Protein AF-0000000084939508 (afdb_homodimer)

Foldseek 3Di:
DVVVLVVQQVVLVCVQVVVLVVVVVVVVVVQCVVPVDCVSVVVVVVVLLVVLQVVLVVLCPPPLDDNLLSNLLSVQCNVVVSVSVSCCQFAVDQPPPPDDDPLQLPLPPQLVFDVPVPVQVVLLVLCCVVAVLQSVLSVVCCNQRVFGKADFKDKDKFFALQSVLVVVLVLLLVFDAEKEWEAEEAFDDDLLVSVLVSVLVVVVVVYAYEYEYECSRHPPGCDPSVVVCVVSPHHYFYQPDDDPSRRGNLVLFIALWGWMDGLLFKIKFFAAGRDVVRSQPDPVFRGAGAIIMMMGAQQSLVSLSVVQSRQVSRDDPVDDRPCVVGVCRNDHPDDDDDDQKMKTKHKAAQSYPDLSVVVSLLSLLQSFDAEKEWEAAAAAADVSNLVSLLVSVLVPHQAEYEYEQDHPDDCRSLLNLVNCQSVVVSHYKYKYAHSHRHHWTWMDGDQFWIKGGRAGRAQSRRYRYIIIIMIMGGNVVSVVVVVSVVVRRVRIDIDPDRRCPPPDPVSVVVSVVVSSVRNSD/DVPVLVVQQVVLVCVQVVVLVVVVVVVVVVQCVVPVDCVSVVVVVVVLLVVLQVVLVVLCPPPLDDNLLSNLLSVQCNVVVSVSVSCCQFAVDADDPPVVQPLFLDLPPQLPFPVPVVVQVVLLVLCCVVAVLQSVLSVVCCNQRVFGKDDFKDKDKFFALQSVLVVVLVLLLVFDAEKEWEAEEAADDDLLVSVLVSVLVVVVVVYAYEYEYECSRHPPGCDPSVVVCVVSPHHYFYAPDDDPSRRGNLVLFIALWGWMDGLLFKIKFFAAGRDVVRSQNDPPFRGAGAIIMMMGAQQSLVSLSNVQSRCSRRDDPVDDRPCVVGVCRNVHPDDDDPDQKMKTKDKAAQSYPDLSVVVSLLSLLQSFDAEKEWEAAQAAADVSNLVSLLVSVLVPHQYEYEYEQDHPDDCRSVLNLVNCQSVVVSHYKYKYAHSHGHHWTWMDGDQFWIKGGRAGRAQSRRYRYIIIIMIMGGNVVSVVVVVSVVVRRVRIDIDPDRRCPPPDPVSVVVSVVVSSVRNSD

InterPro domains:
  IPR001736 Phospholipase D/Transphosphatidylase [PS50035] (251-278)
  IPR001736 Phospholipase D/Transphosphatidylase [PS50035] (434-461)
  IPR001736 Phospholipase D/Transphosphatidylase [SM00155] (251-278)
  IPR001736 Phospholipase D/Transphosphatidylase [SM00155] (434-461)
  IPR022924 Cardiolipin synthase [TIGR04265] (45-521)
  IPR025202 Cardiolipin synthase-like, phospholipase D-like domain [PF13091] (168-311)
  IPR025202 Cardiolipin synthase-like, phospholipase D-like domain [PF13091] (361-488)
  IPR027379 Cardiolipin synthase N-terminal [PF13396] (53-93)

Solvent-accessible surface area (backbone atoms only — not comparable to full-atom values): 52834 Å² total; per-residue (Å²): 120,84,63,51,60,62,45,50,52,50,49,18,50,48,50,52,50,49,53,49,48,52,49,52,51,51,52,50,50,54,43,37,72,74,34,84,48,71,61,45,56,54,47,49,55,49,48,45,46,52,51,18,50,53,47,23,50,52,44,59,64,42,79,91,48,56,67,70,52,24,51,46,50,23,50,42,12,56,76,36,28,72,63,26,48,53,45,36,71,40,56,60,51,74,83,67,82,64,63,82,87,73,59,44,71,42,75,78,54,57,48,84,67,58,91,52,59,64,56,32,51,52,49,46,50,51,38,34,70,77,40,52,39,52,33,56,53,61,39,32,49,31,57,54,61,50,37,61,54,31,42,42,44,48,78,41,81,28,78,29,30,56,53,42,50,54,52,50,54,54,53,58,72,67,49,72,51,32,39,38,39,35,31,17,33,42,28,71,46,66,53,36,50,55,48,48,53,50,51,52,54,39,35,75,74,62,28,44,44,40,37,41,36,15,33,74,63,18,56,86,33,51,52,69,65,47,54,50,39,47,73,72,65,38,46,74,47,56,43,67,71,77,62,82,58,58,73,49,42,61,72,67,43,44,49,47,28,30,39,36,36,40,58,60,35,37,24,37,38,11,48,58,50,43,32,34,46,34,55,44,64,27,88,84,61,36,58,36,44,26,30,35,38,40,36,42,28,54,54,24,44,52,56,48,51,53,47,44,47,55,49,52,59,59,47,51,93,89,48,75,47,55,66,78,74,37,77,73,61,76,68,73,79,83,60,93,48,96,60,83,38,37,40,28,60,42,76,31,27,62,58,39,98,54,50,47,62,53,54,41,49,49,34,47,58,59,35,40,79,51,27,38,40,40,32,27,49,46,42,50,60,56,67,70,55,51,53,51,52,26,50,41,18,46,41,66,29,53,32,38,38,42,34,32,45,39,62,97,47,90,60,47,55,57,37,24,38,55,62,40,36,68,29,45,76,34,60,32,44,46,31,29,23,61,78,26,34,36,55,27,25,42,34,38,35,54,67,31,33,30,43,34,15,30,49,44,41,21,35,30,41,47,55,31,18,28,27,40,33,38,43,32,38,24,52,64,62,29,47,55,52,46,53,49,50,51,54,47,50,72,52,25,50,66,62,87,62,70,56,74,71,83,53,54,67,69,60,50,51,51,36,51,53,49,58,65,43,37,70,79,65,120,85,63,49,60,63,45,50,52,49,49,17,50,49,51,51,49,49,52,48,48,51,50,53,49,51,52,51,51,55,43,38,74,74,34,84,48,70,59,47,56,54,46,48,55,50,46,43,46,51,49,17,49,54,48,22,49,53,43,57,64,42,78,91,48,56,65,72,53,23,48,45,51,22,49,43,12,58,76,36,27,72,63,27,50,54,46,36,69,40,56,60,52,77,84,70,74,60,76,86,52,78,50,48,68,44,75,79,52,60,44,88,71,56,90,48,59,64,55,32,51,52,49,46,50,52,38,34,71,76,40,51,38,52,33,57,55,61,39,32,49,30,56,54,58,48,38,62,52,30,42,39,44,50,77,42,82,28,78,27,30,54,54,42,50,55,53,48,54,54,53,57,72,65,49,72,49,32,40,39,38,34,30,18,36,40,28,72,45,66,53,35,48,54,50,50,54,50,50,51,55,39,36,74,72,62,28,44,44,39,37,41,35,14,33,75,62,18,55,86,32,52,53,70,65,48,53,50,41,46,73,71,63,38,45,75,47,57,42,68,72,78,62,83,57,58,72,48,42,63,70,66,43,44,48,47,27,30,39,34,36,38,59,58,36,37,23,37,39,12,46,59,50,45,30,34,46,35,55,44,65,26,90,85,61,37,58,38,43,28,30,36,37,41,34,42,28,52,55,26,47,49,57,48,52,51,48,45,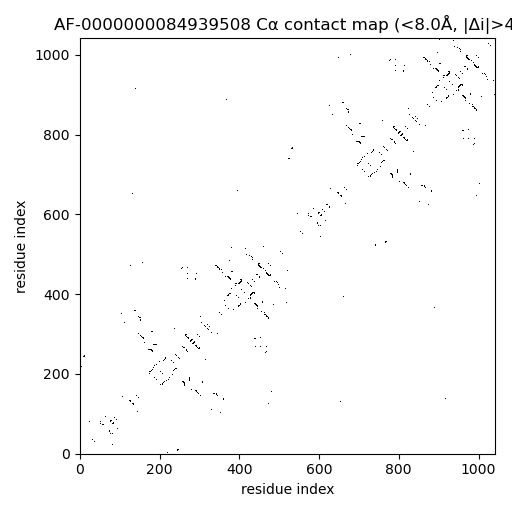45,56,49,52,57,58,47,50,93,90,47,75,46,56,67,78,75,36,77,71,61,82,67,73,77,84,60,95,48,97,60,84,36,38,40,27,60,41,76,34,28,62,54,40,97,53,50,47,63,53,53,41,48,50,36,48,59,58,34,40,78,50,25,38,42,39,32,26,50,47,44,49,59,56,67,70,55,50,52,50,52,27,50,40,19,48,41,67,29,53,30,37,38,42,36,32,44,41,62,96,48,91,57,48,54,59,38,25,38,54,63,39,37,69,31,47,77,33,60,33,45,43,31,30,22,61,80,25,34,35,55,26,24,43,33,37,35,52,68,30,34,31,44,36,15,30,50,44,42,22,34,28,42,48,54,32,18,30,27,40,34,38,44,31,40,22,52,65,62,30,46,56,52,46,54,49,49,52,54,47,51,71,49,27,50,68,60,86,59,72,57,73,72,83,54,53,67,69,60,48,51,50,36,52,54,49,56,65,44,36,70,78,65

Radius of gyration: 31.69 Å; Cα contacts (8 Å, |Δi|>4): 2026; chains: 2; bounding box: 86×97×69 Å

Organism: Mesoplasma florum (strain ATCC 33453 / NBRC 100688 / NCTC 11704 / L1) (NCBI:txid265311)

pLDDT: mean 85.8, std 13.74, range [30.08, 98.81]

Nearest PDB structures (foldseek):
  3hsi-assembly1_C-2  TM=7.560E-01  e=3.071E-18  Haemophilus influenzae
  8yr5-assembly1_J  TM=7.449E-01  e=7.490E-19  Escherichia coli str. K-12 substr. MG1655
  8yr6-assembly1_A  TM=7.240E-01  e=5.920E-19  Escherichia coli str. K-12 substr. MG1655
  3hsi-assembly1_A  TM=7.600E-01  e=1.187E-17  Haemophilus influenzae
  3hsi-assembly2_B-2  TM=7.547E-01  e=8.344E-18  Haemophilus influenzae

Secondary structure (DSSP, 8-state):
-TTHHHHHHHHHHHHHHHHHHHHHHHHHHHHHHH--SHHHHHHHHHHHHHHHHHHHHHHHT-TTS-HHHHHHHHHHHHHSHHHHHHHIIIIIS-----S-TTSS--TTS--TT---HHHHHHHHHHHHHH-GGGHHHHHHHHHHH-PPPBSSEEEEEE-SHHHHHHHHHHHHHT--SEEEEEES-B-SSHHHHHHHHHHHHHHHTT-EEEEEEETTTTTTTSSHHHHHHHHTT-EEEEES---TT---GGGG--B--EEEEETTTEEEEES--BSGGGGT-BTTTBSEE--EEEEEETTHHHHHHHHHHHHHHH--TTS--HHHH-TTTT---------S-EEEEEEESTTSSS-HHHHHHHHHHHH-SSEEEEE-SSB---HHHHHHHHHHHHTT-EEEEEE-SS-SSTTHHHHHHHHTHHHHHTT-EEEEETT-EE---EEEETTTEEEEES--BSHIIIIISBEEEEEEE-HHHHHHHHHHHHHHHHTEEEP-S-TTTT--HHHHHHHHHHHHTGGG-/-TTHHHHHHHHHHHHHHHHHHHHHHHHHHHHHHH--SHHHHHHHHHHHHHHHHHHHHHHHH-TTS-HHHHHHHHHHHHHSHHHHHHHIIIIIS-----TTSTTS--TT---TT-STHHHHHHHHHHHHHH-GGGHHHHHHHHHHH-PPPBSSEEEEEE-SHHHHHHHHHHHHHT--SEEEEEES-B-TTHHHHHHHHHHHHHHHTT-EEEEEEETTTTTTTSSHHHHHHHHTT-EEEEES---TT---GGGG--B--EEEEETTTEEEEES--BSGGGGT-BTTTBSEE--EEEEEETTHHHHHHHHHHHHHHH--TTS--HHHH-TTTT---------S-EEEEEEESTTSSS-HHHHHHHHHHHH-SSEEEEE-SSB---HHHHHHHHHHHHTT-EEEEEE-SS-SSTTHHHHHHHHTHHHHHTT-EEEEETT-EE---EEEETTTEEEEES--BSHIIIIISBEEEEEEE-HHHHHHHHHHHHHHHHTEEEP-S-TTTT--HHHHHHHHHHHHTGGG-

Structure (mmCIF, N/CA/C/O backbone):
data_AF-0000000084939508-model_v1
#
loop_
_entity.id
_entity.type
_entity.pdbx_description
1 polymer 'Cardiolipin synthase'
#
loop_
_atom_site.group_PDB
_atom_site.id
_atom_site.type_symbol
_atom_site.label_atom_id
_atom_site.label_alt_id
_atom_site.label_comp_id
_atom_site.label_asym_id
_atom_site.label_entity_id
_atom_site.label_seq_id
_atom_site.pdbx_PDB_ins_code
_atom_site.Cartn_x
_atom_site.Cartn_y
_atom_site.Cartn_z
_atom_site.occupancy
_atom_site.B_iso_or_equiv
_atom_site.auth_seq_id
_atom_site.auth_comp_id
_atom_site.auth_asym_id
_atom_site.auth_atom_id
_atom_site.pdbx_PDB_model_num
ATOM 1 N N . MET A 1 1 ? -15.82 -31.172 -25.281 1 30.08 1 MET A N 1
ATOM 2 C CA . MET A 1 1 ? -15.5 -31.688 -23.953 1 30.08 1 MET A CA 1
ATOM 3 C C . MET A 1 1 ? -15.102 -30.562 -23.016 1 30.08 1 MET A C 1
ATOM 5 O O . MET A 1 1 ? -14.641 -30.797 -21.891 1 30.08 1 MET A O 1
ATOM 9 N N . ILE A 1 2 ? -14.922 -29.375 -23.594 1 40.25 2 ILE A N 1
ATOM 10 C CA . ILE A 1 2 ? -14.508 -28.109 -23.016 1 40.25 2 ILE A CA 1
ATOM 11 C C . ILE A 1 2 ? -15.555 -27.625 -22.031 1 40.25 2 ILE A C 1
ATOM 13 O O . ILE A 1 2 ? -15.273 -26.781 -21.172 1 40.25 2 ILE A O 1
ATOM 17 N N . MET A 1 3 ? -16.812 -28.297 -22.156 1 43.53 3 MET A N 1
ATOM 18 C CA . MET A 1 3 ? -18.047 -27.781 -21.594 1 43.53 3 MET A CA 1
ATOM 19 C C . MET A 1 3 ? -18.266 -28.312 -20.172 1 43.53 3 MET A C 1
ATOM 21 O O . MET A 1 3 ? -19.234 -27.953 -19.516 1 43.53 3 MET A O 1
ATOM 25 N N . LYS A 1 4 ? -17.312 -29.219 -19.703 1 60.16 4 LYS A N 1
ATOM 26 C CA . LYS A 1 4 ? -17.703 -29.984 -18.516 1 60.16 4 LYS A CA 1
ATOM 27 C C . LYS A 1 4 ? -17.469 -29.172 -17.234 1 60.16 4 LYS A C 1
ATOM 29 O O . LYS A 1 4 ? -18.297 -29.203 -16.328 1 60.16 4 LYS A O 1
ATOM 34 N N . LYS A 1 5 ? -16.391 -28.328 -17.281 1 65.69 5 LYS A N 1
ATOM 35 C CA . LYS A 1 5 ? -16.062 -27.656 -16.031 1 65.69 5 LYS A CA 1
ATOM 36 C C . LYS A 1 5 ? -17.125 -26.609 -15.672 1 65.69 5 LYS A C 1
ATOM 38 O O . LYS A 1 5 ? -17.688 -26.625 -14.578 1 65.69 5 LYS A O 1
ATOM 43 N N . PRO A 1 6 ? -17.391 -25.859 -16.656 1 61.03 6 PRO A N 1
ATOM 44 C CA . PRO A 1 6 ? -18.391 -24.844 -16.312 1 61.03 6 PRO A CA 1
ATOM 45 C C . PRO A 1 6 ? -19.75 -25.453 -15.953 1 61.03 6 PRO A C 1
ATOM 47 O O . PRO A 1 6 ? -20.438 -24.953 -15.07 1 61.03 6 PRO A O 1
ATOM 50 N N . PHE A 1 7 ? -19.984 -26.562 -16.625 1 60 7 PHE A N 1
ATOM 51 C CA . PHE A 1 7 ? -21.266 -27.203 -16.359 1 60 7 PHE A CA 1
ATOM 52 C C . PHE A 1 7 ? -21.312 -27.781 -14.945 1 60 7 PHE A C 1
ATOM 54 O O . PHE A 1 7 ? -22.266 -27.562 -14.203 1 60 7 PHE A O 1
ATOM 61 N N . VAL A 1 8 ? -20.25 -28.453 -14.633 1 67.06 8 VAL A N 1
ATOM 62 C CA . VAL A 1 8 ? -20.219 -29.109 -13.336 1 67.06 8 VAL A CA 1
ATOM 63 C C . VAL A 1 8 ? -20.203 -28.062 -12.227 1 67.06 8 VAL A C 1
ATOM 65 O O . VAL A 1 8 ? -20.875 -28.219 -11.203 1 67.06 8 VAL A O 1
ATOM 68 N N . ALA A 1 9 ? -19.453 -27.062 -12.445 1 69.12 9 ALA A N 1
ATOM 69 C CA . ALA A 1 9 ? -19.406 -25.984 -11.453 1 69.12 9 ALA A CA 1
ATOM 70 C C . ALA A 1 9 ? -20.766 -25.312 -11.305 1 69.12 9 ALA A C 1
ATOM 72 O O . ALA A 1 9 ? -21.25 -25.094 -10.18 1 69.12 9 ALA A O 1
ATOM 73 N N . THR A 1 10 ? -21.359 -25 -12.398 1 68.88 10 THR A N 1
ATOM 74 C CA . THR A 1 10 ? -22.656 -24.359 -12.383 1 68.88 10 THR A CA 1
ATOM 75 C C . THR A 1 10 ? -23.703 -25.281 -11.75 1 68.88 10 THR A C 1
ATOM 77 O O . THR A 1 10 ? -24.516 -24.828 -10.938 1 68.88 10 THR A O 1
ATOM 80 N N . ALA A 1 11 ? -23.594 -26.484 -12.188 1 68.69 11 ALA A N 1
ATOM 81 C CA . ALA A 1 11 ? -24.516 -27.469 -11.633 1 68.69 11 ALA A CA 1
ATOM 82 C C . ALA A 1 11 ? -24.344 -27.594 -10.125 1 68.69 11 ALA A C 1
ATOM 84 O O . ALA A 1 11 ? -25.328 -27.75 -9.391 1 68.69 11 ALA A O 1
ATOM 85 N N . SER A 1 12 ? -23.141 -27.547 -9.742 1 70.06 12 SER A N 1
ATOM 86 C CA . SER A 1 12 ? -22.859 -27.641 -8.32 1 70.06 12 SER A CA 1
ATOM 87 C C . SER A 1 12 ? -23.422 -26.438 -7.566 1 70.06 12 SER A C 1
ATOM 89 O O . SER A 1 12 ? -24 -26.594 -6.484 1 70.06 12 SER A O 1
ATOM 91 N N . LEU A 1 13 ? -23.312 -25.281 -8.109 1 69.94 13 LEU A N 1
ATOM 92 C CA . LEU A 1 13 ? -23.844 -24.078 -7.48 1 69.94 13 LEU A CA 1
ATOM 93 C C . LEU A 1 13 ? -25.375 -24.125 -7.418 1 69.94 13 LEU A C 1
ATOM 95 O O . LEU A 1 13 ? -25.969 -23.766 -6.402 1 69.94 13 LEU A O 1
ATOM 99 N N . ILE A 1 14 ? -25.938 -24.578 -8.469 1 66.88 14 ILE A N 1
ATOM 100 C CA . ILE A 1 14 ? -27.391 -24.719 -8.516 1 66.88 14 ILE A CA 1
ATOM 101 C C . ILE A 1 14 ? -27.844 -25.688 -7.438 1 66.88 14 ILE A C 1
ATOM 103 O O . ILE A 1 14 ? -28.812 -25.422 -6.719 1 66.88 14 ILE A O 1
ATOM 107 N N . ALA A 1 15 ? -27.141 -26.719 -7.445 1 69.88 15 ALA A N 1
ATOM 108 C CA . ALA A 1 15 ? -27.469 -27.719 -6.438 1 69.88 15 ALA A CA 1
ATOM 109 C C . ALA A 1 15 ? -27.359 -27.141 -5.027 1 69.88 15 ALA A C 1
ATOM 111 O O . ALA A 1 15 ? -28.266 -27.328 -4.207 1 69.88 15 ALA A O 1
ATOM 112 N N . MET A 1 16 ? -26.375 -26.453 -4.812 1 72.06 16 MET A N 1
ATOM 113 C CA . MET A 1 16 ? -26.141 -25.906 -3.48 1 72.06 16 MET A CA 1
ATOM 114 C C . MET A 1 16 ? -27.172 -24.844 -3.143 1 72.06 16 MET A C 1
ATOM 116 O O . MET A 1 16 ? -27.75 -24.844 -2.049 1 72.06 16 MET A O 1
ATOM 120 N N . PHE A 1 17 ? -27.453 -24 -4.027 1 71.19 17 PHE A N 1
ATOM 121 C CA . PHE A 1 17 ? -28.391 -22.922 -3.764 1 71.19 17 PHE A CA 1
ATOM 122 C C . PHE A 1 17 ? -29.812 -23.453 -3.719 1 71.19 17 PHE A C 1
ATOM 124 O O . PHE A 1 17 ? -30.656 -22.922 -2.996 1 71.19 17 PHE A O 1
ATOM 131 N N . SER A 1 18 ? -30.062 -24.453 -4.492 1 68.25 18 SER A N 1
ATOM 132 C CA . SER A 1 18 ? -31.359 -25.094 -4.406 1 68.25 18 SER A CA 1
ATOM 133 C C . SER A 1 18 ? -31.594 -25.703 -3.029 1 68.25 18 SER A C 1
ATOM 135 O O . SER A 1 18 ? -32.688 -25.625 -2.48 1 68.25 18 SER A O 1
ATOM 137 N N . ILE A 1 19 ? -30.594 -26.281 -2.572 1 71.12 19 ILE A N 1
ATOM 138 C CA . ILE A 1 19 ? -30.672 -26.828 -1.222 1 71.12 19 ILE A CA 1
ATOM 139 C C . ILE A 1 19 ? -30.906 -25.703 -0.219 1 71.12 19 ILE A C 1
ATOM 141 O O . ILE A 1 19 ? -31.719 -25.844 0.693 1 71.12 19 ILE A O 1
ATOM 145 N N . GLY A 1 20 ? -30.234 -24.578 -0.418 1 69.62 20 GLY A N 1
ATOM 146 C CA . GLY A 1 20 ? -30.453 -23.422 0.418 1 69.62 20 GLY A CA 1
ATOM 147 C C . GLY A 1 20 ? -31.875 -22.875 0.318 1 69.62 20 GLY A C 1
ATOM 148 O O . GLY A 1 20 ? -32.469 -22.5 1.329 1 69.62 20 GLY A O 1
ATOM 149 N N . GLY A 1 21 ? -32.281 -22.797 -0.835 1 68.19 21 GLY A N 1
ATOM 150 C CA . GLY A 1 21 ? -33.656 -22.359 -1.049 1 68.19 21 GLY A CA 1
ATOM 151 C C . GLY A 1 21 ? -34.688 -23.266 -0.402 1 68.19 21 GLY A C 1
ATOM 152 O O . GLY A 1 21 ? -35.656 -22.781 0.211 1 68.19 21 GLY A O 1
ATOM 153 N N . ALA A 1 22 ? -34.469 -24.5 -0.608 1 68.81 22 ALA A N 1
ATOM 154 C CA . ALA A 1 22 ? -35.344 -25.469 0.021 1 68.81 22 ALA A CA 1
ATOM 155 C C . ALA A 1 22 ? -35.375 -25.297 1.537 1 68.81 22 ALA A C 1
ATOM 157 O O . ALA A 1 22 ? -36.406 -25.391 2.17 1 68.81 22 ALA A O 1
ATOM 158 N N . LEU A 1 23 ? -34.25 -25.047 2.006 1 69.69 23 LEU A N 1
ATOM 159 C CA . LEU A 1 23 ? -34.156 -24.812 3.443 1 69.69 23 LEU A CA 1
ATOM 160 C C . LEU A 1 23 ? -34.906 -23.547 3.85 1 69.69 23 LEU A C 1
ATOM 162 O O . LEU A 1 23 ? -35.562 -23.531 4.883 1 69.69 23 LEU A O 1
ATOM 166 N N . TYR A 1 24 ? -34.781 -22.516 3.121 1 71.06 24 TYR A N 1
ATOM 167 C CA . TYR A 1 24 ? -35.469 -21.266 3.375 1 71.06 24 TYR A CA 1
ATOM 168 C C . TYR A 1 24 ? -36.969 -21.469 3.395 1 71.06 24 TYR A C 1
ATOM 170 O O . TYR A 1 24 ? -37.656 -20.984 4.297 1 71.06 24 TYR A O 1
ATOM 178 N N . VAL A 1 25 ? -37.438 -22.141 2.439 1 66.44 25 VAL A N 1
ATOM 179 C CA . VAL A 1 25 ? -38.875 -22.406 2.326 1 66.44 25 VAL A CA 1
ATOM 180 C C . VAL A 1 25 ? -39.312 -23.281 3.488 1 66.44 25 VAL A C 1
ATOM 182 O O . VAL A 1 25 ? -40.375 -23.031 4.086 1 66.44 25 VAL A O 1
ATOM 185 N N . ALA A 1 26 ? -38.562 -24.281 3.736 1 67.94 26 ALA A N 1
ATOM 186 C CA . ALA A 1 26 ? -38.906 -25.188 4.828 1 67.94 26 ALA A CA 1
ATOM 187 C C . ALA A 1 26 ? -39 -24.438 6.152 1 67.94 26 ALA A C 1
ATOM 189 O O . ALA A 1 26 ? -39.906 -24.672 6.938 1 67.94 26 ALA A O 1
ATOM 190 N N . ILE A 1 27 ? -38.125 -23.578 6.355 1 68.94 27 ILE A N 1
ATOM 191 C CA . ILE A 1 27 ? -38.125 -22.781 7.586 1 68.94 27 ILE A CA 1
ATOM 192 C C . ILE A 1 27 ? -39.375 -21.922 7.641 1 68.94 27 ILE A C 1
ATOM 194 O O . ILE A 1 27 ? -40.031 -21.828 8.68 1 68.94 27 ILE A O 1
ATOM 198 N N . ASN A 1 28 ? -39.719 -21.266 6.57 1 66.06 28 ASN A N 1
ATOM 199 C CA . ASN A 1 28 ? -40.906 -20.422 6.512 1 66.06 28 ASN A CA 1
ATOM 200 C C . ASN A 1 28 ? -42.188 -21.219 6.719 1 66.06 28 ASN A C 1
ATOM 202 O O . ASN A 1 28 ? -43.125 -20.766 7.402 1 66.06 28 ASN A O 1
ATOM 206 N N . LEU A 1 29 ? -42.219 -22.344 6.074 1 65.12 29 LEU A N 1
ATOM 207 C CA . LEU A 1 29 ? -43.375 -23.203 6.215 1 65.12 29 LEU A CA 1
ATOM 208 C C . LEU A 1 29 ? -43.531 -23.672 7.656 1 65.12 29 LEU A C 1
ATOM 210 O O . LEU A 1 29 ? -44.656 -23.703 8.18 1 65.12 29 LEU A O 1
ATOM 214 N N . CYS A 1 30 ? -42.5 -24.031 8.188 1 68.06 30 CYS A N 1
ATOM 215 C CA . CYS A 1 30 ? -42.5 -24.469 9.578 1 68.06 30 CYS A CA 1
ATOM 216 C C . CYS A 1 30 ? -42.969 -23.344 10.492 1 68.06 30 CYS A C 1
ATOM 218 O O . CYS A 1 30 ? -43.75 -23.578 11.414 1 68.06 30 CYS A O 1
ATOM 220 N N . LEU A 1 31 ? -42.531 -22.172 10.219 1 67 31 LEU A N 1
ATOM 221 C CA . LEU A 1 31 ? -42.938 -21.031 11.023 1 67 31 LEU A CA 1
ATOM 222 C C . LEU A 1 31 ? -44.406 -20.719 10.852 1 67 31 LEU A C 1
ATOM 224 O O . LEU A 1 31 ? -45.094 -20.375 11.82 1 67 31 LEU A O 1
ATOM 228 N N . ASN A 1 32 ? -44.906 -20.797 9.656 1 64.81 32 ASN A N 1
ATOM 229 C CA . ASN A 1 32 ? -46.312 -20.547 9.359 1 64.81 32 ASN A CA 1
ATOM 230 C C . ASN A 1 32 ? -47.219 -21.609 9.992 1 64.81 32 ASN A C 1
ATOM 232 O O . ASN A 1 32 ? -48.375 -21.328 10.312 1 64.81 32 ASN A O 1
ATOM 236 N N . PHE A 1 33 ? -46.781 -22.797 9.945 1 65.62 33 PHE A N 1
ATOM 237 C CA . PHE A 1 33 ? -47.562 -23.859 10.562 1 65.62 33 PHE A CA 1
ATOM 238 C C . PHE A 1 33 ? -47.75 -23.594 12.047 1 65.62 33 PHE A C 1
ATOM 240 O O . PHE A 1 33 ? -48.844 -23.828 12.578 1 65.62 33 PHE A O 1
ATOM 247 N N . PHE A 1 34 ? -46.781 -22.953 12.602 1 63.34 34 PHE A N 1
ATOM 248 C CA . PHE A 1 34 ? -46.875 -22.703 14.031 1 63.34 34 PHE A CA 1
ATOM 249 C C . PHE A 1 34 ? -47.562 -21.375 14.312 1 63.34 34 PHE A C 1
ATOM 251 O O . PHE A 1 34 ? -48.219 -21.219 15.352 1 63.34 34 PHE A O 1
ATOM 258 N N . ILE A 1 35 ? -47.312 -20.375 13.484 1 60.12 35 ILE A N 1
ATOM 259 C CA . ILE A 1 35 ? -48 -19.094 13.672 1 60.12 35 ILE A CA 1
ATOM 260 C C . ILE A 1 35 ? -48.656 -18.672 12.367 1 60.12 35 ILE A C 1
ATOM 262 O O . ILE A 1 35 ? -48 -18.141 11.469 1 60.12 35 ILE A O 1
ATOM 266 N N . PRO A 1 36 ? -49.969 -18.953 12.242 1 60.84 36 PRO A N 1
ATOM 267 C CA . PRO A 1 36 ? -50.719 -18.781 10.992 1 60.84 36 PRO A CA 1
ATOM 268 C C . PRO A 1 36 ? -50.969 -17.312 10.648 1 60.84 36 PRO A C 1
ATOM 270 O O . PRO A 1 36 ? -52.062 -16.953 10.258 1 60.84 36 PRO A O 1
ATOM 273 N N . THR A 1 37 ? -50.312 -16.359 11.312 1 60.72 37 THR A N 1
ATOM 274 C CA . THR A 1 37 ? -50.406 -14.953 10.938 1 60.72 37 THR A CA 1
ATOM 275 C C . THR A 1 37 ? -49.156 -14.516 10.164 1 60.72 37 THR A C 1
ATOM 277 O O . THR A 1 37 ? -48.125 -15.18 10.211 1 60.72 37 THR A O 1
ATOM 280 N N . PRO A 1 38 ? -49.406 -13.5 9.219 1 62.16 38 PRO A N 1
ATOM 281 C CA . PRO A 1 38 ? -48.25 -13.008 8.453 1 62.16 38 PRO A CA 1
ATOM 282 C C . PRO A 1 38 ? -47.094 -12.555 9.352 1 62.16 38 PRO A C 1
ATOM 284 O O . PRO A 1 38 ? -46 -12.328 8.867 1 62.16 38 PRO A O 1
ATOM 287 N N . LEU A 1 39 ? -47.469 -12.375 10.547 1 61.66 39 LEU A N 1
ATOM 288 C CA . LEU A 1 39 ? -46.531 -11.852 11.547 1 61.66 39 LEU A CA 1
ATOM 289 C C . LEU A 1 39 ? -45.281 -12.719 11.617 1 61.66 39 LEU A C 1
ATOM 291 O O . LEU A 1 39 ? -44.156 -12.188 11.664 1 61.66 39 LEU A O 1
ATOM 295 N N . PRO A 1 40 ? -45.531 -13.969 11.445 1 57.78 40 PRO A N 1
ATOM 296 C CA . PRO A 1 40 ? -44.344 -14.789 11.523 1 57.78 40 PRO A CA 1
ATOM 297 C C . PRO A 1 40 ? -43.406 -14.586 10.328 1 57.78 40 PRO A C 1
ATOM 299 O O . PRO A 1 40 ? -42.188 -14.586 10.492 1 57.78 40 PRO A O 1
ATOM 302 N N . PHE A 1 41 ? -44 -14.359 9.172 1 63.34 41 PHE A N 1
ATOM 303 C CA . PHE A 1 41 ? -43.188 -14.125 7.977 1 63.34 41 PHE A CA 1
ATOM 304 C C . PHE A 1 41 ? -42.406 -12.82 8.094 1 63.34 41 PHE A C 1
ATOM 306 O O . PHE A 1 41 ? -41.219 -12.773 7.781 1 63.34 41 PHE A O 1
ATOM 313 N N . ILE A 1 42 ? -43.125 -11.828 8.523 1 63.81 42 ILE A N 1
ATOM 314 C CA . ILE A 1 42 ? -42.469 -10.531 8.711 1 63.81 42 ILE A CA 1
ATOM 315 C C . ILE A 1 42 ? -41.375 -10.641 9.758 1 63.81 42 ILE A C 1
ATOM 317 O O . ILE A 1 42 ? -40.281 -10.078 9.586 1 63.81 42 ILE A O 1
ATOM 321 N N . PHE A 1 43 ? -41.656 -11.375 10.703 1 65.25 43 PHE A N 1
ATOM 322 C CA . PHE A 1 43 ? -40.688 -11.578 11.758 1 65.25 43 PHE A CA 1
ATOM 323 C C . PHE A 1 43 ? -39.469 -12.32 11.227 1 65.25 43 PHE A C 1
ATOM 325 O O . PHE A 1 43 ? -38.312 -11.977 11.547 1 65.25 43 PHE A O 1
ATOM 332 N N . PHE A 1 44 ? -39.719 -13.289 10.422 1 67.56 44 PHE A N 1
ATOM 333 C CA . PHE A 1 44 ? -38.625 -14.078 9.883 1 67.56 44 PHE A CA 1
ATOM 334 C C . PHE A 1 44 ? -37.75 -13.227 8.984 1 67.56 44 PHE A C 1
ATOM 336 O O . PHE A 1 44 ? -36.5 -13.281 9.086 1 67.56 44 PHE A O 1
ATOM 343 N N . ILE A 1 45 ? -38.312 -12.5 8.125 1 66.75 45 ILE A N 1
ATOM 344 C CA . ILE A 1 45 ? -37.562 -11.641 7.219 1 66.75 45 ILE A CA 1
ATOM 345 C C . ILE A 1 45 ? -36.781 -10.609 8.023 1 66.75 45 ILE A C 1
ATOM 347 O O . ILE A 1 45 ? -35.594 -10.359 7.734 1 66.75 45 ILE A O 1
ATOM 351 N N . SER A 1 46 ? -37.5 -10.109 9.023 1 69.12 46 SER A N 1
ATOM 352 C CA . SER A 1 46 ? -36.844 -9.109 9.852 1 69.12 46 SER A CA 1
ATOM 353 C C . SER A 1 46 ? -35.656 -9.719 10.633 1 69.12 46 SER A C 1
ATOM 355 O O . SER A 1 46 ? -34.594 -9.117 10.734 1 69.12 46 SER A O 1
ATOM 357 N N . ALA A 1 47 ? -35.938 -10.82 11.094 1 73.75 47 ALA A N 1
ATOM 358 C CA . ALA A 1 47 ? -34.906 -11.508 11.859 1 73.75 47 ALA A CA 1
ATOM 359 C C . ALA A 1 47 ? -33.719 -11.867 10.961 1 73.75 47 ALA A C 1
ATOM 361 O O . ALA A 1 47 ? -32.562 -11.719 11.367 1 73.75 47 ALA A O 1
ATOM 362 N N . THR A 1 48 ? -34 -12.391 9.805 1 73.69 48 THR A N 1
ATOM 363 C CA . THR A 1 48 ? -32.938 -12.75 8.859 1 73.69 48 THR A CA 1
ATOM 364 C C . THR A 1 48 ? -32.125 -11.516 8.477 1 73.69 48 THR A C 1
ATOM 366 O O . THR A 1 48 ? -30.906 -11.609 8.32 1 73.69 48 THR A O 1
ATOM 369 N N . HIS A 1 49 ? -32.812 -10.5 8.367 1 72.75 49 HIS A N 1
ATOM 370 C CA . HIS A 1 49 ? -32.125 -9.258 8.031 1 72.75 49 HIS A CA 1
ATOM 371 C C . HIS A 1 49 ? -31.219 -8.812 9.172 1 72.75 49 HIS A C 1
ATOM 373 O O . HIS A 1 49 ? -30.094 -8.375 8.938 1 72.75 49 HIS A O 1
ATOM 379 N N . ILE A 1 50 ? -31.688 -8.922 10.297 1 74.94 50 ILE A N 1
ATOM 380 C CA . ILE A 1 50 ? -30.891 -8.539 11.453 1 74.94 50 ILE A CA 1
ATOM 381 C C . ILE A 1 50 ? -29.672 -9.461 11.562 1 74.94 50 ILE A C 1
ATOM 383 O O . ILE A 1 50 ? -28.547 -8.992 11.805 1 74.94 50 ILE A O 1
ATOM 387 N N . VAL A 1 51 ? -29.938 -10.664 11.383 1 81.62 51 VAL A N 1
ATOM 388 C CA . VAL A 1 51 ? -28.844 -11.625 11.438 1 81.62 51 VAL A CA 1
ATOM 389 C C . VAL A 1 51 ? -27.828 -11.312 10.344 1 81.62 51 VAL A C 1
ATOM 391 O O . VAL A 1 51 ? -26.625 -11.406 10.578 1 81.62 51 VAL A O 1
ATOM 394 N N . SER A 1 52 ? -28.328 -10.992 9.211 1 79.38 52 SER A N 1
ATOM 395 C CA . SER A 1 52 ? -27.438 -10.664 8.102 1 79.38 52 SER A CA 1
ATOM 396 C C . SER A 1 52 ? -26.594 -9.438 8.414 1 79.38 52 SER A C 1
ATOM 398 O O . SER A 1 52 ? -25.406 -9.375 8.055 1 79.38 52 SER A O 1
ATOM 400 N N . MET A 1 53 ? -27.125 -8.516 9.062 1 73.81 53 MET A N 1
ATOM 401 C CA . MET A 1 53 ? -26.391 -7.316 9.445 1 73.81 53 MET A CA 1
ATOM 402 C C . MET A 1 53 ? -25.297 -7.645 10.461 1 73.81 53 MET A C 1
ATOM 404 O O . MET A 1 53 ? -24.156 -7.18 10.336 1 73.81 53 MET A O 1
ATOM 408 N N . VAL A 1 54 ? -25.656 -8.398 11.359 1 80.25 54 VAL A N 1
ATOM 409 C CA . VAL A 1 54 ? -24.688 -8.797 12.383 1 80.25 54 VAL A CA 1
ATOM 410 C C . VAL A 1 54 ? -23.547 -9.594 11.75 1 80.25 54 VAL A C 1
ATOM 412 O O . VAL A 1 54 ? -22.375 -9.367 12.055 1 80.25 54 VAL A O 1
ATOM 415 N N . TRP A 1 55 ? -24 -10.445 10.891 1 83.62 55 TRP A N 1
ATOM 416 C CA . TRP A 1 55 ? -23 -11.273 10.227 1 83.62 55 TRP A CA 1
ATOM 417 C C . TRP A 1 55 ? -22.078 -10.422 9.352 1 83.62 55 TRP A C 1
ATOM 419 O O . TRP A 1 55 ? -20.891 -10.688 9.25 1 83.62 55 TRP A O 1
ATOM 429 N N . ALA A 1 56 ? -22.656 -9.516 8.719 1 80.38 56 ALA A N 1
ATOM 430 C CA . ALA A 1 56 ? -21.875 -8.609 7.891 1 80.38 56 ALA A CA 1
ATOM 431 C C . ALA A 1 56 ? -20.828 -7.875 8.727 1 80.38 56 ALA A C 1
ATOM 433 O O . ALA A 1 56 ? -19.688 -7.684 8.281 1 80.38 56 ALA A O 1
ATOM 434 N N . ILE A 1 57 ? -21.172 -7.598 9.867 1 76.31 57 ILE A N 1
ATOM 435 C CA . ILE A 1 57 ? -20.25 -6.926 10.766 1 76.31 57 ILE A CA 1
ATOM 436 C C . ILE A 1 57 ? -19.125 -7.883 11.164 1 76.31 57 ILE A C 1
ATOM 438 O O . ILE A 1 57 ? -17.953 -7.5 11.203 1 76.31 57 ILE A O 1
ATOM 442 N N . VAL A 1 58 ? -19.516 -9.031 11.375 1 81.81 58 VAL A N 1
ATOM 443 C CA . VAL A 1 58 ? -18.531 -10.039 11.734 1 81.81 58 VAL A CA 1
ATOM 444 C C . VAL A 1 58 ? -17.531 -10.227 10.586 1 81.81 58 VAL A C 1
ATOM 446 O O . VAL A 1 58 ? -16.328 -10.312 10.812 1 81.81 58 VAL A O 1
ATOM 449 N N . VAL A 1 59 ? -18.047 -10.266 9.422 1 82.5 59 VAL A N 1
ATOM 450 C CA . VAL A 1 59 ? -17.219 -10.445 8.234 1 82.5 59 VAL A CA 1
ATOM 451 C C . VAL A 1 59 ? -16.297 -9.234 8.062 1 82.5 59 VAL A C 1
ATOM 453 O O . VAL A 1 59 ? -15.117 -9.391 7.75 1 82.5 59 VAL A O 1
ATOM 456 N N . LEU A 1 60 ? -16.766 -8.125 8.359 1 77.44 60 LEU A N 1
ATOM 457 C CA . LEU A 1 60 ? -15.992 -6.891 8.188 1 77.44 60 LEU A CA 1
ATOM 458 C C . LEU A 1 60 ? -14.875 -6.805 9.219 1 77.44 60 LEU A C 1
ATOM 460 O O . LEU A 1 60 ? -13.82 -6.223 8.945 1 77.44 60 LEU A O 1
ATOM 464 N N . CYS A 1 61 ? -15.055 -7.449 10.289 1 76.44 61 CYS A N 1
ATOM 465 C CA . CYS A 1 61 ? -14.094 -7.34 11.383 1 76.44 61 CYS A CA 1
ATOM 466 C C . CYS A 1 61 ? -13.031 -8.43 11.281 1 76.44 61 CYS A C 1
ATOM 468 O O . CYS A 1 61 ? -12.078 -8.438 12.062 1 76.44 61 CYS A O 1
ATOM 470 N N . ASN A 1 62 ? -13.219 -9.312 10.32 1 77.69 62 ASN A N 1
ATOM 471 C CA . ASN A 1 62 ? -12.227 -10.375 10.172 1 77.69 62 ASN A CA 1
ATOM 472 C C . ASN A 1 62 ? -10.93 -9.852 9.578 1 77.69 62 ASN A C 1
ATOM 474 O O . ASN A 1 62 ? -10.812 -9.695 8.359 1 77.69 62 ASN A O 1
ATOM 478 N N . ARG A 1 63 ? -9.883 -9.766 10.328 1 72.12 63 ARG A N 1
ATOM 479 C CA . ARG A 1 63 ? -8.625 -9.141 9.93 1 72.12 63 ARG A CA 1
ATOM 480 C C . ARG A 1 63 ? -7.785 -10.102 9.094 1 72.12 63 ARG A C 1
ATOM 482 O O . ARG A 1 63 ? -6.77 -9.703 8.516 1 72.12 63 ARG A O 1
ATOM 489 N N . LYS A 1 64 ? -8.164 -11.297 9.039 1 72.94 64 LYS A N 1
ATOM 490 C CA . LYS A 1 64 ? -7.375 -12.281 8.305 1 72.94 64 LYS A CA 1
ATOM 491 C C . LYS A 1 64 ? -7.648 -12.195 6.805 1 72.94 64 LYS A C 1
ATOM 493 O O . LYS A 1 64 ? -6.938 -12.805 6.004 1 72.94 64 LYS A O 1
ATOM 498 N N . ARG A 1 65 ? -8.695 -11.406 6.508 1 79.06 65 ARG A N 1
ATOM 499 C CA . ARG A 1 65 ? -9.031 -11.234 5.098 1 79.06 65 ARG A CA 1
ATOM 500 C C . ARG A 1 65 ? -8.758 -9.812 4.637 1 79.06 65 ARG A C 1
ATOM 502 O O . ARG A 1 65 ? -8.797 -8.875 5.438 1 79.06 65 ARG A O 1
ATOM 509 N N . ARG A 1 66 ? -8.531 -9.742 3.404 1 80.19 66 ARG A N 1
ATOM 510 C CA . ARG A 1 66 ? -8.336 -8.414 2.82 1 80.19 66 ARG A CA 1
ATOM 511 C C . ARG A 1 66 ? -9.617 -7.582 2.916 1 80.19 66 ARG A C 1
ATOM 513 O O . ARG A 1 66 ? -10.719 -8.117 2.805 1 80.19 66 ARG A O 1
ATOM 520 N N . ILE A 1 67 ? -9.422 -6.332 3.045 1 79.06 67 ILE A N 1
ATOM 521 C CA . ILE A 1 67 ? -10.539 -5.43 3.27 1 79.06 67 ILE A CA 1
ATOM 522 C C . ILE A 1 67 ? -11.469 -5.449 2.057 1 79.06 67 ILE A C 1
ATOM 524 O O . ILE A 1 67 ? -12.695 -5.363 2.201 1 79.06 67 ILE A O 1
ATOM 528 N N . GLU A 1 68 ? -10.891 -5.574 0.838 1 77.5 68 GLU A N 1
ATOM 529 C CA . GLU A 1 68 ? -11.719 -5.59 -0.366 1 77.5 68 GLU A CA 1
ATOM 530 C C . GLU A 1 68 ? -12.656 -6.789 -0.376 1 77.5 68 GLU A C 1
ATOM 532 O O . GLU A 1 68 ? -13.812 -6.672 -0.791 1 77.5 68 GLU A O 1
ATOM 537 N N . THR A 1 69 ? -12.117 -7.875 0.097 1 79.94 69 THR A N 1
ATOM 538 C CA . THR A 1 69 ? -12.914 -9.094 0.159 1 79.94 69 THR A CA 1
ATOM 539 C C . THR A 1 69 ? -13.969 -8.992 1.258 1 79.94 69 THR A C 1
ATOM 541 O O . THR A 1 69 ? -15.117 -9.398 1.062 1 79.94 69 THR A O 1
ATOM 544 N N . ARG A 1 70 ? -13.625 -8.422 2.365 1 81.38 70 ARG A N 1
ATOM 545 C CA . ARG A 1 70 ? -14.555 -8.266 3.482 1 81.38 70 ARG A CA 1
ATOM 546 C C . ARG A 1 70 ? -15.742 -7.398 3.094 1 81.38 70 ARG A C 1
ATOM 548 O O . ARG A 1 70 ? -16.891 -7.738 3.395 1 81.38 70 ARG A O 1
ATOM 555 N N . ILE A 1 71 ? -15.414 -6.391 2.408 1 78.06 71 ILE A N 1
ATOM 556 C CA . ILE A 1 71 ? -16.453 -5.438 2.039 1 78.06 71 ILE A CA 1
ATOM 557 C C . ILE A 1 71 ? -17.422 -6.082 1.042 1 78.06 71 ILE A C 1
ATOM 559 O O . ILE A 1 71 ? -18.641 -5.957 1.176 1 78.06 71 ILE A O 1
ATOM 563 N N . ARG A 1 72 ? -16.891 -6.73 0.135 1 77.56 72 ARG A N 1
ATOM 564 C CA . ARG A 1 72 ? -17.734 -7.34 -0.896 1 77.56 72 ARG A CA 1
ATOM 565 C C . ARG A 1 72 ? -18.625 -8.43 -0.307 1 77.56 72 ARG A C 1
ATOM 567 O O . ARG A 1 72 ? -19.797 -8.531 -0.659 1 77.56 72 ARG A O 1
ATOM 574 N N . TRP A 1 73 ? -18.109 -9.203 0.58 1 81.19 73 TRP A N 1
ATOM 575 C CA . TRP A 1 73 ? -18.922 -10.219 1.249 1 81.19 73 TRP A CA 1
ATOM 576 C C . TRP A 1 73 ? -19.969 -9.57 2.145 1 81.19 73 TRP A C 1
ATOM 578 O O . TRP A 1 73 ? -21.125 -10.023 2.195 1 81.19 73 TRP A O 1
ATOM 588 N N . ALA A 1 74 ? -19.531 -8.523 2.832 1 79.25 74 ALA A N 1
ATOM 589 C CA . ALA A 1 74 ? -20.484 -7.832 3.703 1 79.25 74 ALA A CA 1
ATOM 590 C C . ALA A 1 74 ? -21.656 -7.27 2.902 1 79.25 74 ALA A C 1
ATOM 592 O O . ALA A 1 74 ? -22.812 -7.406 3.305 1 79.25 74 ALA A O 1
ATOM 593 N N . ILE A 1 75 ? -21.344 -6.711 1.795 1 74.25 75 ILE A N 1
ATOM 594 C CA . ILE A 1 75 ? -22.375 -6.152 0.936 1 74.25 75 ILE A CA 1
ATOM 595 C C . ILE A 1 75 ? -23.281 -7.273 0.414 1 74.25 75 ILE A C 1
ATOM 597 O O . ILE A 1 75 ? -24.5 -7.148 0.423 1 74.25 75 ILE A O 1
ATOM 601 N N . PHE A 1 76 ? -22.688 -8.352 -0.017 1 76.19 76 PHE A N 1
ATOM 602 C CA . PHE A 1 76 ? -23.438 -9.484 -0.545 1 76.19 76 PHE A CA 1
ATOM 603 C C . PHE A 1 76 ? -24.375 -10.047 0.512 1 76.19 76 PHE A C 1
ATOM 605 O O . PHE A 1 76 ? -25.547 -10.336 0.226 1 76.19 76 PHE A O 1
ATOM 612 N N . ILE A 1 77 ? -24 -10.117 1.683 1 80.12 77 ILE A N 1
ATOM 613 C CA . ILE A 1 77 ? -24.766 -10.68 2.789 1 80.12 77 ILE A CA 1
ATOM 614 C C . ILE A 1 77 ? -25.922 -9.75 3.141 1 80.12 77 ILE A C 1
ATOM 616 O O . ILE A 1 77 ? -27.016 -10.211 3.457 1 80.12 77 ILE A O 1
ATOM 620 N N . ILE A 1 78 ? -25.656 -8.469 3.021 1 72.31 78 ILE A N 1
ATOM 621 C CA . ILE A 1 78 ? -26.688 -7.5 3.377 1 72.31 78 ILE A CA 1
ATOM 622 C C . ILE A 1 78 ? -27.734 -7.438 2.275 1 72.31 78 ILE A C 1
ATOM 624 O O . ILE A 1 78 ? -28.938 -7.332 2.557 1 72.31 78 ILE A O 1
ATOM 628 N N . VAL A 1 79 ? -27.297 -7.551 1.039 1 70.19 79 VAL A N 1
ATOM 629 C CA . VAL A 1 79 ? -28.203 -7.402 -0.1 1 70.19 79 VAL A CA 1
ATOM 630 C C . VAL A 1 79 ? -29.016 -8.672 -0.278 1 70.19 79 VAL A C 1
ATOM 632 O O . VAL A 1 79 ? -30.203 -8.609 -0.621 1 70.19 79 VAL A O 1
ATOM 635 N N . ILE A 1 80 ? -28.328 -9.805 -0.044 1 75.31 80 ILE A N 1
ATOM 636 C CA . ILE A 1 80 ? -29.016 -11.086 -0.174 1 75.31 80 ILE A CA 1
ATOM 637 C C . ILE A 1 80 ? -28.859 -11.891 1.112 1 75.31 80 ILE A C 1
ATOM 639 O O . ILE A 1 80 ? -28.141 -12.898 1.136 1 75.31 80 ILE A O 1
ATOM 643 N N . PRO A 1 81 ? -29.594 -11.508 2.104 1 76.56 81 PRO A N 1
ATOM 644 C CA . PRO A 1 81 ? -29.312 -11.938 3.477 1 76.56 81 PRO A CA 1
ATOM 645 C C . PRO A 1 81 ? -29.203 -13.453 3.607 1 76.56 81 PRO A C 1
ATOM 647 O O . PRO A 1 81 ? -28.156 -13.969 4.027 1 76.56 81 PRO A O 1
ATOM 650 N N . PHE A 1 82 ? -30.25 -14.219 3.252 1 74.81 82 PHE A N 1
ATOM 651 C CA . PHE A 1 82 ? -30.219 -15.656 3.479 1 74.81 82 PHE A CA 1
ATOM 652 C C . PHE A 1 82 ? -29.188 -16.328 2.58 1 74.81 82 PHE A C 1
ATOM 654 O O . PHE A 1 82 ? -28.312 -17.047 3.062 1 74.81 82 PHE A O 1
ATOM 661 N N . PHE A 1 83 ? -29.203 -16 1.364 1 76.75 83 PHE A N 1
ATOM 662 C CA . PHE A 1 83 ? -28.312 -16.641 0.408 1 76.75 83 PHE A CA 1
ATOM 663 C C . PHE A 1 83 ? -26.891 -16.094 0.562 1 76.75 83 PHE A C 1
ATOM 665 O O . PHE A 1 83 ? -25.922 -16.812 0.302 1 76.75 83 PHE A O 1
ATOM 672 N N . GLY A 1 84 ? -26.781 -14.891 0.944 1 78.94 84 GLY A N 1
ATOM 673 C CA . GLY A 1 84 ? -25.469 -14.328 1.2 1 78.94 84 GLY A CA 1
ATOM 674 C C . GLY A 1 84 ? -24.75 -15.008 2.348 1 78.94 84 GLY A C 1
ATOM 675 O O . GLY A 1 84 ? -23.562 -15.312 2.246 1 78.94 84 GLY A O 1
ATOM 676 N N . ILE A 1 85 ? -25.5 -15.297 3.33 1 78.62 85 ILE A N 1
ATOM 677 C CA . ILE A 1 85 ? -24.922 -15.969 4.492 1 78.62 85 ILE A CA 1
ATOM 678 C C . ILE A 1 85 ? -24.5 -17.391 4.121 1 78.62 85 ILE A C 1
ATOM 680 O O . ILE A 1 85 ? -23.391 -17.828 4.457 1 78.62 85 ILE A O 1
ATOM 684 N N . MET A 1 86 ? -25.328 -18.016 3.457 1 75.38 86 MET A N 1
ATOM 685 C CA . MET A 1 86 ? -25.031 -19.391 3.041 1 75.38 86 MET A CA 1
ATOM 686 C C . MET A 1 86 ? -23.812 -19.438 2.117 1 75.38 86 MET A C 1
ATOM 688 O O . MET A 1 86 ? -22.938 -20.297 2.27 1 75.38 86 MET A O 1
ATOM 692 N N . SER A 1 87 ? -23.812 -18.516 1.256 1 79.06 87 SER A N 1
ATOM 693 C CA . SER A 1 87 ? -22.688 -18.438 0.32 1 79.06 87 SER A CA 1
ATOM 694 C C . SER A 1 87 ? -21.375 -18.188 1.05 1 79.06 87 SER A C 1
ATOM 696 O O . SER A 1 87 ? -20.344 -18.766 0.694 1 79.06 87 SER A O 1
ATOM 698 N N . TYR A 1 88 ? -21.406 -17.344 1.959 1 79.94 88 TYR A N 1
ATOM 699 C CA . TYR A 1 88 ? -20.188 -17.031 2.711 1 79.94 88 TYR A CA 1
ATOM 700 C C . TYR A 1 88 ? -19.688 -18.25 3.469 1 79.94 88 TYR A C 1
ATOM 702 O O . TYR A 1 88 ? -18.484 -18.5 3.545 1 79.94 88 TYR A O 1
ATOM 710 N N . ILE A 1 89 ? -20.531 -18.984 4.008 1 76.19 89 ILE A N 1
ATOM 711 C CA . ILE A 1 89 ? -20.156 -20.156 4.793 1 76.19 89 ILE A CA 1
ATOM 712 C C . ILE A 1 89 ? -19.5 -21.203 3.891 1 76.19 89 ILE A C 1
ATOM 714 O O . ILE A 1 89 ? -18.531 -21.844 4.285 1 76.19 89 ILE A O 1
ATOM 718 N N . PHE A 1 90 ? -19.922 -21.281 2.701 1 73.5 90 PHE A N 1
ATOM 719 C CA . PHE A 1 90 ? -19.422 -22.328 1.812 1 73.5 90 PHE A CA 1
ATOM 720 C C . PHE A 1 90 ? -18.219 -21.828 1.021 1 73.5 90 PHE A C 1
ATOM 722 O O . PHE A 1 90 ? -17.281 -22.594 0.756 1 73.5 90 PHE A O 1
ATOM 729 N N . LEU A 1 91 ? -18.219 -20.5 0.739 1 74.06 91 LEU A N 1
ATOM 730 C CA . LEU A 1 91 ? -17.234 -20.031 -0.229 1 74.06 91 LEU A CA 1
ATOM 731 C C . LEU A 1 91 ? -16.328 -18.969 0.382 1 74.06 91 LEU A C 1
ATOM 733 O O . LEU A 1 91 ? -15.25 -18.688 -0.147 1 74.06 91 LEU A O 1
ATOM 737 N N . GLY A 1 92 ? -16.797 -18.344 1.423 1 70.19 92 GLY A N 1
ATOM 738 C CA . GLY A 1 92 ? -16.125 -17.125 1.861 1 70.19 92 GLY A CA 1
ATOM 739 C C . GLY A 1 92 ? -15.164 -17.359 3.008 1 70.19 92 GLY A C 1
ATOM 740 O O . GLY A 1 92 ? -14.414 -16.453 3.385 1 70.19 92 GLY A O 1
ATOM 741 N N . ARG A 1 93 ? -15.031 -18.594 3.447 1 71.94 93 ARG A N 1
ATOM 742 C CA . ARG A 1 93 ? -14.172 -18.844 4.602 1 71.94 93 ARG A CA 1
ATOM 743 C C . ARG A 1 93 ? -12.703 -18.891 4.195 1 71.94 93 ARG A C 1
ATOM 745 O O . ARG A 1 93 ? -12.383 -19.188 3.043 1 71.94 93 ARG A O 1
ATOM 752 N N . VAL A 1 94 ? -11.906 -18.344 5.133 1 66.62 94 VAL A N 1
ATOM 753 C CA . VAL A 1 94 ? -10.469 -18.328 4.906 1 66.62 94 VAL A CA 1
ATOM 754 C C . VAL A 1 94 ? -9.93 -19.766 4.883 1 66.62 94 VAL A C 1
ATOM 756 O O . VAL A 1 94 ? -10.391 -20.609 5.641 1 66.62 94 VAL A O 1
ATOM 759 N N . TYR A 1 95 ? -9.18 -19.984 3.85 1 59.47 95 TYR A N 1
ATOM 760 C CA . TYR A 1 95 ? -8.555 -21.312 3.752 1 59.47 95 TYR A CA 1
ATOM 761 C C . TYR A 1 95 ? -7.73 -21.609 5 1 59.47 95 TYR A C 1
ATOM 763 O O . TYR A 1 95 ? -6.875 -20.812 5.398 1 59.47 95 TYR A O 1
ATOM 771 N N . LYS A 1 96 ? -8.336 -22.406 5.898 1 58.03 96 LYS A N 1
ATOM 772 C CA . LYS A 1 96 ? -7.523 -22.891 7.012 1 58.03 96 LYS A CA 1
ATOM 773 C C . LYS A 1 96 ? -6.715 -24.125 6.602 1 58.03 96 LYS A C 1
ATOM 775 O O . LYS A 1 96 ? -7.285 -25.156 6.238 1 58.03 96 LYS A O 1
ATOM 780 N N . TYR A 1 97 ? -5.68 -23.812 6.012 1 52.53 97 TYR A N 1
ATOM 781 C CA . TYR A 1 97 ? -4.863 -24.984 5.734 1 52.53 97 TYR A CA 1
ATOM 782 C C . TYR A 1 97 ? -4.625 -25.797 7.004 1 52.53 97 TYR A C 1
ATOM 784 O O . TYR A 1 97 ? -4.02 -25.312 7.961 1 52.53 97 TYR A O 1
ATOM 792 N N . ASN A 1 98 ? -5.902 -26.156 7.816 1 48.44 98 ASN A N 1
ATOM 793 C CA . ASN A 1 98 ? -5.715 -26.984 9.008 1 48.44 98 ASN A CA 1
ATOM 794 C C . ASN A 1 98 ? -4.621 -28.016 8.812 1 48.44 98 ASN A C 1
ATOM 796 O O . ASN A 1 98 ? -4.441 -28.906 9.648 1 48.44 98 ASN A O 1
ATOM 800 N N . LYS A 1 99 ? -4.82 -28.578 7.75 1 43.19 99 LYS A N 1
ATOM 801 C CA . LYS A 1 99 ? -4.316 -29.938 7.863 1 43.19 99 LYS A CA 1
ATOM 802 C C . LYS A 1 99 ? -3.029 -29.984 8.68 1 43.19 99 LYS A C 1
ATOM 804 O O . LYS A 1 99 ? -2.357 -28.953 8.844 1 43.19 99 LYS A O 1
ATOM 809 N N . ASN A 1 100 ? -2.371 -31.266 8.617 1 38.97 100 ASN A N 1
ATOM 810 C CA . ASN A 1 100 ? -1.154 -31.625 9.328 1 38.97 100 ASN A CA 1
ATOM 811 C C . ASN A 1 100 ? -0.127 -30.5 9.305 1 38.97 100 ASN A C 1
ATOM 813 O O . ASN A 1 100 ? -0.14 -29.656 8.406 1 38.97 100 ASN A O 1
ATOM 817 N N . LYS A 1 101 ? 1.209 -30.594 9.969 1 43.09 101 LYS A N 1
ATOM 818 C CA . LYS A 1 101 ? 2.439 -29.906 10.336 1 43.09 101 LYS A CA 1
ATOM 819 C C . LYS A 1 101 ? 2.961 -29.062 9.18 1 43.09 101 LYS A C 1
ATOM 821 O O . LYS A 1 101 ? 3.543 -28 9.398 1 43.09 101 LYS A O 1
ATOM 826 N N . ASN A 1 102 ? 3.396 -29.609 8.078 1 47.25 102 ASN A N 1
ATOM 827 C CA . ASN A 1 102 ? 4.605 -29.406 7.285 1 47.25 102 ASN A CA 1
ATOM 828 C C . ASN A 1 102 ? 4.332 -28.562 6.047 1 47.25 102 ASN A C 1
ATOM 830 O O . ASN A 1 102 ? 5.203 -28.391 5.191 1 47.25 102 ASN A O 1
ATOM 834 N N . TYR A 1 103 ? 2.867 -28.297 5.625 1 54.41 103 TYR A N 1
ATOM 835 C CA . TYR A 1 103 ? 2.893 -27.547 4.375 1 54.41 103 TYR A CA 1
ATOM 836 C C . TYR A 1 103 ? 3.312 -26.094 4.613 1 54.41 103 TYR A C 1
ATOM 838 O O . TYR A 1 103 ? 3.693 -25.391 3.676 1 54.41 103 TYR A O 1
ATOM 846 N N . LEU A 1 104 ? 2.986 -25.641 5.824 1 53.78 104 LEU A N 1
ATOM 847 C CA . LEU A 1 104 ? 3.342 -24.25 6.109 1 53.78 104 LEU A CA 1
ATOM 848 C C . LEU A 1 104 ? 4.84 -24.031 5.922 1 53.78 104 LEU A C 1
ATOM 850 O O . LEU A 1 104 ? 5.652 -24.828 6.391 1 53.78 104 LEU A O 1
ATOM 854 N N . TYR A 1 105 ? 5.094 -23.422 4.953 1 50.81 105 TYR A N 1
ATOM 855 C CA . TYR A 1 105 ? 6.473 -22.953 4.855 1 50.81 105 TYR A CA 1
ATOM 856 C C . TYR A 1 105 ? 6.938 -22.344 6.18 1 50.81 105 TYR A C 1
ATOM 858 O O . TYR A 1 105 ? 6.422 -21.312 6.613 1 50.81 105 TYR A O 1
ATOM 866 N N . ASN A 1 106 ? 7.004 -23.203 7.164 1 49.97 106 ASN A N 1
ATOM 867 C CA . ASN A 1 106 ? 7.48 -22.703 8.445 1 49.97 106 ASN A CA 1
ATOM 868 C C . ASN A 1 106 ? 8.875 -22.094 8.32 1 49.97 106 ASN A C 1
ATOM 870 O O . ASN A 1 106 ? 9.75 -22.656 7.66 1 49.97 106 ASN A O 1
ATOM 874 N N . LYS A 1 107 ? 9 -20.906 8.805 1 51.59 107 LYS A N 1
ATOM 875 C CA . LYS A 1 107 ? 10.273 -20.203 8.914 1 51.59 107 LYS A CA 1
ATOM 876 C C . LYS A 1 107 ? 11.406 -21.156 9.266 1 51.59 107 LYS A C 1
ATOM 878 O O . LYS A 1 107 ? 12.555 -20.922 8.875 1 51.59 107 LYS A O 1
ATOM 883 N N . ASN A 1 108 ? 10.977 -22.125 10.07 1 44.59 108 ASN A N 1
ATOM 884 C CA . ASN A 1 108 ? 12.055 -22.953 10.602 1 44.59 108 ASN A CA 1
ATOM 885 C C . ASN A 1 108 ? 12.398 -24.109 9.656 1 44.59 108 ASN A C 1
ATOM 887 O O . ASN A 1 108 ? 13.211 -24.969 9.992 1 44.59 108 ASN A O 1
ATOM 891 N N . SER A 1 109 ? 11.562 -24.266 8.734 1 44.34 109 SER A N 1
ATOM 892 C CA . SER A 1 109 ? 11.984 -25.359 7.879 1 44.34 109 SER A CA 1
ATOM 893 C C . SER A 1 109 ? 13.117 -24.938 6.945 1 44.34 109 SER A C 1
ATOM 895 O O . SER A 1 109 ? 12.938 -24.047 6.105 1 44.34 109 SER A O 1
ATOM 897 N N . VAL A 1 110 ? 14.234 -25 7.438 1 41.12 110 VAL A N 1
ATOM 898 C CA . VAL A 1 110 ? 15.469 -24.828 6.695 1 41.12 110 VAL A CA 1
ATOM 899 C C . VAL A 1 110 ? 15.352 -25.5 5.324 1 41.12 110 VAL A C 1
ATOM 901 O O . VAL A 1 110 ? 14.945 -26.656 5.227 1 41.12 110 VAL A O 1
ATOM 904 N N . SER A 1 111 ? 15.109 -24.656 4.371 1 46.72 111 SER A N 1
ATOM 905 C CA . SER A 1 111 ? 15.352 -25.391 3.133 1 46.72 111 SER A CA 1
ATOM 906 C C . SER A 1 111 ? 16.359 -26.516 3.348 1 46.72 111 SER A C 1
ATOM 908 O O . SER A 1 111 ? 17.375 -26.344 4.023 1 46.72 111 SER A O 1
ATOM 910 N N . VAL A 1 112 ? 15.875 -27.719 3.557 1 44.81 112 VAL A N 1
ATOM 911 C CA . VAL A 1 112 ? 16.734 -28.891 3.629 1 44.81 112 VAL A CA 1
ATOM 912 C C . VAL A 1 112 ? 18.047 -28.625 2.891 1 44.81 112 VAL A C 1
ATOM 914 O O . VAL A 1 112 ? 19.047 -29.312 3.105 1 44.81 112 VAL A O 1
ATOM 917 N N . LEU A 1 113 ? 17.875 -27.844 1.965 1 44.25 113 LEU A N 1
ATOM 918 C CA . LEU A 1 113 ? 19.094 -27.812 1.161 1 44.25 113 LEU A CA 1
ATOM 919 C C . LEU A 1 113 ? 20.203 -27.078 1.893 1 44.25 113 LEU A C 1
ATOM 921 O O . LEU A 1 113 ? 21.391 -27.375 1.708 1 44.25 113 LEU A O 1
ATOM 925 N N . GLN A 1 114 ? 20.297 -25.672 2.238 1 46.28 114 GLN A N 1
ATOM 926 C CA . GLN A 1 114 ? 21.594 -25.016 2.361 1 46.28 114 GLN A CA 1
ATOM 927 C C . GLN A 1 114 ? 21.859 -24.609 3.807 1 46.28 114 GLN A C 1
ATOM 929 O O . GLN A 1 114 ? 21.094 -23.844 4.398 1 46.28 114 GLN A O 1
ATOM 934 N N . PRO A 1 115 ? 22.375 -25.422 4.57 1 47.38 115 PRO A N 1
ATOM 935 C CA . PRO A 1 115 ? 23.312 -24.734 5.473 1 47.38 115 PRO A CA 1
ATOM 936 C C . PRO A 1 115 ? 23.812 -23.422 4.895 1 47.38 115 PRO A C 1
ATOM 938 O O . PRO A 1 115 ? 24.766 -22.828 5.43 1 47.38 115 PRO A O 1
ATOM 941 N N . LYS A 1 116 ? 23.656 -23.078 3.551 1 52.03 116 LYS A N 1
ATOM 942 C CA . LYS A 1 116 ? 24.484 -22.312 2.613 1 52.03 116 LYS A CA 1
ATOM 943 C C . LYS A 1 116 ? 24.219 -20.812 2.76 1 52.03 116 LYS A C 1
ATOM 945 O O . LYS A 1 116 ? 24.031 -20.109 1.766 1 52.03 116 LYS A O 1
ATOM 950 N N . VAL A 1 117 ? 24.344 -20.391 4.031 1 64.56 117 VAL A N 1
ATOM 951 C CA . VAL A 1 117 ? 24.141 -19.016 4.48 1 64.56 117 VAL A CA 1
ATOM 952 C C . VAL A 1 117 ? 25.297 -18.141 3.99 1 64.56 117 VAL A C 1
ATOM 954 O O . VAL A 1 117 ? 25.078 -17.016 3.543 1 64.56 117 VAL A O 1
ATOM 957 N N . GLN A 1 118 ? 26.453 -18.844 3.738 1 69.94 118 GLN A N 1
ATOM 958 C CA . GLN A 1 118 ? 27.578 -17.984 3.42 1 69.94 118 GLN A CA 1
ATOM 959 C C . GLN A 1 118 ? 27.531 -17.516 1.971 1 69.94 118 GLN A C 1
ATOM 961 O O . GLN A 1 118 ? 27.75 -16.328 1.688 1 69.94 118 GLN A O 1
ATOM 966 N N . TYR A 1 119 ? 27.109 -18.422 1.082 1 75.06 119 TYR A N 1
ATOM 967 C CA . TYR A 1 119 ? 27.078 -18.047 -0.329 1 75.06 119 TYR A CA 1
ATOM 968 C C . TYR A 1 119 ? 25.953 -17.047 -0.603 1 75.06 119 TYR A C 1
ATOM 970 O O . TYR A 1 119 ? 26.109 -16.125 -1.408 1 75.06 119 TYR A O 1
ATOM 978 N N . ASP A 1 120 ? 24.938 -17.234 0.077 1 82.06 120 ASP A N 1
ATOM 979 C CA . ASP A 1 120 ? 23.812 -16.312 -0.096 1 82.06 120 ASP A CA 1
ATOM 980 C C . ASP A 1 120 ? 24.188 -14.898 0.366 1 82.06 120 ASP A C 1
ATOM 982 O O . ASP A 1 120 ? 23.844 -13.914 -0.294 1 82.06 120 ASP A O 1
ATOM 986 N N . ILE A 1 121 ? 24.984 -14.875 1.394 1 83.38 121 ILE A N 1
ATOM 987 C CA . ILE A 1 121 ? 25.406 -13.594 1.936 1 83.38 121 ILE A CA 1
ATOM 988 C C . ILE A 1 121 ? 26.375 -12.922 0.964 1 83.38 121 ILE A C 1
ATOM 990 O O . ILE A 1 121 ? 26.312 -11.711 0.741 1 83.38 121 ILE A O 1
ATOM 994 N N . GLU A 1 122 ? 27.188 -13.719 0.37 1 87.06 122 GLU A N 1
ATOM 995 C CA . GLU A 1 122 ? 28.141 -13.195 -0.599 1 87.06 122 GLU A CA 1
ATOM 996 C C . GLU A 1 122 ? 27.438 -12.695 -1.856 1 87.06 122 GLU A C 1
ATOM 998 O O . GLU A 1 122 ? 27.797 -11.648 -2.396 1 87.06 122 GLU A O 1
ATOM 1003 N N . ASN A 1 123 ? 26.531 -13.492 -2.291 1 89.44 123 ASN A N 1
ATOM 1004 C CA . ASN A 1 123 ? 25.766 -13.078 -3.467 1 89.44 123 ASN A CA 1
ATOM 1005 C C . ASN A 1 123 ? 24.969 -11.812 -3.199 1 89.44 123 ASN A C 1
ATOM 1007 O O . ASN A 1 123 ? 24.844 -10.945 -4.07 1 89.44 123 ASN A O 1
ATOM 1011 N N . LEU A 1 124 ? 24.469 -11.703 -2.004 1 91.06 124 LEU A N 1
ATOM 1012 C CA . LEU A 1 124 ? 23.719 -10.516 -1.617 1 91.06 124 LEU A CA 1
ATOM 1013 C C . LEU A 1 124 ? 24.625 -9.289 -1.592 1 91.06 124 LEU A C 1
ATOM 1015 O O . LEU A 1 124 ? 24.203 -8.195 -1.985 1 91.06 124 LEU A O 1
ATOM 1019 N N . LYS A 1 125 ? 25.797 -9.445 -1.152 1 91.69 125 LYS A N 1
ATOM 1020 C CA . LYS A 1 125 ? 26.766 -8.344 -1.135 1 91.69 125 LYS A CA 1
ATOM 1021 C C . LYS A 1 125 ? 27.094 -7.887 -2.551 1 91.69 125 LYS A C 1
ATOM 1023 O O . LYS A 1 125 ? 27.281 -6.695 -2.795 1 91.69 125 LYS A O 1
ATOM 1028 N N . GLU A 1 126 ? 27.203 -8.875 -3.4 1 93.06 126 GLU A N 1
ATOM 1029 C CA . GLU A 1 126 ? 27.484 -8.531 -4.793 1 93.06 126 GLU A CA 1
ATOM 1030 C C . GLU A 1 126 ? 26.312 -7.785 -5.418 1 93.06 126 GLU A C 1
ATOM 1032 O O . GLU A 1 126 ? 26.516 -6.836 -6.184 1 93.06 126 GLU A O 1
ATOM 1037 N N . ILE A 1 127 ? 25.156 -8.203 -5.074 1 93.88 127 ILE A N 1
ATOM 1038 C CA . ILE A 1 127 ? 23.969 -7.504 -5.562 1 93.88 127 ILE A CA 1
ATOM 1039 C C . ILE A 1 127 ? 23.938 -6.082 -5.008 1 93.88 127 ILE A C 1
ATOM 1041 O O . ILE A 1 127 ? 23.594 -5.137 -5.723 1 93.88 127 ILE A O 1
ATOM 1045 N N . GLU A 1 128 ? 24.297 -5.938 -3.76 1 92.69 128 GLU A N 1
ATOM 1046 C CA . GLU A 1 128 ? 24.375 -4.625 -3.131 1 92.69 128 GLU A CA 1
ATOM 1047 C C . GLU A 1 128 ? 25.344 -3.711 -3.873 1 92.69 128 GLU A C 1
ATOM 1049 O O . GLU A 1 128 ? 25.078 -2.518 -4.039 1 92.69 128 GLU A O 1
ATOM 1054 N N . ARG A 1 129 ? 26.375 -4.285 -4.273 1 93.69 129 ARG A N 1
ATOM 1055 C CA . ARG A 1 129 ? 27.375 -3.521 -5.004 1 93.69 129 ARG A CA 1
ATOM 1056 C C . ARG A 1 129 ? 26.859 -3.107 -6.379 1 93.69 129 ARG A C 1
ATOM 1058 O O . ARG A 1 129 ? 27.062 -1.97 -6.805 1 93.69 129 ARG A O 1
ATOM 1065 N N . LEU A 1 130 ? 26.141 -4.008 -7.062 1 94.12 130 LEU A N 1
ATOM 1066 C CA . LEU A 1 130 ? 25.719 -3.785 -8.445 1 94.12 130 LEU A CA 1
ATOM 1067 C C . LEU A 1 130 ? 24.453 -2.943 -8.5 1 94.12 130 LEU A C 1
ATOM 1069 O O . LEU A 1 130 ? 24.328 -2.039 -9.328 1 94.12 130 LEU A O 1
ATOM 1073 N N . ASN A 1 131 ? 23.531 -3.273 -7.664 1 95.44 131 ASN A N 1
ATOM 1074 C CA . ASN A 1 131 ? 22.219 -2.617 -7.609 1 95.44 131 ASN A CA 1
ATOM 1075 C C . ASN A 1 131 ? 21.734 -2.465 -6.172 1 95.44 131 ASN A C 1
ATOM 1077 O O . ASN A 1 131 ? 20.75 -3.102 -5.777 1 95.44 131 ASN A O 1
ATOM 1081 N N . PRO A 1 132 ? 22.344 -1.512 -5.457 1 93.94 132 PRO A N 1
ATOM 1082 C CA . PRO A 1 132 ? 22 -1.377 -4.039 1 93.94 132 PRO A CA 1
ATOM 1083 C C . PRO A 1 132 ? 20.516 -1.116 -3.807 1 93.94 132 PRO A C 1
ATOM 1085 O O . PRO A 1 132 ? 19.969 -1.531 -2.783 1 93.94 132 PRO A O 1
ATOM 1088 N N . GLU A 1 133 ? 19.828 -0.521 -4.773 1 93.81 133 GLU A N 1
ATOM 1089 C CA . GLU A 1 133 ? 18.422 -0.172 -4.613 1 93.81 133 GLU A CA 1
ATOM 1090 C C . GLU A 1 133 ? 17.547 -1.419 -4.594 1 93.81 133 GLU A C 1
ATOM 1092 O O . GLU A 1 133 ? 16.422 -1.387 -4.078 1 93.81 133 GLU A O 1
ATOM 1097 N N . PHE A 1 134 ? 18.094 -2.559 -5.07 1 96.19 134 PHE A N 1
ATOM 1098 C CA . PHE A 1 134 ? 17.25 -3.748 -5.191 1 96.19 134 PHE A CA 1
ATOM 1099 C C . PHE A 1 134 ? 17.703 -4.828 -4.215 1 96.19 134 PHE A C 1
ATOM 1101 O O . PHE A 1 134 ? 17.172 -5.938 -4.215 1 96.19 134 PHE A O 1
ATOM 1108 N N . LYS A 1 135 ? 18.688 -4.566 -3.365 1 94.38 135 LYS A N 1
ATOM 1109 C CA . LYS A 1 135 ? 19.234 -5.555 -2.432 1 94.38 135 LYS A CA 1
ATOM 1110 C C . LYS A 1 135 ? 18.125 -6.133 -1.55 1 94.38 135 LYS A C 1
ATOM 1112 O O . LYS A 1 135 ? 18.047 -7.348 -1.357 1 94.38 135 LYS A O 1
ATOM 1117 N N . ARG A 1 136 ? 17.297 -5.277 -1.071 1 93.06 136 ARG A N 1
ATOM 1118 C CA . ARG A 1 136 ? 16.266 -5.688 -0.12 1 93.06 136 ARG A CA 1
ATOM 1119 C C . ARG A 1 136 ? 15.281 -6.656 -0.764 1 93.06 136 ARG A C 1
ATOM 1121 O O . ARG A 1 136 ? 14.75 -7.551 -0.098 1 93.06 136 ARG A O 1
ATOM 1128 N N . SER A 1 137 ? 14.984 -6.488 -2.045 1 95.25 137 SER A N 1
ATOM 1129 C CA . SER A 1 137 ? 14.078 -7.398 -2.74 1 95.25 137 SER A CA 1
ATOM 1130 C C . SER A 1 137 ? 14.57 -8.836 -2.666 1 95.25 137 SER A C 1
ATOM 1132 O O . SER A 1 137 ? 13.781 -9.758 -2.461 1 95.25 137 SER A O 1
ATOM 1134 N N . PHE A 1 138 ? 15.883 -9.039 -2.789 1 94.88 138 PHE A N 1
ATOM 1135 C CA . PHE A 1 138 ? 16.469 -10.375 -2.717 1 94.88 138 PHE A CA 1
ATOM 1136 C C . PHE A 1 138 ? 16.547 -10.859 -1.272 1 94.88 138 PHE A C 1
ATOM 1138 O O . PHE A 1 138 ? 16.391 -12.047 -0.999 1 94.88 138 PHE A O 1
ATOM 1145 N N . MET A 1 139 ? 16.719 -9.898 -0.414 1 91.81 139 MET A N 1
ATOM 1146 C CA . MET A 1 139 ? 16.812 -10.219 1.008 1 91.81 139 MET A CA 1
ATOM 1147 C C . MET A 1 139 ? 15.469 -10.68 1.56 1 91.81 139 MET A C 1
ATOM 1149 O O . MET A 1 139 ? 15.414 -11.516 2.463 1 91.81 139 MET A O 1
ATOM 1153 N N . MET A 1 140 ? 14.453 -10.195 1.025 1 90.94 140 MET A N 1
ATOM 1154 C CA . MET A 1 140 ? 13.102 -10.445 1.536 1 90.94 140 MET A CA 1
ATOM 1155 C C . MET A 1 140 ? 12.781 -11.93 1.517 1 90.94 140 MET A C 1
ATOM 1157 O O . MET A 1 140 ? 12.445 -12.516 2.551 1 90.94 140 MET A O 1
ATOM 1161 N N . THR A 1 141 ? 12.883 -12.555 0.343 1 86.81 141 THR A N 1
ATOM 1162 C CA . THR A 1 141 ? 12.5 -13.961 0.236 1 86.81 141 THR A CA 1
ATOM 1163 C C . THR A 1 141 ? 13.516 -14.852 0.941 1 86.81 141 THR A C 1
ATOM 1165 O O . THR A 1 141 ? 13.164 -15.922 1.451 1 86.81 141 THR A O 1
ATOM 1168 N N . PHE A 1 142 ? 14.734 -14.383 0.964 1 86.56 142 PHE A N 1
ATOM 1169 C CA . PHE A 1 142 ? 15.773 -15.117 1.678 1 86.56 142 PHE A CA 1
ATOM 1170 C C . PHE A 1 142 ? 15.461 -15.195 3.166 1 86.56 142 PHE A C 1
ATOM 1172 O O . PHE A 1 142 ? 15.57 -16.25 3.777 1 86.56 142 PHE A O 1
ATOM 1179 N N . GLU A 1 143 ? 15 -14.125 3.723 1 84.25 143 GLU A N 1
ATOM 1180 C CA . GLU A 1 143 ? 14.742 -14.055 5.156 1 84.25 143 GLU A CA 1
ATOM 1181 C C . GLU A 1 143 ? 13.391 -14.672 5.504 1 84.25 143 GLU A C 1
ATOM 1183 O O . GLU A 1 143 ? 13.25 -15.32 6.539 1 84.25 143 GLU A O 1
ATOM 1188 N N . GLN A 1 144 ? 12.461 -14.523 4.648 1 82.69 144 GLN A N 1
ATOM 1189 C CA . GLN A 1 144 ? 11.102 -14.93 4.977 1 82.69 144 GLN A CA 1
ATOM 1190 C C . GLN A 1 144 ? 10.891 -16.406 4.699 1 82.69 144 GLN A C 1
ATOM 1192 O O . GLN A 1 144 ? 10.125 -17.078 5.402 1 82.69 144 GLN A O 1
ATOM 1197 N N . GLN A 1 145 ? 11.578 -16.922 3.646 1 82.94 145 GLN A N 1
ATOM 1198 C CA . GLN A 1 145 ? 11.281 -18.281 3.199 1 82.94 145 GLN A CA 1
ATOM 1199 C C . GLN A 1 145 ? 12.562 -19.109 3.072 1 82.94 145 GLN A C 1
ATOM 1201 O O . GLN A 1 145 ? 12.508 -20.297 2.732 1 82.94 145 GLN A O 1
ATOM 1206 N N . ARG A 1 146 ? 13.719 -18.438 3.275 1 82.12 146 ARG A N 1
ATOM 1207 C CA . ARG A 1 146 ? 15.023 -19.094 3.166 1 82.12 146 ARG A CA 1
ATOM 1208 C C . ARG A 1 146 ? 15.273 -19.578 1.741 1 82.12 146 ARG A C 1
ATOM 1210 O O . ARG A 1 146 ? 15.828 -20.656 1.537 1 82.12 146 ARG A O 1
ATOM 1217 N N . GLU A 1 147 ? 14.75 -18.938 0.826 1 86.81 147 GLU A N 1
ATOM 1218 C CA . GLU A 1 147 ? 15.031 -19.219 -0.578 1 86.81 147 GLU A CA 1
ATOM 1219 C C . GLU A 1 147 ? 16.391 -18.672 -0.992 1 86.81 147 GLU A C 1
ATOM 1221 O O . GLU A 1 147 ? 16.656 -17.469 -0.86 1 86.81 147 GLU A O 1
ATOM 1226 N N . GLY A 1 148 ? 17.203 -19.469 -1.515 1 87.88 148 GLY A N 1
ATOM 1227 C CA . GLY A 1 148 ? 18.594 -19.109 -1.797 1 87.88 148 GLY A CA 1
ATOM 1228 C C . GLY A 1 148 ? 18.75 -18.219 -3.012 1 87.88 148 GLY A C 1
ATOM 1229 O O . GLY A 1 148 ? 17.859 -18.156 -3.859 1 87.88 148 GLY A O 1
ATOM 1230 N N . ILE A 1 149 ? 19.828 -17.484 -3.016 1 91.56 149 ILE A N 1
ATOM 1231 C CA . ILE A 1 149 ? 20.266 -16.688 -4.148 1 91.56 149 ILE A CA 1
ATOM 1232 C C . ILE A 1 149 ? 21.422 -17.391 -4.875 1 91.56 149 ILE A C 1
ATOM 1234 O O . ILE A 1 149 ? 22.484 -17.594 -4.297 1 91.56 149 ILE A O 1
ATOM 1238 N N . TYR A 1 150 ? 21.25 -17.672 -6.141 1 90.06 150 TYR A N 1
ATOM 1239 C CA . TYR A 1 150 ? 22.203 -18.516 -6.848 1 90.06 150 TYR A CA 1
ATOM 1240 C C . TYR A 1 150 ? 22.938 -17.719 -7.922 1 90.06 150 TYR A C 1
ATOM 1242 O O . TYR A 1 150 ? 22.312 -16.953 -8.664 1 90.06 150 TYR A O 1
ATOM 1250 N N . ALA A 1 151 ? 24.219 -17.938 -7.961 1 89.25 151 ALA A N 1
ATOM 1251 C CA . ALA A 1 151 ? 25.062 -17.312 -8.984 1 89.25 151 ALA A CA 1
ATOM 1252 C C . ALA A 1 151 ? 25.484 -18.328 -10.039 1 89.25 151 ALA A C 1
ATOM 1254 O O . ALA A 1 151 ? 25.859 -17.969 -11.156 1 89.25 151 ALA A O 1
ATOM 1255 N N . ASN A 1 152 ? 25.438 -19.594 -9.773 1 83.88 152 ASN A N 1
ATOM 1256 C CA . ASN A 1 152 ? 25.906 -20.656 -10.648 1 83.88 152 ASN A CA 1
ATOM 1257 C C . ASN A 1 152 ? 24.766 -21.297 -11.422 1 83.88 152 ASN A C 1
ATOM 1259 O O . ASN A 1 152 ? 24.578 -22.516 -11.391 1 83.88 152 ASN A O 1
ATOM 1263 N N . THR A 1 153 ? 23.953 -20.406 -11.984 1 87.88 153 THR A N 1
ATOM 1264 C CA . THR A 1 153 ? 22.797 -20.875 -12.742 1 87.88 153 THR A CA 1
ATOM 1265 C C . THR A 1 153 ? 22.688 -20.141 -14.078 1 87.88 153 THR A C 1
ATOM 1267 O O . THR A 1 153 ? 22.594 -18.906 -14.102 1 87.88 153 THR A O 1
ATOM 1270 N N . GLU A 1 154 ? 22.844 -20.906 -15.102 1 91.69 154 GLU A N 1
ATOM 1271 C CA . GLU A 1 154 ? 22.609 -20.344 -16.422 1 91.69 154 GLU A CA 1
ATOM 1272 C C . GLU A 1 154 ? 21.109 -20.141 -16.688 1 91.69 154 GLU A C 1
ATOM 1274 O O . GLU A 1 154 ? 20.312 -21.016 -16.406 1 91.69 154 GLU A O 1
ATOM 1279 N N . ILE A 1 155 ? 20.812 -18.969 -17.188 1 95.44 155 ILE A N 1
ATOM 1280 C CA . ILE A 1 155 ? 19.406 -18.625 -17.422 1 95.44 155 ILE A CA 1
ATOM 1281 C C . ILE A 1 155 ? 19.188 -18.359 -18.906 1 95.44 155 ILE A C 1
ATOM 1283 O O . ILE A 1 155 ? 19.891 -17.547 -19.516 1 95.44 155 ILE A O 1
ATOM 1287 N N . GLU A 1 156 ? 18.25 -19.047 -19.438 1 96.38 156 GLU A N 1
ATOM 1288 C CA . GLU A 1 156 ? 17.875 -18.844 -20.828 1 96.38 156 GLU A CA 1
ATOM 1289 C C . GLU A 1 156 ? 16.406 -18.406 -20.953 1 96.38 156 GLU A C 1
ATOM 1291 O O . GLU A 1 156 ? 15.523 -19.016 -20.359 1 96.38 156 GLU A O 1
ATOM 1296 N N . TYR A 1 157 ? 16.266 -17.312 -21.688 1 97.25 157 TYR A N 1
ATOM 1297 C CA . TYR A 1 157 ? 14.914 -16.812 -21.969 1 97.25 157 TYR A CA 1
ATOM 1298 C C . TYR A 1 157 ? 14.32 -17.484 -23.203 1 97.25 157 TYR A C 1
ATOM 1300 O O . TYR A 1 157 ? 14.898 -17.422 -24.281 1 97.25 157 TYR A O 1
ATOM 1308 N N . LEU A 1 158 ? 13.234 -18.234 -22.984 1 98 158 LEU A N 1
ATOM 1309 C CA . LEU A 1 158 ? 12.5 -18.844 -24.094 1 98 158 LEU A CA 1
ATOM 1310 C C . LEU A 1 158 ? 11.344 -17.938 -24.531 1 98 158 LEU A C 1
ATOM 1312 O O . LEU A 1 158 ? 10.328 -17.859 -23.844 1 98 158 LEU A O 1
ATOM 1316 N N . LYS A 1 159 ? 11.367 -17.469 -25.719 1 95.88 159 LYS A N 1
ATOM 1317 C CA . LYS A 1 159 ? 10.547 -16.328 -26.141 1 95.88 159 LYS A CA 1
ATOM 1318 C C . LYS A 1 159 ? 9.156 -16.797 -26.547 1 95.88 159 LYS A C 1
ATOM 1320 O O . LYS A 1 159 ? 8.242 -15.969 -26.688 1 95.88 159 LYS A O 1
ATOM 1325 N N . SER A 1 160 ? 9.008 -18.109 -26.766 1 95 160 SER A N 1
ATOM 1326 C CA . SER A 1 160 ? 7.711 -18.609 -27.219 1 95 160 SER A CA 1
ATOM 1327 C C . SER A 1 160 ? 7.449 -20.016 -26.719 1 95 160 SER A C 1
ATOM 1329 O O . SER A 1 160 ? 8.375 -20.719 -26.297 1 95 160 SER A O 1
ATOM 1331 N N . GLY A 1 161 ? 6.184 -20.359 -26.812 1 95.06 161 GLY A N 1
ATOM 1332 C CA . GLY A 1 161 ? 5.816 -21.734 -26.469 1 95.06 161 GLY A CA 1
ATOM 1333 C C . GLY A 1 161 ? 6.488 -22.766 -27.359 1 95.06 161 GLY A C 1
ATOM 1334 O O . GLY A 1 161 ? 6.797 -23.875 -26.922 1 95.06 161 GLY A O 1
ATOM 1335 N N . ASN A 1 162 ? 6.754 -22.375 -28.609 1 95.38 162 ASN A N 1
ATOM 1336 C CA . ASN A 1 162 ? 7.438 -23.281 -29.516 1 95.38 162 ASN A CA 1
ATOM 1337 C C . ASN A 1 162 ? 8.883 -23.531 -29.094 1 95.38 162 ASN A C 1
ATOM 1339 O O . ASN A 1 162 ? 9.359 -24.656 -29.156 1 95.38 162 ASN A O 1
ATOM 1343 N N . GLU A 1 163 ? 9.539 -22.422 -28.734 1 96.69 163 GLU A N 1
ATOM 1344 C CA . GLU A 1 163 ? 10.891 -22.578 -28.219 1 96.69 163 GLU A CA 1
ATOM 1345 C C . GLU A 1 163 ? 10.906 -23.422 -26.953 1 96.69 163 GLU A C 1
ATOM 1347 O O . GLU A 1 163 ? 11.781 -24.266 -26.781 1 96.69 163 GLU A O 1
ATOM 1352 N N . TYR A 1 164 ? 9.945 -23.188 -26.188 1 97.81 164 TYR A N 1
ATOM 1353 C CA . TYR A 1 164 ? 9.797 -23.969 -24.953 1 97.81 164 TYR A CA 1
ATOM 1354 C C . TYR A 1 164 ? 9.617 -25.453 -25.266 1 97.81 164 TYR A C 1
ATOM 1356 O O . TYR A 1 164 ? 10.305 -26.297 -24.688 1 97.81 164 TYR A O 1
ATOM 1364 N N . PHE A 1 165 ? 8.758 -25.797 -26.188 1 97.44 165 PHE A N 1
ATOM 1365 C CA . PHE A 1 165 ? 8.391 -27.156 -26.578 1 97.44 165 PHE A CA 1
ATOM 1366 C C . PHE A 1 165 ? 9.602 -27.922 -27.078 1 97.44 165 PHE A C 1
ATOM 1368 O O . PHE A 1 165 ? 9.891 -29.031 -26.609 1 97.44 165 PHE A O 1
ATOM 1375 N N . SER A 1 166 ? 10.266 -27.312 -27.938 1 97.75 166 SER A N 1
ATOM 1376 C CA . SER A 1 166 ? 11.43 -27.953 -28.547 1 97.75 166 SER A CA 1
ATOM 1377 C C . SER A 1 166 ? 12.523 -28.203 -27.516 1 97.75 166 SER A C 1
ATOM 1379 O O . SER A 1 166 ? 13.109 -29.281 -27.484 1 97.75 166 SER A O 1
ATOM 1381 N N . ASN A 1 167 ? 12.805 -27.156 -26.703 1 98.12 167 ASN A N 1
ATOM 1382 C CA . ASN A 1 167 ? 13.852 -27.281 -25.688 1 98.12 167 ASN A CA 1
ATOM 1383 C C . ASN A 1 167 ? 13.484 -28.328 -24.641 1 98.12 167 ASN A C 1
ATOM 1385 O O . ASN A 1 167 ? 14.336 -29.109 -24.219 1 98.12 167 ASN A O 1
ATOM 1389 N N . LEU A 1 168 ? 12.234 -28.359 -24.25 1 98.56 168 LEU A N 1
ATOM 1390 C CA . LEU A 1 168 ? 11.781 -29.297 -23.234 1 98.56 168 LEU A CA 1
ATOM 1391 C C . LEU A 1 168 ? 11.93 -30.734 -23.719 1 98.56 168 LEU A C 1
ATOM 1393 O O . LEU A 1 168 ? 12.461 -31.578 -23 1 98.56 168 LEU A O 1
ATOM 1397 N N . LEU A 1 169 ? 11.414 -31.031 -24.938 1 98.44 169 LEU A N 1
ATOM 1398 C CA . LEU A 1 169 ? 11.492 -32.406 -25.469 1 98.44 169 LEU A CA 1
ATOM 1399 C C . LEU A 1 169 ? 12.945 -32.844 -25.609 1 98.44 169 LEU A C 1
ATOM 1401 O O . LEU A 1 169 ? 13.273 -34 -25.297 1 98.44 169 LEU A O 1
ATOM 1405 N N . ASN A 1 170 ? 13.758 -31.875 -26.047 1 98.44 170 ASN A N 1
ATOM 1406 C CA . ASN A 1 170 ? 15.18 -32.188 -26.188 1 98.44 170 ASN A CA 1
ATOM 1407 C C . ASN A 1 170 ? 15.812 -32.531 -24.828 1 98.44 170 ASN A C 1
ATOM 1409 O O . ASN A 1 170 ? 16.578 -33.5 -24.719 1 98.44 170 ASN A O 1
ATOM 1413 N N . ASP A 1 171 ? 15.555 -31.75 -23.828 1 98.38 171 ASP A N 1
ATOM 1414 C CA . ASP A 1 171 ? 16.125 -31.984 -22.5 1 98.38 171 ASP A CA 1
ATOM 1415 C C . ASP A 1 171 ? 15.609 -33.281 -21.891 1 98.38 171 ASP A C 1
ATOM 1417 O O . ASP A 1 171 ? 16.359 -34 -21.25 1 98.38 171 ASP A O 1
ATOM 1421 N N . ILE A 1 172 ? 14.336 -33.625 -22.031 1 98.62 172 ILE A N 1
ATOM 1422 C CA . ILE A 1 172 ? 13.773 -34.844 -21.5 1 98.62 172 ILE A CA 1
ATOM 1423 C C . ILE A 1 172 ? 14.367 -36.062 -22.234 1 98.62 172 ILE A C 1
ATOM 1425 O O . ILE A 1 172 ? 14.625 -37.094 -21.625 1 98.62 172 ILE A O 1
ATOM 1429 N N . LYS A 1 173 ? 14.523 -35.875 -23.531 1 98.38 173 LYS A N 1
ATOM 1430 C CA . LYS A 1 173 ? 15.148 -36.938 -24.312 1 98.38 173 LYS A CA 1
ATOM 1431 C C . LYS A 1 173 ? 16.5 -37.312 -23.734 1 98.38 173 LYS A C 1
ATOM 1433 O O . LYS A 1 173 ? 16.906 -38.5 -23.797 1 98.38 173 LYS A O 1
ATOM 1438 N N . ASN A 1 174 ? 17.141 -36.406 -23.156 1 97.94 174 ASN A N 1
ATOM 1439 C CA . ASN A 1 174 ? 18.484 -36.656 -22.641 1 97.94 174 ASN A CA 1
ATOM 1440 C C . ASN A 1 174 ? 18.469 -36.906 -21.125 1 97.94 174 ASN A C 1
ATOM 1442 O O . ASN A 1 174 ? 19.516 -37 -20.5 1 97.94 174 ASN A O 1
ATOM 1446 N N . ALA A 1 175 ? 17.281 -36.938 -20.547 1 97.25 175 ALA A N 1
ATOM 1447 C CA . ALA A 1 175 ? 17.172 -37.188 -19.109 1 97.25 175 ALA A CA 1
ATOM 1448 C C . ALA A 1 175 ? 17.75 -38.562 -18.734 1 97.25 175 ALA A C 1
ATOM 1450 O O . ALA A 1 175 ? 17.609 -39.531 -19.484 1 97.25 175 ALA A O 1
ATOM 1451 N N . LYS A 1 176 ? 18.312 -38.688 -17.5 1 95.5 176 LYS A N 1
ATOM 1452 C CA . LYS A 1 176 ? 19 -39.906 -17.109 1 95.5 176 LYS A CA 1
ATOM 1453 C C . LYS A 1 176 ? 18.391 -40.5 -15.844 1 95.5 176 LYS A C 1
ATOM 1455 O O . LYS A 1 176 ? 18.438 -41.719 -15.648 1 95.5 176 LYS A O 1
ATOM 1460 N N . GLU A 1 177 ? 17.891 -39.719 -14.969 1 95.06 177 GLU A N 1
ATOM 1461 C CA . GLU A 1 177 ? 17.484 -40.219 -13.672 1 95.06 177 GLU A CA 1
ATOM 1462 C C . GLU A 1 177 ? 15.984 -40.062 -13.453 1 95.06 177 GLU A C 1
ATOM 1464 O O . GLU A 1 177 ? 15.266 -41.031 -13.242 1 95.06 177 GLU A O 1
ATOM 1469 N N . TYR A 1 178 ? 15.547 -38.781 -13.445 1 96.62 178 TYR A N 1
ATOM 1470 C CA . TYR A 1 178 ? 14.125 -38.562 -13.18 1 96.62 178 TYR A CA 1
ATOM 1471 C C . TYR A 1 178 ? 13.641 -37.281 -13.797 1 96.62 178 TYR A C 1
ATOM 1473 O O . TYR A 1 178 ? 14.453 -36.406 -14.148 1 96.62 178 TYR A O 1
ATOM 1481 N N . VAL A 1 179 ? 12.352 -37.188 -13.938 1 97.88 179 VAL A N 1
ATOM 1482 C CA . VAL A 1 179 ? 11.664 -36 -14.422 1 97.88 179 VAL A CA 1
ATOM 1483 C C . VAL A 1 179 ? 10.508 -35.656 -13.484 1 97.88 179 VAL A C 1
ATOM 1485 O O . VAL A 1 179 ? 9.703 -36.5 -13.148 1 97.88 179 VAL A O 1
ATOM 1488 N N . MET A 1 180 ? 10.484 -34.406 -13 1 97.75 180 MET A N 1
ATOM 1489 C CA . MET A 1 180 ? 9.398 -33.906 -12.164 1 97.75 180 MET A CA 1
ATOM 1490 C C . MET A 1 180 ? 8.633 -32.812 -12.867 1 97.75 180 MET A C 1
ATOM 1492 O O . MET A 1 180 ? 9.219 -31.844 -13.352 1 97.75 180 MET A O 1
ATOM 1496 N N . ILE A 1 181 ? 7.316 -32.969 -12.922 1 98.69 181 ILE A N 1
ATOM 1497 C CA . ILE A 1 181 ? 6.461 -32 -13.594 1 98.69 181 ILE A CA 1
ATOM 1498 C C . ILE A 1 181 ? 5.367 -31.531 -12.641 1 98.69 181 ILE A C 1
ATOM 1500 O O . ILE A 1 181 ? 4.652 -32.344 -12.047 1 98.69 181 ILE A O 1
ATOM 1504 N N . ASN A 1 182 ? 5.266 -30.297 -12.383 1 98.44 182 ASN A N 1
ATOM 1505 C CA . ASN A 1 182 ? 4.18 -29.625 -11.672 1 98.44 182 ASN A CA 1
ATOM 1506 C C . ASN A 1 182 ? 3.492 -28.578 -12.555 1 98.44 182 ASN A C 1
ATOM 1508 O O . ASN A 1 182 ? 4.059 -27.531 -12.836 1 98.44 182 ASN A O 1
ATOM 1512 N N . CYS A 1 183 ? 2.23 -28.906 -12.938 1 98.19 183 CYS A N 1
ATOM 1513 C CA . CYS A 1 183 ? 1.632 -28.062 -13.961 1 98.19 183 CYS A CA 1
ATOM 1514 C C . CYS A 1 183 ? 0.148 -27.844 -13.695 1 98.19 183 CYS A C 1
ATOM 1516 O O . CYS A 1 183 ? -0.558 -28.766 -13.297 1 98.19 183 CYS A O 1
ATOM 1518 N N . TYR A 1 184 ? -0.298 -26.672 -14.07 1 97.56 184 TYR A N 1
ATOM 1519 C CA . TYR A 1 184 ? -1.686 -26.281 -13.852 1 97.56 184 TYR A CA 1
ATOM 1520 C C . TYR A 1 184 ? -2.609 -26.969 -14.844 1 97.56 184 TYR A C 1
ATOM 1522 O O . TYR A 1 184 ? -3.521 -27.703 -14.453 1 97.56 184 TYR A O 1
ATOM 1530 N N . ILE A 1 185 ? -2.301 -26.812 -16.109 1 97.25 185 ILE A N 1
ATOM 1531 C CA . ILE A 1 185 ? -3.141 -27.406 -17.141 1 97.25 185 ILE A CA 1
ATOM 1532 C C . ILE A 1 185 ? -2.35 -28.469 -17.906 1 97.25 185 ILE A C 1
ATOM 1534 O O . ILE A 1 185 ? -1.285 -28.172 -18.453 1 97.25 185 ILE A O 1
ATOM 1538 N N . ILE A 1 186 ? -2.783 -29.625 -17.906 1 98.19 186 ILE A N 1
ATOM 1539 C CA . ILE A 1 186 ? -2.355 -30.703 -18.781 1 98.19 186 ILE A CA 1
ATOM 1540 C C . ILE A 1 186 ? -3.535 -31.188 -19.625 1 98.19 186 ILE A C 1
ATOM 1542 O O . ILE A 1 186 ? -4.539 -31.656 -19.078 1 98.19 186 ILE A O 1
ATOM 1546 N N . SER A 1 187 ? -3.348 -31.031 -20.922 1 96.94 187 SER A N 1
ATOM 1547 C CA . SER A 1 187 ? -4.48 -31.297 -21.797 1 96.94 187 SER A CA 1
ATOM 1548 C C . SER A 1 187 ? -4.066 -32.125 -23 1 96.94 187 SER A C 1
ATOM 1550 O O . SER A 1 187 ? -2.998 -31.922 -23.578 1 96.94 187 SER A O 1
ATOM 1552 N N . GLU A 1 188 ? -5.016 -33.062 -23.375 1 96.75 188 GLU A N 1
ATOM 1553 C CA . GLU A 1 188 ? -4.762 -33.906 -24.531 1 96.75 188 GLU A CA 1
ATOM 1554 C C . GLU A 1 188 ? -4.512 -33.062 -25.781 1 96.75 188 GLU A C 1
ATOM 1556 O O . GLU A 1 188 ? -5.102 -32 -25.938 1 96.75 188 GLU A O 1
ATOM 1561 N N . GLY A 1 189 ? -3.689 -33.562 -26.672 1 95.69 189 GLY A N 1
ATOM 1562 C CA . GLY A 1 189 ? -3.281 -32.906 -27.891 1 95.69 189 GLY A CA 1
ATOM 1563 C C . GLY A 1 189 ? -1.906 -33.344 -28.375 1 95.69 189 GLY A C 1
ATOM 1564 O O . GLY A 1 189 ? -1.366 -34.344 -27.922 1 95.69 189 GLY A O 1
ATOM 1565 N N . GLU A 1 190 ? -1.418 -32.594 -29.281 1 95.75 190 GLU A N 1
ATOM 1566 C CA . GLU A 1 190 ? -0.12 -32.938 -29.859 1 95.75 190 GLU A CA 1
ATOM 1567 C C . GLU A 1 190 ? 0.997 -32.781 -28.828 1 95.75 190 GLU A C 1
ATOM 1569 O O . GLU A 1 190 ? 1.871 -33.625 -28.719 1 95.75 190 GLU A O 1
ATOM 1574 N N . PHE A 1 191 ? 1.011 -31.656 -28.125 1 96.75 191 PHE A N 1
ATOM 1575 C CA . PHE A 1 191 ? 2.025 -31.406 -27.109 1 96.75 191 PHE A CA 1
ATOM 1576 C C . PHE A 1 191 ? 2.1 -32.562 -26.125 1 96.75 191 PHE A C 1
ATOM 1578 O O . PHE A 1 191 ? 3.162 -33.156 -25.922 1 96.75 191 PHE A O 1
ATOM 1585 N N . LEU A 1 192 ? 0.963 -32.875 -25.531 1 97.75 192 LEU A N 1
ATOM 1586 C CA . LEU A 1 192 ? 0.921 -33.906 -24.5 1 97.75 192 LEU A CA 1
ATOM 1587 C C . LEU A 1 192 ? 1.246 -35.281 -25.078 1 97.75 192 LEU A C 1
ATOM 1589 O O . LEU A 1 192 ? 1.889 -36.094 -24.422 1 97.75 192 LEU A O 1
ATOM 1593 N N . SER A 1 193 ? 0.762 -35.531 -26.266 1 97.62 193 SER A N 1
ATOM 1594 C CA . SER A 1 193 ? 1.016 -36.812 -26.906 1 97.62 193 SER A CA 1
ATOM 1595 C C . SER A 1 193 ? 2.51 -37.062 -27.094 1 97.62 193 SER A C 1
ATOM 1597 O O . SER A 1 193 ? 3.023 -38.125 -26.766 1 97.62 193 SER A O 1
ATOM 1599 N N . LYS A 1 194 ? 3.137 -36.062 -27.641 1 97.94 194 LYS A N 1
ATOM 1600 C CA . LYS A 1 194 ? 4.578 -36.188 -27.859 1 97.94 194 LYS A CA 1
ATOM 1601 C C . LYS A 1 194 ? 5.324 -36.312 -26.547 1 97.94 194 LYS A C 1
ATOM 1603 O O . LYS A 1 194 ? 6.25 -37.125 -26.422 1 97.94 194 LYS A O 1
ATOM 1608 N N . LEU A 1 195 ? 4.957 -35.562 -25.594 1 98.5 195 LEU A N 1
ATOM 1609 C CA . LEU A 1 195 ? 5.586 -35.594 -24.281 1 98.5 195 LEU A CA 1
ATOM 1610 C C . LEU A 1 195 ? 5.367 -36.969 -23.625 1 98.5 195 LEU A C 1
ATOM 1612 O O . LEU A 1 195 ? 6.301 -37.562 -23.078 1 98.5 195 LEU A O 1
ATOM 1616 N N . THR A 1 196 ? 4.145 -37.469 -23.672 1 98.62 196 THR A N 1
ATOM 1617 C CA . THR A 1 196 ? 3.799 -38.75 -23.078 1 98.62 196 THR A CA 1
ATOM 1618 C C . THR A 1 196 ? 4.613 -39.875 -23.703 1 98.62 196 THR A C 1
ATOM 1620 O O . THR A 1 196 ? 5.164 -40.719 -23 1 98.62 196 THR A O 1
ATOM 1623 N N . SER A 1 197 ? 4.641 -39.844 -25.016 1 98.5 197 SER A N 1
ATOM 1624 C CA . SER A 1 197 ? 5.414 -40.875 -25.719 1 98.5 197 SER A CA 1
ATOM 1625 C C . SER A 1 197 ? 6.879 -40.844 -25.297 1 98.5 197 SER A C 1
ATOM 1627 O O . SER A 1 197 ? 7.48 -41.906 -25.047 1 98.5 197 SER A O 1
ATOM 1629 N N . LEU A 1 198 ? 7.379 -39.688 -25.234 1 98.62 198 LEU A N 1
ATOM 1630 C CA . LEU A 1 198 ? 8.773 -39.531 -24.844 1 98.62 198 LEU A CA 1
ATOM 1631 C C . LEU A 1 198 ? 9 -39.969 -23.406 1 98.62 198 LEU A C 1
ATOM 1633 O O . LEU A 1 198 ? 10 -40.625 -23.109 1 98.62 198 LEU A O 1
ATOM 1637 N N . LEU A 1 199 ? 8.172 -39.594 -22.469 1 98.75 199 LEU A N 1
ATOM 1638 C CA . LEU A 1 199 ? 8.297 -40 -21.062 1 98.75 199 LEU A CA 1
ATOM 1639 C C . LEU A 1 199 ? 8.219 -41.531 -20.922 1 98.75 199 LEU A C 1
ATOM 1641 O O . LEU A 1 199 ? 8.953 -42.125 -20.125 1 98.75 199 LEU A O 1
ATOM 1645 N N . VAL A 1 200 ? 7.301 -42.156 -21.703 1 98.44 200 VAL A N 1
ATOM 1646 C CA . VAL A 1 200 ? 7.152 -43.594 -21.656 1 98.44 200 VAL A CA 1
ATOM 1647 C C . VAL A 1 200 ? 8.445 -44.281 -22.141 1 98.44 200 VAL A C 1
ATOM 1649 O O . VAL A 1 200 ? 8.906 -45.25 -21.547 1 98.44 200 VAL A O 1
ATOM 1652 N N . GLU A 1 201 ? 8.945 -43.719 -23.219 1 98.38 201 GLU A N 1
ATOM 1653 C CA . GLU A 1 201 ? 10.219 -44.219 -23.719 1 98.38 201 GLU A CA 1
ATOM 1654 C C . GLU A 1 201 ? 11.312 -44.094 -22.656 1 98.38 201 GLU A C 1
ATOM 1656 O O . GLU A 1 201 ? 12.062 -45.031 -22.422 1 98.38 201 GLU A O 1
ATOM 1661 N N . LYS A 1 202 ? 11.359 -42.969 -22.016 1 98.25 202 LYS A N 1
ATOM 1662 C CA . LYS A 1 202 ? 12.391 -42.75 -21.016 1 98.25 202 LYS A CA 1
ATOM 1663 C C . LYS A 1 202 ? 12.172 -43.625 -19.781 1 98.25 202 LYS A C 1
ATOM 1665 O O . LYS A 1 202 ? 13.141 -44.062 -19.156 1 98.25 202 LYS A O 1
ATOM 1670 N N . MET A 1 203 ? 10.984 -43.844 -19.422 1 97.81 203 MET A N 1
ATOM 1671 C CA . MET A 1 203 ? 10.703 -44.75 -18.312 1 97.81 203 MET A CA 1
ATOM 1672 C C . MET A 1 203 ? 11.18 -46.156 -18.609 1 97.81 203 MET A C 1
ATOM 1674 O O . MET A 1 203 ? 11.656 -46.875 -17.719 1 97.81 203 MET A O 1
ATOM 1678 N N . SER A 1 204 ? 11.039 -46.562 -19.828 1 97.56 204 SER A N 1
ATOM 1679 C CA . SER A 1 204 ? 11.539 -47.844 -20.234 1 97.56 204 SER A CA 1
ATOM 1680 C C . SER A 1 204 ? 13.055 -47.938 -20.109 1 97.56 204 SER A C 1
ATOM 1682 O O . SER A 1 204 ? 13.625 -49 -19.984 1 97.56 204 SER A O 1
ATOM 1684 N N . GLU A 1 205 ? 13.656 -46.781 -20.172 1 97.75 205 GLU A N 1
ATOM 1685 C CA . GLU A 1 205 ? 15.109 -46.688 -20.031 1 97.75 205 GLU A CA 1
ATOM 1686 C C . GLU A 1 205 ? 15.516 -46.531 -18.562 1 97.75 205 GLU A C 1
ATOM 1688 O O . GLU A 1 205 ? 16.703 -46.375 -18.25 1 97.75 205 GLU A O 1
ATOM 1693 N N . GLY A 1 206 ? 14.547 -46.5 -17.688 1 96.19 206 GLY A N 1
ATOM 1694 C CA . GLY A 1 206 ? 14.844 -46.469 -16.266 1 96.19 206 GLY A CA 1
ATOM 1695 C C . GLY A 1 206 ? 14.625 -45.125 -15.625 1 96.19 206 GLY A C 1
ATOM 1696 O O . GLY A 1 206 ? 14.852 -44.938 -14.43 1 96.19 206 GLY A O 1
ATOM 1697 N N . VAL A 1 207 ? 14.188 -44.125 -16.375 1 97.25 207 VAL A N 1
ATOM 1698 C CA . VAL A 1 207 ? 13.938 -42.781 -15.852 1 97.25 207 VAL A CA 1
ATOM 1699 C C . VAL A 1 207 ? 12.633 -42.781 -15.055 1 97.25 207 VAL A C 1
ATOM 1701 O O . VAL A 1 207 ? 11.625 -43.344 -15.508 1 97.25 207 VAL A O 1
ATOM 1704 N N . ARG A 1 208 ? 12.648 -42.25 -13.82 1 97.38 208 ARG A N 1
ATOM 1705 C CA . ARG A 1 208 ? 11.445 -42.125 -13 1 97.38 208 ARG A CA 1
ATOM 1706 C C . ARG A 1 208 ? 10.703 -40.844 -13.273 1 97.38 208 ARG A C 1
ATOM 1708 O O . ARG A 1 208 ? 11.32 -39.781 -13.492 1 97.38 208 ARG A O 1
ATOM 1715 N N . VAL A 1 209 ? 9.398 -40.938 -13.266 1 98.12 209 VAL A N 1
ATOM 1716 C CA . VAL A 1 209 ? 8.594 -39.781 -13.641 1 98.12 209 VAL A CA 1
ATOM 1717 C C . VAL A 1 209 ? 7.59 -39.469 -12.531 1 98.12 209 VAL A C 1
ATOM 1719 O O . VAL A 1 209 ? 6.867 -40.375 -12.078 1 98.12 209 VAL A O 1
ATOM 1722 N N . TYR A 1 210 ? 7.598 -38.25 -12.07 1 97.62 210 TYR A N 1
ATOM 1723 C CA . TYR A 1 210 ? 6.668 -37.719 -11.07 1 97.62 210 TYR A CA 1
ATOM 1724 C C . TYR A 1 210 ? 5.887 -36.531 -11.602 1 97.62 210 TYR A C 1
ATOM 1726 O O . TYR A 1 210 ? 6.477 -35.562 -12.086 1 97.62 210 TYR A O 1
ATOM 1734 N N . ILE A 1 211 ? 4.527 -36.594 -11.477 1 98.31 211 ILE A N 1
ATOM 1735 C CA . ILE A 1 211 ? 3.713 -35.5 -12.031 1 98.31 211 ILE A CA 1
ATOM 1736 C C . ILE A 1 211 ? 2.689 -35.031 -10.992 1 98.31 211 ILE A C 1
ATOM 1738 O O . ILE A 1 211 ? 1.95 -35.875 -10.438 1 98.31 211 ILE A O 1
ATOM 1742 N N . ILE A 1 212 ? 2.725 -33.781 -10.695 1 97.69 212 ILE A N 1
ATOM 1743 C CA . ILE A 1 212 ? 1.627 -33.094 -10.008 1 97.69 212 ILE A CA 1
ATOM 1744 C C . ILE A 1 212 ? 0.787 -32.312 -11.008 1 97.69 212 ILE A C 1
ATOM 1746 O O . ILE A 1 212 ? 1.324 -31.547 -11.812 1 97.69 212 ILE A O 1
ATOM 1750 N N . TYR A 1 213 ? -0.518 -32.531 -11.086 1 97.56 213 TYR A N 1
ATOM 1751 C CA . TYR A 1 213 ? -1.403 -31.75 -11.938 1 97.56 213 TYR A CA 1
ATOM 1752 C C . TYR A 1 213 ? -2.543 -31.141 -11.125 1 97.56 213 TYR A C 1
ATOM 1754 O O . TYR A 1 213 ? -3.008 -31.734 -10.156 1 97.56 213 TYR A O 1
ATOM 1762 N N . ASP A 1 214 ? -2.961 -29.984 -11.492 1 96.62 214 ASP A N 1
ATOM 1763 C CA . ASP A 1 214 ? -4.102 -29.375 -10.812 1 96.62 214 ASP A CA 1
ATOM 1764 C C . ASP A 1 214 ? -5.406 -30.062 -11.188 1 96.62 214 ASP A C 1
ATOM 1766 O O . ASP A 1 214 ? -5.703 -30.234 -12.375 1 96.62 214 ASP A O 1
ATOM 1770 N N . PHE A 1 215 ? -6.141 -30.391 -10.234 1 93.06 215 PHE A N 1
ATOM 1771 C CA . PHE A 1 215 ? -7.348 -31.172 -10.461 1 93.06 215 PHE A CA 1
ATOM 1772 C C . PHE A 1 215 ? -8.328 -30.422 -11.352 1 93.06 215 PHE A C 1
ATOM 1774 O O . PHE A 1 215 ? -8.797 -30.953 -12.359 1 93.06 215 PHE A O 1
ATOM 1781 N N . LEU A 1 216 ? -8.578 -29.219 -10.984 1 90.56 216 LEU A N 1
ATOM 1782 C CA . LEU A 1 216 ? -9.57 -28.438 -11.727 1 90.56 216 LEU A CA 1
ATOM 1783 C C . LEU A 1 216 ? -9.008 -27.984 -13.07 1 90.56 216 LEU A C 1
ATOM 1785 O O . LEU A 1 216 ? -9.719 -27.984 -14.078 1 90.56 216 LEU A O 1
ATOM 1789 N N . GLY A 1 217 ? -7.793 -27.547 -13.07 1 93.19 217 GLY A N 1
ATOM 1790 C CA . GLY A 1 217 ? -7.16 -27.078 -14.289 1 93.19 217 GLY A CA 1
ATOM 1791 C C . GLY A 1 217 ? -7.094 -28.141 -15.375 1 93.19 217 GLY A C 1
ATOM 1792 O O . GLY A 1 217 ? -7.18 -27.828 -16.562 1 93.19 217 GLY A O 1
ATOM 1793 N N . SER A 1 218 ? -6.992 -29.375 -14.961 1 95.38 218 SER A N 1
ATOM 1794 C CA . SER A 1 218 ? -6.816 -30.469 -15.914 1 95.38 218 SER A CA 1
ATOM 1795 C C . SER A 1 218 ? -8.062 -31.359 -15.977 1 95.38 218 SER A C 1
ATOM 1797 O O . SER A 1 218 ? -8.047 -32.406 -16.609 1 95.38 218 SER A O 1
ATOM 1799 N N . TYR A 1 219 ? -9.062 -30.891 -15.406 1 90.62 219 TYR A N 1
ATOM 1800 C CA . TYR A 1 219 ? -10.258 -31.719 -15.281 1 90.62 219 TYR A CA 1
ATOM 1801 C C . TYR A 1 219 ? -10.844 -32.031 -16.656 1 90.62 219 TYR A C 1
ATOM 1803 O O . TYR A 1 219 ? -11.148 -31.125 -17.438 1 90.62 219 TYR A O 1
ATOM 1811 N N . GLY A 1 220 ? -10.961 -33.312 -16.859 1 89.75 220 GLY A N 1
ATOM 1812 C CA . GLY A 1 220 ? -11.586 -33.75 -18.094 1 89.75 220 GLY A CA 1
ATOM 1813 C C . GLY A 1 220 ? -10.672 -33.656 -19.297 1 89.75 220 GLY A C 1
ATOM 1814 O O . GLY A 1 220 ? -11.047 -34.031 -20.406 1 89.75 220 GLY A O 1
ATOM 1815 N N . ARG A 1 221 ? -9.477 -33.125 -19.156 1 94.25 221 ARG A N 1
ATOM 1816 C CA . ARG A 1 221 ? -8.586 -32.875 -20.281 1 94.25 221 ARG A CA 1
ATOM 1817 C C . ARG A 1 221 ? -7.359 -33.781 -20.234 1 94.25 221 ARG A C 1
ATOM 1819 O O . ARG A 1 221 ? -6.598 -33.875 -21.203 1 94.25 221 ARG A O 1
ATOM 1826 N N . PHE A 1 222 ? -7.129 -34.375 -19.188 1 95.56 222 PHE A N 1
ATOM 1827 C CA . PHE A 1 222 ? -6.004 -35.25 -18.938 1 95.56 222 PHE A CA 1
ATOM 1828 C C . PHE A 1 222 ? -6.496 -36.656 -18.594 1 95.56 222 PHE A C 1
ATOM 1830 O O . PHE A 1 222 ? -6.59 -37.031 -17.422 1 95.56 222 PHE A O 1
ATOM 1837 N N . THR A 1 223 ? -6.84 -37.438 -19.594 1 95.44 223 THR A N 1
ATOM 1838 C CA . THR A 1 223 ? -7.508 -38.688 -19.359 1 95.44 223 THR A CA 1
ATOM 1839 C C . THR A 1 223 ? -6.715 -39.844 -19.969 1 95.44 223 THR A C 1
ATOM 1841 O O . THR A 1 223 ? -6.008 -40.562 -19.266 1 95.44 223 THR A O 1
ATOM 1844 N N . THR A 1 224 ? -6.637 -39.844 -21.266 1 96.94 224 THR A N 1
ATOM 1845 C CA . THR A 1 224 ? -5.988 -40.938 -21.969 1 96.94 224 THR A CA 1
ATOM 1846 C C . THR A 1 224 ? -4.504 -41 -21.625 1 96.94 224 THR A C 1
ATOM 1848 O O . THR A 1 224 ? -3.98 -42.062 -21.281 1 96.94 224 THR A O 1
ATOM 1851 N N . SER A 1 225 ? -3.857 -39.906 -21.797 1 98 225 SER A N 1
ATOM 1852 C CA . SER A 1 225 ? -2.43 -39.844 -21.5 1 98 225 SER A CA 1
ATOM 1853 C C . SER A 1 225 ? -2.152 -40.156 -20.031 1 98 225 SER A C 1
ATOM 1855 O O . SER A 1 225 ? -1.143 -40.781 -19.703 1 98 225 SER A O 1
ATOM 1857 N N . LYS A 1 226 ? -2.982 -39.688 -19.219 1 97.75 226 LYS A N 1
ATOM 1858 C CA . LYS A 1 226 ? -2.834 -39.969 -17.797 1 97.75 226 LYS A CA 1
ATOM 1859 C C . LYS A 1 226 ? -2.85 -41.469 -17.531 1 97.75 226 LYS A C 1
ATOM 1861 O O . LYS A 1 226 ? -1.987 -41.969 -16.812 1 97.75 226 LYS A O 1
ATOM 1866 N N . LYS A 1 227 ? -3.844 -42.156 -18.031 1 97.5 227 LYS A N 1
ATOM 1867 C CA . LYS A 1 227 ? -3.969 -43.594 -17.875 1 97.5 227 LYS A CA 1
ATOM 1868 C C . LYS A 1 227 ? -2.729 -44.312 -18.391 1 97.5 227 LYS A C 1
ATOM 1870 O O . LYS A 1 227 ? -2.225 -45.25 -17.734 1 97.5 227 LYS A O 1
ATOM 1875 N N . ARG A 1 228 ? -2.318 -43.875 -19.5 1 97.94 228 ARG A N 1
ATOM 1876 C CA . ARG A 1 228 ? -1.142 -44.5 -20.109 1 97.94 228 ARG A CA 1
ATOM 1877 C C . ARG A 1 228 ? 0.09 -44.312 -19.234 1 97.94 228 ARG A C 1
ATOM 1879 O O . ARG A 1 228 ? 0.862 -45.25 -19.016 1 97.94 228 ARG A O 1
ATOM 1886 N N . LEU A 1 229 ? 0.296 -43.094 -18.766 1 98.38 229 LEU A N 1
ATOM 1887 C CA . LEU A 1 229 ? 1.445 -42.781 -17.922 1 98.38 229 LEU A CA 1
ATOM 1888 C C . LEU A 1 229 ? 1.427 -43.625 -16.641 1 98.38 229 LEU A C 1
ATOM 1890 O O . LEU A 1 229 ? 2.457 -44.156 -16.234 1 98.38 229 LEU A O 1
ATOM 1894 N N . ILE A 1 230 ? 0.274 -43.719 -16.062 1 97 230 ILE A N 1
ATOM 1895 C CA . ILE A 1 230 ? 0.134 -44.531 -14.844 1 97 230 ILE A CA 1
ATOM 1896 C C . ILE A 1 230 ? 0.442 -45.969 -15.133 1 97 230 ILE A C 1
ATOM 1898 O O . ILE A 1 230 ? 1.177 -46.625 -14.383 1 97 230 ILE A O 1
ATOM 1902 N N . GLN A 1 231 ? -0.076 -46.469 -16.172 1 97.5 231 GLN A N 1
ATOM 1903 C CA . GLN A 1 231 ? 0.117 -47.844 -16.562 1 97.5 231 GLN A CA 1
ATOM 1904 C C . GLN A 1 231 ? 1.595 -48.156 -16.781 1 97.5 231 GLN A C 1
ATOM 1906 O O . GLN A 1 231 ? 2.051 -49.281 -16.516 1 97.5 231 GLN A O 1
ATOM 1911 N N . GLU A 1 232 ? 2.256 -47.188 -17.297 1 97.38 232 GLU A N 1
ATOM 1912 C CA . GLU A 1 232 ? 3.662 -47.406 -17.625 1 97.38 232 GLU A CA 1
ATOM 1913 C C . GLU A 1 232 ? 4.559 -47.156 -16.422 1 97.38 232 GLU A C 1
ATOM 1915 O O . GLU A 1 232 ? 5.773 -47.344 -16.5 1 97.38 232 GLU A O 1
ATOM 1920 N N . GLY A 1 233 ? 3.98 -46.656 -15.32 1 95.94 233 GLY A N 1
ATOM 1921 C CA . GLY A 1 233 ? 4.738 -46.625 -14.078 1 95.94 233 GLY A CA 1
ATOM 1922 C C . GLY A 1 233 ? 4.996 -45.219 -13.57 1 95.94 233 GLY A C 1
ATOM 1923 O O . GLY A 1 233 ? 5.719 -45.031 -12.586 1 95.94 233 GLY A O 1
ATOM 1924 N N . ALA A 1 234 ? 4.469 -44.188 -14.188 1 97.31 234 ALA A N 1
ATOM 1925 C CA . ALA A 1 234 ? 4.625 -42.812 -13.688 1 97.31 234 ALA A CA 1
ATOM 1926 C C . ALA A 1 234 ? 3.855 -42.625 -12.383 1 97.31 234 ALA A C 1
ATOM 1928 O O . ALA A 1 234 ? 2.816 -43.25 -12.172 1 97.31 234 ALA A O 1
ATOM 1929 N N . ASN A 1 235 ? 4.383 -41.812 -11.453 1 95.94 235 ASN A N 1
ATOM 1930 C CA . ASN A 1 235 ? 3.699 -41.406 -10.227 1 95.94 235 ASN A CA 1
ATOM 1931 C C . ASN A 1 235 ? 2.977 -40.062 -10.391 1 95.94 235 ASN A C 1
ATOM 1933 O O . ASN A 1 235 ? 3.613 -39.031 -10.617 1 95.94 235 ASN A O 1
ATOM 1937 N N . LEU A 1 236 ? 1.687 -40.125 -10.242 1 96.5 236 LEU A N 1
ATOM 1938 C CA . LEU A 1 236 ? 0.895 -38.906 -10.43 1 96.5 236 LEU A CA 1
ATOM 1939 C C . LEU A 1 236 ? 0.108 -38.562 -9.164 1 96.5 236 LEU A C 1
ATOM 1941 O O . LEU A 1 236 ? -0.408 -39.469 -8.5 1 96.5 236 LEU A O 1
ATOM 1945 N N . ILE A 1 237 ? 0.012 -37.281 -8.859 1 95.06 237 ILE A N 1
ATOM 1946 C CA . ILE A 1 237 ? -0.86 -36.812 -7.797 1 95.06 237 ILE A CA 1
ATOM 1947 C C . ILE A 1 237 ? -1.683 -35.625 -8.289 1 95.06 237 ILE A C 1
ATOM 1949 O O . ILE A 1 237 ? -1.187 -34.781 -9.062 1 95.06 237 ILE A O 1
ATOM 1953 N N . ALA A 1 238 ? -2.938 -35.562 -7.816 1 93.19 238 ALA A N 1
ATOM 1954 C CA . ALA A 1 238 ? -3.814 -34.438 -8.117 1 93.19 238 ALA A CA 1
ATOM 1955 C C . ALA A 1 238 ? -3.74 -33.375 -7.027 1 93.19 238 ALA A C 1
ATOM 1957 O O . ALA A 1 238 ? -3.803 -33.688 -5.836 1 93.19 238 ALA A O 1
ATOM 1958 N N . TYR A 1 239 ? -3.523 -32.188 -7.508 1 92.62 239 TYR A N 1
ATOM 1959 C CA . TYR A 1 239 ? -3.559 -31.078 -6.566 1 92.62 239 TYR A CA 1
ATOM 1960 C C . TYR A 1 239 ? -4.992 -30.672 -6.262 1 92.62 239 TYR A C 1
ATOM 1962 O O . TYR A 1 239 ? -5.758 -30.344 -7.172 1 92.62 239 TYR A O 1
ATOM 1970 N N . SER A 1 240 ? -5.406 -30.641 -4.988 1 87.62 240 SER A N 1
ATOM 1971 C CA . SER A 1 240 ? -6.66 -30.156 -4.426 1 87.62 240 SER A CA 1
ATOM 1972 C C . SER A 1 240 ? -7.863 -30.75 -5.148 1 87.62 240 SER A C 1
ATOM 1974 O O . SER A 1 240 ? -8.68 -30.016 -5.711 1 87.62 240 SER A O 1
ATOM 1976 N N . PRO A 1 241 ? -8.031 -32 -5.102 1 88.62 241 PRO A N 1
ATOM 1977 C CA . PRO A 1 241 ? -9.195 -32.625 -5.723 1 88.62 241 PRO A CA 1
ATOM 1978 C C . PRO A 1 241 ? -10.516 -32.125 -5.152 1 88.62 241 PRO A C 1
ATOM 1980 O O . PRO A 1 241 ? -10.609 -31.844 -3.955 1 88.62 241 PRO A O 1
ATOM 1983 N N . ILE A 1 242 ? -11.461 -31.969 -6.043 1 83.69 242 ILE A N 1
ATOM 1984 C CA . ILE A 1 242 ? -12.789 -31.516 -5.66 1 83.69 242 ILE A CA 1
ATOM 1985 C C . ILE A 1 242 ? -13.789 -32.656 -5.793 1 83.69 242 ILE A C 1
ATOM 1987 O O . ILE A 1 242 ? -13.758 -33.406 -6.773 1 83.69 242 ILE A O 1
ATOM 1991 N N . HIS A 1 243 ? -14.648 -32.719 -4.758 1 80.88 243 HIS A N 1
ATOM 1992 C CA . HIS A 1 243 ? -15.719 -33.719 -4.789 1 80.88 243 HIS A CA 1
ATOM 1993 C C . HIS A 1 243 ? -17.062 -33.062 -5.121 1 80.88 243 HIS A C 1
ATOM 1995 O O . HIS A 1 243 ? -17.703 -32.469 -4.246 1 80.88 243 HIS A O 1
ATOM 2001 N N . PHE A 1 244 ? -17.484 -33.188 -6.32 1 76.75 244 PHE A N 1
ATOM 2002 C CA . PHE A 1 244 ? -18.734 -32.594 -6.781 1 76.75 244 PHE A CA 1
ATOM 2003 C C . PHE A 1 244 ? -19.922 -33.344 -6.242 1 76.75 244 PHE A C 1
ATOM 2005 O O . PHE A 1 244 ? -19.859 -34.562 -6.055 1 76.75 244 PHE A O 1
ATOM 2012 N N . PRO A 1 245 ? -21.094 -32.656 -5.871 1 75.12 245 PRO A N 1
ATOM 2013 C CA . PRO A 1 245 ? -21.422 -31.266 -6.207 1 75.12 245 PRO A CA 1
ATOM 2014 C C . PRO A 1 245 ? -21.125 -30.297 -5.07 1 75.12 245 PRO A C 1
ATOM 2016 O O . PRO A 1 245 ? -21.547 -29.125 -5.113 1 75.12 245 PRO A O 1
ATOM 2019 N N . PHE A 1 246 ? -20.5 -30.797 -4.152 1 74.19 246 PHE A N 1
ATOM 2020 C CA . PHE A 1 246 ? -20.297 -29.953 -2.977 1 74.19 246 PHE A CA 1
ATOM 2021 C C . PHE A 1 246 ? -18.984 -29.188 -3.082 1 74.19 246 PHE A C 1
ATOM 2023 O O . PHE A 1 246 ? -17.938 -29.688 -2.695 1 74.19 246 PHE A O 1
ATOM 2030 N N . LEU A 1 247 ? -19.141 -28.031 -3.518 1 74.38 247 LEU A N 1
ATOM 2031 C CA . LEU A 1 247 ? -17.984 -27.141 -3.605 1 74.38 247 LEU A CA 1
ATOM 2032 C C . LEU A 1 247 ? -17.625 -26.562 -2.236 1 74.38 247 LEU A C 1
ATOM 2034 O O . LEU A 1 247 ? -18.516 -26.078 -1.521 1 74.38 247 LEU A O 1
ATOM 2038 N N . LYS A 1 248 ? -16.453 -26.875 -1.832 1 74.75 248 LYS A N 1
ATOM 2039 C CA . LYS A 1 248 ? -15.953 -26.281 -0.591 1 74.75 248 LYS A CA 1
ATOM 2040 C C . LYS A 1 248 ? -14.992 -25.141 -0.873 1 74.75 248 LYS A C 1
ATOM 2042 O O . LYS A 1 248 ? -14.602 -24.922 -2.021 1 74.75 248 LYS A O 1
ATOM 2047 N N . TRP A 1 249 ? -14.703 -24.406 0.102 1 71.44 249 TRP A N 1
ATOM 2048 C CA . TRP A 1 249 ? -13.898 -23.188 -0.007 1 71.44 249 TRP A CA 1
ATOM 2049 C C . TRP A 1 249 ? -12.539 -23.5 -0.625 1 71.44 249 TRP A C 1
ATOM 2051 O O . TRP A 1 249 ? -11.945 -22.641 -1.291 1 71.44 249 TRP A O 1
ATOM 2061 N N . ASN A 1 250 ? -12.094 -24.656 -0.482 1 75.19 250 ASN A N 1
ATOM 2062 C CA . ASN A 1 250 ? -10.758 -24.984 -0.987 1 75.19 250 ASN A CA 1
ATOM 2063 C C . ASN A 1 250 ? -10.758 -25.125 -2.506 1 75.19 250 ASN A C 1
ATOM 2065 O O . ASN A 1 250 ? -9.695 -25.203 -3.123 1 75.19 250 ASN A O 1
ATOM 2069 N N . ALA A 1 251 ? -11.93 -25.094 -3.076 1 78.19 251 ALA A N 1
ATOM 2070 C CA . ALA A 1 251 ? -12.031 -25.172 -4.531 1 78.19 251 ALA A CA 1
ATOM 2071 C C . ALA A 1 251 ? -11.391 -23.953 -5.191 1 78.19 251 ALA A C 1
ATOM 2073 O O . ALA A 1 251 ? -11 -24.016 -6.359 1 78.19 251 ALA A O 1
ATOM 2074 N N . ASN A 1 252 ? -11.227 -22.953 -4.355 1 78.94 252 ASN A N 1
ATOM 2075 C CA . ASN A 1 252 ? -10.719 -21.703 -4.906 1 78.94 252 ASN A CA 1
ATOM 2076 C C . ASN A 1 252 ? -9.195 -21.656 -4.906 1 78.94 252 ASN A C 1
ATOM 2078 O O . ASN A 1 252 ? -8.586 -20.828 -5.574 1 78.94 252 ASN A O 1
ATOM 2082 N N . TYR A 1 253 ? -8.586 -22.562 -4.285 1 85.5 253 TYR A N 1
ATOM 2083 C CA . TYR A 1 253 ? -7.133 -22.609 -4.211 1 85.5 253 TYR A CA 1
ATOM 2084 C C . TYR A 1 253 ? -6.57 -23.609 -5.211 1 85.5 253 TYR A C 1
ATOM 2086 O O . TYR A 1 253 ? -6.93 -24.781 -5.191 1 85.5 253 TYR A O 1
ATOM 2094 N N . ARG A 1 254 ? -5.773 -23.094 -6.066 1 92.25 254 ARG A N 1
ATOM 2095 C CA . ARG A 1 254 ? -5.309 -23.922 -7.18 1 92.25 254 ARG A CA 1
ATOM 2096 C C . ARG A 1 254 ? -3.789 -23.859 -7.305 1 92.25 254 ARG A C 1
ATOM 2098 O O . ARG A 1 254 ? -3.15 -22.969 -6.746 1 92.25 254 ARG A O 1
ATOM 2105 N N . ASP A 1 255 ? -3.334 -24.859 -7.941 1 95.88 255 ASP A N 1
ATOM 2106 C CA . ASP A 1 255 ? -1.922 -24.891 -8.312 1 95.88 255 ASP A CA 1
ATOM 2107 C C . ASP A 1 255 ? -1.706 -24.312 -9.711 1 95.88 255 ASP A C 1
ATOM 2109 O O . ASP A 1 255 ? -1.983 -24.984 -10.711 1 95.88 255 ASP A O 1
ATOM 2113 N N . HIS A 1 256 ? -1.163 -23.125 -9.711 1 97.44 256 HIS A N 1
ATOM 2114 C CA . HIS A 1 256 ? -1.013 -22.422 -10.977 1 97.44 256 HIS A CA 1
ATOM 2115 C C . HIS A 1 256 ? 0.431 -22.469 -11.469 1 97.44 256 HIS A C 1
ATOM 2117 O O . HIS A 1 256 ? 0.818 -21.703 -12.352 1 97.44 256 HIS A O 1
ATOM 2123 N N . ARG A 1 257 ? 1.223 -23.391 -10.969 1 98.12 257 ARG A N 1
ATOM 2124 C CA . ARG A 1 257 ? 2.635 -23.547 -11.305 1 98.12 257 ARG A CA 1
ATOM 2125 C C . ARG A 1 257 ? 2.801 -24.25 -12.648 1 98.12 257 ARG A C 1
ATOM 2127 O O . ARG A 1 257 ? 1.902 -24.969 -13.102 1 98.12 257 ARG A O 1
ATOM 2134 N N . LYS A 1 258 ? 3.902 -23.969 -13.32 1 98.38 258 LYS A N 1
ATOM 2135 C CA . LYS A 1 258 ? 4.387 -24.672 -14.508 1 98.38 258 LYS A CA 1
ATOM 2136 C C . LYS A 1 258 ? 5.871 -25 -14.375 1 98.38 258 LYS A C 1
ATOM 2138 O O . LYS A 1 258 ? 6.668 -24.656 -15.25 1 98.38 258 LYS A O 1
ATOM 2143 N N . ASP A 1 259 ? 6.121 -25.828 -13.406 1 98.44 259 ASP A N 1
ATOM 2144 C CA . ASP A 1 259 ? 7.5 -26.109 -13.016 1 98.44 259 ASP A CA 1
ATOM 2145 C C . ASP A 1 259 ? 7.934 -27.5 -13.484 1 98.44 259 ASP A C 1
ATOM 2147 O O . ASP A 1 259 ? 7.184 -28.469 -13.352 1 98.44 259 ASP A O 1
ATOM 2151 N N . ILE A 1 260 ? 9.141 -27.578 -14.023 1 98.69 260 ILE A N 1
ATOM 2152 C CA . ILE A 1 260 ? 9.703 -28.859 -14.422 1 98.69 260 ILE A CA 1
ATOM 2153 C C . ILE A 1 260 ? 11.148 -28.953 -13.93 1 98.69 260 ILE A C 1
ATOM 2155 O O . ILE A 1 260 ? 11.898 -27.984 -13.992 1 98.69 260 ILE A O 1
ATOM 2159 N N . SER A 1 261 ? 11.531 -30.078 -13.406 1 97 261 SER A N 1
ATOM 2160 C CA . SER A 1 261 ? 12.906 -30.406 -13.078 1 97 261 SER A CA 1
ATOM 2161 C C . SER A 1 261 ? 13.344 -31.703 -13.758 1 97 261 SER A C 1
ATOM 2163 O O . SER A 1 261 ? 12.609 -32.688 -13.742 1 97 261 SER A O 1
ATOM 2165 N N . ILE A 1 262 ? 14.461 -31.688 -14.438 1 97 262 ILE A N 1
ATOM 2166 C CA . ILE A 1 262 ? 15.047 -32.844 -15.102 1 97 262 ILE A CA 1
ATOM 2167 C C . ILE A 1 262 ? 16.391 -33.188 -14.453 1 97 262 ILE A C 1
ATOM 2169 O O . ILE A 1 262 ? 17.344 -32.438 -14.578 1 97 262 ILE A O 1
ATOM 2173 N N . ASP A 1 263 ? 16.453 -34.281 -13.797 1 94 263 ASP A N 1
ATOM 2174 C CA . ASP A 1 263 ? 17.641 -34.844 -13.156 1 94 263 ASP A CA 1
ATOM 2175 C C . ASP A 1 263 ? 18.188 -33.875 -12.102 1 94 263 ASP A C 1
ATOM 2177 O O . ASP A 1 263 ? 19.391 -33.906 -11.797 1 94 263 ASP A O 1
ATOM 2181 N N . GLY A 1 264 ? 17.391 -32.875 -11.688 1 91.69 264 GLY A N 1
ATOM 2182 C CA . GLY A 1 264 ? 17.828 -31.906 -10.703 1 91.69 264 GLY A CA 1
ATOM 2183 C C . GLY A 1 264 ? 18.844 -30.922 -11.258 1 91.69 264 GLY A C 1
ATOM 2184 O O . GLY A 1 264 ? 19.5 -30.203 -10.492 1 91.69 264 GLY A O 1
ATOM 2185 N N . GLN A 1 265 ? 18.969 -30.844 -12.531 1 91.62 265 GLN A N 1
ATOM 2186 C CA . GLN A 1 265 ? 20 -30.031 -13.164 1 91.62 265 GLN A CA 1
ATOM 2187 C C . GLN A 1 265 ? 19.391 -28.969 -14.078 1 91.62 265 GLN A C 1
ATOM 2189 O O . GLN A 1 265 ? 19.906 -27.859 -14.18 1 91.62 265 GLN A O 1
ATOM 2194 N N . ILE A 1 266 ? 18.406 -29.406 -14.773 1 95.81 266 ILE A N 1
ATOM 2195 C CA . ILE A 1 266 ? 17.719 -28.5 -15.688 1 95.81 266 ILE A CA 1
ATOM 2196 C C . ILE A 1 266 ? 16.312 -28.188 -15.172 1 95.81 266 ILE A C 1
ATOM 2198 O O . ILE A 1 266 ? 15.602 -29.109 -14.734 1 95.81 266 ILE A O 1
ATOM 2202 N N . GLY A 1 267 ? 15.953 -26.922 -15.156 1 97.25 267 GLY A N 1
ATOM 2203 C CA . GLY A 1 267 ? 14.641 -26.516 -14.68 1 97.25 267 GLY A CA 1
ATOM 2204 C C . GLY A 1 267 ? 13.914 -25.594 -15.648 1 97.25 267 GLY A C 1
ATOM 2205 O O . GLY A 1 267 ? 14.555 -24.875 -16.422 1 97.25 267 GLY A O 1
ATOM 2206 N N . TYR A 1 268 ? 12.617 -25.672 -15.641 1 98.5 268 TYR A N 1
ATOM 2207 C CA . TYR A 1 268 ? 11.758 -24.781 -16.406 1 98.5 268 TYR A CA 1
ATOM 2208 C C . TYR A 1 268 ? 10.734 -24.109 -15.492 1 98.5 268 TYR A C 1
ATOM 2210 O O . TYR A 1 268 ? 10.203 -24.734 -14.57 1 98.5 268 TYR A O 1
ATOM 2218 N N . LEU A 1 269 ? 10.492 -22.891 -15.688 1 97.75 269 LEU A N 1
ATOM 2219 C CA . LEU A 1 269 ? 9.375 -22.203 -15.055 1 97.75 269 LEU A CA 1
ATOM 2220 C C . LEU A 1 269 ? 8.875 -21.062 -15.938 1 97.75 269 LEU A C 1
ATOM 2222 O O . LEU A 1 269 ? 9.602 -20.594 -16.812 1 97.75 269 LEU A O 1
ATOM 2226 N N . GLY A 1 270 ? 7.613 -20.703 -15.75 1 97.44 270 GLY A N 1
ATOM 2227 C CA . GLY A 1 270 ? 7.004 -19.672 -16.578 1 97.44 270 GLY A CA 1
ATOM 2228 C C . GLY A 1 270 ? 5.496 -19.797 -16.672 1 97.44 270 GLY A C 1
ATOM 2229 O O . GLY A 1 270 ? 4.828 -20.156 -15.703 1 97.44 270 GLY A O 1
ATOM 2230 N N . GLY A 1 271 ? 5.035 -19.359 -17.859 1 96.62 271 GLY A N 1
ATOM 2231 C CA . GLY A 1 271 ? 3.592 -19.344 -18.031 1 96.62 271 GLY A CA 1
ATOM 2232 C C . GLY A 1 271 ? 3.08 -20.453 -18.938 1 96.62 271 GLY A C 1
ATOM 2233 O O . GLY A 1 271 ? 1.869 -20.625 -19.078 1 96.62 271 GLY A O 1
ATOM 2234 N N . VAL A 1 272 ? 3.895 -21.344 -19.453 1 97.31 272 VAL A N 1
ATOM 2235 C CA . VAL A 1 272 ? 3.512 -22.281 -20.5 1 97.31 272 VAL A CA 1
ATOM 2236 C C . VAL A 1 272 ? 2.961 -23.562 -19.875 1 97.31 272 VAL A C 1
ATOM 2238 O O . VAL A 1 272 ? 3.703 -24.328 -19.266 1 97.31 272 VAL A O 1
ATOM 2241 N N . ASN A 1 273 ? 1.691 -23.844 -20.109 1 97.38 273 ASN A N 1
ATOM 2242 C CA . ASN A 1 273 ? 1.071 -25.109 -19.734 1 97.38 273 ASN A CA 1
ATOM 2243 C C . ASN A 1 273 ? 1.313 -26.172 -20.797 1 97.38 273 ASN A C 1
ATOM 2245 O O . ASN A 1 273 ? 1.854 -25.891 -21.875 1 97.38 273 ASN A O 1
ATOM 2249 N N . ILE A 1 274 ? 0.944 -27.422 -20.438 1 97.75 274 ILE A N 1
ATOM 2250 C CA . ILE A 1 274 ? 1.077 -28.516 -21.375 1 97.75 274 ILE A CA 1
ATOM 2251 C C . ILE A 1 274 ? -0.217 -28.688 -22.172 1 97.75 274 ILE A C 1
ATOM 2253 O O . ILE A 1 274 ? -1.04 -29.547 -21.875 1 97.75 274 ILE A O 1
ATOM 2257 N N . SER A 1 275 ? -0.385 -27.891 -23.188 1 95.75 275 SER A N 1
ATOM 2258 C CA . SER A 1 275 ? -1.568 -27.844 -24.047 1 95.75 275 SER A CA 1
ATOM 2259 C C . SER A 1 275 ? -1.254 -27.234 -25.406 1 95.75 275 SER A C 1
ATOM 2261 O O . SER A 1 275 ? -0.331 -26.422 -25.516 1 95.75 275 SER A O 1
ATOM 2263 N N . ASP A 1 276 ? -2.031 -27.531 -26.391 1 94.19 276 ASP A N 1
ATOM 2264 C CA . ASP A 1 276 ? -1.741 -27.156 -27.781 1 94.19 276 ASP A CA 1
ATOM 2265 C C . ASP A 1 276 ? -1.87 -25.656 -27.984 1 94.19 276 ASP A C 1
ATOM 2267 O O . ASP A 1 276 ? -1.239 -25.094 -28.875 1 94.19 276 ASP A O 1
ATOM 2271 N N . GLU A 1 277 ? -2.637 -24.984 -27.188 1 91.56 277 GLU A N 1
ATOM 2272 C CA . GLU A 1 277 ? -2.779 -23.547 -27.297 1 91.56 277 GLU A CA 1
ATOM 2273 C C . GLU A 1 277 ? -1.438 -22.844 -27.109 1 91.56 277 GLU A C 1
ATOM 2275 O O . GLU A 1 277 ? -1.168 -21.812 -27.75 1 91.56 277 GLU A O 1
ATOM 2280 N N . TYR A 1 278 ? -0.611 -23.391 -26.375 1 93 278 TYR A N 1
ATOM 2281 C CA . TYR A 1 278 ? 0.64 -22.75 -26 1 93 278 TYR A CA 1
ATOM 2282 C C . TYR A 1 278 ? 1.704 -22.953 -27.078 1 93 278 TYR A C 1
ATOM 2284 O O . TYR A 1 278 ? 2.697 -22.219 -27.109 1 93 278 TYR A O 1
ATOM 2292 N N . ILE A 1 279 ? 1.497 -23.922 -27.922 1 91.5 279 ILE A N 1
ATOM 2293 C CA . ILE A 1 279 ? 2.438 -24.125 -29.016 1 91.5 279 ILE A CA 1
ATOM 2294 C C . ILE A 1 279 ? 1.809 -23.672 -30.328 1 91.5 279 ILE A C 1
ATOM 2296 O O . ILE A 1 279 ? 2.078 -24.25 -31.391 1 91.5 279 ILE A O 1
ATOM 2300 N N . ASN A 1 280 ? 0.894 -22.797 -30.172 1 88.38 280 ASN A N 1
ATOM 2301 C CA . ASN A 1 280 ? 0.281 -22.047 -31.266 1 88.38 280 ASN A CA 1
ATOM 2302 C C . ASN A 1 280 ? -0.509 -22.969 -32.188 1 88.38 280 ASN A C 1
ATOM 2304 O O . ASN A 1 280 ? -0.488 -22.797 -33.406 1 88.38 280 ASN A O 1
ATOM 2308 N N . LYS A 1 281 ? -1.109 -23.938 -31.688 1 83.31 281 LYS A N 1
ATOM 2309 C CA . LYS A 1 281 ? -1.923 -24.844 -32.5 1 83.31 281 LYS A CA 1
ATOM 2310 C C . LYS A 1 281 ? -3.4 -24.719 -32.125 1 83.31 281 LYS A C 1
ATOM 2312 O O . LYS A 1 281 ? -4.176 -25.656 -32.344 1 83.31 281 LYS A O 1
ATOM 2317 N N . SER A 1 282 ? -3.668 -23.656 -31.531 1 80.56 282 SER A N 1
ATOM 2318 C CA . SER A 1 282 ? -5.074 -23.391 -31.266 1 80.56 282 SER A CA 1
ATOM 2319 C C . SER A 1 282 ? -5.762 -22.734 -32.438 1 80.56 282 SER A C 1
ATOM 2321 O O . SER A 1 282 ? -5.242 -21.781 -33.031 1 80.56 282 SER A O 1
ATOM 2323 N N . GLY A 1 283 ? -6.863 -23.266 -32.844 1 73.19 283 GLY A N 1
ATOM 2324 C CA . GLY A 1 283 ? -7.629 -22.656 -33.906 1 73.19 283 GLY A CA 1
ATOM 2325 C C . GLY A 1 283 ? -8.305 -21.359 -33.5 1 73.19 283 GLY A C 1
ATOM 2326 O O . GLY A 1 283 ? -8.602 -20.516 -34.344 1 73.19 283 GLY A O 1
ATOM 2327 N N . VAL A 1 284 ? -8.422 -21.141 -32.25 1 75.12 284 VAL A N 1
ATOM 2328 C CA . VAL A 1 284 ? -9.172 -20 -31.75 1 75.12 284 VAL A CA 1
ATOM 2329 C C . VAL A 1 284 ? -8.227 -18.812 -31.531 1 75.12 284 VAL A C 1
ATOM 2331 O O . VAL A 1 284 ? -8.523 -17.688 -31.938 1 75.12 284 VAL A O 1
ATOM 2334 N N . PHE A 1 285 ? -7.062 -19.016 -31.016 1 83.19 285 PHE A N 1
ATOM 2335 C CA . PHE A 1 285 ? -6.199 -17.906 -30.594 1 83.19 285 PHE A CA 1
ATOM 2336 C C . PHE A 1 285 ? -5.043 -17.719 -31.562 1 83.19 285 PHE A C 1
ATOM 2338 O O . PHE A 1 285 ? -4.461 -16.641 -31.641 1 83.19 285 PHE A O 1
ATOM 2345 N N . GLY A 1 286 ? -4.754 -18.719 -32.281 1 81.69 286 GLY A N 1
ATOM 2346 C CA . GLY A 1 286 ? -3.574 -18.641 -33.125 1 81.69 286 GLY A CA 1
ATOM 2347 C C . GLY A 1 286 ? -2.281 -18.531 -32.344 1 81.69 286 GLY A C 1
ATOM 2348 O O . GLY A 1 286 ? -1.925 -19.453 -31.594 1 81.69 286 GLY A O 1
ATOM 2349 N N . PHE A 1 287 ? -1.768 -17.312 -32.406 1 86.25 287 PHE A N 1
ATOM 2350 C CA . PHE A 1 287 ? -0.521 -17.078 -31.688 1 86.25 287 PHE A CA 1
ATOM 2351 C C . PHE A 1 287 ? -0.791 -16.828 -30.219 1 86.25 287 PHE A C 1
ATOM 2353 O O . PHE A 1 287 ? -1.47 -15.859 -29.859 1 86.25 287 PHE A O 1
ATOM 2360 N N . TRP A 1 288 ? -0.349 -17.734 -29.422 1 91.44 288 TRP A N 1
ATOM 2361 C CA . TRP A 1 288 ? -0.385 -17.625 -27.969 1 91.44 288 TRP A CA 1
ATOM 2362 C C . TRP A 1 288 ? 0.927 -17.062 -27.422 1 91.44 288 TRP A C 1
ATOM 2364 O O . TRP A 1 288 ? 1.884 -17.797 -27.203 1 91.44 288 TRP A O 1
ATOM 2374 N N . ASN A 1 289 ? 0.946 -15.727 -27.203 1 94.31 289 ASN A N 1
ATOM 2375 C CA . ASN A 1 289 ? 2.17 -15.047 -26.797 1 94.31 289 ASN A CA 1
ATOM 2376 C C . ASN A 1 289 ? 2.521 -15.352 -25.344 1 94.31 289 ASN A C 1
ATOM 2378 O O . ASN A 1 289 ? 1.901 -14.812 -24.422 1 94.31 289 ASN A O 1
ATOM 2382 N N . ASP A 1 290 ? 3.457 -16.188 -25.125 1 96.38 290 ASP A N 1
ATOM 2383 C CA . ASP A 1 290 ? 3.914 -16.609 -23.812 1 96.38 290 ASP A CA 1
ATOM 2384 C C . ASP A 1 290 ? 5.43 -16.781 -23.781 1 96.38 290 ASP A C 1
ATOM 2386 O O . ASP A 1 290 ? 6.113 -16.484 -24.766 1 96.38 290 ASP A O 1
ATOM 2390 N N . SER A 1 291 ? 5.957 -17 -22.625 1 97 291 SER A N 1
ATOM 2391 C CA . SER A 1 291 ? 7.391 -17.234 -22.453 1 97 291 SER A CA 1
ATOM 2392 C C . SER A 1 291 ? 7.668 -18.094 -21.234 1 97 291 SER A C 1
ATOM 2394 O O . SER A 1 291 ? 6.77 -18.359 -20.422 1 97 291 SER A O 1
ATOM 2396 N N . ALA A 1 292 ? 8.836 -18.578 -21.156 1 98.06 292 ALA A N 1
ATOM 2397 C CA . ALA A 1 292 ? 9.352 -19.297 -20 1 98.06 292 ALA A CA 1
ATOM 2398 C C . ALA A 1 292 ? 10.859 -19.109 -19.859 1 98.06 292 ALA A C 1
ATOM 2400 O O . ALA A 1 292 ? 11.492 -18.453 -20.688 1 98.06 292 ALA A O 1
ATOM 2401 N N . ILE A 1 293 ? 11.344 -19.578 -18.734 1 97.81 293 ILE A N 1
ATOM 2402 C CA . ILE A 1 293 ? 12.797 -19.578 -18.562 1 97.81 293 ILE A CA 1
ATOM 2403 C C . ILE A 1 293 ? 13.289 -21.016 -18.328 1 97.81 293 ILE A C 1
ATOM 2405 O O . ILE A 1 293 ? 12.602 -21.812 -17.703 1 97.81 293 ILE A O 1
ATOM 2409 N N . ARG A 1 294 ? 14.359 -21.297 -18.938 1 98 294 ARG A N 1
ATOM 2410 C CA . ARG A 1 294 ? 15.133 -22.516 -18.719 1 98 294 ARG A CA 1
ATOM 2411 C C . ARG A 1 294 ? 16.391 -22.234 -17.906 1 98 294 ARG A C 1
ATOM 2413 O O . ARG A 1 294 ? 17.125 -21.297 -18.188 1 98 294 ARG A O 1
ATOM 2420 N N . ILE A 1 295 ? 16.547 -22.969 -16.844 1 95.25 295 ILE A N 1
ATOM 2421 C CA . ILE A 1 295 ? 17.719 -22.734 -16.016 1 95.25 295 ILE A CA 1
ATOM 2422 C C . ILE A 1 295 ? 18.531 -24.031 -15.914 1 95.25 295 ILE A C 1
ATOM 2424 O O . ILE A 1 295 ? 17.969 -25.125 -15.969 1 95.25 295 ILE A O 1
ATOM 2428 N N . ASN A 1 296 ? 19.766 -23.906 -15.875 1 93.38 296 ASN A N 1
ATOM 2429 C CA . ASN A 1 296 ? 20.703 -25 -15.695 1 93.38 296 ASN A CA 1
ATOM 2430 C C . ASN A 1 296 ? 21.703 -24.719 -14.57 1 93.38 296 ASN A C 1
ATOM 2432 O O . ASN A 1 296 ? 22.531 -23.812 -14.68 1 93.38 296 ASN A O 1
ATOM 2436 N N . GLY A 1 297 ? 21.5 -25.406 -13.539 1 89.88 297 GLY A N 1
ATOM 2437 C CA . GLY A 1 297 ? 22.406 -25.188 -12.422 1 89.88 297 GLY A CA 1
ATOM 2438 C C . GLY A 1 297 ? 21.734 -25.312 -11.07 1 89.88 297 GLY A C 1
ATOM 2439 O O . GLY A 1 297 ? 20.703 -25.969 -10.953 1 89.88 297 GLY A O 1
ATOM 2440 N N . GLU A 1 298 ? 22.328 -24.75 -10.047 1 86.81 298 GLU A N 1
ATOM 2441 C CA . GLU A 1 298 ? 21.953 -24.969 -8.648 1 86.81 298 GLU A CA 1
ATOM 2442 C C . GLU A 1 298 ? 20.562 -24.422 -8.359 1 86.81 298 GLU A C 1
ATOM 2444 O O . GLU A 1 298 ? 19.844 -24.922 -7.484 1 86.81 298 GLU A O 1
ATOM 2449 N N . GLY A 1 299 ? 20.156 -23.453 -9.141 1 89.62 299 GLY A N 1
ATOM 2450 C CA . GLY A 1 299 ? 18.844 -22.844 -8.914 1 89.62 299 GLY A CA 1
ATOM 2451 C C . GLY A 1 299 ? 17.703 -23.844 -9.07 1 89.62 299 GLY A C 1
ATOM 2452 O O . GLY A 1 299 ? 16.609 -23.625 -8.531 1 89.62 299 GLY A O 1
ATOM 2453 N N . VAL A 1 300 ? 17.953 -24.984 -9.695 1 92.75 300 VAL A N 1
ATOM 2454 C CA . VAL A 1 300 ? 16.922 -26 -9.945 1 92.75 300 VAL A CA 1
ATOM 2455 C C . VAL A 1 300 ? 16.516 -26.656 -8.633 1 92.75 300 VAL A C 1
ATOM 2457 O O . VAL A 1 300 ? 15.383 -27.125 -8.492 1 92.75 300 VAL A O 1
ATOM 2460 N N . GLN A 1 301 ? 17.375 -26.609 -7.695 1 88.62 301 GLN A N 1
ATOM 2461 C CA . GLN A 1 301 ? 17.078 -27.219 -6.402 1 88.62 301 GLN A CA 1
ATOM 2462 C C . GLN A 1 301 ? 15.898 -26.547 -5.723 1 88.62 301 GLN A C 1
ATOM 2464 O O . GLN A 1 301 ? 15.133 -27.188 -5.004 1 88.62 301 GLN A O 1
ATOM 2469 N N . GLU A 1 302 ? 15.773 -25.266 -6.023 1 90.56 302 GLU A N 1
ATOM 2470 C CA . GLU A 1 302 ? 14.641 -24.562 -5.438 1 90.56 302 GLU A CA 1
ATOM 2471 C C . GLU A 1 302 ? 13.328 -25 -6.07 1 90.56 302 GLU A C 1
ATOM 2473 O O . GLU A 1 302 ? 12.289 -25.031 -5.402 1 90.56 302 GLU A O 1
ATOM 2478 N N . ILE A 1 303 ? 13.359 -25.281 -7.309 1 94.19 303 ILE A N 1
ATOM 2479 C CA . ILE A 1 303 ? 12.18 -25.797 -7.992 1 94.19 303 ILE A CA 1
ATOM 2480 C C . ILE A 1 303 ? 11.797 -27.156 -7.391 1 94.19 303 ILE A C 1
ATOM 2482 O O . ILE A 1 303 ? 10.617 -27.406 -7.141 1 94.19 303 ILE A O 1
ATOM 2486 N N . GLU A 1 304 ? 12.773 -27.938 -7.113 1 93.12 304 GLU A N 1
ATOM 2487 C CA . GLU A 1 304 ? 12.523 -29.266 -6.551 1 93.12 304 GLU A CA 1
ATOM 2488 C C . GLU A 1 304 ? 12.016 -29.172 -5.113 1 93.12 304 GLU A C 1
ATOM 2490 O O . GLU A 1 304 ? 11.18 -29.969 -4.691 1 93.12 304 GLU A O 1
ATOM 2495 N N . ALA A 1 305 ? 12.586 -28.203 -4.422 1 90.06 305 ALA A N 1
ATOM 2496 C CA . ALA A 1 305 ? 12.094 -28.016 -3.059 1 90.06 305 ALA A CA 1
ATOM 2497 C C . ALA A 1 305 ? 10.609 -27.656 -3.057 1 90.06 305 ALA A C 1
ATOM 2499 O O . ALA A 1 305 ? 9.852 -28.125 -2.199 1 90.06 305 ALA A O 1
ATOM 2500 N N . ILE A 1 306 ? 10.258 -26.828 -3.986 1 92.75 306 ILE A N 1
ATOM 2501 C CA . ILE A 1 306 ? 8.852 -26.484 -4.125 1 92.75 306 ILE A CA 1
ATOM 2502 C C . ILE A 1 306 ? 8.031 -27.719 -4.477 1 92.75 306 ILE A C 1
ATOM 2504 O O . ILE A 1 306 ? 6.977 -27.969 -3.891 1 92.75 306 ILE A O 1
ATOM 2508 N N . PHE A 1 307 ? 8.531 -28.516 -5.363 1 94.62 307 PHE A N 1
ATOM 2509 C CA . PHE A 1 307 ? 7.871 -29.75 -5.766 1 94.62 307 PHE A CA 1
ATOM 2510 C C . PHE A 1 307 ? 7.68 -30.672 -4.57 1 94.62 307 PHE A C 1
ATOM 2512 O O . PHE A 1 307 ? 6.609 -31.266 -4.395 1 94.62 307 PHE A O 1
ATOM 2519 N N . GLN A 1 308 ? 8.664 -30.812 -3.824 1 91.94 308 GLN A N 1
ATOM 2520 C CA . GLN A 1 308 ? 8.625 -31.688 -2.656 1 91.94 308 GLN A CA 1
ATOM 2521 C C . GLN A 1 308 ? 7.52 -31.266 -1.691 1 91.94 308 GLN A C 1
ATOM 2523 O O . GLN A 1 308 ? 6.754 -32.094 -1.21 1 91.94 308 GLN A O 1
ATOM 2528 N N . LYS A 1 309 ? 7.504 -30 -1.471 1 88.81 309 LYS A N 1
ATOM 2529 C CA . LYS A 1 309 ? 6.5 -29.484 -0.538 1 88.81 309 LYS A CA 1
ATOM 2530 C C . LYS A 1 309 ? 5.086 -29.734 -1.063 1 88.81 309 LYS A C 1
ATOM 2532 O O . LYS A 1 309 ? 4.207 -30.172 -0.317 1 88.81 309 LYS A O 1
ATOM 2537 N N . ASP A 1 310 ? 4.906 -29.453 -2.297 1 91.62 310 ASP A N 1
ATOM 2538 C CA . ASP A 1 310 ? 3.594 -29.672 -2.9 1 91.62 310 ASP A CA 1
ATOM 2539 C C . ASP A 1 310 ? 3.221 -31.141 -2.91 1 91.62 310 ASP A C 1
ATOM 2541 O O . ASP A 1 310 ? 2.104 -31.516 -2.535 1 91.62 310 ASP A O 1
ATOM 2545 N N . TRP A 1 311 ? 4.137 -31.969 -3.303 1 93.5 311 TRP A N 1
ATOM 2546 C CA . TRP A 1 311 ? 3.91 -33.406 -3.383 1 93.5 311 TRP A CA 1
ATOM 2547 C C . TRP A 1 311 ? 3.555 -34 -2.016 1 93.5 311 TRP A C 1
ATOM 2549 O O . TRP A 1 311 ? 2.551 -34.688 -1.871 1 93.5 311 TRP A O 1
ATOM 2559 N N . ASN A 1 312 ? 4.352 -33.688 -1.078 1 89.44 312 ASN A N 1
ATOM 2560 C CA . ASN A 1 312 ? 4.203 -34.25 0.254 1 89.44 312 ASN A CA 1
ATOM 2561 C C . ASN A 1 312 ? 2.936 -33.75 0.941 1 89.44 312 ASN A C 1
ATOM 2563 O O . ASN A 1 312 ? 2.406 -34.406 1.836 1 89.44 312 ASN A O 1
ATOM 2567 N N . PHE A 1 313 ? 2.494 -32.688 0.484 1 85.5 313 PHE A N 1
ATOM 2568 C CA . PHE A 1 313 ? 1.27 -32.125 1.066 1 85.5 313 PHE A CA 1
ATOM 2569 C C . PHE A 1 313 ? 0.05 -32.906 0.545 1 85.5 313 PHE A C 1
ATOM 2571 O O . PHE A 1 313 ? -0.918 -33.094 1.279 1 85.5 313 PHE A O 1
ATOM 2578 N N . TYR A 1 314 ? 0.068 -33.281 -0.643 1 86.5 314 TYR A N 1
ATOM 2579 C CA . TYR A 1 314 ? -1.138 -33.844 -1.253 1 86.5 314 TYR A CA 1
ATOM 2580 C C . TYR A 1 314 ? -1.051 -35.375 -1.368 1 86.5 314 TYR A C 1
ATOM 2582 O O . TYR A 1 314 ? -1.987 -36 -1.841 1 86.5 314 TYR A O 1
ATOM 2590 N N . VAL A 1 315 ? -0.009 -35.906 -0.931 1 85.75 315 VAL A N 1
ATOM 2591 C CA . VAL A 1 315 ? 0.113 -37.375 -0.951 1 85.75 315 VAL A CA 1
ATOM 2592 C C . VAL A 1 315 ? -0.893 -37.969 0.019 1 85.75 315 VAL A C 1
ATOM 2594 O O . VAL A 1 315 ? -1.136 -37.438 1.1 1 85.75 315 VAL A O 1
ATOM 2597 N N . THR A 1 316 ? -1.524 -38.969 -0.477 1 78.69 316 THR A N 1
ATOM 2598 C CA . THR A 1 316 ? -2.461 -39.688 0.367 1 78.69 316 THR A CA 1
ATOM 2599 C C . THR A 1 316 ? -1.721 -40.688 1.267 1 78.69 316 THR A C 1
ATOM 2601 O O . THR A 1 316 ? -0.509 -40.875 1.134 1 78.69 316 THR A O 1
ATOM 2604 N N . LYS A 1 317 ? -2.508 -41.281 2.191 1 77.38 317 LYS A N 1
ATOM 2605 C CA . LYS A 1 317 ? -1.941 -42.25 3.121 1 77.38 317 LYS A CA 1
ATOM 2606 C C . LYS A 1 317 ? -1.329 -43.438 2.375 1 77.38 317 LYS A C 1
ATOM 2608 O O . LYS A 1 317 ? -0.385 -44.062 2.861 1 77.38 317 LYS A O 1
ATOM 2613 N N . LYS A 1 318 ? -1.785 -43.719 1.22 1 79.19 318 LYS A N 1
ATOM 2614 C CA . LYS A 1 318 ? -1.335 -44.875 0.464 1 79.19 318 LYS A CA 1
ATOM 2615 C C . LYS A 1 318 ? -0.112 -44.531 -0.385 1 79.19 318 LYS A C 1
ATOM 2617 O O . LYS A 1 318 ? 0.543 -45.438 -0.919 1 79.19 318 LYS A O 1
ATOM 2622 N N . GLN A 1 319 ? 0.171 -43.281 -0.48 1 83.69 319 GLN A N 1
ATOM 2623 C CA . GLN A 1 319 ? 1.277 -42.844 -1.324 1 83.69 319 GLN A CA 1
ATOM 2624 C C . GLN A 1 319 ? 2.486 -42.438 -0.482 1 83.69 319 GLN A C 1
ATOM 2626 O O . GLN A 1 319 ? 2.344 -42.094 0.689 1 83.69 319 GLN A O 1
ATOM 2631 N N . LYS A 1 320 ? 3.66 -42.531 -1.072 1 88.25 320 LYS A N 1
ATOM 2632 C CA . LYS A 1 320 ? 4.91 -42.25 -0.38 1 88.25 320 LYS A CA 1
ATOM 2633 C C . LYS A 1 320 ? 5.352 -40.812 -0.646 1 88.25 320 LYS A C 1
ATOM 2635 O O . LYS A 1 320 ? 5.035 -40.25 -1.693 1 88.25 320 LYS A O 1
ATOM 2640 N N . LYS A 1 321 ? 6.066 -40.312 0.336 1 90.62 321 LYS A N 1
ATOM 2641 C CA . LYS A 1 321 ? 6.715 -39 0.174 1 90.62 321 LYS A CA 1
ATOM 2642 C C . LYS A 1 321 ? 7.793 -39.062 -0.905 1 90.62 321 LYS A C 1
ATOM 2644 O O . LYS A 1 321 ? 8.344 -40.125 -1.183 1 90.62 321 LYS A O 1
ATOM 2649 N N . ILE A 1 322 ? 8.039 -37.906 -1.474 1 90.88 322 ILE A N 1
ATOM 2650 C CA . ILE A 1 322 ? 8.891 -37.844 -2.662 1 90.88 322 ILE A CA 1
ATOM 2651 C C . ILE A 1 322 ? 10.312 -38.281 -2.297 1 90.88 322 ILE A C 1
ATOM 2653 O O . ILE A 1 322 ? 11.008 -38.906 -3.105 1 90.88 322 ILE A O 1
ATOM 2657 N N . GLU A 1 323 ? 10.789 -37.875 -1.1 1 87.44 323 GLU A N 1
ATOM 2658 C CA . GLU A 1 323 ? 12.148 -38.219 -0.69 1 87.44 323 GLU A CA 1
ATOM 2659 C C . GLU A 1 323 ? 12.336 -39.719 -0.59 1 87.44 323 GLU A C 1
ATOM 2661 O O . GLU A 1 323 ? 13.445 -40.25 -0.736 1 87.44 323 GLU A O 1
ATOM 2666 N N . LYS A 1 324 ? 11.312 -40.469 -0.333 1 88.75 324 LYS A N 1
ATOM 2667 C CA . LYS A 1 324 ? 11.352 -41.906 -0.252 1 88.75 324 LYS A CA 1
ATOM 2668 C C . LYS A 1 324 ? 11.289 -42.531 -1.64 1 88.75 324 LYS A C 1
ATOM 2670 O O . LYS A 1 324 ? 11.867 -43.594 -1.874 1 88.75 324 LYS A O 1
ATOM 2675 N N . LEU A 1 325 ? 10.602 -41.875 -2.455 1 89.81 325 LEU A N 1
ATOM 2676 C CA . LEU A 1 325 ? 10.445 -42.375 -3.809 1 89.81 325 LEU A CA 1
ATOM 2677 C C . LEU A 1 325 ? 11.695 -42.125 -4.645 1 89.81 325 LEU A C 1
ATOM 2679 O O . LEU A 1 325 ? 12.062 -42.906 -5.5 1 89.81 325 LEU A O 1
ATOM 2683 N N . GLU A 1 326 ? 12.273 -40.938 -4.402 1 90.31 326 GLU A N 1
ATOM 2684 C CA . GLU A 1 326 ? 13.43 -40.531 -5.18 1 90.31 326 GLU A CA 1
ATOM 2685 C C . GLU A 1 326 ? 14.609 -40.188 -4.27 1 90.31 326 GLU A C 1
ATOM 2687 O O . GLU A 1 326 ? 14.773 -39.031 -3.854 1 90.31 326 GLU A O 1
ATOM 2692 N N . PRO A 1 327 ? 15.539 -41.031 -4.094 1 80.38 327 PRO A N 1
ATOM 2693 C CA . PRO A 1 327 ? 16.641 -40.844 -3.158 1 80.38 327 PRO A CA 1
ATOM 2694 C C . PRO A 1 327 ? 17.609 -39.75 -3.619 1 80.38 327 PRO A C 1
ATOM 2696 O O . PRO A 1 327 ? 18.359 -39.188 -2.805 1 80.38 327 PRO A O 1
ATOM 2699 N N . LYS A 1 328 ? 17.641 -39.406 -4.883 1 79.88 328 LYS A N 1
ATOM 2700 C CA . LYS A 1 328 ? 18.594 -38.438 -5.41 1 79.88 328 LYS A CA 1
ATOM 2701 C C . LYS A 1 328 ? 18.016 -37.031 -5.348 1 79.88 328 LYS A C 1
ATOM 2703 O O . LYS A 1 328 ? 18.672 -36.062 -5.777 1 79.88 328 LYS A O 1
ATOM 2708 N N . PHE A 1 329 ? 16.906 -37 -4.777 1 77.69 329 PHE A N 1
ATOM 2709 C CA . PHE A 1 329 ? 16.25 -35.719 -4.645 1 77.69 329 PHE A CA 1
ATOM 2710 C C . PHE A 1 329 ? 17.047 -34.781 -3.746 1 77.69 329 PHE A C 1
ATOM 2712 O O . PHE A 1 329 ? 17.531 -35.188 -2.688 1 77.69 329 PHE A O 1
ATOM 2719 N N . GLY A 1 330 ? 17.219 -33.531 -4.141 1 67.94 330 GLY A N 1
ATOM 2720 C CA . GLY A 1 330 ? 17.797 -32.469 -3.322 1 67.94 330 GLY A CA 1
ATOM 2721 C C . GLY A 1 330 ? 19.312 -32.531 -3.277 1 67.94 330 GLY A C 1
ATOM 2722 O O . GLY A 1 330 ? 19.938 -31.812 -2.473 1 67.94 330 GLY A O 1
ATOM 2723 N N . LYS A 1 331 ? 19.906 -33.438 -3.961 1 65.12 331 LYS A N 1
ATOM 2724 C CA . LYS A 1 331 ? 21.375 -33.5 -3.924 1 65.12 331 LYS A CA 1
ATOM 2725 C C . LYS A 1 331 ? 22 -32.469 -4.859 1 65.12 331 LYS A C 1
ATOM 2727 O O . LYS A 1 331 ? 21.719 -32.469 -6.062 1 65.12 331 LYS A O 1
ATOM 2732 N N . ALA A 1 332 ? 22.328 -31.234 -4.176 1 59.88 332 ALA A N 1
ATOM 2733 C CA . ALA A 1 332 ? 22.875 -30.125 -4.945 1 59.88 332 ALA A CA 1
ATOM 2734 C C . ALA A 1 332 ? 24.391 -30.203 -5.02 1 59.88 332 ALA A C 1
ATOM 2736 O O . ALA A 1 332 ? 25.047 -30.625 -4.066 1 59.88 332 ALA A O 1
ATOM 2737 N N . ILE A 1 333 ? 24.953 -30.203 -6.281 1 57.66 333 ILE A N 1
ATOM 2738 C CA . ILE A 1 333 ? 26.391 -29.953 -6.336 1 57.66 333 ILE A CA 1
ATOM 2739 C C . ILE A 1 333 ? 26.641 -28.469 -6.5 1 57.66 333 ILE A C 1
ATOM 2741 O O . ILE A 1 333 ? 26.297 -27.875 -7.527 1 57.66 333 ILE A O 1
ATOM 2745 N N . ARG A 1 334 ? 26.828 -27.734 -5.332 1 58.03 334 ARG A N 1
ATOM 2746 C CA . ARG A 1 334 ? 27.062 -26.297 -5.406 1 58.03 334 ARG A CA 1
ATOM 2747 C C . ARG A 1 334 ? 28.469 -25.984 -5.902 1 58.03 334 ARG A C 1
ATOM 2749 O O . ARG A 1 334 ? 29.438 -26.578 -5.422 1 58.03 334 ARG A O 1
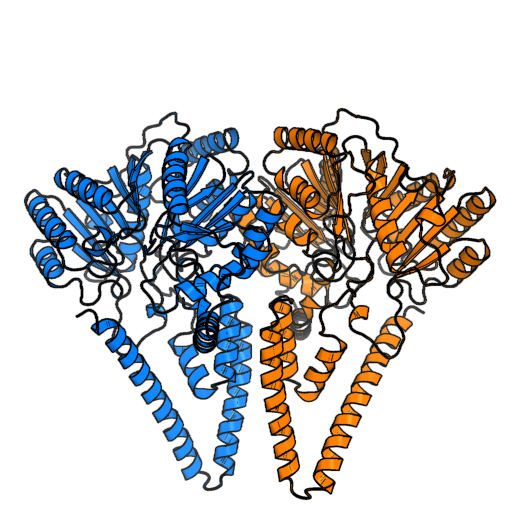ATOM 2756 N N . LYS A 1 335 ? 28.578 -25.359 -7.086 1 59.62 335 LYS A N 1
ATOM 2757 C CA . LYS A 1 335 ? 29.844 -24.812 -7.559 1 59.62 335 LYS A CA 1
ATOM 2758 C C . LYS A 1 335 ? 29.797 -23.281 -7.582 1 59.62 335 LYS A C 1
ATOM 2760 O O . LYS A 1 335 ? 28.75 -22.688 -7.859 1 59.62 335 LYS A O 1
ATOM 2765 N N . ARG A 1 336 ? 30.875 -22.578 -6.992 1 60.19 336 ARG A N 1
ATOM 2766 C CA . ARG A 1 336 ? 30.969 -21.125 -6.992 1 60.19 336 ARG A CA 1
ATOM 2767 C C . ARG A 1 336 ? 31.266 -20.594 -8.391 1 60.19 336 ARG A C 1
ATOM 2769 O O . ARG A 1 336 ? 32.062 -21.172 -9.125 1 60.19 336 ARG A O 1
ATOM 2776 N N . TYR A 1 337 ? 30.406 -19.656 -8.875 1 65.31 337 TYR A N 1
ATOM 2777 C CA . TYR A 1 337 ? 30.672 -18.984 -10.141 1 65.31 337 TYR A CA 1
ATOM 2778 C C . TYR A 1 337 ? 30.703 -17.469 -9.945 1 65.31 337 TYR A C 1
ATOM 2780 O O . TYR A 1 337 ? 29.938 -16.922 -9.148 1 65.31 337 TYR A O 1
ATOM 2788 N N . THR A 1 338 ? 31.812 -16.844 -10.367 1 68.75 338 THR A N 1
ATOM 2789 C CA . THR A 1 338 ? 31.844 -15.391 -10.414 1 68.75 338 THR A CA 1
ATOM 2790 C C . THR A 1 338 ? 31.047 -14.867 -11.602 1 68.75 338 THR A C 1
ATOM 2792 O O . THR A 1 338 ? 31.422 -15.102 -12.758 1 68.75 338 THR A O 1
ATOM 2795 N N . THR A 1 339 ? 29.875 -14.367 -11.281 1 81.31 339 THR A N 1
ATOM 2796 C CA . THR A 1 339 ? 29 -13.82 -12.305 1 81.31 339 THR A CA 1
ATOM 2797 C C . THR A 1 339 ? 28.25 -12.602 -11.781 1 81.31 339 THR A C 1
ATOM 2799 O O . THR A 1 339 ? 28.312 -12.289 -10.586 1 81.31 339 THR A O 1
ATOM 2802 N N . ASP A 1 340 ? 27.781 -11.828 -12.672 1 88.69 340 ASP A N 1
ATOM 2803 C CA . ASP A 1 340 ? 26.938 -10.703 -12.305 1 88.69 340 ASP A CA 1
ATOM 2804 C C . ASP A 1 340 ? 25.453 -11.055 -12.469 1 88.69 340 ASP A C 1
ATOM 2806 O O . ASP A 1 340 ? 24.609 -10.164 -12.516 1 88.69 340 ASP A O 1
ATOM 2810 N N . GLU A 1 341 ? 25.281 -12.406 -12.562 1 93.62 341 GLU A N 1
ATOM 2811 C CA . GLU A 1 341 ? 23.906 -12.875 -12.727 1 93.62 341 GLU A CA 1
ATOM 2812 C C . GLU A 1 341 ? 23.453 -13.695 -11.523 1 93.62 341 GLU A C 1
ATOM 2814 O O . GLU A 1 341 ? 24.203 -14.539 -11.023 1 93.62 341 GLU A O 1
ATOM 2819 N N . PHE A 1 342 ? 22.344 -13.336 -10.992 1 95.19 342 PHE A N 1
ATOM 2820 C CA . PHE A 1 342 ? 21.797 -14 -9.82 1 95.19 342 PHE A CA 1
ATOM 2821 C C . PHE A 1 342 ? 20.328 -14.367 -10.055 1 95.19 342 PHE A C 1
ATOM 2823 O O . PHE A 1 342 ? 19.609 -13.664 -10.758 1 95.19 342 PHE A O 1
ATOM 2830 N N . ILE A 1 343 ? 19.938 -15.5 -9.492 1 95.56 343 ILE A N 1
ATOM 2831 C CA . ILE A 1 343 ? 18.547 -15.922 -9.609 1 95.56 343 ILE A CA 1
ATOM 2832 C C . ILE A 1 343 ? 18.047 -16.422 -8.25 1 95.56 343 ILE A C 1
ATOM 2834 O O . ILE A 1 343 ? 18.781 -17.062 -7.504 1 95.56 343 ILE A O 1
ATOM 2838 N N . GLN A 1 344 ? 16.891 -16.047 -7.902 1 95.88 344 GLN A N 1
ATOM 2839 C CA . GLN A 1 344 ? 16.141 -16.531 -6.746 1 95.88 344 GLN A CA 1
ATOM 2840 C C . GLN A 1 344 ? 14.773 -17.062 -7.16 1 95.88 344 GLN A C 1
ATOM 2842 O O . GLN A 1 344 ? 13.984 -16.328 -7.766 1 95.88 344 GLN A O 1
ATOM 2847 N N . ILE A 1 345 ? 14.523 -18.344 -6.895 1 96.5 345 ILE A N 1
ATOM 2848 C CA . ILE A 1 345 ? 13.219 -18.922 -7.168 1 96.5 345 ILE A CA 1
ATOM 2849 C C . ILE A 1 345 ? 12.273 -18.656 -5.996 1 96.5 345 ILE A C 1
ATOM 2851 O O . ILE A 1 345 ? 12.562 -19.031 -4.859 1 96.5 345 ILE A O 1
ATOM 2855 N N . VAL A 1 346 ? 11.164 -18.016 -6.324 1 95.94 346 VAL A N 1
ATOM 2856 C CA . VAL A 1 346 ? 10.234 -17.531 -5.301 1 95.94 346 VAL A CA 1
ATOM 2857 C C . VAL A 1 346 ? 8.938 -18.328 -5.359 1 95.94 346 VAL A C 1
ATOM 2859 O O . VAL A 1 346 ? 8.273 -18.375 -6.398 1 95.94 346 VAL A O 1
ATOM 2862 N N . SER A 1 347 ? 8.617 -18.984 -4.238 1 94.69 347 SER A N 1
ATOM 2863 C CA . SER A 1 347 ? 7.336 -19.672 -4.094 1 94.69 347 SER A CA 1
ATOM 2864 C C . SER A 1 347 ? 6.301 -18.781 -3.426 1 94.69 347 SER A C 1
ATOM 2866 O O . SER A 1 347 ? 6.617 -18.047 -2.484 1 94.69 347 SER A O 1
ATOM 2868 N N . ASP A 1 348 ? 5.129 -18.734 -3.986 1 93.62 348 ASP A N 1
ATOM 2869 C CA . ASP A 1 348 ? 4.035 -17.969 -3.398 1 93.62 348 ASP A CA 1
ATOM 2870 C C . ASP A 1 348 ? 2.74 -18.781 -3.398 1 93.62 348 ASP A C 1
ATOM 2872 O O . ASP A 1 348 ? 2.551 -19.656 -4.242 1 93.62 348 ASP A O 1
ATOM 2876 N N . GLY A 1 349 ? 1.928 -18.469 -2.402 1 90.12 349 GLY A N 1
ATOM 2877 C CA . GLY A 1 349 ? 0.642 -19.125 -2.268 1 90.12 349 GLY A CA 1
ATOM 2878 C C . GLY A 1 349 ? 0.004 -18.922 -0.907 1 90.12 349 GLY A C 1
ATOM 2879 O O . GLY A 1 349 ? 0.6 -18.312 -0.023 1 90.12 349 GLY A O 1
ATOM 2880 N N . PRO A 1 350 ? -1.189 -19.359 -0.754 1 84.25 350 PRO A N 1
ATOM 2881 C CA . PRO A 1 350 ? -1.921 -19.156 0.5 1 84.25 350 PRO A CA 1
ATOM 2882 C C . PRO A 1 350 ? -1.312 -19.938 1.663 1 84.25 350 PRO A C 1
ATOM 2884 O O . PRO A 1 350 ? -1.683 -19.719 2.82 1 84.25 350 PRO A O 1
ATOM 2887 N N . ASN A 1 351 ? -0.415 -20.812 1.344 1 82.38 351 ASN A N 1
ATOM 2888 C CA . ASN A 1 351 ? 0.255 -21.578 2.391 1 82.38 351 ASN A CA 1
ATOM 2889 C C . ASN A 1 351 ? 1.36 -20.766 3.059 1 82.38 351 ASN A C 1
ATOM 2891 O O . ASN A 1 351 ? 1.97 -21.219 4.027 1 82.38 351 ASN A O 1
ATOM 2895 N N . HIS A 1 352 ? 1.605 -19.625 2.557 1 83.06 352 HIS A N 1
ATOM 2896 C CA . HIS A 1 352 ? 2.561 -18.719 3.172 1 83.06 352 HIS A CA 1
ATOM 2897 C C . HIS A 1 352 ? 1.859 -17.719 4.09 1 83.06 352 HIS A C 1
ATOM 2899 O O . HIS A 1 352 ? 0.688 -17.391 3.881 1 83.06 352 HIS A O 1
ATOM 2905 N N . ASP A 1 353 ? 2.576 -17.234 5.062 1 77.81 353 ASP A N 1
ATOM 2906 C CA . ASP A 1 353 ? 2.004 -16.297 6.023 1 77.81 353 ASP A CA 1
ATOM 2907 C C . ASP A 1 353 ? 1.73 -14.938 5.371 1 77.81 353 ASP A C 1
ATOM 2909 O O . ASP A 1 353 ? 0.861 -14.188 5.824 1 77.81 353 ASP A O 1
ATOM 2913 N N . ARG A 1 354 ? 2.51 -14.695 4.352 1 85.62 354 ARG A N 1
ATOM 2914 C CA . ARG A 1 354 ? 2.41 -13.406 3.678 1 85.62 354 ARG A CA 1
ATOM 2915 C C . ARG A 1 354 ? 2.348 -13.578 2.164 1 85.62 354 ARG A C 1
ATOM 2917 O O . ARG A 1 354 ? 2.863 -14.562 1.625 1 85.62 354 ARG A O 1
ATOM 2924 N N . PRO A 1 355 ? 1.665 -12.656 1.556 1 90.5 355 PRO A N 1
ATOM 2925 C CA . PRO A 1 355 ? 1.691 -12.695 0.092 1 90.5 355 PRO A CA 1
ATOM 2926 C C . PRO A 1 355 ? 3.016 -12.211 -0.489 1 90.5 355 PRO A C 1
ATOM 2928 O O . PRO A 1 355 ? 3.135 -11.039 -0.861 1 90.5 355 PRO A O 1
ATOM 2931 N N . ILE A 1 356 ? 3.857 -13.047 -0.717 1 92.56 356 ILE A N 1
ATOM 2932 C CA . ILE A 1 356 ? 5.25 -12.727 -1.007 1 92.56 356 ILE A CA 1
ATOM 2933 C C . ILE A 1 356 ? 5.352 -12.055 -2.373 1 92.56 356 ILE A C 1
ATOM 2935 O O . ILE A 1 356 ? 6.113 -11.102 -2.549 1 92.56 356 ILE A O 1
ATOM 2939 N N . CYS A 1 357 ? 4.648 -12.555 -3.357 1 95.94 357 CYS A N 1
ATOM 2940 C CA . CYS A 1 357 ? 4.727 -11.969 -4.688 1 95.94 357 CYS A CA 1
ATOM 2941 C C . CYS A 1 357 ? 4.266 -10.516 -4.668 1 95.94 357 CYS A C 1
ATOM 2943 O O . CYS A 1 357 ? 4.855 -9.664 -5.328 1 95.94 357 CYS A O 1
ATOM 2945 N N . LEU A 1 358 ? 3.227 -10.242 -3.912 1 95.5 358 LEU A N 1
ATOM 2946 C CA . LEU A 1 358 ? 2.75 -8.867 -3.766 1 95.5 358 LEU A CA 1
ATOM 2947 C C . LEU A 1 358 ? 3.811 -7.992 -3.105 1 95.5 358 LEU A C 1
ATOM 2949 O O . LEU A 1 358 ? 4.129 -6.91 -3.607 1 95.5 358 LEU A O 1
ATOM 2953 N N . GLU A 1 359 ? 4.328 -8.492 -1.999 1 94.62 359 GLU A N 1
ATOM 2954 C CA . GLU A 1 359 ? 5.289 -7.715 -1.227 1 94.62 359 GLU A CA 1
ATOM 2955 C C . GLU A 1 359 ? 6.574 -7.48 -2.02 1 94.62 359 GLU A C 1
ATOM 2957 O O . GLU A 1 359 ? 7.148 -6.391 -1.975 1 94.62 359 GLU A O 1
ATOM 2962 N N . LEU A 1 360 ? 6.965 -8.469 -2.686 1 96.44 360 LEU A N 1
ATOM 2963 C CA . LEU A 1 360 ? 8.164 -8.367 -3.506 1 96.44 360 LEU A CA 1
ATOM 2964 C C . LEU A 1 360 ? 7.953 -7.383 -4.652 1 96.44 360 LEU A C 1
ATOM 2966 O O . LEU A 1 360 ? 8.82 -6.547 -4.93 1 96.44 360 LEU A O 1
ATOM 2970 N N . LEU A 1 361 ? 6.848 -7.469 -5.277 1 97.44 361 LEU A N 1
ATOM 2971 C CA . LEU A 1 361 ? 6.535 -6.559 -6.371 1 97.44 361 LEU A CA 1
ATOM 2972 C C . LEU A 1 361 ? 6.492 -5.113 -5.879 1 97.44 361 LEU A C 1
ATOM 2974 O O . LEU A 1 361 ? 6.996 -4.211 -6.551 1 97.44 361 LEU A O 1
ATOM 2978 N N . LEU A 1 362 ? 5.898 -4.902 -4.746 1 96.62 362 LEU A N 1
ATOM 2979 C CA . LEU A 1 362 ? 5.844 -3.562 -4.176 1 96.62 362 LEU A CA 1
ATOM 2980 C C . LEU A 1 362 ? 7.246 -3.031 -3.902 1 96.62 362 LEU A C 1
ATOM 2982 O O . LEU A 1 362 ? 7.543 -1.872 -4.199 1 96.62 362 LEU A O 1
ATOM 2986 N N . ASN A 1 363 ? 8.07 -3.859 -3.324 1 96.56 363 ASN A N 1
ATOM 2987 C CA . ASN A 1 363 ? 9.445 -3.438 -3.061 1 96.56 363 ASN A CA 1
ATOM 2988 C C . ASN A 1 363 ? 10.188 -3.105 -4.352 1 96.56 363 ASN A C 1
ATOM 2990 O O . ASN A 1 363 ? 10.906 -2.107 -4.418 1 96.56 363 ASN A O 1
ATOM 2994 N N . LEU A 1 364 ? 9.992 -3.943 -5.344 1 98.12 364 LEU A N 1
ATOM 2995 C CA . LEU A 1 364 ? 10.633 -3.713 -6.637 1 98.12 364 LEU A CA 1
ATOM 2996 C C . LEU A 1 364 ? 10.156 -2.396 -7.246 1 98.12 364 LEU A C 1
ATOM 2998 O O . LEU A 1 364 ? 10.969 -1.613 -7.742 1 98.12 364 LEU A O 1
ATOM 3002 N N . ILE A 1 365 ? 8.891 -2.129 -7.195 1 97.94 365 ILE A N 1
ATOM 3003 C CA . ILE A 1 365 ? 8.32 -0.916 -7.766 1 97.94 365 ILE A CA 1
ATOM 3004 C C . ILE A 1 365 ? 8.875 0.308 -7.043 1 97.94 365 ILE A C 1
ATOM 3006 O O . ILE A 1 365 ? 9.297 1.274 -7.684 1 97.94 365 ILE A O 1
ATOM 3010 N N . HIS A 1 366 ? 8.93 0.228 -5.754 1 95.31 366 HIS A N 1
ATOM 3011 C CA . HIS A 1 366 ? 9.398 1.369 -4.977 1 95.31 366 HIS A CA 1
ATOM 3012 C C . HIS A 1 366 ? 10.898 1.568 -5.141 1 95.31 366 HIS A C 1
ATOM 3014 O O . HIS A 1 366 ? 11.406 2.684 -4.984 1 95.31 366 HIS A O 1
ATOM 3020 N N . SER A 1 367 ? 11.609 0.512 -5.512 1 95.88 367 SER A N 1
ATOM 3021 C CA . SER A 1 367 ? 13.062 0.561 -5.629 1 95.88 367 SER A CA 1
ATOM 3022 C C . SER A 1 367 ? 13.492 1.033 -7.012 1 95.88 367 SER A C 1
ATOM 3024 O O . SER A 1 367 ? 14.602 1.545 -7.184 1 95.88 367 SER A O 1
ATOM 3026 N N . ALA A 1 368 ? 12.648 0.876 -8.023 1 97.31 368 ALA A N 1
ATOM 3027 C CA . ALA A 1 368 ? 12.992 1.231 -9.398 1 97.31 368 ALA A CA 1
ATOM 3028 C C . ALA A 1 368 ? 13.375 2.705 -9.508 1 97.31 368 ALA A C 1
ATOM 3030 O O . ALA A 1 368 ? 12.773 3.557 -8.844 1 97.31 368 ALA A O 1
ATOM 3031 N N . GLN A 1 369 ? 14.336 2.953 -10.438 1 94.5 369 GLN A N 1
ATOM 3032 C CA . GLN A 1 369 ? 14.867 4.305 -10.555 1 94.5 369 GLN A CA 1
ATOM 3033 C C . GLN A 1 369 ? 14.547 4.906 -11.914 1 94.5 369 GLN A C 1
ATOM 3035 O O . GLN A 1 369 ? 14.477 6.129 -12.062 1 94.5 369 GLN A O 1
ATOM 3040 N N . ASN A 1 370 ? 14.344 4.059 -12.898 1 95.5 370 ASN A N 1
ATOM 3041 C CA . ASN A 1 370 ? 14.266 4.586 -14.258 1 95.5 370 ASN A CA 1
ATOM 3042 C C . ASN A 1 370 ? 13 4.117 -14.969 1 95.5 370 ASN A C 1
ATOM 3044 O O . ASN A 1 370 ? 12.32 4.91 -15.625 1 95.5 370 ASN A O 1
ATOM 3048 N N . ARG A 1 371 ? 12.773 2.842 -14.82 1 97.81 371 ARG A N 1
ATOM 3049 C CA . ARG A 1 371 ? 11.625 2.348 -15.578 1 97.81 371 ARG A CA 1
ATOM 3050 C C . ARG A 1 371 ? 11.023 1.108 -14.922 1 97.81 371 ARG A C 1
ATOM 3052 O O . ARG A 1 371 ? 11.711 0.391 -14.195 1 97.81 371 ARG A O 1
ATOM 3059 N N . ILE A 1 372 ? 9.766 0.901 -15.156 1 98.69 372 ILE A N 1
ATOM 3060 C CA . ILE A 1 372 ? 8.984 -0.259 -14.75 1 98.69 372 ILE A CA 1
ATOM 3061 C C . ILE A 1 372 ? 8.094 -0.712 -15.906 1 98.69 372 ILE A C 1
ATOM 3063 O O . ILE A 1 372 ? 7.172 0.003 -16.297 1 98.69 372 ILE A O 1
ATOM 3067 N N . TRP A 1 373 ? 8.359 -1.875 -16.531 1 98.81 373 TRP A N 1
ATOM 3068 C CA . TRP A 1 373 ? 7.523 -2.436 -17.578 1 98.81 373 TRP A CA 1
ATOM 3069 C C . TRP A 1 373 ? 6.895 -3.752 -17.141 1 98.81 373 TRP A C 1
ATOM 3071 O O . TRP A 1 373 ? 7.602 -4.68 -16.734 1 98.81 373 TRP A O 1
ATOM 3081 N N . LEU A 1 374 ? 5.59 -3.803 -17.188 1 98.56 374 LEU A N 1
ATOM 3082 C CA . LEU A 1 374 ? 4.852 -4.977 -16.734 1 98.56 374 LEU A CA 1
ATOM 3083 C C . LEU A 1 374 ? 4.023 -5.57 -17.875 1 98.56 374 LEU A C 1
ATOM 3085 O O . LEU A 1 374 ? 3.363 -4.836 -18.609 1 98.56 374 LEU A O 1
ATOM 3089 N N . LYS A 1 375 ? 4.133 -6.816 -18.031 1 97.19 375 LYS A N 1
ATOM 3090 C CA . LYS A 1 375 ? 3.332 -7.602 -18.969 1 97.19 375 LYS A CA 1
ATOM 3091 C C . LYS A 1 375 ? 2.549 -8.688 -18.234 1 97.19 375 LYS A C 1
ATOM 3093 O O . LYS A 1 375 ? 3.127 -9.484 -17.484 1 97.19 375 LYS A O 1
ATOM 3098 N N . SER A 1 376 ? 1.229 -8.688 -18.359 1 96.19 376 SER A N 1
ATOM 3099 C CA . SER A 1 376 ? 0.387 -9.68 -17.688 1 96.19 376 SER A CA 1
ATOM 3100 C C . SER A 1 376 ? -0.887 -9.945 -18.484 1 96.19 376 SER A C 1
ATOM 3102 O O . SER A 1 376 ? -1.483 -9.016 -19.031 1 96.19 376 SER A O 1
ATOM 3104 N N . PRO A 1 377 ? -1.383 -11.141 -18.547 1 94.94 377 PRO A N 1
ATOM 3105 C CA . PRO A 1 377 ? -2.637 -11.445 -19.25 1 94.94 377 PRO A CA 1
ATOM 3106 C C . PRO A 1 377 ? -3.863 -10.906 -18.516 1 94.94 377 PRO A C 1
ATOM 3108 O O . PRO A 1 377 ? -4.824 -10.469 -19.141 1 94.94 377 PRO A O 1
ATOM 3111 N N . TYR A 1 378 ? -3.893 -11.031 -17.266 1 93.06 378 TYR A N 1
ATOM 3112 C CA . TYR A 1 378 ? -4.949 -10.523 -16.391 1 93.06 378 TYR A CA 1
ATOM 3113 C C . TYR A 1 378 ? -4.414 -9.461 -15.445 1 93.06 378 TYR A C 1
ATOM 3115 O O . TYR A 1 378 ? -3.547 -9.734 -14.609 1 93.06 378 TYR A O 1
ATOM 3123 N N . PHE A 1 379 ? -4.996 -8.289 -15.578 1 93.81 379 PHE A N 1
ATOM 3124 C CA . PHE A 1 379 ? -4.469 -7.148 -14.836 1 93.81 379 PHE A CA 1
ATOM 3125 C C . PHE A 1 379 ? -5.547 -6.527 -13.953 1 93.81 379 PHE A C 1
ATOM 3127 O O . PHE A 1 379 ? -6.133 -5.504 -14.312 1 93.81 379 PHE A O 1
ATOM 3134 N N . ILE A 1 380 ? -5.727 -7.137 -12.836 1 93 380 ILE A N 1
ATOM 3135 C CA . ILE A 1 380 ? -6.629 -6.668 -11.797 1 93 380 ILE A CA 1
ATOM 3136 C C . ILE A 1 380 ? -5.879 -6.574 -10.469 1 93 380 ILE A C 1
ATOM 3138 O O . ILE A 1 380 ? -6.215 -7.273 -9.508 1 93 380 ILE A O 1
ATOM 3142 N N . PRO A 1 381 ? -4.891 -5.711 -10.422 1 93.56 381 PRO A N 1
ATOM 3143 C CA . PRO A 1 381 ? -4.035 -5.625 -9.234 1 93.56 381 PRO A CA 1
ATOM 3144 C C . PRO A 1 381 ? -4.723 -4.945 -8.055 1 93.56 381 PRO A C 1
ATOM 3146 O O . PRO A 1 381 ? -5.645 -4.148 -8.25 1 93.56 381 PRO A O 1
ATOM 3149 N N . PRO A 1 382 ? -4.266 -5.242 -6.883 1 90.81 382 PRO A N 1
ATOM 3150 C CA . PRO A 1 382 ? -4.773 -4.516 -5.715 1 90.81 382 PRO A CA 1
ATOM 3151 C C . PRO A 1 382 ? -4.352 -3.049 -5.703 1 90.81 382 PRO A C 1
ATOM 3153 O O . PRO A 1 382 ? -3.402 -2.67 -6.398 1 90.81 382 PRO A O 1
ATOM 3156 N N . PRO A 1 383 ? -5.035 -2.238 -4.906 1 88.75 383 PRO A N 1
ATOM 3157 C CA . PRO A 1 383 ? -4.773 -0.797 -4.891 1 88.75 383 PRO A CA 1
ATOM 3158 C C . PRO A 1 383 ? -3.332 -0.461 -4.52 1 88.75 383 PRO A C 1
ATOM 3160 O O . PRO A 1 383 ? -2.785 0.536 -5 1 88.75 383 PRO A O 1
ATOM 3163 N N . GLU A 1 384 ? -2.736 -1.269 -3.693 1 92.19 384 GLU A N 1
ATOM 3164 C CA . GLU A 1 384 ? -1.353 -1.027 -3.299 1 92.19 384 GLU A CA 1
ATOM 3165 C C . GLU A 1 384 ? -0.435 -0.962 -4.516 1 92.19 384 GLU A C 1
ATOM 3167 O O . GLU A 1 384 ? 0.423 -0.082 -4.609 1 92.19 384 GLU A O 1
ATOM 3172 N N . ILE A 1 385 ? -0.658 -1.862 -5.441 1 95.62 385 ILE A N 1
ATOM 3173 C CA . ILE A 1 385 ? 0.16 -1.919 -6.648 1 95.62 385 ILE A CA 1
ATOM 3174 C C . ILE A 1 385 ? -0.191 -0.749 -7.566 1 95.62 385 ILE A C 1
ATOM 3176 O O . ILE A 1 385 ? 0.699 -0.091 -8.109 1 95.62 385 ILE A O 1
ATOM 3180 N N . ILE A 1 386 ? -1.449 -0.44 -7.719 1 94.75 386 ILE A N 1
ATOM 3181 C CA . ILE A 1 386 ? -1.899 0.661 -8.562 1 94.75 386 ILE A CA 1
ATOM 3182 C C . ILE A 1 386 ? -1.293 1.972 -8.07 1 94.75 386 ILE A C 1
ATOM 3184 O O . ILE A 1 386 ? -0.718 2.732 -8.852 1 94.75 386 ILE A O 1
ATOM 3188 N N . ASN A 1 387 ? -1.429 2.18 -6.777 1 92.94 387 ASN A N 1
ATOM 3189 C CA . ASN A 1 387 ? -0.917 3.418 -6.199 1 92.94 387 ASN A CA 1
ATOM 3190 C C . ASN A 1 387 ? 0.6 3.516 -6.336 1 92.94 387 ASN A C 1
ATOM 3192 O O . ASN A 1 387 ? 1.135 4.598 -6.594 1 92.94 387 ASN A O 1
ATOM 3196 N N . ALA A 1 388 ? 1.278 2.418 -6.129 1 95.62 388 ALA A N 1
ATOM 3197 C CA . ALA A 1 388 ? 2.734 2.402 -6.262 1 95.62 388 ALA A CA 1
ATOM 3198 C C . ALA A 1 388 ? 3.16 2.74 -7.684 1 95.62 388 ALA A C 1
ATOM 3200 O O . ALA A 1 388 ? 4.102 3.51 -7.891 1 95.62 388 ALA A O 1
ATOM 3201 N N . LEU A 1 389 ? 2.479 2.191 -8.641 1 97.5 389 LEU A N 1
ATOM 3202 C CA . LEU A 1 389 ? 2.799 2.447 -10.039 1 97.5 389 LEU A CA 1
ATOM 3203 C C . LEU A 1 389 ? 2.482 3.893 -10.414 1 97.5 389 LEU A C 1
ATOM 3205 O O . LEU A 1 389 ? 3.242 4.527 -11.148 1 97.5 389 LEU A O 1
ATOM 3209 N N . CYS A 1 390 ? 1.358 4.387 -9.953 1 94.81 390 CYS A N 1
ATOM 3210 C CA . CYS A 1 390 ? 1.009 5.785 -10.172 1 94.81 390 CYS A CA 1
ATOM 3211 C C . CYS A 1 390 ? 2.068 6.715 -9.586 1 94.81 390 CYS A C 1
ATOM 3213 O O . CYS A 1 390 ? 2.469 7.688 -10.234 1 94.81 390 CYS A O 1
ATOM 3215 N N . ASN A 1 391 ? 2.461 6.348 -8.422 1 92.12 391 ASN A N 1
ATOM 3216 C CA . ASN A 1 391 ? 3.51 7.129 -7.773 1 92.12 391 ASN A CA 1
ATOM 3217 C C . ASN A 1 391 ? 4.801 7.113 -8.586 1 92.12 391 ASN A C 1
ATOM 3219 O O . ASN A 1 391 ? 5.422 8.156 -8.789 1 92.12 391 ASN A O 1
ATOM 3223 N N . ALA A 1 392 ? 5.199 5.98 -9.023 1 95.38 392 ALA A N 1
ATOM 3224 C CA . ALA A 1 392 ? 6.41 5.848 -9.828 1 95.38 392 ALA A CA 1
ATOM 3225 C C . ALA A 1 392 ? 6.332 6.699 -11.094 1 95.38 392 ALA A C 1
ATOM 3227 O O . ALA A 1 392 ? 7.266 7.434 -11.414 1 95.38 392 ALA A O 1
ATOM 3228 N N . ALA A 1 393 ? 5.254 6.664 -11.742 1 95.19 393 ALA A N 1
ATOM 3229 C CA . ALA A 1 393 ? 5.07 7.438 -12.969 1 95.19 393 ALA A CA 1
ATOM 3230 C C . ALA A 1 393 ? 5.109 8.938 -12.688 1 95.19 393 ALA A C 1
ATOM 3232 O O . ALA A 1 393 ? 5.715 9.703 -13.438 1 95.19 393 ALA A O 1
ATOM 3233 N N . SER A 1 394 ? 4.492 9.258 -11.648 1 88.75 394 SER A N 1
ATOM 3234 C CA . SER A 1 394 ? 4.422 10.672 -11.289 1 88.75 394 SER A CA 1
ATOM 3235 C C . SER A 1 394 ? 5.793 11.219 -10.914 1 88.75 394 SER A C 1
ATOM 3237 O O . SER A 1 394 ? 6.008 12.43 -10.914 1 88.75 394 SER A O 1
ATOM 3239 N N . THR A 1 395 ? 6.695 10.32 -10.57 1 88.94 395 THR A N 1
ATOM 3240 C CA . THR A 1 395 ? 8.055 10.711 -10.219 1 88.94 395 THR A CA 1
ATOM 3241 C C . THR A 1 395 ? 8.945 10.742 -11.461 1 88.94 395 THR A C 1
ATOM 3243 O O . THR A 1 395 ? 10.148 10.969 -11.359 1 88.94 395 THR A O 1
ATOM 3246 N N . GLY A 1 396 ? 8.367 10.461 -12.641 1 89.56 396 GLY A N 1
ATOM 3247 C CA . GLY A 1 396 ? 9.109 10.617 -13.883 1 89.56 396 GLY A CA 1
ATOM 3248 C C . GLY A 1 396 ? 9.594 9.305 -14.461 1 89.56 396 GLY A C 1
ATOM 3249 O O . GLY A 1 396 ? 10.25 9.281 -15.5 1 89.56 396 GLY A O 1
ATOM 3250 N N . LEU A 1 397 ? 9.391 8.203 -13.797 1 95.94 397 LEU A N 1
ATOM 3251 C CA . LEU A 1 397 ? 9.805 6.906 -14.328 1 95.94 397 LEU A CA 1
ATOM 3252 C C . LEU A 1 397 ? 9 6.547 -15.578 1 95.94 397 LEU A C 1
ATOM 3254 O O . LEU A 1 397 ? 7.844 6.957 -15.711 1 95.94 397 LEU A O 1
ATOM 3258 N N . ASP A 1 398 ? 9.648 5.812 -16.469 1 97.94 398 ASP A N 1
ATOM 3259 C CA . ASP A 1 398 ? 8.953 5.227 -17.609 1 97.94 398 ASP A CA 1
ATOM 3260 C C . ASP A 1 398 ? 8.195 3.963 -17.203 1 97.94 398 ASP A C 1
ATOM 3262 O O . ASP A 1 398 ? 8.766 2.871 -17.172 1 97.94 398 ASP A O 1
ATOM 3266 N N . VAL A 1 399 ? 6.934 4.172 -16.891 1 98.44 399 VAL A N 1
ATOM 3267 C CA . VAL A 1 399 ? 6.102 3.055 -16.453 1 98.44 399 VAL A CA 1
ATOM 3268 C C . VAL A 1 399 ? 5.188 2.617 -17.594 1 98.44 399 VAL A C 1
ATOM 3270 O O . VAL A 1 399 ? 4.395 3.414 -18.094 1 98.44 399 VAL A O 1
ATOM 3273 N N . ARG A 1 400 ? 5.254 1.311 -18.016 1 98.62 400 ARG A N 1
ATOM 3274 C CA . ARG A 1 400 ? 4.457 0.784 -19.125 1 98.62 400 ARG A CA 1
ATOM 3275 C C . ARG A 1 400 ? 3.754 -0.509 -18.719 1 98.62 400 ARG A C 1
ATOM 3277 O O . ARG A 1 400 ? 4.324 -1.334 -18 1 98.62 400 ARG A O 1
ATOM 3284 N N . ILE A 1 401 ? 2.541 -0.619 -19.141 1 98.06 401 ILE A N 1
ATOM 3285 C CA . ILE A 1 401 ? 1.763 -1.839 -18.938 1 98.06 401 ILE A CA 1
ATOM 3286 C C . ILE A 1 401 ? 1.325 -2.389 -20.297 1 98.06 401 ILE A C 1
ATOM 3288 O O . ILE A 1 401 ? 0.756 -1.661 -21.109 1 98.06 401 ILE A O 1
ATOM 3292 N N . LEU A 1 402 ? 1.604 -3.592 -20.531 1 97.75 402 LEU A N 1
ATOM 3293 C CA . LEU A 1 402 ? 1.206 -4.258 -21.766 1 97.75 402 LEU A CA 1
ATOM 3294 C C . LEU A 1 402 ? 0.122 -5.297 -21.5 1 97.75 402 LEU A C 1
ATOM 3296 O O . LEU A 1 402 ? 0.351 -6.266 -20.781 1 97.75 402 LEU A O 1
ATOM 3300 N N . LEU A 1 403 ? -1.044 -5.102 -22.094 1 95.81 403 LEU A N 1
ATOM 3301 C CA . LEU A 1 403 ? -2.201 -5.984 -21.984 1 95.81 403 LEU A CA 1
ATOM 3302 C C . LEU A 1 403 ? -2.414 -6.777 -23.266 1 95.81 403 LEU A C 1
ATOM 3304 O O . LEU A 1 403 ? -1.91 -6.395 -24.328 1 95.81 403 LEU A O 1
ATOM 3308 N N . PRO A 1 404 ? -3.184 -7.867 -23.125 1 95.12 404 PRO A N 1
ATOM 3309 C CA . PRO A 1 404 ? -3.549 -8.586 -24.359 1 95.12 404 PRO A CA 1
ATOM 3310 C C . PRO A 1 404 ? -4.535 -7.812 -25.219 1 95.12 404 PRO A C 1
ATOM 3312 O O . PRO A 1 404 ? -5.121 -6.824 -24.766 1 95.12 404 PRO A O 1
ATOM 3315 N N . GLY A 1 405 ? -4.598 -8.219 -26.484 1 90.75 405 GLY A N 1
ATOM 3316 C CA . GLY A 1 405 ? -5.605 -7.684 -27.391 1 90.75 405 GLY A CA 1
ATOM 3317 C C . GLY A 1 405 ? -6.832 -8.57 -27.5 1 90.75 405 GLY A C 1
ATOM 3318 O O . GLY A 1 405 ? -7.879 -8.133 -27.984 1 90.75 405 GLY A O 1
ATOM 3319 N N . ARG A 1 406 ? -6.629 -9.75 -27.078 1 86.62 406 ARG A N 1
ATOM 3320 C CA . ARG A 1 406 ? -7.688 -10.75 -26.984 1 86.62 406 ARG A CA 1
ATOM 3321 C C . ARG A 1 406 ? -7.711 -11.391 -25.609 1 86.62 406 ARG A C 1
ATOM 3323 O O . ARG A 1 406 ? -6.727 -11.32 -24.875 1 86.62 406 ARG A O 1
ATOM 3330 N N . SER A 1 407 ? -8.906 -11.82 -25.25 1 83.56 407 SER A N 1
ATOM 3331 C CA . SER A 1 407 ? -8.992 -12.492 -23.969 1 83.56 407 SER A CA 1
ATOM 3332 C C . SER A 1 407 ? -9.641 -13.867 -24.094 1 83.56 407 SER A C 1
ATOM 3334 O O . SER A 1 407 ? -10.406 -14.109 -25.031 1 83.56 407 SER A O 1
ATOM 3336 N N . ASP A 1 408 ? -9.266 -14.727 -23.234 1 77.06 408 ASP A N 1
ATOM 3337 C CA . ASP A 1 408 ? -9.852 -16.062 -23.203 1 77.06 408 ASP A CA 1
ATOM 3338 C C . ASP A 1 408 ? -11.133 -16.094 -22.375 1 77.06 408 ASP A C 1
ATOM 3340 O O . ASP A 1 408 ? -11.844 -17.094 -22.344 1 77.06 408 ASP A O 1
ATOM 3344 N N . LYS A 1 409 ? -11.398 -15.039 -21.75 1 79.06 409 LYS A N 1
ATOM 3345 C CA . LYS A 1 409 ? -12.594 -14.938 -20.922 1 79.06 409 LYS A CA 1
ATOM 3346 C C . LYS A 1 409 ? -13.461 -13.75 -21.344 1 79.06 409 LYS A C 1
ATOM 3348 O O . LYS A 1 409 ? -12.938 -12.695 -21.719 1 79.06 409 LYS A O 1
ATOM 3353 N N . PHE A 1 410 ? -14.656 -13.938 -21.156 1 77.31 410 PHE A N 1
ATOM 3354 C CA . PHE A 1 410 ? -15.633 -12.945 -21.594 1 77.31 410 PHE A CA 1
ATOM 3355 C C . PHE A 1 410 ? -15.461 -11.641 -20.828 1 77.31 410 PHE A C 1
ATOM 3357 O O . PHE A 1 410 ? -15.672 -11.602 -19.609 1 77.31 410 PHE A O 1
ATOM 3364 N N . LEU A 1 411 ? -15.062 -10.594 -21.375 1 78.69 411 LEU A N 1
ATOM 3365 C CA . LEU A 1 411 ? -14.984 -9.195 -20.969 1 78.69 411 LEU A CA 1
ATOM 3366 C C . LEU A 1 411 ? -13.914 -9 -19.906 1 78.69 411 LEU A C 1
ATOM 3368 O O . LEU A 1 411 ? -13.852 -7.938 -19.266 1 78.69 411 LEU A O 1
ATOM 3372 N N . LEU A 1 412 ? -13.125 -9.961 -19.734 1 82.56 412 LEU A N 1
ATOM 3373 C CA . LEU A 1 412 ? -12.086 -9.812 -18.734 1 82.56 412 LEU A CA 1
ATOM 3374 C C . LEU A 1 412 ? -11.039 -8.797 -19.172 1 82.56 412 LEU A C 1
ATOM 3376 O O . LEU A 1 412 ? -10.438 -8.109 -18.344 1 82.56 412 LEU A O 1
ATOM 3380 N N . LEU A 1 413 ? -10.898 -8.781 -20.469 1 86.56 413 LEU A N 1
ATOM 3381 C CA . LEU A 1 413 ? -9.992 -7.762 -20.969 1 86.56 413 LEU A CA 1
ATOM 3382 C C . LEU A 1 413 ? -10.508 -6.363 -20.656 1 86.56 413 LEU A C 1
ATOM 3384 O O . LEU A 1 413 ? -9.734 -5.477 -20.297 1 86.56 413 LEU A O 1
ATOM 3388 N N . GLU A 1 414 ? -11.773 -6.176 -20.766 1 88.06 414 GLU A N 1
ATOM 3389 C CA . GLU A 1 414 ? -12.375 -4.887 -20.469 1 88.06 414 GLU A CA 1
ATOM 3390 C C . GLU A 1 414 ? -12.258 -4.562 -18.969 1 88.06 414 GLU A C 1
ATOM 3392 O O . GLU A 1 414 ? -12.102 -3.396 -18.594 1 88.06 414 GLU A O 1
ATOM 3397 N N . VAL A 1 415 ? -12.305 -5.566 -18.234 1 87.06 415 VAL A N 1
ATOM 3398 C CA . VAL A 1 415 ? -12.117 -5.379 -16.797 1 87.06 415 VAL A CA 1
ATOM 3399 C C . VAL A 1 415 ? -10.688 -4.922 -16.516 1 87.06 415 VAL A C 1
ATOM 3401 O O . VAL A 1 415 ? -10.469 -3.971 -15.766 1 87.06 415 VAL A O 1
ATOM 3404 N N . SER A 1 416 ? -9.781 -5.617 -17.125 1 89.94 416 SER A N 1
ATOM 3405 C CA . SER A 1 416 ? -8.375 -5.238 -16.969 1 89.94 416 SER A CA 1
ATOM 3406 C C . SER A 1 416 ? -8.148 -3.787 -17.375 1 89.94 416 SER A C 1
ATOM 3408 O O . SER A 1 416 ? -7.465 -3.043 -16.656 1 89.94 416 SER A O 1
ATOM 3410 N N . LYS A 1 417 ? -8.758 -3.416 -18.453 1 89.5 417 LYS A N 1
ATOM 3411 C CA . LYS A 1 417 ? -8.625 -2.045 -18.938 1 89.5 417 LYS A CA 1
ATOM 3412 C C . LYS A 1 417 ? -9.18 -1.048 -17.938 1 89.5 417 LYS A C 1
ATOM 3414 O O . LYS A 1 417 ? -8.602 0.024 -17.734 1 89.5 417 LYS A O 1
ATOM 3419 N N . GLN A 1 418 ? -10.18 -1.395 -17.328 1 87.06 418 GLN A N 1
ATOM 3420 C CA . GLN A 1 418 ? -10.789 -0.521 -16.328 1 87.06 418 GLN A CA 1
ATOM 3421 C C . GLN A 1 418 ? -9.828 -0.256 -15.172 1 87.06 418 GLN A C 1
ATOM 3423 O O . GLN A 1 418 ? -9.781 0.853 -14.641 1 87.06 418 GLN A O 1
ATOM 3428 N N . TRP A 1 419 ? -9.133 -1.192 -14.898 1 89.44 419 TRP A N 1
ATOM 3429 C CA . TRP A 1 419 ? -8.234 -1.098 -13.75 1 89.44 419 TRP A CA 1
ATOM 3430 C C . TRP A 1 419 ? -6.992 -0.282 -14.094 1 89.44 419 TRP A C 1
ATOM 3432 O O . TRP A 1 419 ? -6.219 0.088 -13.203 1 89.44 419 TRP A O 1
ATOM 3442 N N . THR A 1 420 ? -6.793 0.049 -15.328 1 93.12 420 THR A N 1
ATOM 3443 C CA . THR A 1 420 ? -5.648 0.854 -15.742 1 93.12 420 THR A CA 1
ATOM 3444 C C . THR A 1 420 ? -6.016 2.334 -15.781 1 93.12 420 THR A C 1
ATOM 3446 O O . THR A 1 420 ? -5.145 3.189 -15.961 1 93.12 420 THR A O 1
ATOM 3449 N N . LYS A 1 421 ? -7.246 2.701 -15.625 1 91.38 421 LYS A N 1
ATOM 3450 C CA . LYS A 1 421 ? -7.715 4.07 -15.805 1 91.38 421 LYS A CA 1
ATOM 3451 C C . LYS A 1 421 ? -6.957 5.039 -14.906 1 91.38 421 LYS A C 1
ATOM 3453 O O . LYS A 1 421 ? -6.438 6.055 -15.367 1 91.38 421 LYS A O 1
ATOM 3458 N N . LYS A 1 422 ? -6.918 4.684 -13.641 1 90.06 422 LYS A N 1
ATOM 3459 C CA . LYS A 1 422 ? -6.203 5.543 -12.703 1 90.06 422 LYS A CA 1
ATOM 3460 C C . LYS A 1 422 ? -4.734 5.688 -13.094 1 90.06 422 LYS A C 1
ATOM 3462 O O . LYS A 1 422 ? -4.156 6.77 -12.977 1 90.06 422 LYS A O 1
ATOM 3467 N N . MET A 1 423 ? -4.188 4.652 -13.516 1 94.94 423 MET A N 1
ATOM 3468 C CA . MET A 1 423 ? -2.787 4.648 -13.938 1 94.94 423 MET A CA 1
ATOM 3469 C C . MET A 1 423 ? -2.588 5.512 -15.172 1 94.94 423 MET A C 1
ATOM 3471 O O . MET A 1 423 ? -1.621 6.27 -15.258 1 94.94 423 MET A O 1
ATOM 3475 N N . PHE A 1 424 ? -3.508 5.355 -16.078 1 94.31 424 PHE A N 1
ATOM 3476 C CA . PHE A 1 424 ? -3.463 6.176 -17.281 1 94.31 424 PHE A CA 1
ATOM 3477 C C . PHE A 1 424 ? -3.498 7.656 -16.938 1 94.31 424 PHE A C 1
ATOM 3479 O O . PHE A 1 424 ? -2.701 8.445 -17.453 1 94.31 424 PHE A O 1
ATOM 3486 N N . GLU A 1 425 ? -4.328 8.008 -16.031 1 90.88 425 GLU A N 1
ATOM 3487 C CA . GLU A 1 425 ? -4.492 9.391 -15.609 1 90.88 425 GLU A CA 1
ATOM 3488 C C . GLU A 1 425 ? -3.236 9.906 -14.906 1 90.88 425 GLU A C 1
ATOM 3490 O O . GLU A 1 425 ? -3.018 11.117 -14.82 1 90.88 425 GLU A O 1
ATOM 3495 N N . ASN A 1 426 ? -2.447 9 -14.461 1 91 426 ASN A N 1
ATOM 3496 C CA . ASN A 1 426 ? -1.27 9.391 -13.695 1 91 426 ASN A CA 1
ATOM 3497 C C . ASN A 1 426 ? 0.013 9.203 -14.5 1 91 426 ASN A C 1
ATOM 3499 O O . ASN A 1 426 ? 1.104 9.148 -13.93 1 91 426 ASN A O 1
ATOM 3503 N N . GLY A 1 427 ? -0.123 8.961 -15.75 1 93.31 427 GLY A N 1
ATOM 3504 C CA . GLY A 1 427 ? 1.037 9.039 -16.625 1 93.31 427 GLY A CA 1
ATOM 3505 C C . GLY A 1 427 ? 1.597 7.684 -17 1 93.31 427 GLY A C 1
ATOM 3506 O O . GLY A 1 427 ? 2.625 7.598 -17.672 1 93.31 427 GLY A O 1
ATOM 3507 N N . VAL A 1 428 ? 0.999 6.637 -16.625 1 97.19 428 VAL A N 1
ATOM 3508 C CA . VAL A 1 428 ? 1.426 5.309 -17.031 1 97.19 428 VAL A CA 1
ATOM 3509 C C . VAL A 1 428 ? 1.032 5.074 -18.5 1 97.19 428 VAL A C 1
ATOM 3511 O O . VAL A 1 428 ? -0.075 5.422 -18.906 1 97.19 428 VAL A O 1
ATOM 3514 N N . LYS A 1 429 ? 1.945 4.555 -19.266 1 97.88 429 LYS A N 1
ATOM 3515 C CA . LYS A 1 429 ? 1.64 4.203 -20.656 1 97.88 429 LYS A CA 1
ATOM 3516 C C . LYS A 1 429 ? 1.009 2.816 -20.734 1 97.88 429 LYS A C 1
ATOM 3518 O O . LYS A 1 429 ? 1.604 1.828 -20.297 1 97.88 429 LYS A O 1
ATOM 3523 N N . ILE A 1 430 ? -0.173 2.766 -21.312 1 97.19 430 ILE A N 1
ATOM 3524 C CA . ILE A 1 430 ? -0.927 1.52 -21.391 1 97.19 430 ILE A CA 1
ATOM 3525 C C . ILE A 1 430 ? -0.969 1.035 -22.844 1 97.19 430 ILE A C 1
ATOM 3527 O O . ILE A 1 430 ? -1.357 1.782 -23.734 1 97.19 430 ILE A O 1
ATOM 3531 N N . TYR A 1 431 ? -0.575 -0.183 -23.031 1 96.94 431 TYR A N 1
ATOM 3532 C CA . TYR A 1 431 ? -0.582 -0.812 -24.344 1 96.94 431 TYR A CA 1
ATOM 3533 C C . TYR A 1 431 ? -1.511 -2.02 -24.359 1 96.94 431 TYR A C 1
ATOM 3535 O O . TYR A 1 431 ? -1.675 -2.703 -23.359 1 96.94 431 TYR A O 1
ATOM 3543 N N . SER A 1 432 ? -2.102 -2.287 -25.484 1 95.12 432 SER A N 1
ATOM 3544 C CA . SER A 1 432 ? -2.857 -3.508 -25.75 1 95.12 432 SER A CA 1
ATOM 3545 C C . SER A 1 432 ? -2.477 -4.121 -27.094 1 95.12 432 SER A C 1
ATOM 3547 O O . SER A 1 432 ? -2.594 -3.469 -28.125 1 95.12 432 SER A O 1
ATOM 3549 N N . MET A 1 433 ? -2.074 -5.336 -27.062 1 94.69 433 MET A N 1
ATOM 3550 C CA . MET A 1 433 ? -1.552 -5.969 -28.266 1 94.69 433 MET A CA 1
ATOM 3551 C C . MET A 1 433 ? -2.668 -6.23 -29.281 1 94.69 433 MET A C 1
ATOM 3553 O O . MET A 1 433 ? -3.775 -6.617 -28.891 1 94.69 433 MET A O 1
ATOM 3557 N N . ASN A 1 434 ? -2.348 -6.105 -30.516 1 92 434 ASN A N 1
ATOM 3558 C CA . ASN A 1 434 ? -3.357 -6.262 -31.562 1 92 434 ASN A CA 1
ATOM 3559 C C . ASN A 1 434 ? -3.697 -7.73 -31.797 1 92 434 ASN A C 1
ATOM 3561 O O . ASN A 1 434 ? -2.84 -8.516 -32.219 1 92 434 ASN A O 1
ATOM 3565 N N . ASP A 1 435 ? -4.871 -8.062 -31.531 1 88.81 435 ASP A N 1
ATOM 3566 C CA . ASP A 1 435 ? -5.496 -9.328 -31.891 1 88.81 435 ASP A CA 1
ATOM 3567 C C . ASP A 1 435 ? -4.66 -10.516 -31.422 1 88.81 435 ASP A C 1
ATOM 3569 O O . ASP A 1 435 ? -4.449 -11.469 -32.156 1 88.81 435 ASP A O 1
ATOM 3573 N N . THR A 1 436 ? -4.047 -10.391 -30.359 1 91.06 436 THR A N 1
ATOM 3574 C CA . THR A 1 436 ? -3.195 -11.438 -29.797 1 91.06 436 THR A CA 1
ATOM 3575 C C . THR A 1 436 ? -3.422 -11.578 -28.297 1 91.06 436 THR A C 1
ATOM 3577 O O . THR A 1 436 ? -3.564 -10.578 -27.578 1 91.06 436 THR A O 1
ATOM 3580 N N . PHE A 1 437 ? -3.461 -12.773 -27.875 1 91.75 437 PHE A N 1
ATOM 3581 C CA . PHE A 1 437 ? -3.531 -13.023 -26.453 1 91.75 437 PHE A CA 1
ATOM 3582 C C . PHE A 1 437 ? -2.135 -13.102 -25.844 1 91.75 437 PHE A C 1
ATOM 3584 O O . PHE A 1 437 ? -1.341 -13.969 -26.219 1 91.75 437 PHE A O 1
ATOM 3591 N N . ILE A 1 438 ? -1.851 -12.188 -25.031 1 94 438 ILE A N 1
ATOM 3592 C CA . ILE A 1 438 ? -0.625 -12.219 -24.234 1 94 438 ILE A CA 1
ATOM 3593 C C . ILE A 1 438 ? -0.866 -13 -22.938 1 94 438 ILE A C 1
ATOM 3595 O O . ILE A 1 438 ? -1.688 -12.602 -22.109 1 94 438 ILE A O 1
ATOM 3599 N N . HIS A 1 439 ? -0.178 -14.07 -22.797 1 95.81 439 HIS A N 1
ATOM 3600 C CA . HIS A 1 439 ? -0.304 -14.859 -21.578 1 95.81 439 HIS A CA 1
ATOM 3601 C C . HIS A 1 439 ? 0.964 -14.781 -20.734 1 95.81 439 HIS A C 1
ATOM 3603 O O . HIS A 1 439 ? 0.982 -15.234 -19.578 1 95.81 439 HIS A O 1
ATOM 3609 N N . GLU A 1 440 ? 1.981 -14.164 -21.281 1 96.69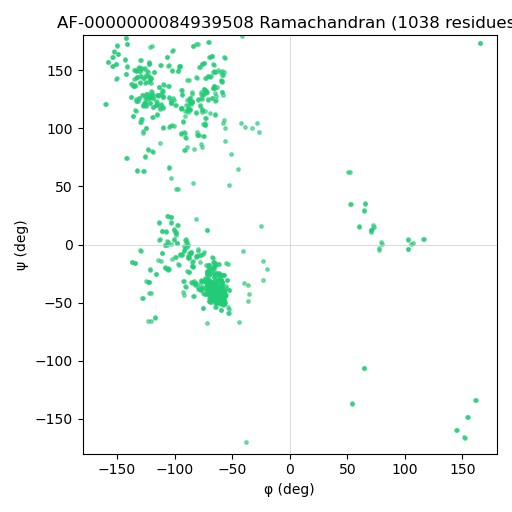 440 GLU A N 1
ATOM 3610 C CA . GLU A 1 440 ? 3.271 -14.016 -20.609 1 96.69 440 GLU A CA 1
ATOM 3611 C C . GLU A 1 440 ? 3.154 -13.125 -19.375 1 96.69 440 GLU A C 1
ATOM 3613 O O . GLU A 1 440 ? 2.43 -12.125 -19.391 1 96.69 440 GLU A O 1
ATOM 3618 N N . LYS A 1 441 ? 3.762 -13.516 -18.328 1 97.69 441 LYS A N 1
ATOM 3619 C CA . LYS A 1 441 ? 3.943 -12.695 -17.125 1 97.69 441 LYS A CA 1
ATOM 3620 C C . LYS A 1 441 ? 5.406 -12.281 -16.953 1 97.69 441 LYS A C 1
ATOM 3622 O O . LYS A 1 441 ? 6.238 -13.102 -16.562 1 97.69 441 LYS A O 1
ATOM 3627 N N . ALA A 1 442 ? 5.707 -11.125 -17.312 1 98.06 442 ALA A N 1
ATOM 3628 C CA . ALA A 1 442 ? 7.074 -10.609 -17.25 1 98.06 442 ALA A CA 1
ATOM 3629 C C . ALA A 1 442 ? 7.098 -9.172 -16.719 1 98.06 442 ALA A C 1
ATOM 3631 O O . ALA A 1 442 ? 6.406 -8.305 -17.266 1 98.06 442 ALA A O 1
ATOM 3632 N N . TYR A 1 443 ? 7.871 -8.945 -15.719 1 98.62 443 TYR A N 1
ATOM 3633 C CA . TYR A 1 443 ? 8.016 -7.645 -15.078 1 98.62 443 TYR A CA 1
ATOM 3634 C C . TYR A 1 443 ? 9.484 -7.238 -15 1 98.62 443 TYR A C 1
ATOM 3636 O O . TYR A 1 443 ? 10.305 -7.945 -14.414 1 98.62 443 TYR A O 1
ATOM 3644 N N . ILE A 1 444 ? 9.82 -6.133 -15.594 1 98.69 444 ILE A N 1
ATOM 3645 C CA . ILE A 1 444 ? 11.219 -5.715 -15.57 1 98.69 444 ILE A CA 1
ATOM 3646 C C . ILE A 1 444 ? 11.336 -4.348 -14.898 1 98.69 444 ILE A C 1
ATOM 3648 O O . ILE A 1 444 ? 10.445 -3.506 -15.023 1 98.69 444 ILE A O 1
ATOM 3652 N N . PHE A 1 445 ? 12.352 -4.168 -14.18 1 98.56 445 PHE A N 1
ATOM 3653 C CA . PHE A 1 445 ? 12.672 -2.961 -13.43 1 98.56 445 PHE A CA 1
ATOM 3654 C C . PHE A 1 445 ? 14.07 -2.465 -13.773 1 98.56 445 PHE A C 1
ATOM 3656 O O . PHE A 1 445 ? 15.055 -3.193 -13.609 1 98.56 445 PHE A O 1
ATOM 3663 N N . ASP A 1 446 ? 14.109 -1.281 -14.273 1 97.75 446 ASP A N 1
ATOM 3664 C CA . ASP A 1 446 ? 15.367 -0.674 -14.711 1 97.75 446 ASP A CA 1
ATOM 3665 C C . ASP A 1 446 ? 16.094 -1.571 -15.703 1 97.75 446 ASP A C 1
ATOM 3667 O O . ASP A 1 446 ? 15.477 -2.119 -16.625 1 97.75 446 ASP A O 1
ATOM 3671 N N . GLU A 1 447 ? 17.438 -1.755 -15.594 1 97.06 447 GLU A N 1
ATOM 3672 C CA . GLU A 1 447 ? 18.188 -2.393 -16.672 1 97.06 447 GLU A CA 1
ATOM 3673 C C . GLU A 1 447 ? 18.641 -3.793 -16.281 1 97.06 447 GLU A C 1
ATOM 3675 O O . GLU A 1 447 ? 19.188 -4.531 -17.109 1 97.06 447 GLU A O 1
ATOM 3680 N N . ALA A 1 448 ? 18.281 -4.172 -15.016 1 97.38 448 ALA A N 1
ATOM 3681 C CA . ALA A 1 448 ? 19 -5.375 -14.602 1 97.38 448 ALA A CA 1
ATOM 3682 C C . ALA A 1 448 ? 18.062 -6.355 -13.906 1 97.38 448 ALA A C 1
ATOM 3684 O O . ALA A 1 448 ? 18.406 -7.527 -13.719 1 97.38 448 ALA A O 1
ATOM 3685 N N . ILE A 1 449 ? 16.875 -5.918 -13.5 1 98.5 449 ILE A N 1
ATOM 3686 C CA . ILE A 1 449 ? 16.062 -6.754 -12.625 1 98.5 449 ILE A CA 1
ATOM 3687 C C . ILE A 1 449 ? 14.836 -7.25 -13.391 1 98.5 449 ILE A C 1
ATOM 3689 O O . ILE A 1 449 ? 14.109 -6.461 -14 1 98.5 449 ILE A O 1
ATOM 3693 N N . SER A 1 450 ? 14.633 -8.547 -13.359 1 98.5 450 SER A N 1
ATOM 3694 C CA . SER A 1 450 ? 13.43 -9.148 -13.938 1 98.5 450 SER A CA 1
ATOM 3695 C C . SER A 1 450 ? 12.727 -10.047 -12.93 1 98.5 450 SER A C 1
ATOM 3697 O O . SER A 1 450 ? 13.375 -10.68 -12.094 1 98.5 450 SER A O 1
ATOM 3699 N N . PHE A 1 451 ? 11.492 -10.047 -12.953 1 98.56 451 PHE A N 1
ATOM 3700 C CA . PHE A 1 451 ? 10.617 -10.898 -12.148 1 98.56 451 PHE A CA 1
ATOM 3701 C C . PHE A 1 451 ? 9.578 -11.586 -13.031 1 98.56 451 PHE A C 1
ATOM 3703 O O . PHE A 1 451 ? 8.656 -10.945 -13.531 1 98.56 451 PHE A O 1
ATOM 3710 N N . THR A 1 452 ? 9.719 -12.898 -13.305 1 98.38 452 THR A N 1
ATOM 3711 C CA . THR A 1 452 ? 8.883 -13.602 -14.273 1 98.38 452 THR A CA 1
ATOM 3712 C C . THR A 1 452 ? 8.547 -15.008 -13.773 1 98.38 452 THR A C 1
ATOM 3714 O O . THR A 1 452 ? 9.227 -15.531 -12.891 1 98.38 452 THR A O 1
ATOM 3717 N N . GLY A 1 453 ? 7.43 -15.555 -14.219 1 98.19 453 GLY A N 1
ATOM 3718 C CA . GLY A 1 453 ? 6.977 -16.875 -13.797 1 98.19 453 GLY A CA 1
ATOM 3719 C C . GLY A 1 453 ? 5.504 -17.109 -14.062 1 98.19 453 GLY A C 1
ATOM 3720 O O . GLY A 1 453 ? 5.012 -16.828 -15.164 1 98.19 453 GLY A O 1
ATOM 3721 N N . SER A 1 454 ? 4.879 -17.641 -13.047 1 98.06 454 SER A N 1
ATOM 3722 C CA . SER A 1 454 ? 3.508 -18.094 -13.273 1 98.06 454 SER A CA 1
ATOM 3723 C C . SER A 1 454 ? 2.5 -17.062 -12.773 1 98.06 454 SER A C 1
ATOM 3725 O O . SER A 1 454 ? 1.314 -17.125 -13.102 1 98.06 454 SER A O 1
ATOM 3727 N N . SER A 1 455 ? 2.881 -16.062 -12.055 1 97.19 455 SER A N 1
ATOM 3728 C CA . SER A 1 455 ? 1.936 -15.211 -11.352 1 97.19 455 SER A CA 1
ATOM 3729 C C . SER A 1 455 ? 1.426 -14.094 -12.25 1 97.19 455 SER A C 1
ATOM 3731 O O . SER A 1 455 ? 2.211 -13.281 -12.742 1 97.19 455 SER A O 1
ATOM 3733 N N . ASN A 1 456 ? 0.1 -14.047 -12.438 1 95.62 456 ASN A N 1
ATOM 3734 C CA . ASN A 1 456 ? -0.556 -12.875 -13.008 1 95.62 456 ASN A CA 1
ATOM 3735 C C . ASN A 1 456 ? -0.553 -11.703 -12.031 1 95.62 456 ASN A C 1
ATOM 3737 O O . ASN A 1 456 ? -0.059 -11.828 -10.906 1 95.62 456 ASN A O 1
ATOM 3741 N N . LEU A 1 457 ? -1.021 -10.609 -12.516 1 95.62 457 LEU A N 1
ATOM 3742 C CA . LEU A 1 457 ? -1.21 -9.477 -11.617 1 95.62 457 LEU A CA 1
ATOM 3743 C C . LEU A 1 457 ? -2.689 -9.273 -11.297 1 95.62 457 LEU A C 1
ATOM 3745 O O . LEU A 1 457 ? -3.262 -8.234 -11.633 1 95.62 457 LEU A O 1
ATOM 3749 N N . ASP A 1 458 ? -3.246 -10.211 -10.617 1 93.38 458 ASP A N 1
ATOM 3750 C CA . ASP A 1 458 ? -4.637 -10.164 -10.164 1 93.38 458 ASP A CA 1
ATOM 3751 C C . ASP A 1 458 ? -4.781 -10.766 -8.773 1 93.38 458 ASP A C 1
ATOM 3753 O O . ASP A 1 458 ? -3.801 -11.219 -8.18 1 93.38 458 ASP A O 1
ATOM 3757 N N . TYR A 1 459 ? -5.914 -10.75 -8.234 1 89.88 459 TYR A N 1
ATOM 3758 C CA . TYR A 1 459 ? -6.141 -11.164 -6.855 1 89.88 459 TYR A CA 1
ATOM 3759 C C . TYR A 1 459 ? -5.926 -12.656 -6.684 1 89.88 459 TYR A C 1
ATOM 3761 O O . TYR A 1 459 ? -5.312 -13.102 -5.707 1 89.88 459 TYR A O 1
ATOM 3769 N N . ARG A 1 460 ? -6.383 -13.43 -7.551 1 90.5 460 ARG A N 1
ATOM 3770 C CA . ARG A 1 460 ? -6.246 -14.875 -7.418 1 90.5 460 ARG A CA 1
ATOM 3771 C C . ARG A 1 460 ? -4.777 -15.289 -7.395 1 90.5 460 ARG A C 1
ATOM 3773 O O . ARG A 1 460 ? -4.371 -16.109 -6.578 1 90.5 460 ARG A O 1
ATOM 3780 N N . ALA A 1 461 ? -4.066 -14.75 -8.32 1 94.81 461 ALA A N 1
ATOM 3781 C CA . ALA A 1 461 ? -2.648 -15.086 -8.406 1 94.81 461 ALA A CA 1
ATOM 3782 C C . ALA A 1 461 ? -1.902 -14.641 -7.148 1 94.81 461 ALA A C 1
ATOM 3784 O O . ALA A 1 461 ? -1.031 -15.359 -6.652 1 94.81 461 ALA A O 1
ATOM 3785 N N . LEU A 1 462 ? -2.281 -13.523 -6.629 1 94 462 LEU A N 1
ATOM 3786 C CA . LEU A 1 462 ? -1.52 -12.922 -5.543 1 94 462 LEU A CA 1
ATOM 3787 C C . LEU A 1 462 ? -1.945 -13.5 -4.195 1 94 462 LEU A C 1
ATOM 3789 O O . LEU A 1 462 ? -1.185 -13.453 -3.227 1 94 462 LEU A O 1
ATOM 3793 N N . PHE A 1 463 ? -3.191 -14.141 -4.16 1 89.38 463 PHE A N 1
ATOM 3794 C CA . PHE A 1 463 ? -3.672 -14.453 -2.82 1 89.38 463 PHE A CA 1
ATOM 3795 C C . PHE A 1 463 ? -4.215 -15.875 -2.756 1 89.38 463 PHE A C 1
ATOM 3797 O O . PHE A 1 463 ? -4.367 -16.438 -1.671 1 89.38 463 PHE A O 1
ATOM 3804 N N . CYS A 1 464 ? -4.5 -16.531 -3.906 1 88.38 464 CYS A N 1
ATOM 3805 C CA . CYS A 1 464 ? -5.227 -17.781 -3.838 1 88.38 464 CYS A CA 1
ATOM 3806 C C . CYS A 1 464 ? -4.434 -18.906 -4.492 1 88.38 464 CYS A C 1
ATOM 3808 O O . CYS A 1 464 ? -4.527 -20.062 -4.074 1 88.38 464 CYS A O 1
ATOM 3810 N N . ASP A 1 465 ? -3.703 -18.625 -5.461 1 93.56 465 ASP A N 1
ATOM 3811 C CA . ASP A 1 465 ? -3.053 -19.656 -6.258 1 93.56 465 ASP A CA 1
ATOM 3812 C C . ASP A 1 465 ? -1.612 -19.875 -5.801 1 93.56 465 ASP A C 1
ATOM 3814 O O . ASP A 1 465 ? -0.959 -18.953 -5.316 1 93.56 465 ASP A O 1
ATOM 3818 N N . GLN A 1 466 ? -1.201 -21.125 -5.98 1 94.62 466 GLN A N 1
ATOM 3819 C CA . GLN A 1 466 ? 0.222 -21.406 -5.832 1 94.62 466 GLN A CA 1
ATOM 3820 C C . GLN A 1 466 ? 1.006 -20.953 -7.062 1 94.62 466 GLN A C 1
ATOM 3822 O O . GLN A 1 466 ? 0.607 -21.234 -8.195 1 94.62 466 GLN A O 1
ATOM 3827 N N . GLN A 1 467 ? 2.064 -20.234 -6.809 1 96.75 467 GLN A N 1
ATOM 3828 C CA . GLN A 1 467 ? 2.838 -19.641 -7.898 1 96.75 467 GLN A CA 1
ATOM 3829 C C . GLN A 1 467 ? 4.328 -19.906 -7.723 1 96.75 467 GLN A C 1
ATOM 3831 O O . GLN A 1 467 ? 4.801 -20.109 -6.598 1 96.75 467 GLN A O 1
ATOM 3836 N N . THR A 1 468 ? 5.039 -19.953 -8.773 1 98 468 THR A N 1
ATOM 3837 C CA . THR A 1 468 ? 6.496 -19.922 -8.797 1 98 468 THR A CA 1
ATOM 3838 C C . THR A 1 468 ? 7.008 -18.812 -9.695 1 98 468 THR A C 1
ATOM 3840 O O . THR A 1 468 ? 6.641 -18.734 -10.875 1 98 468 THR A O 1
ATOM 3843 N N . MET A 1 469 ? 7.801 -17.922 -9.125 1 98.25 469 MET A N 1
ATOM 3844 C CA . MET A 1 469 ? 8.406 -16.812 -9.859 1 98.25 469 MET A CA 1
ATOM 3845 C C . MET A 1 469 ? 9.922 -16.859 -9.75 1 98.25 469 MET A C 1
ATOM 3847 O O . MET A 1 469 ? 10.469 -17.438 -8.805 1 98.25 469 MET A O 1
ATOM 3851 N N . ALA A 1 470 ? 10.594 -16.297 -10.68 1 98.44 470 ALA A N 1
ATOM 3852 C CA . ALA A 1 470 ? 12.047 -16.094 -10.633 1 98.44 470 ALA A CA 1
ATOM 3853 C C . ALA A 1 470 ? 12.398 -14.617 -10.539 1 98.44 470 ALA A C 1
ATOM 3855 O O . ALA A 1 470 ? 12.008 -13.82 -11.398 1 98.44 470 ALA A O 1
ATOM 3856 N N . LEU A 1 471 ? 13.023 -14.258 -9.477 1 98.31 471 LEU A N 1
ATOM 3857 C CA . LEU A 1 471 ? 13.656 -12.945 -9.359 1 98.31 471 LEU A CA 1
ATOM 3858 C C . LEU A 1 471 ? 15.102 -12.992 -9.852 1 98.31 471 LEU A C 1
ATOM 3860 O O . LEU A 1 471 ? 15.922 -13.734 -9.312 1 98.31 471 LEU A O 1
ATOM 3864 N N . ILE A 1 472 ? 15.398 -12.164 -10.891 1 98.25 472 ILE A N 1
ATOM 3865 C CA . ILE A 1 472 ? 16.672 -12.312 -11.586 1 98.25 472 ILE A CA 1
ATOM 3866 C C . ILE A 1 472 ? 17.391 -10.961 -11.656 1 98.25 472 ILE A C 1
ATOM 3868 O O . ILE A 1 472 ? 16.766 -9.953 -12 1 98.25 472 ILE A O 1
ATOM 3872 N N . ARG A 1 473 ? 18.594 -10.945 -11.266 1 97.94 473 ARG A N 1
ATOM 3873 C CA . ARG A 1 473 ? 19.484 -9.836 -11.586 1 97.94 473 ARG A CA 1
ATOM 3874 C C . ARG A 1 473 ? 20.422 -10.211 -12.727 1 97.94 473 ARG A C 1
ATOM 3876 O O . ARG A 1 473 ? 21.438 -10.898 -12.516 1 97.94 473 ARG A O 1
ATOM 3883 N N . SER A 1 474 ? 20.172 -9.758 -13.891 1 97.62 474 SER A N 1
ATOM 3884 C CA . SER A 1 474 ? 20.938 -10.016 -15.109 1 97.62 474 SER A CA 1
ATOM 3885 C C . SER A 1 474 ? 20.656 -8.969 -16.172 1 97.62 474 SER A C 1
ATOM 3887 O O . SER A 1 474 ? 19.516 -8.828 -16.625 1 97.62 474 SER A O 1
ATOM 3889 N N . ASN A 1 475 ? 21.734 -8.266 -16.594 1 96.81 475 ASN A N 1
ATOM 3890 C CA . ASN A 1 475 ? 21.547 -7.305 -17.672 1 96.81 475 ASN A CA 1
ATOM 3891 C C . ASN A 1 475 ? 21.141 -7.996 -18.969 1 96.81 475 ASN A C 1
ATOM 3893 O O . ASN A 1 475 ? 20.297 -7.48 -19.719 1 96.81 475 ASN A O 1
ATOM 3897 N N . ASN A 1 476 ? 21.688 -9.148 -19.172 1 95.56 476 ASN A N 1
ATOM 3898 C CA . ASN A 1 476 ? 21.406 -9.898 -20.391 1 95.56 476 ASN A CA 1
ATOM 3899 C C . ASN A 1 476 ? 19.969 -10.398 -20.438 1 95.56 476 ASN A C 1
ATOM 3901 O O . ASN A 1 476 ? 19.281 -10.242 -21.438 1 95.56 476 ASN A O 1
ATOM 3905 N N . MET A 1 477 ? 19.531 -11.031 -19.344 1 95.69 477 MET A N 1
ATOM 3906 C CA . MET A 1 477 ? 18.172 -11.531 -19.266 1 95.69 477 MET A CA 1
ATOM 3907 C C . MET A 1 477 ? 17.172 -10.391 -19.406 1 95.69 477 MET A C 1
ATOM 3909 O O . MET A 1 477 ? 16.172 -10.516 -20.125 1 95.69 477 MET A O 1
ATOM 3913 N N . ASN A 1 478 ? 17.438 -9.344 -18.75 1 97.5 478 ASN A N 1
ATOM 3914 C CA . ASN A 1 478 ? 16.562 -8.18 -18.812 1 97.5 478 ASN A CA 1
ATOM 3915 C C . ASN A 1 478 ? 16.469 -7.625 -20.234 1 97.5 478 ASN A C 1
ATOM 3917 O O . ASN A 1 478 ? 15.391 -7.219 -20.672 1 97.5 478 ASN A O 1
ATOM 3921 N N . LYS A 1 479 ? 17.578 -7.617 -20.906 1 97.69 479 LYS A N 1
ATOM 3922 C CA . LYS A 1 479 ? 17.609 -7.117 -22.281 1 97.69 479 LYS A CA 1
ATOM 3923 C C . LYS A 1 479 ? 16.766 -7.996 -23.203 1 97.69 479 LYS A C 1
ATOM 3925 O O . LYS A 1 479 ? 16.062 -7.488 -24.078 1 97.69 479 LYS A O 1
ATOM 3930 N N . LYS A 1 480 ? 16.875 -9.281 -23.031 1 97.75 480 LYS A N 1
ATOM 3931 C CA . LYS A 1 480 ? 16.094 -10.203 -23.859 1 97.75 480 LYS A CA 1
ATOM 3932 C C . LYS A 1 480 ? 14.594 -9.984 -23.641 1 97.75 480 LYS A C 1
ATOM 3934 O O . LYS A 1 480 ? 13.828 -9.953 -24.609 1 97.75 480 LYS A O 1
ATOM 3939 N N . ILE A 1 481 ? 14.203 -9.828 -22.422 1 98.12 481 ILE A N 1
ATOM 3940 C CA . ILE A 1 481 ? 12.805 -9.586 -22.109 1 98.12 481 ILE A CA 1
ATOM 3941 C C . ILE A 1 481 ? 12.375 -8.234 -22.672 1 98.12 481 ILE A C 1
ATOM 3943 O O . ILE A 1 481 ? 11.281 -8.102 -23.219 1 98.12 481 ILE A O 1
ATOM 3947 N N . GLU A 1 482 ? 13.25 -7.266 -22.516 1 98.25 482 GLU A N 1
ATOM 3948 C CA . GLU A 1 482 ? 13.008 -5.93 -23.047 1 98.25 482 GLU A CA 1
ATOM 3949 C C . GLU A 1 482 ? 12.758 -5.977 -24.547 1 98.25 482 GLU A C 1
ATOM 3951 O O . GLU A 1 482 ? 11.82 -5.348 -25.047 1 98.25 482 GLU A O 1
ATOM 3956 N N . GLU A 1 483 ? 13.602 -6.668 -25.219 1 98.19 483 GLU A N 1
ATOM 3957 C CA . GLU A 1 483 ? 13.484 -6.766 -26.672 1 98.19 483 GLU A CA 1
ATOM 3958 C C . GLU A 1 483 ? 12.133 -7.34 -27.078 1 98.19 483 GLU A C 1
ATOM 3960 O O . GLU A 1 483 ? 11.5 -6.836 -28.016 1 98.19 483 GLU A O 1
ATOM 3965 N N . LYS A 1 484 ? 11.75 -8.344 -26.422 1 97.81 484 LYS A N 1
ATOM 3966 C CA . LYS A 1 484 ? 10.445 -8.914 -26.734 1 97.81 484 LYS A CA 1
ATOM 3967 C C . LYS A 1 484 ? 9.32 -7.934 -26.406 1 97.81 484 LYS A C 1
ATOM 3969 O O . LYS A 1 484 ? 8.344 -7.82 -27.141 1 97.81 484 LYS A O 1
ATOM 3974 N N . MET A 1 485 ? 9.414 -7.281 -25.281 1 97.81 485 MET A N 1
ATOM 3975 C CA . MET A 1 485 ? 8.383 -6.328 -24.875 1 97.81 485 MET A CA 1
ATOM 3976 C C . MET A 1 485 ? 8.273 -5.195 -25.891 1 97.81 485 MET A C 1
ATOM 3978 O O . MET A 1 485 ? 7.164 -4.77 -26.234 1 97.81 485 MET A O 1
ATOM 3982 N N . ILE A 1 486 ? 9.406 -4.707 -26.359 1 98.19 486 ILE A N 1
ATOM 3983 C CA . ILE A 1 486 ? 9.398 -3.646 -27.359 1 98.19 486 ILE A CA 1
ATOM 3984 C C . ILE A 1 486 ? 8.719 -4.141 -28.625 1 98.19 486 ILE A C 1
ATOM 3986 O O . ILE A 1 486 ? 7.898 -3.438 -29.219 1 98.19 486 ILE A O 1
ATOM 3990 N N . HIS A 1 487 ? 9.109 -5.34 -29 1 97.56 487 HIS A N 1
ATOM 3991 C CA . HIS A 1 487 ? 8.477 -5.953 -30.156 1 97.56 487 HIS A CA 1
ATOM 3992 C C . HIS A 1 487 ? 6.961 -6.027 -29.969 1 97.56 487 HIS A C 1
ATOM 3994 O O . HIS A 1 487 ? 6.203 -5.684 -30.891 1 97.56 487 HIS A O 1
ATOM 4000 N N . ASP A 1 488 ? 6.547 -6.531 -28.844 1 97.44 488 ASP A N 1
ATOM 4001 C CA . ASP A 1 488 ? 5.125 -6.676 -28.562 1 97.44 488 ASP A CA 1
ATOM 4002 C C . ASP A 1 488 ? 4.426 -5.316 -28.531 1 97.44 488 ASP A C 1
ATOM 4004 O O . ASP A 1 488 ? 3.295 -5.184 -29 1 97.44 488 ASP A O 1
ATOM 4008 N N . MET A 1 489 ? 5.055 -4.32 -28.016 1 97.5 489 MET A N 1
ATOM 4009 C CA . MET A 1 489 ? 4.492 -2.975 -27.938 1 97.5 489 MET A CA 1
ATOM 4010 C C . MET A 1 489 ? 4.359 -2.367 -29.328 1 97.5 489 MET A C 1
ATOM 4012 O O . MET A 1 489 ? 3.406 -1.638 -29.609 1 97.5 489 MET A O 1
ATOM 4016 N N . ASP A 1 490 ? 5.328 -2.682 -30.156 1 97.12 490 ASP A N 1
ATOM 4017 C CA . ASP A 1 490 ? 5.277 -2.205 -31.531 1 97.12 490 ASP A CA 1
ATOM 4018 C C . ASP A 1 490 ? 4.051 -2.758 -32.25 1 97.12 490 ASP A C 1
ATOM 4020 O O . ASP A 1 490 ? 3.568 -2.154 -33.219 1 97.12 490 ASP A O 1
ATOM 4024 N N . LYS A 1 491 ? 3.576 -3.838 -31.797 1 96.81 491 LYS A N 1
ATOM 4025 C CA . LYS A 1 491 ? 2.389 -4.465 -32.375 1 96.81 491 LYS A CA 1
ATOM 4026 C C . LYS A 1 491 ? 1.161 -4.211 -31.5 1 96.81 491 LYS A C 1
ATOM 4028 O O . LYS A 1 491 ? 0.256 -5.047 -31.438 1 96.81 491 LYS A O 1
ATOM 4033 N N . SER A 1 492 ? 1.226 -3.211 -30.766 1 96.44 492 SER A N 1
ATOM 4034 C CA . SER A 1 492 ? 0.149 -2.885 -29.828 1 96.44 492 SER A CA 1
ATOM 4035 C C . SER A 1 492 ? -0.41 -1.492 -30.094 1 96.44 492 SER A C 1
ATOM 4037 O O . SER A 1 492 ? 0.244 -0.668 -30.75 1 96.44 492 SER A O 1
ATOM 4039 N N . PHE A 1 493 ? -1.6 -1.347 -29.672 1 94.38 493 PHE A N 1
ATOM 4040 C CA . PHE A 1 493 ? -2.195 -0.018 -29.594 1 94.38 493 PHE A CA 1
ATOM 4041 C C . PHE A 1 493 ? -1.847 0.649 -28.266 1 94.38 493 PHE A C 1
ATOM 4043 O O . PHE A 1 493 ? -2.072 0.077 -27.188 1 94.38 493 PHE A O 1
ATOM 4050 N N . GLU A 1 494 ? -1.244 1.796 -28.328 1 95.12 494 GLU A N 1
ATOM 4051 C CA . GLU A 1 494 ? -1.034 2.598 -27.125 1 95.12 494 GLU A CA 1
ATOM 4052 C C . GLU A 1 494 ? -2.242 3.482 -26.828 1 95.12 494 GLU A C 1
ATOM 4054 O O . GLU A 1 494 ? -2.652 4.277 -27.688 1 95.12 494 GLU A O 1
ATOM 4059 N N . TYR A 1 495 ? -2.738 3.379 -25.688 1 92.12 495 TYR A N 1
ATOM 4060 C CA . TYR A 1 495 ? -3.902 4.184 -25.328 1 92.12 495 TYR A CA 1
ATOM 4061 C C . TYR A 1 495 ? -3.539 5.664 -25.25 1 92.12 495 TYR A C 1
ATOM 4063 O O . TYR A 1 495 ? -2.605 6.043 -24.547 1 92.12 495 TYR A O 1
ATOM 4071 N N . LYS A 1 496 ? -4.285 6.445 -25.984 1 90.31 496 LYS A N 1
ATOM 4072 C CA . LYS A 1 496 ? -4.137 7.898 -25.969 1 90.31 496 LYS A CA 1
ATOM 4073 C C . LYS A 1 496 ? -5.316 8.562 -25.266 1 90.31 496 LYS A C 1
ATOM 4075 O O . LYS A 1 496 ? -5.238 9.727 -24.875 1 90.31 496 LYS A O 1
ATOM 4080 N N . PHE A 1 497 ? -6.391 7.789 -25.172 1 85.44 497 PHE A N 1
ATOM 4081 C CA . PHE A 1 497 ? -7.562 8.219 -24.422 1 85.44 497 PHE A CA 1
ATOM 4082 C C . PHE A 1 497 ? -7.879 7.227 -23.312 1 85.44 497 PHE A C 1
ATOM 4084 O O . PHE A 1 497 ? -7.332 6.121 -23.281 1 85.44 497 PHE A O 1
ATOM 4091 N N . MET A 1 498 ? -8.789 7.68 -22.484 1 88 498 MET A N 1
ATOM 4092 C CA . MET A 1 498 ? -9.109 6.859 -21.312 1 88 498 MET A CA 1
ATOM 4093 C C . MET A 1 498 ? -9.594 5.477 -21.75 1 88 498 MET A C 1
ATOM 4095 O O . MET A 1 498 ? -10.477 5.359 -22.594 1 88 498 MET A O 1
ATOM 4099 N N . PRO A 1 499 ? -9.07 4.453 -21.188 1 84.75 499 PRO A N 1
ATOM 4100 C CA . PRO A 1 499 ? -9.523 3.098 -21.516 1 84.75 499 PRO A CA 1
ATOM 4101 C C . PRO A 1 499 ? -11.008 2.887 -21.234 1 84.75 499 PRO A C 1
ATOM 4103 O O . PRO A 1 499 ? -11.531 3.385 -20.234 1 84.75 499 PRO A O 1
ATOM 4106 N N . ASN A 1 500 ? -11.75 2.15 -22.125 1 82.25 500 ASN A N 1
ATOM 4107 C CA . ASN A 1 500 ? -13.148 1.75 -22.016 1 82.25 500 ASN A CA 1
ATOM 4108 C C . ASN A 1 500 ? -14.086 2.941 -22.172 1 82.25 500 ASN A C 1
ATOM 4110 O O . ASN A 1 500 ? -15.258 2.867 -21.812 1 82.25 500 ASN A O 1
ATOM 4114 N N . LYS A 1 501 ? -13.633 4.051 -22.609 1 79.5 501 LYS A N 1
ATOM 4115 C CA . LYS A 1 501 ? -14.484 5.223 -22.781 1 79.5 501 LYS A CA 1
ATOM 4116 C C . LYS A 1 501 ? -15.602 4.945 -23.781 1 79.5 501 LYS A C 1
ATOM 4118 O O . LYS A 1 501 ? -16.719 5.418 -23.609 1 79.5 501 LYS A O 1
ATOM 4123 N N . ASP A 1 502 ? -15.344 4.113 -24.75 1 81.12 502 ASP A N 1
ATOM 4124 C CA . ASP A 1 502 ? -16.266 3.9 -25.859 1 81.12 502 ASP A CA 1
ATOM 4125 C C . ASP A 1 502 ? -17.078 2.625 -25.656 1 81.12 502 ASP A C 1
ATOM 4127 O O . ASP A 1 502 ? -17.781 2.184 -26.562 1 81.12 502 ASP A O 1
ATOM 4131 N N . LEU A 1 503 ? -17 2.098 -24.531 1 85.75 503 LEU A N 1
ATOM 4132 C CA . LEU A 1 503 ? -17.734 0.862 -24.297 1 85.75 503 LEU A CA 1
ATOM 4133 C C . LEU A 1 503 ? -19.234 1.134 -24.188 1 85.75 503 LEU A C 1
ATOM 4135 O O . LEU A 1 503 ? -19.656 2.082 -23.516 1 85.75 503 LEU A O 1
ATOM 4139 N N . PRO A 1 504 ? -20.031 0.358 -24.891 1 89.38 504 PRO A N 1
ATOM 4140 C CA . PRO A 1 504 ? -21.484 0.494 -24.734 1 89.38 504 PRO A CA 1
ATOM 4141 C C . PRO A 1 504 ? -21.922 0.3 -23.281 1 89.38 504 PRO A C 1
ATOM 4143 O O . PRO A 1 504 ? -21.234 -0.356 -22.5 1 89.38 504 PRO A O 1
ATOM 4146 N N . LEU A 1 505 ? -23.016 0.74 -23.016 1 87.12 505 LEU A N 1
ATOM 4147 C CA . LEU A 1 505 ? -23.5 0.826 -21.641 1 87.12 505 LEU A CA 1
ATOM 4148 C C . LEU A 1 505 ? -23.672 -0.563 -21.031 1 87.12 505 LEU A C 1
ATOM 4150 O O . LEU A 1 505 ? -23.375 -0.769 -19.859 1 87.12 505 LEU A O 1
ATOM 4154 N N . TRP A 1 506 ? -24.172 -1.431 -21.828 1 87.62 506 TRP A N 1
ATOM 4155 C CA . TRP A 1 506 ? -24.406 -2.752 -21.25 1 87.62 506 TRP A CA 1
ATOM 4156 C C . TRP A 1 506 ? -23.094 -3.445 -20.906 1 87.62 506 TRP A C 1
ATOM 4158 O O . TRP A 1 506 ? -23 -4.152 -19.906 1 87.62 506 TRP A O 1
ATOM 4168 N N . LYS A 1 507 ? -22.094 -3.307 -21.719 1 88.06 507 LYS A N 1
ATOM 4169 C CA . LYS A 1 507 ? -20.781 -3.881 -21.422 1 88.06 507 LYS A CA 1
ATOM 4170 C C . LYS A 1 507 ? -20.172 -3.221 -20.188 1 88.06 507 LYS A C 1
ATOM 4172 O O . LYS A 1 507 ? -19.5 -3.887 -19.391 1 88.06 507 LYS A O 1
ATOM 4177 N N . ARG A 1 508 ? -20.438 -1.941 -20.094 1 86.81 508 ARG A N 1
ATOM 4178 C CA . ARG A 1 508 ? -19.938 -1.221 -18.922 1 86.81 508 ARG A CA 1
ATOM 4179 C C . ARG A 1 508 ? -20.562 -1.768 -17.641 1 86.81 508 ARG A C 1
ATOM 4181 O O . ARG A 1 508 ? -19.875 -1.863 -16.609 1 86.81 508 ARG A O 1
ATOM 4188 N N . ALA A 1 509 ? -21.781 -2.068 -17.734 1 82.19 509 ALA A N 1
ATOM 4189 C CA . ALA A 1 509 ? -22.469 -2.631 -16.578 1 82.19 509 ALA A CA 1
ATOM 4190 C C . ALA A 1 509 ? -21.875 -3.98 -16.188 1 82.19 509 ALA A C 1
ATOM 4192 O O . ALA A 1 509 ? -21.672 -4.258 -15 1 82.19 509 ALA A O 1
ATOM 4193 N N . ILE A 1 510 ? -21.625 -4.758 -17.141 1 83.06 510 ILE A N 1
ATOM 4194 C CA . ILE A 1 510 ? -21.047 -6.074 -16.875 1 83.06 510 ILE A CA 1
ATOM 4195 C C . ILE A 1 510 ? -19.656 -5.918 -16.266 1 83.06 510 ILE A C 1
ATOM 4197 O O . ILE A 1 510 ? -19.312 -6.633 -15.32 1 83.06 510 ILE A O 1
ATOM 4201 N N . VAL A 1 511 ? -18.906 -5.027 -16.797 1 84.19 511 VAL A N 1
ATOM 4202 C CA . VAL A 1 511 ? -17.562 -4.762 -16.281 1 84.19 511 VAL A CA 1
ATOM 4203 C C . VAL A 1 511 ? -17.641 -4.34 -14.82 1 84.19 511 VAL A C 1
ATOM 4205 O O . VAL A 1 511 ? -16.828 -4.754 -14 1 84.19 511 VAL A O 1
ATOM 4208 N N . LYS A 1 512 ? -18.656 -3.598 -14.461 1 78.19 512 LYS A N 1
ATOM 4209 C CA . LYS A 1 512 ? -18.844 -3.17 -13.078 1 78.19 512 LYS A CA 1
ATOM 4210 C C . LYS A 1 512 ? -19.141 -4.359 -12.172 1 78.19 512 LYS A C 1
ATOM 4212 O O . LYS A 1 512 ? -18.672 -4.414 -11.031 1 78.19 512 LYS A O 1
ATOM 4217 N N . VAL A 1 513 ? -19.906 -5.188 -12.734 1 74.44 513 VAL A N 1
ATOM 4218 C CA . VAL A 1 513 ? -20.25 -6.387 -11.977 1 74.44 513 VAL A CA 1
ATOM 4219 C C . VAL A 1 513 ? -18.984 -7.219 -11.742 1 74.44 513 VAL A C 1
ATOM 4221 O O . VAL A 1 513 ? -18.75 -7.707 -10.633 1 74.44 513 VAL A O 1
ATOM 4224 N N . TYR A 1 514 ? -18.172 -7.375 -12.766 1 77.75 514 TYR A N 1
ATOM 4225 C CA . TYR A 1 514 ? -16.906 -8.094 -12.625 1 77.75 514 TYR A CA 1
ATOM 4226 C C . TYR A 1 514 ? -16.016 -7.441 -11.57 1 77.75 514 TYR A C 1
ATOM 4228 O O . TYR A 1 514 ? -15.328 -8.133 -10.812 1 77.75 514 TYR A O 1
ATOM 4236 N N . ASN A 1 515 ? -16.094 -6.18 -11.508 1 76.81 515 ASN A N 1
ATOM 4237 C CA . ASN A 1 515 ? -15.266 -5.449 -10.562 1 76.81 515 ASN A CA 1
ATOM 4238 C C . ASN A 1 515 ? -15.68 -5.73 -9.117 1 76.81 515 ASN A C 1
ATOM 4240 O O . ASN A 1 515 ? -14.836 -5.742 -8.219 1 76.81 515 ASN A O 1
ATOM 4244 N N . ILE A 1 516 ? -16.891 -5.938 -9.008 1 71.31 516 ILE A N 1
ATOM 4245 C CA . ILE A 1 516 ? -17.391 -6.297 -7.684 1 71.31 516 ILE A CA 1
ATOM 4246 C C . ILE A 1 516 ? -16.828 -7.656 -7.273 1 71.31 516 ILE A C 1
ATOM 4248 O O . ILE A 1 516 ? -16.5 -7.871 -6.109 1 71.31 516 ILE A O 1
ATOM 4252 N N . MET A 1 517 ? -16.531 -8.477 -8.258 1 72.56 517 MET A N 1
ATOM 4253 C CA . MET A 1 517 ? -16.047 -9.828 -7.992 1 72.56 517 MET A CA 1
ATOM 4254 C C . MET A 1 517 ? -14.539 -9.914 -8.148 1 72.56 517 MET A C 1
ATOM 4256 O O . MET A 1 517 ? -13.977 -11.008 -8.234 1 72.56 517 MET A O 1
ATOM 4260 N N . ALA A 1 518 ? -13.93 -8.875 -8.219 1 71.25 518 ALA A N 1
ATOM 4261 C CA . ALA A 1 518 ? -12.508 -8.789 -8.539 1 71.25 518 ALA A CA 1
ATOM 4262 C C . ALA A 1 518 ? -11.688 -9.695 -7.621 1 71.25 518 ALA A C 1
ATOM 4264 O O . ALA A 1 518 ? -10.789 -10.406 -8.086 1 71.25 518 ALA A O 1
ATOM 4265 N N . PRO A 1 519 ? -12.055 -9.758 -6.344 1 66.31 519 PRO A N 1
ATOM 4266 C CA . PRO A 1 519 ? -11.227 -10.594 -5.477 1 66.31 519 PRO A CA 1
ATOM 4267 C C . PRO A 1 519 ? -11.305 -12.078 -5.836 1 66.31 519 PRO A C 1
ATOM 4269 O O . PRO A 1 519 ? -10.453 -12.867 -5.406 1 66.31 519 PRO A O 1
ATOM 4272 N N . LEU A 1 520 ? -12.305 -12.453 -6.648 1 66.25 520 LEU A N 1
ATOM 4273 C CA . LEU A 1 520 ? -12.461 -13.836 -7.078 1 66.25 520 LEU A CA 1
ATOM 4274 C C . LEU A 1 520 ? -11.812 -14.055 -8.445 1 66.25 520 LEU A C 1
ATOM 4276 O O . LEU A 1 520 ? -11.734 -15.188 -8.93 1 66.25 520 LEU A O 1
ATOM 4280 N N . LEU A 1 521 ? -11.422 -12.914 -9.008 1 68.5 521 LEU A N 1
ATOM 4281 C CA . LEU A 1 521 ? -10.859 -12.992 -10.352 1 68.5 521 LEU A CA 1
ATOM 4282 C C . LEU A 1 521 ? -9.336 -13.055 -10.297 1 68.5 521 LEU A C 1
ATOM 4284 O O . LEU A 1 521 ? -8.719 -12.57 -9.344 1 68.5 521 LEU A O 1
ATOM 4288 N N . MET B 1 1 ? -11.156 28.266 30.422 1 30.27 1 MET B N 1
ATOM 4289 C CA . MET B 1 1 ? -11.367 28.766 29.078 1 30.27 1 MET B CA 1
ATOM 4290 C C . MET B 1 1 ? -11.117 27.672 28.047 1 30.27 1 MET B C 1
ATOM 4292 O O . MET B 1 1 ? -11.133 27.922 26.844 1 30.27 1 MET B O 1
ATOM 4296 N N . ILE B 1 2 ? -10.523 26.578 28.516 1 39.97 2 ILE B N 1
ATOM 4297 C CA . ILE B 1 2 ? -10.086 25.375 27.812 1 39.97 2 ILE B CA 1
ATOM 4298 C C . ILE B 1 2 ? -11.297 24.625 27.25 1 39.97 2 ILE B C 1
ATOM 4300 O O . ILE B 1 2 ? -11.164 23.797 26.359 1 39.97 2 ILE B O 1
ATOM 4304 N N . MET B 1 3 ? -12.523 25.031 27.828 1 44.34 3 MET B N 1
ATOM 4305 C CA . MET B 1 3 ? -13.758 24.25 27.75 1 44.34 3 MET B CA 1
ATOM 4306 C C . MET B 1 3 ? -14.586 24.656 26.531 1 44.34 3 MET B C 1
ATOM 4308 O O . MET B 1 3 ? -15.648 24.094 26.281 1 44.34 3 MET B O 1
ATOM 4312 N N . LYS B 1 4 ? -14.047 25.688 25.75 1 60.53 4 LYS B N 1
ATOM 4313 C CA . LYS B 1 4 ? -14.992 26.297 24.828 1 60.53 4 LYS B CA 1
ATOM 4314 C C . LYS B 1 4 ? -15.086 25.5 23.531 1 60.53 4 LYS B C 1
ATOM 4316 O O . LYS B 1 4 ? -16.188 25.312 23 1 60.53 4 LYS B O 1
ATOM 4321 N N . LYS B 1 5 ? -13.922 24.891 23.156 1 65.94 5 LYS B N 1
ATOM 4322 C CA . LYS B 1 5 ? -13.945 24.25 21.844 1 65.94 5 LYS B CA 1
ATOM 4323 C C . LYS B 1 5 ? -14.82 23 21.859 1 65.94 5 LYS B C 1
ATOM 4325 O O . LYS B 1 5 ? -15.742 22.859 21.047 1 65.94 5 LYS B O 1
ATOM 4330 N N . PRO B 1 6 ? -14.547 22.234 22.844 1 61 6 PRO B N 1
ATOM 4331 C CA . PRO B 1 6 ? -15.391 21.047 22.859 1 61 6 PRO B CA 1
ATOM 4332 C C . PRO B 1 6 ? -16.875 21.359 23.047 1 61 6 PRO B C 1
ATOM 4334 O O . PRO B 1 6 ? -17.734 20.688 22.453 1 61 6 PRO B O 1
ATOM 4337 N N . PHE B 1 7 ? -17.062 22.422 23.781 1 59.72 7 PHE B N 1
ATOM 4338 C CA . PHE B 1 7 ? -18.469 22.781 24.031 1 59.72 7 PHE B CA 1
ATOM 4339 C C . PHE B 1 7 ? -19.125 23.281 22.766 1 59.72 7 PHE B C 1
ATOM 4341 O O . PHE B 1 7 ? -20.234 22.844 22.422 1 59.72 7 PHE B O 1
ATOM 4348 N N . VAL B 1 8 ? -18.406 24.141 22.109 1 67 8 VAL B N 1
ATOM 4349 C CA . VAL B 1 8 ? -19 24.734 20.906 1 67 8 VAL B CA 1
ATOM 4350 C C . VAL B 1 8 ? -19.188 23.656 19.828 1 67 8 VAL B C 1
ATOM 4352 O O . VAL B 1 8 ? -20.203 23.641 19.141 1 67 8 VAL B O 1
ATOM 4355 N N . ALA B 1 9 ? -18.234 22.828 19.719 1 69 9 ALA B N 1
ATOM 4356 C CA . ALA B 1 9 ? -18.344 21.75 18.75 1 69 9 ALA B CA 1
ATOM 4357 C C . ALA B 1 9 ? -19.5 20.812 19.078 1 69 9 ALA B C 1
ATOM 4359 O O . ALA B 1 9 ? -20.297 20.484 18.219 1 69 9 ALA B O 1
ATOM 4360 N N . THR B 1 10 ? -19.547 20.438 20.312 1 68.38 10 THR B N 1
ATOM 4361 C CA . THR B 1 10 ? -20.625 19.562 20.75 1 68.38 10 THR B CA 1
ATOM 4362 C C . THR B 1 10 ? -21.984 20.234 20.594 1 68.38 10 THR B C 1
ATOM 4364 O O . THR B 1 10 ? -22.938 19.609 20.125 1 68.38 10 THR B O 1
ATOM 4367 N N . ALA B 1 11 ? -21.969 21.469 21 1 68.44 11 ALA B N 1
ATOM 4368 C CA . ALA B 1 11 ? -23.203 22.234 20.859 1 68.44 11 ALA B CA 1
ATOM 4369 C C . ALA B 1 11 ? -23.641 22.328 19.406 1 68.44 11 ALA B C 1
ATOM 4371 O O . ALA B 1 11 ? -24.828 22.266 19.094 1 68.44 11 ALA B O 1
ATOM 4372 N N . SER B 1 12 ? -22.688 22.5 18.609 1 69.88 12 SER B N 1
ATOM 4373 C CA . SER B 1 12 ? -22.969 22.578 17.172 1 69.88 12 SER B CA 1
ATOM 4374 C C . SER B 1 12 ? -23.531 21.266 16.641 1 69.88 12 SER B C 1
ATOM 4376 O O . SER B 1 12 ? -24.484 21.266 15.859 1 69.88 12 SER B O 1
ATOM 4378 N N . LEU B 1 13 ? -23 20.172 17.062 1 69.81 13 LEU B N 1
ATOM 4379 C CA . LEU B 1 13 ? -23.484 18.875 16.641 1 69.81 13 LEU B CA 1
ATOM 4380 C C . LEU B 1 13 ? -24.906 18.625 17.156 1 69.81 13 LEU B C 1
ATOM 4382 O O . LEU B 1 13 ? -25.75 18.125 16.406 1 69.81 13 LEU B O 1
ATOM 4386 N N . ILE B 1 14 ? -25.109 18.984 18.344 1 66.31 14 ILE B N 1
ATOM 4387 C CA . ILE B 1 14 ? -26.438 18.844 18.938 1 66.31 14 ILE B CA 1
ATOM 4388 C C . ILE B 1 14 ? -27.438 19.688 18.141 1 66.31 14 ILE B C 1
ATOM 4390 O O . ILE B 1 14 ? -28.531 19.203 17.812 1 66.31 14 ILE B O 1
ATOM 4394 N N . ALA B 1 15 ? -26.984 20.828 17.922 1 69.88 15 ALA B N 1
ATOM 4395 C CA . ALA B 1 15 ? -27.859 21.703 17.156 1 69.88 15 ALA B CA 1
ATOM 4396 C C . ALA B 1 15 ? -28.172 21.109 15.789 1 69.88 15 ALA B C 1
ATOM 4398 O O . ALA B 1 15 ? -29.328 21.094 15.367 1 69.88 15 ALA B O 1
ATOM 4399 N N . MET B 1 16 ? -27.219 20.641 15.18 1 71.81 16 MET B N 1
ATOM 4400 C CA . MET B 1 16 ? -27.391 20.094 13.836 1 71.81 16 MET B CA 1
ATOM 4401 C C . MET B 1 16 ? -28.266 18.844 13.859 1 71.81 16 MET B C 1
ATOM 4403 O O . MET B 1 16 ? -29.188 18.703 13.055 1 71.81 16 MET B O 1
ATOM 4407 N N . PHE B 1 17 ? -28.016 18 14.75 1 70.69 17 PHE B N 1
ATOM 4408 C CA . PHE B 1 17 ? -28.766 16.75 14.82 1 70.69 17 PHE B CA 1
ATOM 4409 C C . PHE B 1 17 ? -30.172 17 15.328 1 70.69 17 PHE B C 1
ATOM 4411 O O . PHE B 1 17 ? -31.109 16.281 14.945 1 70.69 17 PHE B O 1
ATOM 4418 N N . SER B 1 18 ? -30.312 17.953 16.172 1 67.94 18 SER B N 1
ATOM 4419 C CA . SER B 1 18 ? -31.641 18.328 16.609 1 67.94 18 SER B CA 1
ATOM 4420 C C . SER B 1 18 ? -32.5 18.828 15.438 1 67.94 18 SER B C 1
ATOM 4422 O O . SER B 1 18 ? -33.688 18.516 15.336 1 67.94 18 SER B O 1
ATOM 4424 N N . ILE B 1 19 ? -31.859 19.578 14.664 1 71.12 19 ILE B N 1
ATOM 4425 C CA . ILE B 1 19 ? -32.531 20.047 13.461 1 71.12 19 ILE B CA 1
ATOM 4426 C C . ILE B 1 19 ? -32.906 18.859 12.578 1 71.12 19 ILE B C 1
ATOM 4428 O O . ILE B 1 19 ? -34.031 18.797 12.047 1 71.12 19 ILE B O 1
ATOM 4432 N N . GLY B 1 20 ? -32 17.891 12.461 1 69.38 20 GLY B N 1
ATOM 4433 C CA . GLY B 1 20 ? -32.312 16.672 11.727 1 69.38 20 GLY B CA 1
ATOM 4434 C C . GLY B 1 20 ? -33.438 15.867 12.328 1 69.38 20 GLY B C 1
ATOM 4435 O O . GLY B 1 20 ? -34.281 15.359 11.609 1 69.38 20 GLY B O 1
ATOM 4436 N N . GLY B 1 21 ? -33.375 15.75 13.562 1 67.44 21 GLY B N 1
ATOM 4437 C CA . GLY B 1 21 ? -34.438 15.062 14.258 1 67.44 21 GLY B CA 1
ATOM 4438 C C . GLY B 1 21 ? -35.781 15.734 14.078 1 67.44 21 GLY B C 1
ATOM 4439 O O . GLY B 1 21 ? -36.781 15.062 13.852 1 67.44 21 GLY B O 1
ATOM 4440 N N . ALA B 1 22 ? -35.75 16.984 14.242 1 68.31 22 ALA B N 1
ATOM 4441 C CA . ALA B 1 22 ? -36.969 17.75 14.039 1 68.31 22 ALA B CA 1
ATOM 4442 C C . ALA B 1 22 ? -37.531 17.531 12.625 1 68.31 22 ALA B C 1
ATOM 4444 O O . ALA B 1 22 ? -38.719 17.391 12.445 1 68.31 22 ALA B O 1
ATOM 4445 N N . LEU B 1 23 ? -36.656 17.484 11.758 1 69.19 23 LEU B N 1
ATOM 4446 C CA . LEU B 1 23 ? -37.031 17.234 10.375 1 69.19 23 LEU B CA 1
ATOM 4447 C C . LEU B 1 23 ? -37.625 15.828 10.227 1 69.19 23 LEU B C 1
ATOM 4449 O O . LEU B 1 23 ? -38.625 15.641 9.523 1 69.19 23 LEU B O 1
ATOM 4453 N N . TYR B 1 24 ? -37.031 14.875 10.812 1 70.38 24 TYR B N 1
ATOM 4454 C CA . TYR B 1 24 ? -37.5 13.492 10.789 1 70.38 24 TYR B CA 1
ATOM 4455 C C . TYR B 1 24 ? -38.938 13.398 11.344 1 70.38 24 TYR B C 1
ATOM 4457 O O . TYR B 1 24 ? -39.781 12.758 10.742 1 70.38 24 TYR B O 1
ATOM 4465 N N . VAL B 1 25 ? -39.125 14.008 12.438 1 66.06 25 VAL B N 1
ATOM 4466 C CA . VAL B 1 25 ? -40.406 13.992 13.086 1 66.06 25 VAL B CA 1
ATOM 4467 C C . VAL B 1 25 ? -41.438 14.719 12.227 1 66.06 25 VAL B C 1
ATOM 4469 O O . VAL B 1 25 ? -42.562 14.25 12.055 1 66.06 25 VAL B O 1
ATOM 4472 N N . ALA B 1 26 ? -41.031 15.852 11.742 1 67.81 26 ALA B N 1
ATOM 4473 C CA . ALA B 1 26 ? -41.906 16.641 10.906 1 67.81 26 ALA B CA 1
ATOM 4474 C C . ALA B 1 26 ? -42.375 15.844 9.688 1 67.81 26 ALA B C 1
ATOM 4476 O O . ALA B 1 26 ? -43.562 15.867 9.32 1 67.81 26 ALA B O 1
ATOM 4477 N N . ILE B 1 27 ? -41.5 15.148 9.141 1 68.62 27 ILE B N 1
ATOM 4478 C CA . ILE B 1 27 ? -41.812 14.344 7.965 1 68.62 27 ILE B CA 1
ATOM 4479 C C . ILE B 1 27 ? -42.781 13.242 8.344 1 68.62 27 ILE B C 1
ATOM 4481 O O . ILE B 1 27 ? -43.75 13 7.621 1 68.62 27 ILE B O 1
ATOM 4485 N N . ASN B 1 28 ? -42.594 12.578 9.445 1 65.81 28 ASN B N 1
ATOM 4486 C CA . ASN B 1 28 ? -43.469 11.516 9.898 1 65.81 28 ASN B CA 1
ATOM 4487 C C . ASN B 1 28 ? -44.875 12.047 10.234 1 65.81 28 ASN B C 1
ATOM 4489 O O . ASN B 1 28 ? -45.875 11.406 9.93 1 65.81 28 ASN B O 1
ATOM 4493 N N . LEU B 1 29 ? -44.844 13.156 10.891 1 65.25 29 LEU B N 1
ATOM 4494 C CA . LEU B 1 29 ? -46.125 13.773 11.242 1 65.25 29 LEU B CA 1
ATOM 4495 C C . LEU B 1 29 ? -46.906 14.148 9.992 1 65.25 29 LEU B C 1
ATOM 4497 O O . LEU B 1 29 ? -48.125 13.953 9.93 1 65.25 29 LEU B O 1
ATOM 4501 N N . CYS B 1 30 ? -46.219 14.703 9.125 1 68.06 30 CYS B N 1
ATOM 4502 C CA . CYS B 1 30 ? -46.844 15.086 7.863 1 68.06 30 CYS B CA 1
ATOM 4503 C C . CYS B 1 30 ? -47.406 13.859 7.145 1 68.06 30 CYS B C 1
ATOM 4505 O O . CYS B 1 30 ? -48.5 13.906 6.598 1 68.06 30 CYS B O 1
ATOM 4507 N N . LEU B 1 31 ? -46.688 12.805 7.172 1 66.62 31 LEU B N 1
ATOM 4508 C CA . LEU B 1 31 ? -47.125 11.578 6.523 1 66.62 31 LEU B CA 1
ATOM 4509 C C . LEU B 1 31 ? -48.344 11.008 7.227 1 66.62 31 LEU B C 1
ATOM 4511 O O . LEU B 1 31 ? -49.281 10.516 6.57 1 66.62 31 LEU B O 1
ATOM 4515 N N . ASN B 1 32 ? -48.344 11.023 8.523 1 64.69 32 ASN B N 1
ATOM 4516 C CA . ASN B 1 32 ? -49.469 10.516 9.305 1 64.69 32 ASN B CA 1
ATOM 4517 C C . ASN B 1 32 ? -50.719 11.367 9.117 1 64.69 32 ASN B C 1
ATOM 4519 O O . ASN B 1 32 ? -51.844 10.867 9.234 1 64.69 32 ASN B O 1
ATOM 4523 N N . PHE B 1 33 ? -50.531 12.609 9.062 1 65.94 33 PHE B N 1
ATOM 4524 C CA . PHE B 1 33 ? -51.688 13.492 8.844 1 65.94 33 PHE B CA 1
ATOM 4525 C C . PHE B 1 33 ? -52.375 13.156 7.531 1 65.94 33 PHE B C 1
ATOM 4527 O O . PHE B 1 33 ? -53.594 13.164 7.461 1 65.94 33 PHE B O 1
ATOM 4534 N N . PHE B 1 34 ? -51.562 12.695 6.613 1 63.97 34 PHE B N 1
ATOM 4535 C CA . PHE B 1 34 ? -52.156 12.406 5.309 1 63.97 34 PHE B CA 1
ATOM 4536 C C . PHE B 1 34 ? -52.625 10.961 5.238 1 63.97 34 PHE B C 1
ATOM 4538 O O . PHE B 1 34 ? -53.562 10.656 4.516 1 63.97 34 PHE B O 1
ATOM 4545 N N . ILE B 1 35 ? -51.906 10.062 5.848 1 61.03 35 ILE B N 1
ATOM 4546 C CA . ILE B 1 35 ? -52.312 8.664 5.855 1 61.03 35 ILE B CA 1
ATOM 4547 C C . ILE B 1 35 ? -52.344 8.141 7.293 1 61.03 35 ILE B C 1
ATOM 4549 O O . ILE B 1 35 ? -51.312 7.746 7.84 1 61.03 35 ILE B O 1
ATOM 4553 N N . PRO B 1 36 ? -53.531 8.156 7.914 1 61.28 36 PRO B N 1
ATOM 4554 C CA . PRO B 1 36 ? -53.719 7.871 9.344 1 61.28 36 PRO B CA 1
ATOM 4555 C C . PRO B 1 36 ? -53.531 6.391 9.672 1 61.28 36 PRO B C 1
ATOM 4557 O O . PRO B 1 36 ? -54.375 5.809 10.359 1 61.28 36 PRO B O 1
ATOM 4560 N N . THR B 1 37 ? -53 5.574 8.773 1 61.28 37 THR B N 1
ATOM 4561 C CA . THR B 1 37 ? -52.656 4.191 9.094 1 61.28 37 THR B CA 1
ATOM 4562 C C . THR B 1 37 ? -51.156 4.027 9.32 1 61.28 37 THR B C 1
ATOM 4564 O O . THR B 1 37 ? -50.375 4.879 8.914 1 61.28 37 THR B O 1
ATOM 4567 N N . PRO B 1 38 ? -50.844 3.004 10.227 1 62.19 38 PRO B N 1
ATOM 4568 C CA . PRO B 1 38 ? -49.438 2.773 10.477 1 62.19 38 PRO B CA 1
ATOM 4569 C C . PRO B 1 38 ? -48.625 2.51 9.203 1 62.19 38 PRO B C 1
ATOM 4571 O O . PRO B 1 38 ? -47.406 2.512 9.219 1 62.19 38 PRO B O 1
ATOM 4574 N N . LEU B 1 39 ? -49.375 2.221 8.219 1 61.66 39 LEU B N 1
ATOM 4575 C CA . LEU B 1 39 ? -48.812 1.842 6.934 1 61.66 39 LEU B CA 1
ATOM 4576 C C . LEU B 1 39 ? -47.844 2.92 6.422 1 61.66 39 LEU B C 1
ATOM 4578 O O . LEU B 1 39 ? -46.75 2.615 5.945 1 61.66 39 LEU B O 1
ATOM 4582 N N . PRO B 1 40 ? -48.281 4.102 6.707 1 57.94 40 PRO B N 1
ATOM 4583 C CA . PRO B 1 40 ? -47.375 5.133 6.211 1 57.94 40 PRO B CA 1
ATOM 4584 C C . PRO B 1 40 ? -46.062 5.16 6.969 1 57.94 40 PRO B C 1
ATOM 4586 O O . PRO B 1 40 ? -45 5.391 6.367 1 57.94 40 PRO B O 1
ATOM 4589 N N . PHE B 1 41 ? -46.125 4.867 8.242 1 63.34 41 PHE B N 1
ATOM 4590 C CA . PHE B 1 41 ? -44.906 4.844 9.047 1 63.34 41 PHE B CA 1
ATOM 4591 C C . PHE B 1 41 ? -44 3.707 8.617 1 63.34 41 PHE B C 1
ATOM 4593 O O . PHE B 1 41 ? -42.781 3.898 8.461 1 63.34 41 PHE B O 1
ATOM 4600 N N . ILE B 1 42 ? -44.594 2.584 8.445 1 63.59 42 ILE B N 1
ATOM 4601 C CA . ILE B 1 42 ? -43.844 1.42 8 1 63.59 42 ILE B CA 1
ATOM 4602 C C . ILE B 1 42 ? -43.25 1.696 6.625 1 63.59 42 ILE B C 1
ATOM 4604 O O . ILE B 1 42 ? -42.062 1.363 6.371 1 63.59 42 ILE B O 1
ATOM 4608 N N . PHE B 1 43 ? -44 2.309 5.887 1 65.19 43 PHE B N 1
ATOM 4609 C CA . PHE B 1 43 ? -43.531 2.646 4.547 1 65.19 43 PHE B CA 1
ATOM 4610 C C . PHE B 1 43 ? -42.375 3.631 4.613 1 65.19 43 PHE B C 1
ATOM 4612 O O . PHE B 1 43 ? -41.375 3.49 3.883 1 65.19 43 PHE B O 1
ATOM 4619 N N . PHE B 1 44 ? -42.5 4.566 5.484 1 67.56 44 PHE B N 1
ATOM 4620 C CA . PHE B 1 44 ? -41.469 5.578 5.602 1 67.56 44 PHE B CA 1
ATOM 4621 C C . PHE B 1 44 ? -40.156 4.953 6.078 1 67.56 44 PHE B C 1
ATOM 4623 O O . PHE B 1 44 ? -39.094 5.238 5.531 1 67.56 44 PHE B O 1
ATOM 4630 N N . ILE B 1 45 ? -40.219 4.16 7.066 1 66.69 45 ILE B N 1
ATOM 4631 C CA . ILE B 1 45 ? -39.031 3.5 7.602 1 66.69 45 ILE B CA 1
ATOM 4632 C C . ILE B 1 45 ? -38.406 2.607 6.531 1 66.69 45 ILE B C 1
ATOM 4634 O O . ILE B 1 45 ? -37.188 2.598 6.355 1 66.69 45 ILE B O 1
ATOM 4638 N N . SER B 1 46 ? -39.312 1.937 5.852 1 69 46 SER B N 1
ATOM 4639 C CA . SER B 1 46 ? -38.844 1.051 4.801 1 69 46 SER B CA 1
ATOM 4640 C C . SER B 1 46 ? -38.188 1.84 3.668 1 69 46 SER B C 1
ATOM 4642 O O . SER B 1 46 ? -37.125 1.45 3.156 1 69 46 SER B O 1
ATOM 4644 N N . ALA B 1 47 ? -38.812 2.85 3.373 1 73.69 47 ALA B N 1
ATOM 4645 C CA . ALA B 1 47 ? -38.281 3.688 2.303 1 73.69 47 ALA B CA 1
ATOM 4646 C C . ALA B 1 47 ? -36.969 4.305 2.707 1 73.69 47 ALA B C 1
ATOM 4648 O O . ALA B 1 47 ? -36.031 4.371 1.898 1 73.69 47 ALA B O 1
ATOM 4649 N N . THR B 1 48 ? -36.875 4.816 3.896 1 73.5 48 THR B N 1
ATOM 4650 C CA . THR B 1 48 ? -35.656 5.41 4.395 1 73.5 48 THR B CA 1
ATOM 4651 C C . THR B 1 48 ? -34.531 4.379 4.41 1 73.5 48 THR B C 1
ATOM 4653 O O . THR B 1 48 ? -33.375 4.707 4.113 1 73.5 48 THR B O 1
ATOM 4656 N N . HIS B 1 49 ? -34.906 3.256 4.746 1 72.38 49 HIS B N 1
ATOM 4657 C CA . HIS B 1 49 ? -33.906 2.188 4.762 1 72.38 49 HIS B CA 1
ATOM 4658 C C . HIS B 1 49 ? -33.438 1.875 3.352 1 72.38 49 HIS B C 1
ATOM 4660 O O . HIS B 1 49 ? -32.219 1.675 3.141 1 72.38 49 HIS B O 1
ATOM 4666 N N . ILE B 1 50 ? -34.312 1.838 2.48 1 74.94 50 ILE B N 1
ATOM 4667 C CA . ILE B 1 50 ? -33.906 1.567 1.099 1 74.94 50 ILE B CA 1
ATOM 4668 C C . ILE B 1 50 ? -33.031 2.695 0.577 1 74.94 50 ILE B C 1
ATOM 4670 O O . ILE B 1 50 ? -32.031 2.445 -0.079 1 74.94 50 ILE B O 1
ATOM 4674 N N . VAL B 1 51 ? -33.438 3.834 0.887 1 81.56 51 VAL B N 1
ATOM 4675 C CA . VAL B 1 51 ? -32.656 4.988 0.46 1 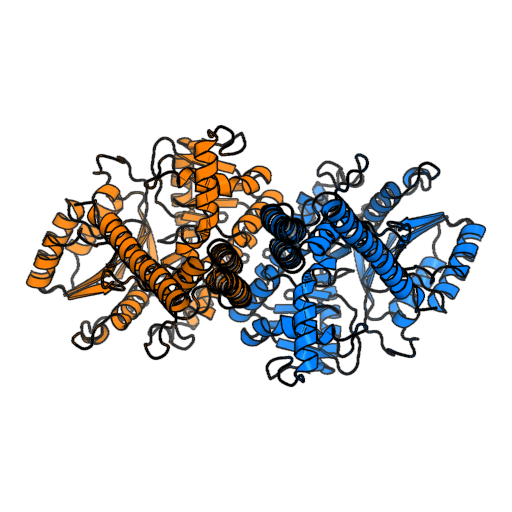81.56 51 VAL B CA 1
ATOM 4676 C C . VAL B 1 51 ? -31.266 4.926 1.084 1 81.56 51 VAL B C 1
ATOM 4678 O O . VAL B 1 51 ? -30.281 5.238 0.427 1 81.56 51 VAL B O 1
ATOM 4681 N N . SER B 1 52 ? -31.234 4.562 2.316 1 79.06 52 SER B N 1
ATOM 4682 C CA . SER B 1 52 ? -29.953 4.457 3.004 1 79.06 52 SER B CA 1
ATOM 4683 C C . SER B 1 52 ? -29.062 3.4 2.359 1 79.06 52 SER B C 1
ATOM 4685 O O . SER B 1 52 ? -27.844 3.584 2.25 1 79.06 52 SER B O 1
ATOM 4687 N N . MET B 1 53 ? -29.609 2.385 1.923 1 73.62 53 MET B N 1
ATOM 4688 C CA . MET B 1 53 ? -28.844 1.333 1.257 1 73.62 53 MET B CA 1
ATOM 4689 C C . MET B 1 53 ? -28.297 1.823 -0.08 1 73.62 53 MET B C 1
ATOM 4691 O O . MET B 1 53 ? -27.125 1.586 -0.401 1 73.62 53 MET B O 1
ATOM 4695 N N . VAL B 1 54 ? -29.094 2.443 -0.756 1 79.88 54 VAL B N 1
ATOM 4696 C CA . VAL B 1 54 ? -28.688 2.973 -2.051 1 79.88 54 VAL B CA 1
ATOM 4697 C C . VAL B 1 54 ? -27.578 4.004 -1.854 1 79.88 54 VAL B C 1
ATOM 4699 O O . VAL B 1 54 ? -26.578 3.994 -2.58 1 79.88 54 VAL B O 1
ATOM 4702 N N . TRP B 1 55 ? -27.828 4.789 -0.87 1 83.69 55 TRP B N 1
ATOM 4703 C CA . TRP B 1 55 ? -26.828 5.82 -0.595 1 83.69 55 TRP B CA 1
ATOM 4704 C C . TRP B 1 55 ? -25.516 5.199 -0.144 1 83.69 55 TRP B C 1
ATOM 4706 O O . TRP B 1 55 ? -24.438 5.699 -0.482 1 83.69 55 TRP B O 1
ATOM 4716 N N . ALA B 1 56 ? -25.625 4.23 0.62 1 80.25 56 ALA B N 1
ATOM 4717 C CA . ALA B 1 56 ? -24.422 3.525 1.065 1 80.25 56 ALA B CA 1
ATOM 4718 C C . ALA B 1 56 ? -23.641 2.98 -0.123 1 80.25 56 ALA B C 1
ATOM 4720 O O . ALA B 1 56 ? -22.406 3.029 -0.133 1 80.25 56 ALA B O 1
ATOM 4721 N N . ILE B 1 57 ? -24.328 2.59 -1.061 1 76.44 57 ILE B N 1
ATOM 4722 C CA . ILE B 1 57 ? -23.672 2.074 -2.264 1 76.44 57 ILE B CA 1
ATOM 4723 C C . ILE B 1 57 ? -23 3.217 -3.012 1 76.44 57 ILE B C 1
ATOM 4725 O O . ILE B 1 57 ? -21.875 3.064 -3.496 1 76.44 57 ILE B O 1
ATOM 4729 N N . VAL B 1 58 ? -23.641 4.258 -3.027 1 81.88 58 VAL B N 1
ATOM 4730 C CA . VAL B 1 58 ? -23.078 5.43 -3.688 1 81.88 58 VAL B CA 1
ATOM 4731 C C . VAL B 1 58 ? -21.797 5.852 -2.98 1 81.88 58 VAL B C 1
ATOM 4733 O O . VAL B 1 58 ? -20.797 6.16 -3.629 1 81.88 58 VAL B O 1
ATOM 4736 N N . VAL B 1 59 ? -21.844 5.832 -1.707 1 82.44 59 VAL B N 1
ATOM 4737 C CA . VAL B 1 59 ? -20.688 6.215 -0.904 1 82.44 59 VAL B CA 1
ATOM 4738 C C . VAL B 1 59 ? -19.547 5.219 -1.122 1 82.44 59 VAL B C 1
ATOM 4740 O O . VAL B 1 59 ? -18.391 5.609 -1.26 1 82.44 59 VAL B O 1
ATOM 4743 N N . LEU B 1 60 ? -19.859 4.027 -1.265 1 77.5 60 LEU B N 1
ATOM 4744 C CA . LEU B 1 60 ? -18.859 2.979 -1.431 1 77.5 60 LEU B CA 1
ATOM 4745 C C . LEU B 1 60 ? -18.203 3.07 -2.801 1 77.5 60 LEU B C 1
ATOM 4747 O O . LEU B 1 60 ? -17.031 2.715 -2.955 1 77.5 60 LEU B O 1
ATOM 4751 N N . CYS B 1 61 ? -18.891 3.627 -3.711 1 76.5 61 CYS B N 1
ATOM 4752 C CA . CYS B 1 61 ? -18.391 3.662 -5.082 1 76.5 61 CYS B CA 1
ATOM 4753 C C . CYS B 1 61 ? -17.594 4.938 -5.344 1 76.5 61 CYS B C 1
ATOM 4755 O O . CYS B 1 61 ? -17.016 5.102 -6.418 1 76.5 61 CYS B O 1
ATOM 4757 N N . ASN B 1 62 ? -17.594 5.816 -4.355 1 77.69 62 ASN B N 1
ATOM 4758 C CA . ASN B 1 62 ? -16.844 7.055 -4.543 1 77.69 62 ASN B CA 1
ATOM 4759 C C . ASN B 1 62 ? -15.336 6.809 -4.484 1 77.69 62 ASN B C 1
ATOM 4761 O O . ASN B 1 62 ? -14.758 6.727 -3.398 1 77.69 62 ASN B O 1
ATOM 4765 N N . ARG B 1 63 ? -14.648 6.895 -5.562 1 72.19 63 ARG B N 1
ATOM 4766 C CA . ARG B 1 63 ? -13.234 6.543 -5.672 1 72.19 63 ARG B CA 1
ATOM 4767 C C . ARG B 1 63 ? -12.344 7.68 -5.184 1 72.19 63 ARG B C 1
ATOM 4769 O O . ARG B 1 63 ? -11.133 7.512 -5.035 1 72.19 63 ARG B O 1
ATOM 4776 N N . LYS B 1 64 ? -12.891 8.781 -4.945 1 72.81 64 LYS B N 1
ATOM 4777 C CA . LYS B 1 64 ? -12.102 9.93 -4.52 1 72.81 64 LYS B CA 1
ATOM 4778 C C . LYS B 1 64 ? -11.781 9.852 -3.031 1 72.81 64 LYS B C 1
ATOM 4780 O O . LYS B 1 64 ? -10.953 10.625 -2.527 1 72.81 64 LYS B O 1
ATOM 4785 N N . ARG B 1 65 ? -12.461 8.875 -2.4 1 79 65 ARG B N 1
ATOM 4786 C CA . ARG B 1 65 ? -12.211 8.695 -0.974 1 79 65 ARG B CA 1
ATOM 4787 C C . ARG B 1 65 ? -11.516 7.363 -0.701 1 79 65 ARG B C 1
ATOM 4789 O O . ARG B 1 65 ? -11.672 6.41 -1.467 1 79 65 ARG B O 1
ATOM 4796 N N . ARG B 1 66 ? -10.844 7.383 0.356 1 80 66 ARG B N 1
ATOM 4797 C CA . ARG B 1 66 ? -10.203 6.141 0.777 1 80 66 ARG B CA 1
ATOM 4798 C C . ARG B 1 66 ? -11.242 5.078 1.127 1 80 66 ARG B C 1
ATOM 4800 O O . ARG B 1 66 ? -12.305 5.395 1.654 1 80 66 ARG B O 1
ATOM 4807 N N . ILE B 1 67 ? -10.859 3.883 0.892 1 78.94 67 ILE B N 1
ATOM 4808 C CA . ILE B 1 67 ? -11.789 2.773 1.067 1 78.94 67 ILE B CA 1
ATOM 4809 C C . ILE B 1 67 ? -12.188 2.662 2.537 1 78.94 67 ILE B C 1
ATOM 4811 O O . ILE B 1 67 ? -13.336 2.336 2.854 1 78.94 67 ILE B O 1
ATOM 4815 N N . GLU B 1 68 ? -11.242 2.941 3.453 1 77.31 68 GLU B N 1
ATOM 4816 C CA . GLU B 1 68 ? -11.547 2.844 4.879 1 77.31 68 GLU B CA 1
ATOM 4817 C C . GLU B 1 68 ? -12.625 3.842 5.281 1 77.31 68 GLU B C 1
ATOM 4819 O O . GLU B 1 68 ? -13.5 3.527 6.094 1 77.31 68 GLU B O 1
ATOM 4824 N N . THR B 1 69 ? -12.516 4.996 4.68 1 79.69 69 THR B N 1
ATOM 4825 C CA . THR B 1 69 ? -13.5 6.035 4.965 1 79.69 69 THR B CA 1
ATOM 4826 C C . THR B 1 69 ? -14.844 5.695 4.332 1 79.69 69 THR B C 1
ATOM 4828 O O . THR B 1 69 ? -15.891 5.883 4.953 1 79.69 69 THR B O 1
ATOM 4831 N N . ARG B 1 70 ? -14.836 5.152 3.154 1 81.25 70 ARG B N 1
ATOM 4832 C CA . ARG B 1 70 ? -16.062 4.793 2.453 1 81.25 70 ARG B CA 1
ATOM 4833 C C . ARG B 1 70 ? -16.844 3.723 3.221 1 81.25 70 ARG B C 1
ATOM 4835 O O . ARG B 1 70 ? -18.062 3.822 3.375 1 81.25 70 ARG B O 1
ATOM 4842 N N . ILE B 1 71 ? -16.078 2.828 3.695 1 77.88 71 ILE B N 1
ATOM 4843 C CA . ILE B 1 71 ? -16.719 1.709 4.387 1 77.88 71 ILE B CA 1
ATOM 4844 C C . ILE B 1 71 ? -17.344 2.197 5.691 1 77.88 71 ILE B C 1
ATOM 4846 O O . ILE B 1 71 ? -18.469 1.835 6.012 1 77.88 71 ILE B O 1
ATOM 4850 N N . ARG B 1 72 ? -16.672 2.955 6.367 1 77.06 72 ARG B N 1
ATOM 4851 C CA . ARG B 1 72 ? -17.172 3.434 7.652 1 77.06 72 ARG B CA 1
ATOM 4852 C C . ARG B 1 72 ? -18.406 4.305 7.469 1 77.06 72 ARG B C 1
ATOM 4854 O O . ARG B 1 72 ? -19.375 4.191 8.234 1 77.06 72 ARG B O 1
ATOM 4861 N N . TRP B 1 73 ? -18.406 5.137 6.488 1 80.81 73 TRP B N 1
ATOM 4862 C CA . TRP B 1 73 ? -19.594 5.945 6.199 1 80.81 73 TRP B CA 1
ATOM 4863 C C . TRP B 1 73 ? -20.75 5.074 5.73 1 80.81 73 TRP B C 1
ATOM 4865 O O . TRP B 1 73 ? -21.906 5.301 6.117 1 80.81 73 TRP B O 1
ATOM 4875 N N . ALA B 1 74 ? -20.406 4.102 4.906 1 78.94 74 ALA B N 1
ATOM 4876 C CA . ALA B 1 74 ? -21.453 3.205 4.426 1 78.94 74 ALA B CA 1
ATOM 4877 C C . ALA B 1 74 ? -22.109 2.463 5.582 1 78.94 74 ALA B C 1
ATOM 4879 O O . ALA B 1 74 ? -23.344 2.355 5.641 1 78.94 74 ALA B O 1
ATOM 4880 N N . ILE B 1 75 ? -21.312 2.014 6.473 1 73.94 75 ILE B N 1
ATOM 4881 C CA . ILE B 1 75 ? -21.828 1.302 7.637 1 73.94 75 ILE B CA 1
ATOM 4882 C C . ILE B 1 75 ? -22.672 2.248 8.492 1 73.94 75 ILE B C 1
ATOM 4884 O O . ILE B 1 75 ? -23.766 1.891 8.938 1 73.94 75 ILE B O 1
ATOM 4888 N N . PHE B 1 76 ? -22.203 3.449 8.695 1 76.31 76 PHE B N 1
ATOM 4889 C CA . PHE B 1 76 ? -22.922 4.434 9.508 1 76.31 76 PHE B CA 1
ATOM 4890 C C . PHE B 1 76 ? -24.266 4.762 8.891 1 76.31 76 PHE B C 1
ATOM 4892 O O . PHE B 1 76 ? -25.281 4.832 9.594 1 76.31 76 PHE B O 1
ATOM 4899 N N . ILE B 1 77 ? -24.344 4.855 7.668 1 79.56 77 ILE B N 1
ATOM 4900 C CA . ILE B 1 77 ? -25.562 5.215 6.945 1 79.56 77 ILE B CA 1
ATOM 4901 C C . ILE B 1 77 ? -26.562 4.066 7.012 1 79.56 77 ILE B C 1
ATOM 4903 O O . ILE B 1 77 ? -27.766 4.293 7.137 1 79.56 77 ILE B O 1
ATOM 4907 N N . ILE B 1 78 ? -26.031 2.865 6.977 1 72.12 78 ILE B N 1
ATOM 4908 C CA . ILE B 1 78 ? -26.906 1.7 6.992 1 72.12 78 ILE B CA 1
ATOM 4909 C C . ILE B 1 78 ? -27.453 1.483 8.406 1 72.12 78 ILE B C 1
ATOM 4911 O O . ILE B 1 78 ? -28.625 1.137 8.586 1 72.12 78 ILE B O 1
ATOM 4915 N N . VAL B 1 79 ? -26.625 1.739 9.398 1 69.94 79 VAL B N 1
ATOM 4916 C CA . VAL B 1 79 ? -26.984 1.464 10.781 1 69.94 79 VAL B CA 1
ATOM 4917 C C . VAL B 1 79 ? -27.922 2.561 11.297 1 69.94 79 VAL B C 1
ATOM 4919 O O . VAL B 1 79 ? -28.859 2.285 12.047 1 69.94 79 VAL B O 1
ATOM 4922 N N . ILE B 1 80 ? -27.594 3.785 10.867 1 75 80 ILE B N 1
ATOM 4923 C CA . ILE B 1 80 ? -28.406 4.918 11.281 1 75 80 ILE B CA 1
ATOM 4924 C C . ILE B 1 80 ? -28.891 5.688 10.055 1 75 80 ILE B C 1
ATOM 4926 O O . ILE B 1 80 ? -28.453 6.812 9.805 1 75 80 ILE B O 1
ATOM 4930 N N . PRO B 1 81 ? -29.859 5.121 9.391 1 76.25 81 PRO B N 1
ATOM 4931 C CA . PRO B 1 81 ? -30.188 5.543 8.023 1 76.25 81 PRO B CA 1
ATOM 4932 C C . PRO B 1 81 ? -30.422 7.047 7.914 1 76.25 81 PRO B C 1
ATOM 4934 O O . PRO B 1 81 ? -29.734 7.73 7.156 1 76.25 81 PRO B O 1
ATOM 4937 N N . PHE B 1 82 ? -31.406 7.609 8.664 1 74.38 82 PHE B N 1
ATOM 4938 C CA . PHE B 1 82 ? -31.734 9.023 8.484 1 74.38 82 PHE B CA 1
ATOM 4939 C C . PHE B 1 82 ? -30.594 9.906 8.961 1 74.38 82 PHE B C 1
ATOM 4941 O O . PHE B 1 82 ? -30.109 10.758 8.211 1 74.38 82 PHE B O 1
ATOM 4948 N N . PHE B 1 83 ? -30.094 9.633 10.078 1 76.44 83 PHE B N 1
ATOM 4949 C CA . PHE B 1 83 ? -29.047 10.469 10.656 1 76.44 83 PHE B CA 1
ATOM 4950 C C . PHE B 1 83 ? -27.719 10.211 9.969 1 76.44 83 PHE B C 1
ATOM 4952 O O . PHE B 1 83 ? -26.875 11.102 9.875 1 76.44 83 PHE B O 1
ATOM 4959 N N . GLY B 1 84 ? -27.531 9.023 9.531 1 78.62 84 GLY B N 1
ATOM 4960 C CA . GLY B 1 84 ? -26.312 8.719 8.789 1 78.62 84 GLY B CA 1
ATOM 4961 C C . GLY B 1 84 ? -26.219 9.477 7.477 1 78.62 84 GLY B C 1
ATOM 4962 O O . GLY B 1 84 ? -25.156 10.008 7.141 1 78.62 84 GLY B O 1
ATOM 4963 N N . ILE B 1 85 ? -27.312 9.578 6.855 1 78.38 85 ILE B N 1
ATOM 4964 C CA . ILE B 1 85 ? -27.359 10.297 5.586 1 78.38 85 ILE B CA 1
ATOM 4965 C C . ILE B 1 85 ? -27.109 11.781 5.828 1 78.38 85 ILE B C 1
ATOM 4967 O O . ILE B 1 85 ? -26.312 12.406 5.117 1 78.38 85 ILE B O 1
ATOM 4971 N N . MET B 1 86 ? -27.734 12.281 6.773 1 75.12 86 MET B N 1
ATOM 4972 C CA . MET B 1 86 ? -27.578 13.695 7.102 1 75.12 86 MET B CA 1
ATOM 4973 C C . MET B 1 86 ? -26.141 14 7.508 1 75.12 86 MET B C 1
ATOM 4975 O O . MET B 1 86 ? -25.562 15 7.074 1 75.12 86 MET B O 1
ATOM 4979 N N . SER B 1 87 ? -25.625 13.125 8.273 1 78.75 87 SER B N 1
ATOM 4980 C CA . SER B 1 87 ? -24.25 13.305 8.727 1 78.75 87 SER B CA 1
ATOM 4981 C C . SER B 1 87 ? -23.266 13.289 7.551 1 78.75 87 SER B C 1
ATOM 4983 O O . SER B 1 87 ? -22.312 14.062 7.52 1 78.75 87 SER B O 1
ATOM 4985 N N . TYR B 1 88 ? -23.469 12.422 6.688 1 79.81 88 TYR B N 1
ATOM 4986 C CA . TYR B 1 88 ? -22.578 12.32 5.531 1 79.81 88 TYR B CA 1
ATOM 4987 C C . TYR B 1 88 ? -22.641 13.586 4.684 1 79.81 88 TYR B C 1
ATOM 4989 O O . TYR B 1 88 ? -21.625 14.047 4.172 1 79.81 88 TYR B O 1
ATOM 4997 N N . ILE B 1 89 ? -23.734 14.117 4.52 1 76.06 89 ILE B N 1
ATOM 4998 C CA . ILE B 1 89 ? -23.922 15.312 3.695 1 76.06 89 ILE B CA 1
ATOM 4999 C C . ILE B 1 89 ? -23.188 16.5 4.328 1 76.06 89 ILE B C 1
ATOM 5001 O O . ILE B 1 89 ? -22.578 17.297 3.623 1 76.06 89 ILE B O 1
ATOM 5005 N N . PHE B 1 90 ? -23.141 16.531 5.59 1 73.12 90 PHE B N 1
ATOM 5006 C CA . PHE B 1 90 ? -22.562 17.688 6.266 1 73.12 90 PHE B CA 1
ATOM 5007 C C . PHE B 1 90 ? -21.078 17.453 6.535 1 73.12 90 PHE B C 1
ATOM 5009 O O . PHE B 1 90 ? -20.281 18.391 6.461 1 73.12 90 PHE B O 1
ATOM 5016 N N . LEU B 1 91 ? -20.719 16.172 6.75 1 73.69 91 LEU B N 1
ATOM 5017 C CA . LEU B 1 91 ? -19.375 15.945 7.266 1 73.69 91 LEU B CA 1
ATOM 5018 C C . LEU B 1 91 ? -18.562 15.047 6.324 1 73.69 91 LEU B C 1
ATOM 5020 O O . LEU B 1 91 ? -17.344 14.984 6.41 1 73.69 91 LEU B O 1
ATOM 5024 N N . GLY B 1 92 ? -19.25 14.312 5.504 1 69.81 92 GLY B N 1
ATOM 5025 C CA . GLY B 1 92 ? -18.578 13.227 4.809 1 69.81 92 GLY B CA 1
ATOM 5026 C C . GLY B 1 92 ? -18.156 13.594 3.396 1 69.81 92 GLY B C 1
ATOM 5027 O O . GLY B 1 92 ? -17.438 12.836 2.738 1 69.81 92 GLY B O 1
ATOM 5028 N N . ARG B 1 93 ? -18.406 14.82 2.988 1 71.5 93 ARG B N 1
ATOM 5029 C CA . ARG B 1 93 ? -18.094 15.195 1.61 1 71.5 93 ARG B CA 1
ATOM 5030 C C . ARG B 1 93 ? -16.625 15.531 1.455 1 71.5 93 ARG B C 1
ATOM 5032 O O . ARG B 1 93 ? -15.961 15.922 2.422 1 71.5 93 ARG B O 1
ATOM 5039 N N . VAL B 1 94 ? -16.094 15.141 0.271 1 66.56 94 VAL B N 1
ATOM 5040 C CA . VAL B 1 94 ? -14.695 15.398 -0.045 1 66.56 94 VAL B CA 1
ATOM 5041 C C . VAL B 1 94 ? -14.461 16.906 -0.175 1 66.56 94 VAL B C 1
ATOM 5043 O O . VAL B 1 94 ? -15.32 17.625 -0.676 1 66.56 94 VAL B O 1
ATOM 5046 N N . TYR B 1 95 ? -13.352 17.328 0.464 1 60.66 95 TYR B N 1
ATOM 5047 C CA . TYR B 1 95 ? -12.984 18.734 0.369 1 60.66 95 TYR B CA 1
ATOM 5048 C C . TYR B 1 95 ? -12.797 19.156 -1.084 1 60.66 95 TYR B C 1
ATOM 5050 O O . TYR B 1 95 ? -12.062 18.516 -1.832 1 60.66 95 TYR B O 1
ATOM 5058 N N . LYS B 1 96 ? -13.695 19.859 -1.667 1 58.75 96 LYS B N 1
ATOM 5059 C CA . LYS B 1 96 ? -13.477 20.453 -2.982 1 58.75 96 LYS B CA 1
ATOM 5060 C C . LYS B 1 96 ? -12.852 21.844 -2.863 1 58.75 96 LYS B C 1
ATOM 5062 O O . LYS B 1 96 ? -13.477 22.781 -2.35 1 58.75 96 LYS B O 1
ATOM 5067 N N . TYR B 1 97 ? -11.523 21.766 -2.736 1 54.75 97 TYR B N 1
ATOM 5068 C CA . TYR B 1 97 ? -10.938 23.109 -2.764 1 54.75 97 TYR B CA 1
ATOM 5069 C C . TYR B 1 97 ? -11.328 23.844 -4.035 1 54.75 97 TYR B C 1
ATOM 5071 O O . TYR B 1 97 ? -11.297 23.281 -5.129 1 54.75 97 TYR B O 1
ATOM 5079 N N . ASN B 1 98 ? -12.422 24.562 -4.098 1 52.16 98 ASN B N 1
ATOM 5080 C CA . ASN B 1 98 ? -12.797 25.312 -5.285 1 52.16 98 ASN B CA 1
ATOM 5081 C C . ASN B 1 98 ? -11.578 25.734 -6.102 1 52.16 98 ASN B C 1
ATOM 5083 O O . ASN B 1 98 ? -10.664 26.375 -5.582 1 52.16 98 ASN B O 1
ATOM 5087 N N . LYS B 1 99 ? -11.375 24.922 -7.332 1 47.44 99 LYS B N 1
ATOM 5088 C CA . LYS B 1 99 ? -10.367 25.109 -8.367 1 47.44 99 LYS B CA 1
ATOM 5089 C C . LYS B 1 99 ? -10.078 26.594 -8.594 1 47.44 99 LYS B C 1
ATOM 5091 O O . LYS B 1 99 ? -8.984 26.953 -9.031 1 47.44 99 LYS B O 1
ATOM 5096 N N . ASN B 1 100 ? -11.062 27.344 -8.617 1 43.66 100 ASN B N 1
ATOM 5097 C CA . ASN B 1 100 ? -10.742 28.703 -9.016 1 43.66 100 ASN B CA 1
ATOM 5098 C C . ASN B 1 100 ? -9.719 29.328 -8.078 1 43.66 100 ASN B C 1
ATOM 5100 O O . ASN B 1 100 ? -9.125 30.359 -8.398 1 43.66 100 ASN B O 1
ATOM 5104 N N . LYS B 1 101 ? -9.734 28.969 -6.777 1 48.78 101 LYS B N 1
ATOM 5105 C CA . LYS B 1 101 ? -8.742 29.625 -5.922 1 48.78 101 LYS B CA 1
ATOM 5106 C C . LYS B 1 101 ? -7.449 28.828 -5.863 1 48.78 101 LYS B C 1
ATOM 5108 O O . LYS B 1 101 ? -7.477 27.594 -5.875 1 48.78 101 LYS B O 1
ATOM 5113 N N . ASN B 1 102 ? -6.348 29.234 -6.406 1 52.03 102 ASN B N 1
ATOM 5114 C CA . ASN B 1 102 ? -4.922 28.969 -6.574 1 52.03 102 ASN B CA 1
ATOM 5115 C C . ASN B 1 102 ? -4.363 28.156 -5.41 1 52.03 102 ASN B C 1
ATOM 5117 O O . ASN B 1 102 ? -3.18 28.266 -5.082 1 52.03 102 ASN B O 1
ATOM 5121 N N . TYR B 1 103 ? -5.289 27.547 -4.621 1 56.53 103 TYR B N 1
ATOM 5122 C CA . TYR B 1 103 ? -4.59 26.859 -3.547 1 56.53 103 TYR B CA 1
ATOM 5123 C C . TYR B 1 103 ? -3.996 25.547 -4.043 1 56.53 103 TYR B C 1
ATOM 5125 O O . TYR B 1 103 ? -3.117 24.969 -3.395 1 56.53 103 TYR B O 1
ATOM 5133 N N . LEU B 1 104 ? -4.477 25.078 -5.262 1 55.06 104 LEU B N 1
ATOM 5134 C CA . LEU B 1 104 ? -3.969 23.781 -5.719 1 55.06 104 LEU B CA 1
ATOM 5135 C C . LEU B 1 104 ? -2.494 23.891 -6.094 1 55.06 104 LEU B C 1
ATOM 5137 O O . LEU B 1 104 ? -2.08 24.828 -6.77 1 55.06 104 LEU B O 1
ATOM 5141 N N . TYR B 1 105 ? -1.81 23.266 -5.363 1 52.62 105 TYR B N 1
ATOM 5142 C CA . TYR B 1 105 ? -0.423 23.125 -5.793 1 52.62 105 TYR B CA 1
ATOM 5143 C C . TYR B 1 105 ? -0.347 22.625 -7.23 1 52.62 105 TYR B C 1
ATOM 5145 O O . TYR B 1 105 ? -0.888 21.562 -7.559 1 52.62 105 TYR B O 1
ATOM 5153 N N . ASN B 1 106 ? -0.583 23.531 -8.164 1 50.91 106 ASN B N 1
ATOM 5154 C CA . ASN B 1 106 ? -0.496 23.141 -9.57 1 50.91 106 ASN B CA 1
ATOM 5155 C C . ASN B 1 106 ? 0.922 22.734 -9.953 1 50.91 106 ASN B C 1
ATOM 5157 O O . ASN B 1 106 ? 1.89 23.406 -9.578 1 50.91 106 ASN B O 1
ATOM 5161 N N . LYS B 1 107 ? 1.019 21.578 -10.539 1 52.44 107 LYS B N 1
ATOM 5162 C CA . LYS B 1 107 ? 2.266 21.062 -11.094 1 52.44 107 LYS B CA 1
ATOM 5163 C C . LYS B 1 107 ? 3.057 22.172 -11.789 1 52.44 107 LYS B C 1
ATOM 5165 O O . LYS B 1 107 ? 4.285 22.125 -11.828 1 52.44 107 LYS B O 1
ATOM 5170 N N . ASN B 1 108 ? 2.271 23.078 -12.352 1 45.25 108 ASN B N 1
ATOM 5171 C CA . ASN B 1 108 ? 2.943 24.062 -13.188 1 45.25 108 ASN B CA 1
ATOM 5172 C C . ASN B 1 108 ? 3.42 25.266 -12.375 1 45.25 108 ASN B C 1
ATOM 5174 O O . ASN B 1 108 ? 3.893 26.25 -12.938 1 45.25 108 ASN B O 1
ATOM 5178 N N . SER B 1 109 ? 3.023 25.281 -11.164 1 46.09 109 SER B N 1
ATOM 5179 C CA . SER B 1 109 ? 3.527 26.453 -10.469 1 46.09 109 SER B CA 1
ATOM 5180 C C . SER B 1 109 ? 4.992 26.281 -10.086 1 46.09 109 SER B C 1
ATOM 5182 O O . SER B 1 109 ? 5.336 25.391 -9.312 1 46.09 109 SER B O 1
ATOM 5184 N N . VAL B 1 110 ? 5.785 26.625 -11.008 1 42.31 110 VAL B N 1
ATOM 5185 C CA . VAL B 1 110 ? 7.227 26.719 -10.797 1 42.31 110 VAL B CA 1
ATOM 5186 C C . VAL B 1 110 ? 7.516 27.391 -9.453 1 42.31 110 VAL B C 1
ATOM 5188 O O . VAL B 1 110 ? 6.953 28.438 -9.148 1 42.31 110 VAL B O 1
ATOM 5191 N N . SER B 1 111 ? 7.898 26.547 -8.555 1 47.5 111 SER B N 1
ATOM 5192 C CA . SER B 1 111 ? 8.43 27.328 -7.438 1 47.5 111 SER B CA 1
ATOM 5193 C C . SER B 1 111 ? 9.086 28.609 -7.926 1 47.5 111 SER B C 1
ATOM 5195 O O . SER B 1 111 ? 9.758 28.625 -8.961 1 47.5 111 SER B O 1
ATOM 5197 N N . VAL B 1 112 ? 8.445 29.688 -7.855 1 46.41 112 VAL B N 1
ATOM 5198 C CA . VAL B 1 112 ? 9.031 30.984 -8.172 1 46.41 112 VAL B CA 1
ATOM 5199 C C . VAL B 1 112 ? 10.555 30.891 -8.102 1 46.41 112 VAL B C 1
ATOM 5201 O O . VAL B 1 112 ? 11.266 31.672 -8.734 1 46.41 112 VAL B O 1
ATOM 5204 N N . LEU B 1 113 ? 11.008 29.969 -7.438 1 45.41 113 LEU B N 1
ATOM 5205 C CA . LEU B 1 113 ? 12.445 30.031 -7.195 1 45.41 113 LEU B CA 1
ATOM 5206 C C . LEU B 1 113 ? 13.219 29.328 -8.312 1 45.41 113 LEU B C 1
ATOM 5208 O O . LEU B 1 113 ? 14.438 29.453 -8.398 1 45.41 113 LEU B O 1
ATOM 5212 N N . GLN B 1 114 ? 12.766 28.359 -9.18 1 48.03 114 GLN B N 1
ATOM 5213 C CA . GLN B 1 114 ? 13.711 27.422 -9.773 1 48.03 114 GLN B CA 1
ATOM 5214 C C . GLN B 1 114 ? 14.008 27.797 -11.227 1 48.03 114 GLN B C 1
ATOM 5216 O O . GLN B 1 114 ? 13.219 27.484 -12.125 1 48.03 114 GLN B O 1
ATOM 5221 N N . PRO B 1 115 ? 14.398 28.703 -11.703 1 50.22 115 PRO B N 1
ATOM 5222 C CA . PRO B 1 115 ? 15.367 28.312 -12.727 1 50.22 115 PRO B CA 1
ATOM 5223 C C . PRO B 1 115 ? 16.266 27.172 -12.289 1 50.22 115 PRO B C 1
ATOM 5225 O O . PRO B 1 115 ? 17.297 26.906 -12.914 1 50.22 115 PRO B O 1
ATOM 5228 N N . LYS B 1 116 ? 16.281 26.594 -10.961 1 54.28 116 LYS B N 1
ATOM 5229 C CA . LYS B 1 116 ? 17.094 25.875 -9.977 1 54.28 116 LYS B CA 1
ATOM 5230 C C . LYS B 1 116 ? 17.109 24.375 -10.266 1 54.28 116 LYS B C 1
ATOM 5232 O O . LYS B 1 116 ? 17.75 23.609 -9.547 1 54.28 116 LYS B O 1
ATOM 5237 N N . VAL B 1 117 ? 16.812 24.125 -11.539 1 63.16 117 VAL B N 1
ATOM 5238 C CA . VAL B 1 117 ? 16.703 22.734 -11.984 1 63.16 117 VAL B CA 1
ATOM 5239 C C . VAL B 1 117 ? 18.109 22.125 -12.07 1 63.16 117 VAL B C 1
ATOM 5241 O O . VAL B 1 117 ? 18.312 20.969 -11.672 1 63.16 117 VAL B O 1
ATOM 5244 N N . GLN B 1 118 ? 19.094 22.984 -12.359 1 68.19 118 GLN B N 1
ATOM 5245 C CA . GLN B 1 118 ? 20.406 22.391 -12.523 1 68.19 118 GLN B CA 1
ATOM 5246 C C . GLN B 1 118 ? 21 21.969 -11.18 1 68.19 118 GLN B C 1
ATOM 5248 O O . GLN B 1 118 ? 21.578 20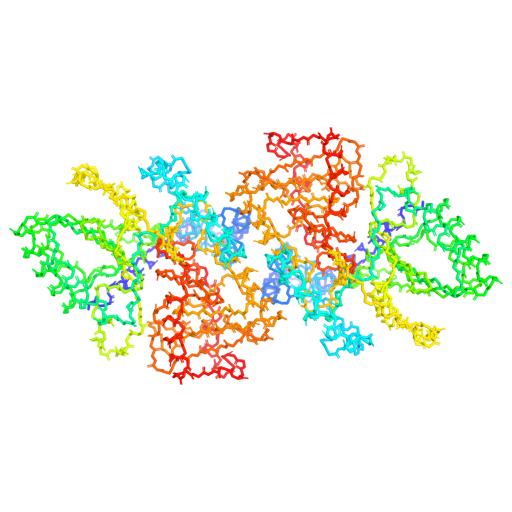.891 -11.062 1 68.19 118 GLN B O 1
ATOM 5253 N N . TYR B 1 119 ? 20.766 22.766 -10.203 1 73.62 119 TYR B N 1
ATOM 5254 C CA . TYR B 1 119 ? 21.328 22.453 -8.891 1 73.62 119 TYR B CA 1
ATOM 5255 C C . TYR B 1 119 ? 20.609 21.266 -8.266 1 73.62 119 TYR B C 1
ATOM 5257 O O . TYR B 1 119 ? 21.25 20.422 -7.621 1 73.62 119 TYR B O 1
ATOM 5265 N N . ASP B 1 120 ? 19.406 21.203 -8.531 1 81.56 120 ASP B N 1
ATOM 5266 C CA . ASP B 1 120 ? 18.641 20.078 -8 1 81.56 120 ASP B CA 1
ATOM 5267 C C . ASP B 1 120 ? 19.094 18.766 -8.617 1 81.56 120 ASP B C 1
ATOM 5269 O O . ASP B 1 120 ? 19.219 17.75 -7.914 1 81.56 120 ASP B O 1
ATOM 5273 N N . ILE B 1 121 ? 19.469 18.859 -9.859 1 83.44 121 ILE B N 1
ATOM 5274 C CA . ILE B 1 121 ? 19.922 17.672 -10.57 1 83.44 121 ILE B CA 1
ATOM 5275 C C . ILE B 1 121 ? 21.281 17.234 -10.031 1 83.44 121 ILE B C 1
ATOM 5277 O O . ILE B 1 121 ? 21.531 16.047 -9.844 1 83.44 121 ILE B O 1
ATOM 5281 N N . GLU B 1 122 ? 22.094 18.219 -9.742 1 87 122 GLU B N 1
ATOM 5282 C CA . GLU B 1 122 ? 23.406 17.922 -9.211 1 87 122 GLU B CA 1
ATOM 5283 C C . GLU B 1 122 ? 23.328 17.344 -7.80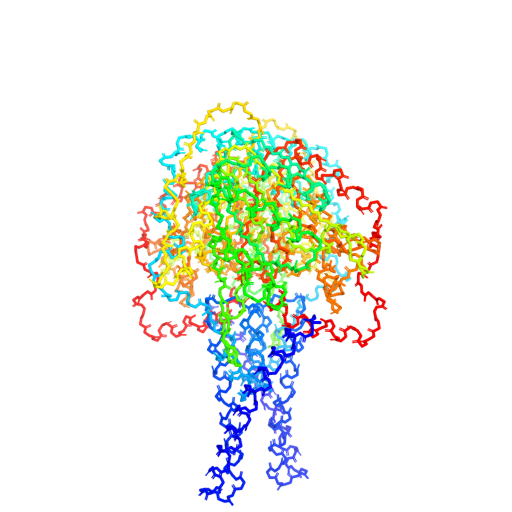1 1 87 122 GLU B C 1
ATOM 5285 O O . GLU B 1 122 ? 24.047 16.391 -7.465 1 87 122 GLU B O 1
ATOM 5290 N N . ASN B 1 123 ? 22.484 17.938 -7.035 1 89.25 123 ASN B N 1
ATOM 5291 C CA . ASN B 1 123 ? 22.297 17.438 -5.68 1 89.25 123 ASN B CA 1
ATOM 5292 C C . ASN B 1 123 ? 21.719 16.031 -5.684 1 89.25 123 ASN B C 1
ATOM 5294 O O . ASN B 1 123 ? 22.094 15.195 -4.863 1 89.25 123 ASN B O 1
ATOM 5298 N N . LEU B 1 124 ? 20.844 15.789 -6.621 1 90.81 124 LEU B N 1
ATOM 5299 C CA . LEU B 1 124 ? 20.266 14.461 -6.75 1 90.81 124 LEU B CA 1
ATOM 5300 C C . LEU B 1 124 ? 21.312 13.43 -7.152 1 90.81 124 LEU B C 1
ATOM 5302 O O . LEU B 1 124 ? 21.281 12.297 -6.676 1 90.81 124 LEU B O 1
ATOM 5306 N N . LYS B 1 125 ? 22.188 13.797 -7.984 1 91.75 125 LYS B N 1
ATOM 5307 C CA . LYS B 1 125 ? 23.281 12.906 -8.391 1 91.75 125 LYS B CA 1
ATOM 5308 C C . LYS B 1 125 ? 24.188 12.578 -7.211 1 91.75 125 LYS B C 1
ATOM 5310 O O . LYS B 1 125 ? 24.672 11.453 -7.094 1 91.75 125 LYS B O 1
ATOM 5315 N N . GLU B 1 126 ? 24.406 13.602 -6.426 1 93 126 GLU B N 1
ATOM 5316 C CA . GLU B 1 126 ? 25.234 13.367 -5.242 1 93 126 GLU B CA 1
ATOM 5317 C C . GLU B 1 126 ? 24.531 12.43 -4.258 1 93 126 GLU B C 1
ATOM 5319 O O . GLU B 1 126 ? 25.172 11.57 -3.65 1 93 126 GLU B O 1
ATOM 5324 N N . ILE B 1 127 ? 23.266 12.602 -4.148 1 93.94 127 ILE B N 1
ATOM 5325 C CA . ILE B 1 127 ? 22.5 11.711 -3.287 1 93.94 127 ILE B CA 1
ATOM 5326 C C . ILE B 1 127 ? 22.547 10.289 -3.844 1 93.94 127 ILE B C 1
ATOM 5328 O O . ILE B 1 127 ? 22.672 9.328 -3.088 1 93.94 127 ILE B O 1
ATOM 5332 N N . GLU B 1 128 ? 22.453 10.164 -5.125 1 92.81 128 GLU B N 1
ATOM 5333 C CA . GLU B 1 128 ? 22.547 8.867 -5.789 1 92.81 128 GLU B CA 1
ATOM 5334 C C . GLU B 1 128 ? 23.875 8.188 -5.48 1 92.81 128 GLU B C 1
ATOM 5336 O O . GLU B 1 128 ? 23.922 6.977 -5.27 1 92.81 128 GLU B O 1
ATOM 5341 N N . ARG B 1 129 ? 24.844 8.961 -5.473 1 93.75 129 ARG B N 1
ATOM 5342 C CA . ARG B 1 129 ? 26.172 8.438 -5.188 1 93.75 129 ARG B CA 1
ATOM 5343 C C . ARG B 1 129 ? 26.281 7.984 -3.736 1 93.75 129 ARG B C 1
ATOM 5345 O O . ARG B 1 129 ? 26.844 6.926 -3.451 1 93.75 129 ARG B O 1
ATOM 5352 N N . LEU B 1 130 ? 25.688 8.742 -2.809 1 94.19 130 LEU B N 1
ATOM 5353 C CA . LEU B 1 130 ? 25.859 8.5 -1.381 1 94.19 130 LEU B CA 1
ATOM 5354 C C . LEU B 1 130 ? 24.875 7.434 -0.899 1 94.19 130 LEU B C 1
ATOM 5356 O O . LEU B 1 130 ? 25.234 6.555 -0.116 1 94.19 130 LEU B O 1
ATOM 5360 N N . ASN B 1 131 ? 23.656 7.551 -1.323 1 95.38 131 ASN B N 1
ATOM 5361 C CA . ASN B 1 131 ? 22.578 6.66 -0.924 1 95.38 131 ASN B CA 1
ATOM 5362 C C . ASN B 1 131 ? 21.641 6.363 -2.088 1 95.38 131 ASN B C 1
ATOM 5364 O O . ASN B 1 131 ? 20.484 6.793 -2.08 1 95.38 131 ASN B O 1
ATOM 5368 N N . PRO B 1 132 ? 22.109 5.516 -3.014 1 94 132 PRO B N 1
ATOM 5369 C CA . PRO B 1 132 ? 21.312 5.27 -4.219 1 94 132 PRO B CA 1
ATOM 5370 C C . PRO B 1 132 ? 19.922 4.723 -3.902 1 94 132 PRO B C 1
ATOM 5372 O O . PRO B 1 132 ? 18.969 4.988 -4.641 1 94 132 PRO B O 1
ATOM 5375 N N . GLU B 1 133 ? 19.766 4.047 -2.77 1 93.81 133 GLU B N 1
ATOM 5376 C CA . GLU B 1 133 ? 18.484 3.428 -2.416 1 93.81 133 GLU B CA 1
ATOM 5377 C C . GLU B 1 133 ? 17.438 4.484 -2.07 1 93.81 133 GLU B C 1
ATOM 5379 O O . GLU B 1 133 ? 16.234 4.219 -2.146 1 93.81 133 GLU B O 1
ATOM 5384 N N . PHE B 1 134 ? 17.906 5.727 -1.776 1 96.25 134 PHE B N 1
ATOM 5385 C CA . PHE B 1 134 ? 16.953 6.742 -1.318 1 96.25 134 PHE B CA 1
ATOM 5386 C C . PHE B 1 134 ? 16.812 7.848 -2.355 1 96.25 134 PHE B C 1
ATOM 5388 O O . PHE B 1 134 ? 16.109 8.836 -2.119 1 96.25 134 PHE B O 1
ATOM 5395 N N . LYS B 1 135 ? 17.438 7.742 -3.521 1 94.44 135 LYS B N 1
ATOM 5396 C CA . LYS B 1 135 ? 17.406 8.773 -4.551 1 94.44 135 LYS B CA 1
ATOM 5397 C C . LYS B 1 135 ? 15.961 9.102 -4.945 1 94.44 135 LYS B C 1
ATOM 5399 O O . LYS B 1 135 ? 15.594 10.273 -5.055 1 94.44 135 LYS B O 1
ATOM 5404 N N . ARG B 1 136 ? 15.188 8.094 -5.113 1 93.12 136 ARG B N 1
ATOM 5405 C CA . ARG B 1 136 ? 13.82 8.273 -5.609 1 93.12 136 ARG B CA 1
ATOM 5406 C C . ARG B 1 136 ? 12.977 9.055 -4.609 1 93.12 136 ARG B C 1
ATOM 5408 O O . ARG B 1 136 ? 12.086 9.812 -5.004 1 93.12 136 ARG B O 1
ATOM 5415 N N . SER B 1 137 ? 13.211 8.875 -3.32 1 95.31 137 SER B N 1
ATOM 5416 C CA . SER B 1 137 ? 12.477 9.617 -2.305 1 95.31 137 SER B CA 1
ATOM 5417 C C . SER B 1 137 ? 12.625 11.117 -2.502 1 95.31 137 SER B C 1
ATOM 5419 O O . SER B 1 137 ? 11.656 11.867 -2.367 1 95.31 137 SER B O 1
ATOM 5421 N N . PHE B 1 138 ? 13.82 11.586 -2.865 1 94.75 138 PHE B N 1
ATOM 5422 C CA . PHE B 1 138 ? 14.07 13 -3.094 1 94.75 138 PHE B CA 1
ATOM 5423 C C . PHE B 1 138 ? 13.523 13.438 -4.445 1 94.75 138 PHE B C 1
ATOM 5425 O O . PHE B 1 138 ? 13.055 14.57 -4.598 1 94.75 138 PHE B O 1
ATOM 5432 N N . MET B 1 139 ? 13.531 12.492 -5.348 1 91.75 139 MET B N 1
ATOM 5433 C CA . MET B 1 139 ? 13.039 12.781 -6.695 1 91.75 139 MET B CA 1
ATOM 5434 C C . MET B 1 139 ? 11.531 12.961 -6.695 1 91.75 139 MET B C 1
ATOM 5436 O O . MET B 1 139 ? 10.992 13.734 -7.488 1 91.75 139 MET B O 1
ATOM 5440 N N . MET B 1 140 ? 10.891 12.312 -5.848 1 90.94 140 MET B N 1
ATOM 5441 C CA . MET B 1 140 ? 9.43 12.281 -5.824 1 90.94 140 MET B CA 1
ATOM 5442 C C . MET B 1 140 ? 8.859 13.68 -5.633 1 90.94 140 MET B C 1
ATOM 5444 O O . MET B 1 140 ? 8.055 14.141 -6.445 1 90.94 140 MET B O 1
ATOM 5448 N N . THR B 1 141 ? 9.266 14.352 -4.555 1 86.5 141 THR B N 1
ATOM 5449 C CA . THR B 1 141 ? 8.688 15.656 -4.262 1 86.5 141 THR B CA 1
ATOM 5450 C C . THR B 1 141 ? 9.172 16.703 -5.262 1 86.5 141 THR B C 1
ATOM 5452 O O . THR B 1 141 ? 8.461 17.656 -5.562 1 86.5 141 THR B O 1
ATOM 5455 N N . PHE B 1 142 ? 10.367 16.469 -5.746 1 86.31 142 PHE B N 1
ATOM 5456 C CA . PHE B 1 142 ? 10.906 17.359 -6.766 1 86.31 142 PHE B CA 1
ATOM 5457 C C . PHE B 1 142 ? 10.055 17.312 -8.031 1 86.31 142 PHE B C 1
ATOM 5459 O O . PHE B 1 142 ? 9.727 18.359 -8.602 1 86.31 142 PHE B O 1
ATOM 5466 N N . GLU B 1 143 ? 9.633 16.172 -8.414 1 84 143 GLU B N 1
ATOM 5467 C CA . GLU B 1 143 ? 8.883 15.992 -9.648 1 84 143 GLU B CA 1
ATOM 5468 C C . GLU B 1 143 ? 7.406 16.312 -9.453 1 84 143 GLU B C 1
ATOM 5470 O O . GLU B 1 143 ? 6.762 16.875 -10.344 1 84 143 GLU B O 1
ATOM 5475 N N . GLN B 1 144 ? 6.906 16.031 -8.312 1 82.81 144 GLN B N 1
ATOM 5476 C CA . GLN B 1 144 ? 5.469 16.141 -8.102 1 82.81 144 GLN B CA 1
ATOM 5477 C C . GLN B 1 144 ? 5.09 17.578 -7.707 1 82.81 144 GLN B C 1
ATOM 5479 O O . GLN B 1 144 ? 4.008 18.047 -8.047 1 82.81 144 GLN B O 1
ATOM 5484 N N . GLN B 1 145 ? 6.016 18.25 -6.98 1 82.75 145 GLN B N 1
ATOM 5485 C CA . GLN B 1 145 ? 5.656 19.547 -6.402 1 82.75 145 GLN B CA 1
ATOM 5486 C C . GLN B 1 145 ? 6.707 20.594 -6.723 1 82.75 145 GLN B C 1
ATOM 5488 O O . GLN B 1 145 ? 6.566 21.766 -6.336 1 82.75 145 GLN B O 1
ATOM 5493 N N . ARG B 1 146 ? 7.812 20.172 -7.371 1 81.88 146 ARG B N 1
ATOM 5494 C CA . ARG B 1 146 ? 8.914 21.078 -7.73 1 81.88 146 ARG B CA 1
ATOM 5495 C C . ARG B 1 146 ? 9.586 21.641 -6.484 1 81.88 146 ARG B C 1
ATOM 5497 O O . ARG B 1 146 ? 9.961 22.812 -6.453 1 81.88 146 ARG B O 1
ATOM 5504 N N . GLU B 1 147 ? 9.555 20.938 -5.473 1 86.75 147 GLU B N 1
ATOM 5505 C CA . GLU B 1 147 ? 10.273 21.328 -4.262 1 86.75 147 GLU B CA 1
ATOM 5506 C C . GLU B 1 147 ? 11.773 21.047 -4.398 1 86.75 147 GLU B C 1
ATOM 5508 O O . GLU B 1 147 ? 12.188 19.922 -4.66 1 86.75 147 GLU B O 1
ATOM 5513 N N . GLY B 1 148 ? 12.555 22.016 -4.176 1 87.38 148 GLY B N 1
ATOM 5514 C CA . GLY B 1 148 ? 13.984 21.938 -4.434 1 87.38 148 GLY B CA 1
ATOM 5515 C C . GLY B 1 148 ? 14.742 21.141 -3.387 1 87.38 148 GLY B C 1
ATOM 5516 O O . GLY B 1 148 ? 14.25 20.953 -2.27 1 87.38 148 GLY B O 1
ATOM 5517 N N . ILE B 1 149 ? 15.875 20.625 -3.811 1 91.31 149 ILE B N 1
ATOM 5518 C CA . ILE B 1 149 ? 16.844 19.953 -2.938 1 91.31 149 ILE B CA 1
ATOM 5519 C C . ILE B 1 149 ? 18.016 20.891 -2.658 1 91.31 149 ILE B C 1
ATOM 5521 O O . ILE B 1 149 ? 18.734 21.297 -3.578 1 91.31 149 ILE B O 1
ATOM 5525 N N . TYR B 1 150 ? 18.266 21.188 -1.395 1 89.62 150 TYR B N 1
ATOM 5526 C CA . TYR B 1 150 ? 19.234 22.219 -1.058 1 89.62 150 TYR B CA 1
ATOM 5527 C C . TYR B 1 150 ? 20.453 21.625 -0.354 1 89.62 150 TYR B C 1
ATOM 5529 O O . TYR B 1 150 ? 20.297 20.781 0.537 1 89.62 150 TYR B O 1
ATOM 5537 N N . ALA B 1 151 ? 21.594 22.078 -0.785 1 88.94 151 ALA B N 1
ATOM 5538 C CA . ALA B 1 151 ? 22.844 21.672 -0.152 1 88.94 151 ALA B CA 1
ATOM 5539 C C . ALA B 1 151 ? 23.406 22.797 0.709 1 88.94 151 ALA B C 1
ATOM 5541 O O . ALA B 1 151 ? 24.203 22.547 1.615 1 88.94 151 ALA B O 1
ATOM 5542 N N . ASN B 1 152 ? 23.031 24.016 0.5 1 83.31 152 ASN B N 1
ATOM 5543 C CA . ASN B 1 152 ? 23.562 25.188 1.179 1 83.31 152 ASN B CA 1
ATOM 5544 C C . ASN B 1 152 ? 22.688 25.625 2.348 1 83.31 152 ASN B C 1
ATOM 5546 O O . ASN B 1 152 ? 22.25 26.766 2.42 1 83.31 152 ASN B O 1
ATOM 5550 N N . THR B 1 153 ? 22.344 24.609 3.141 1 87.62 153 THR B N 1
ATOM 5551 C CA . THR B 1 153 ? 21.484 24.875 4.293 1 87.62 153 THR B CA 1
ATOM 5552 C C . THR B 1 153 ? 22.016 24.172 5.539 1 87.62 153 THR B C 1
ATOM 5554 O O . THR B 1 153 ? 22.188 22.953 5.547 1 87.62 153 THR B O 1
ATOM 5557 N N . GLU B 1 154 ? 22.391 25 6.469 1 91.5 154 GLU B N 1
ATOM 5558 C CA . GLU B 1 154 ? 22.781 24.453 7.762 1 91.5 154 GLU B CA 1
ATOM 5559 C C . GLU B 1 154 ? 21.562 23.969 8.547 1 91.5 154 GLU B C 1
ATOM 5561 O O . GLU B 1 154 ? 20.547 24.672 8.617 1 91.5 154 GLU B O 1
ATOM 5566 N N . ILE B 1 155 ? 21.688 22.781 9.078 1 95.31 155 ILE B N 1
ATOM 5567 C CA . ILE B 1 155 ? 20.562 22.188 9.797 1 95.31 155 ILE B CA 1
ATOM 5568 C C . ILE B 1 155 ? 20.953 21.938 11.25 1 95.31 155 ILE B C 1
ATOM 5570 O O . ILE B 1 155 ? 21.969 21.297 11.523 1 95.31 155 ILE B O 1
ATOM 5574 N N . GLU B 1 156 ? 20.172 22.453 12.109 1 96.25 156 GLU B N 1
ATOM 5575 C CA . GLU B 1 156 ? 20.375 22.234 13.539 1 96.25 156 GLU B CA 1
ATOM 5576 C C . GLU B 1 156 ? 19.172 21.531 14.164 1 96.25 156 GLU B C 1
ATOM 5578 O O . GLU B 1 156 ? 18.031 21.938 13.961 1 96.25 156 GLU B O 1
ATOM 5583 N N . TYR B 1 157 ? 19.516 20.453 14.875 1 97.31 157 TYR B N 1
ATOM 5584 C CA . TYR B 1 157 ? 18.484 19.719 15.602 1 97.31 157 TYR B CA 1
ATOM 5585 C C . TYR B 1 157 ? 18.266 20.312 16.984 1 97.31 157 TYR B C 1
ATOM 5587 O O . TYR B 1 157 ? 19.203 20.406 17.781 1 97.31 157 TYR B O 1
ATOM 5595 N N . LEU B 1 158 ? 17.047 20.828 17.219 1 98 158 LEU B N 1
ATOM 5596 C CA . LEU B 1 158 ? 16.672 21.312 18.547 1 98 158 LEU B CA 1
ATOM 5597 C C . LEU B 1 158 ? 15.953 20.234 19.344 1 98 158 LEU B C 1
ATOM 5599 O O . LEU B 1 158 ? 14.789 19.922 19.078 1 98 158 LEU B O 1
ATOM 5603 N N . LYS B 1 159 ? 16.5 19.812 20.406 1 95.88 159 LYS B N 1
ATOM 5604 C CA . LYS B 1 159 ? 16.125 18.562 21.062 1 95.88 159 LYS B CA 1
ATOM 5605 C C . LYS B 1 159 ? 14.93 18.75 21.984 1 95.88 159 LYS B C 1
ATOM 5607 O O . LYS B 1 159 ? 14.297 17.781 22.406 1 95.88 159 LYS B O 1
ATOM 5612 N N . SER B 1 160 ? 14.617 20.047 22.281 1 95.12 160 SER B N 1
ATOM 5613 C CA . SER B 1 160 ? 13.508 20.297 23.188 1 95.12 160 SER B CA 1
ATOM 5614 C C . SER B 1 160 ? 12.812 21.609 22.875 1 95.12 160 SER B C 1
ATOM 5616 O O . SER B 1 160 ? 13.367 22.453 22.156 1 95.12 160 SER B O 1
ATOM 5618 N N . GLY B 1 161 ? 11.625 21.703 23.438 1 95.19 161 GLY B N 1
ATOM 5619 C CA . GLY B 1 161 ? 10.906 22.953 23.312 1 95.19 161 GLY B CA 1
ATOM 5620 C C . GLY B 1 161 ? 11.648 24.125 23.922 1 95.19 161 GLY B C 1
ATOM 5621 O O . GLY B 1 161 ? 11.555 25.25 23.438 1 95.19 161 GLY B O 1
ATOM 5622 N N . ASN B 1 162 ? 12.422 23.844 24.969 1 95.5 162 ASN B N 1
ATOM 5623 C CA . ASN B 1 162 ? 13.203 24.891 25.609 1 95.5 162 ASN B CA 1
ATOM 5624 C C . ASN B 1 162 ? 14.312 25.406 24.703 1 95.5 162 ASN B C 1
ATOM 5626 O O . ASN B 1 162 ? 14.562 26.609 24.625 1 95.5 162 ASN B O 1
ATOM 5630 N N . GLU B 1 163 ? 14.992 24.438 24.078 1 96.75 163 GLU B N 1
ATOM 5631 C CA . GLU B 1 163 ? 16.016 24.828 23.109 1 96.75 163 GLU B CA 1
ATOM 5632 C C . GLU B 1 163 ? 15.391 25.609 21.953 1 96.75 163 GLU B C 1
ATOM 5634 O O . GLU B 1 163 ? 15.969 26.609 21.5 1 96.75 163 GLU B O 1
ATOM 5639 N N . TYR B 1 164 ? 14.281 25.172 21.578 1 97.88 164 TYR B N 1
ATOM 5640 C CA . TYR B 1 164 ? 13.547 25.859 20.516 1 97.88 164 TYR B CA 1
ATOM 5641 C C . TYR B 1 164 ? 13.211 27.281 20.922 1 97.88 164 TYR B C 1
ATOM 5643 O O . TYR B 1 164 ? 13.469 28.234 20.172 1 97.88 164 TYR B O 1
ATOM 5651 N N . PHE B 1 165 ? 12.703 27.5 22.125 1 97.44 165 PHE B N 1
ATOM 5652 C CA . PHE B 1 165 ? 12.25 28.781 22.656 1 97.44 165 PHE B CA 1
ATOM 5653 C C . PHE B 1 165 ? 13.391 29.781 22.719 1 97.44 165 PHE B C 1
ATOM 5655 O O . PHE B 1 165 ? 13.266 30.906 22.219 1 97.44 165 PHE B O 1
ATOM 5662 N N . SER B 1 166 ? 14.438 29.328 23.25 1 97.81 166 SER B N 1
ATOM 5663 C CA . SER B 1 166 ? 15.594 30.219 23.422 1 97.81 166 SER B CA 1
ATOM 5664 C C . SER B 1 166 ? 16.172 30.625 22.062 1 97.81 166 SER B C 1
ATOM 5666 O O . SER B 1 166 ? 16.484 31.797 21.859 1 97.81 166 SER B O 1
ATOM 5668 N N . ASN B 1 167 ? 16.328 29.625 21.156 1 98.12 167 ASN B N 1
ATOM 5669 C CA . ASN B 1 167 ? 16.875 29.922 19.844 1 98.12 167 ASN B CA 1
ATOM 5670 C C . ASN B 1 167 ? 15.961 30.828 19.031 1 98.12 167 ASN B C 1
ATOM 5672 O O . ASN B 1 167 ? 16.438 31.75 18.359 1 98.12 167 ASN B O 1
ATOM 5676 N N . LEU B 1 168 ? 14.688 30.609 19.141 1 98.56 168 LEU B N 1
ATOM 5677 C CA . LEU B 1 168 ? 13.719 31.406 18.391 1 98.56 168 LEU B CA 1
ATOM 5678 C C . LEU B 1 168 ? 13.75 32.875 18.844 1 98.56 168 LEU B C 1
ATOM 5680 O O . LEU B 1 168 ? 13.805 33.781 18.016 1 98.56 168 LEU B O 1
ATOM 5684 N N . LEU B 1 169 ? 13.672 33.094 20.188 1 98.44 169 LEU B N 1
ATOM 5685 C CA . LEU B 1 169 ? 13.688 34.469 20.703 1 98.44 169 LEU B CA 1
ATOM 5686 C C . LEU B 1 169 ? 14.969 35.188 20.312 1 98.44 169 LEU B C 1
ATOM 5688 O O . LEU B 1 169 ? 14.938 36.375 19.938 1 98.44 169 LEU B O 1
ATOM 5692 N N . ASN B 1 170 ? 16.062 34.406 20.375 1 98.44 170 ASN B N 1
ATOM 5693 C CA . ASN B 1 170 ? 17.344 35 20 1 98.44 170 ASN B CA 1
ATOM 5694 C C . ASN B 1 170 ? 17.359 35.406 18.531 1 98.44 170 ASN B C 1
ATOM 5696 O O . ASN B 1 170 ? 17.828 36.5 18.172 1 98.44 170 ASN B O 1
ATOM 5700 N N . ASP B 1 171 ? 16.891 34.562 17.656 1 98.38 171 ASP B N 1
ATOM 5701 C CA . ASP B 1 171 ? 16.891 34.844 16.234 1 98.38 171 ASP B CA 1
ATOM 5702 C C . ASP B 1 171 ? 15.953 36 15.898 1 98.38 171 ASP B C 1
ATOM 5704 O O . ASP B 1 171 ? 16.25 36.812 15.039 1 98.38 171 ASP B O 1
ATOM 5708 N N . ILE B 1 172 ? 14.789 36.094 16.516 1 98.62 172 ILE B N 1
ATOM 5709 C CA . ILE B 1 172 ? 13.836 37.188 16.266 1 98.62 172 ILE B CA 1
ATOM 5710 C C . ILE B 1 172 ? 14.414 38.5 16.781 1 98.62 172 ILE B C 1
ATOM 5712 O O . ILE B 1 172 ? 14.227 39.531 16.156 1 98.62 172 ILE B O 1
ATOM 5716 N N . LYS B 1 173 ? 15.07 38.406 17.922 1 98.38 173 LYS B N 1
ATOM 5717 C CA . LYS B 1 173 ? 15.719 39.594 18.469 1 98.38 173 LYS B CA 1
ATOM 5718 C C . LYS B 1 173 ? 16.672 40.219 17.438 1 98.38 173 LYS B C 1
ATOM 5720 O O . LYS B 1 173 ? 16.844 41.438 17.406 1 98.38 173 LYS B O 1
ATOM 5725 N N . ASN B 1 174 ? 17.203 39.406 16.641 1 97.88 174 ASN B N 1
ATOM 5726 C CA . ASN B 1 174 ? 18.188 39.875 15.672 1 97.88 174 ASN B CA 1
ATOM 5727 C C . ASN B 1 174 ? 17.578 40.062 14.289 1 97.88 174 ASN B C 1
ATOM 5729 O O . ASN B 1 174 ? 18.297 40.344 13.32 1 97.88 174 ASN B O 1
ATOM 5733 N N . ALA B 1 175 ? 16.281 39.875 14.18 1 97.19 175 ALA B N 1
ATOM 5734 C CA . ALA B 1 175 ? 15.602 40.031 12.898 1 97.19 175 ALA B CA 1
ATOM 5735 C C . ALA B 1 175 ? 15.742 41.469 12.391 1 97.19 175 ALA B C 1
ATOM 5737 O O . ALA B 1 175 ? 15.695 42.406 13.172 1 97.19 175 ALA B O 1
ATOM 5738 N N . LYS B 1 176 ? 15.758 41.656 11.039 1 95.5 176 LYS B N 1
ATOM 5739 C CA . LYS B 1 176 ? 16.016 43 10.477 1 95.5 176 LYS B CA 1
ATOM 5740 C C . LYS B 1 176 ? 14.891 43.406 9.547 1 95.5 176 LYS B C 1
ATOM 5742 O O . LYS B 1 176 ? 14.625 44.594 9.383 1 95.5 176 LYS B O 1
ATOM 5747 N N . GLU B 1 177 ? 14.266 42.5 8.883 1 95 177 GLU B N 1
ATOM 5748 C CA . GLU B 1 177 ? 13.32 42.875 7.836 1 95 177 GLU B CA 1
ATOM 5749 C C . GLU B 1 177 ? 11.906 42.406 8.172 1 95 177 GLU B C 1
ATOM 5751 O O . GLU B 1 177 ? 10.984 43.219 8.281 1 95 177 GLU B O 1
ATOM 5756 N N . TYR B 1 178 ? 11.742 41.094 8.281 1 96.62 178 TYR B N 1
ATOM 5757 C CA . TYR B 1 178 ? 10.391 40.594 8.539 1 96.62 178 TYR B CA 1
ATOM 5758 C C . TYR B 1 178 ? 10.422 39.25 9.242 1 96.62 178 TYR B C 1
ATOM 5760 O O . TYR B 1 178 ? 11.453 38.562 9.242 1 96.62 178 TYR B O 1
ATOM 5768 N N . VAL B 1 179 ? 9.32 38.906 9.836 1 97.88 179 VAL B N 1
ATOM 5769 C CA . VAL B 1 179 ? 9.094 37.625 10.492 1 97.88 179 VAL B CA 1
ATOM 5770 C C . VAL B 1 179 ? 7.766 37.031 10.031 1 97.88 179 VAL B C 1
ATOM 5772 O O . VAL B 1 179 ? 6.738 37.719 10.039 1 97.88 179 VAL B O 1
ATOM 5775 N N . MET B 1 180 ? 7.809 35.812 9.547 1 97.69 180 MET B N 1
ATOM 5776 C CA . MET B 1 180 ? 6.609 35.094 9.148 1 97.69 180 MET B CA 1
ATOM 5777 C C . MET B 1 180 ? 6.375 33.875 10.047 1 97.69 180 MET B C 1
ATOM 5779 O O . MET B 1 180 ? 7.277 33.062 10.25 1 97.69 180 MET B O 1
ATOM 5783 N N . ILE B 1 181 ? 5.16 33.781 10.586 1 98.69 181 ILE B N 1
ATOM 5784 C CA . ILE B 1 181 ? 4.812 32.688 11.484 1 98.69 181 ILE B CA 1
ATOM 5785 C C . ILE B 1 181 ? 3.555 31.984 10.984 1 98.69 181 ILE B C 1
ATOM 5787 O O . ILE B 1 181 ? 2.535 32.625 10.727 1 98.69 181 ILE B O 1
ATOM 5791 N N . ASN B 1 182 ? 3.604 30.75 10.727 1 98.44 182 ASN B N 1
ATOM 5792 C CA . ASN B 1 182 ? 2.482 29.859 10.438 1 98.44 182 ASN B CA 1
ATOM 5793 C C . ASN B 1 182 ? 2.379 28.734 11.469 1 98.44 182 ASN B C 1
ATOM 5795 O O . ASN B 1 182 ? 3.195 27.812 11.477 1 98.44 182 ASN B O 1
ATOM 5799 N N . CYS B 1 183 ? 1.311 28.828 12.305 1 98.19 183 CYS B N 1
ATOM 5800 C CA . CYS B 1 183 ? 1.304 27.922 13.445 1 98.19 183 CYS B CA 1
ATOM 5801 C C . CYS B 1 183 ? -0.105 27.422 13.734 1 98.19 183 CYS B C 1
ATOM 5803 O O . CYS B 1 183 ? -1.069 28.172 13.656 1 98.19 183 CYS B O 1
ATOM 5805 N N . TYR B 1 184 ? -0.149 26.203 14.195 1 97.56 184 TYR B N 1
ATOM 5806 C CA . TYR B 1 184 ? -1.417 25.547 14.492 1 97.56 184 TYR B CA 1
ATOM 5807 C C . TYR B 1 184 ? -2.023 26.078 15.781 1 97.56 184 TYR B C 1
ATOM 5809 O O . TYR B 1 184 ? -3.139 26.609 15.781 1 97.56 184 TYR B O 1
ATOM 5817 N N . ILE B 1 185 ? -1.258 26.031 16.844 1 97.25 185 ILE B N 1
ATOM 5818 C CA . ILE B 1 185 ? -1.756 26.484 18.125 1 97.25 185 ILE B CA 1
ATOM 5819 C C . ILE B 1 185 ? -0.955 27.703 18.594 1 97.25 185 ILE B C 1
ATOM 5821 O O . ILE B 1 185 ? 0.271 27.641 18.703 1 97.25 185 ILE B O 1
ATOM 5825 N N . ILE B 1 186 ? -1.562 28.766 18.797 1 98.19 186 ILE B N 1
ATOM 5826 C CA . ILE B 1 186 ? -1.06 29.938 19.5 1 98.19 186 ILE B CA 1
ATOM 5827 C C . ILE B 1 186 ? -1.92 30.219 20.719 1 98.19 186 ILE B C 1
ATOM 5829 O O . ILE B 1 186 ? -3.121 30.469 20.609 1 98.19 186 ILE B O 1
ATOM 5833 N N . SER B 1 187 ? -1.251 30.141 21.859 1 97 187 SER B N 1
ATOM 5834 C CA . SER B 1 187 ? -2.008 30.219 23.109 1 97 187 SER B CA 1
ATOM 5835 C C . SER B 1 187 ? -1.353 31.172 24.094 1 97 187 SER B C 1
ATOM 5837 O O . SER B 1 187 ? -0.127 31.188 24.234 1 97 187 SER B O 1
ATOM 5839 N N . GLU B 1 188 ? -2.26 31.891 24.828 1 96.75 188 GLU B N 1
ATOM 5840 C CA . GLU B 1 188 ? -1.763 32.812 25.844 1 96.75 188 GLU B CA 1
ATOM 5841 C C . GLU B 1 188 ? -0.918 32.062 26.875 1 96.75 188 GLU B C 1
ATOM 5843 O O . GLU B 1 188 ? -1.195 30.922 27.219 1 96.75 188 GLU B O 1
ATOM 5848 N N . GLY B 1 189 ? 0.071 32.781 27.422 1 95.69 189 GLY B N 1
ATOM 5849 C CA . GLY B 1 189 ? 1.02 32.25 28.391 1 95.69 189 GLY B CA 1
ATOM 5850 C C . GLY B 1 189 ? 2.369 32.938 28.344 1 95.69 189 GLY B C 1
ATOM 5851 O O . GLY B 1 189 ? 2.5 34 27.75 1 95.69 189 GLY B O 1
ATOM 5852 N N . GLU B 1 190 ? 3.277 32.312 28.969 1 95.81 190 GLU B N 1
ATOM 5853 C CA . GLU B 1 190 ? 4.602 32.938 29.031 1 95.81 190 GLU B CA 1
ATOM 5854 C C . GLU B 1 190 ? 5.273 32.938 27.672 1 95.81 190 GLU B C 1
ATOM 5856 O O . GLU B 1 190 ? 5.863 33.969 27.266 1 95.81 190 GLU B O 1
ATOM 5861 N N . PHE B 1 191 ? 5.238 31.844 26.969 1 96.75 191 PHE B N 1
ATOM 5862 C CA . PHE B 1 191 ? 5.84 31.75 25.641 1 96.75 191 PHE B CA 1
ATOM 5863 C C . PHE B 1 191 ? 5.324 32.844 24.734 1 96.75 191 PHE B C 1
ATOM 5865 O O . PHE B 1 191 ? 6.109 33.625 24.203 1 96.75 191 PHE B O 1
ATOM 5872 N N . LEU B 1 192 ? 4.012 32.938 24.625 1 97.81 192 LEU B N 1
ATOM 5873 C CA . LEU B 1 192 ? 3.4 33.906 23.719 1 97.81 192 LEU B CA 1
ATOM 5874 C C . LEU B 1 192 ? 3.646 35.312 24.188 1 97.81 192 LEU B C 1
ATOM 5876 O O . LEU B 1 192 ? 3.834 36.219 23.375 1 97.81 192 LEU B O 1
ATOM 5880 N N . SER B 1 193 ? 3.598 35.531 25.5 1 97.62 193 SER B N 1
ATOM 5881 C CA . SER B 1 193 ? 3.814 36.875 26.047 1 97.62 193 SER B CA 1
ATOM 5882 C C . SER B 1 193 ? 5.199 37.375 25.688 1 97.62 193 SER B C 1
ATOM 5884 O O . SER B 1 193 ? 5.344 38.531 25.219 1 97.62 193 SER B O 1
ATOM 5886 N N . LYS B 1 194 ? 6.164 36.562 25.922 1 97.94 194 LYS B N 1
ATOM 5887 C CA . LYS B 1 194 ? 7.531 36.969 25.609 1 97.94 194 LYS B CA 1
ATOM 5888 C C . LYS B 1 194 ? 7.703 37.188 24.109 1 97.94 194 LYS B C 1
ATOM 5890 O O . LYS B 1 194 ? 8.352 38.156 23.688 1 97.94 194 LYS B O 1
ATOM 5895 N N . LEU B 1 195 ? 7.164 36.312 23.328 1 98.5 195 LEU B N 1
ATOM 5896 C CA . LEU B 1 195 ? 7.246 36.438 21.875 1 98.5 195 LEU B CA 1
ATOM 5897 C C . LEU B 1 195 ? 6.547 37.719 21.406 1 98.5 195 LEU B C 1
ATOM 5899 O O . LEU B 1 195 ? 7.078 38.438 20.562 1 98.5 195 LEU B O 1
ATOM 5903 N N . THR B 1 196 ? 5.359 37.969 21.906 1 98.62 196 THR B N 1
ATOM 5904 C CA . THR B 1 196 ? 4.578 39.156 21.531 1 98.62 196 THR B CA 1
ATOM 5905 C C . THR B 1 196 ? 5.34 40.438 21.859 1 98.62 196 THR B C 1
ATOM 5907 O O . THR B 1 196 ? 5.418 41.344 21.031 1 98.62 196 THR B O 1
ATOM 5910 N N . SER B 1 197 ? 5.848 40.469 23.062 1 98.5 197 SER B N 1
ATOM 5911 C CA . SER B 1 197 ? 6.609 41.656 23.469 1 98.5 197 SER B CA 1
ATOM 5912 C C . SER B 1 197 ? 7.793 41.875 22.547 1 98.5 197 SER B C 1
ATOM 5914 O O . SER B 1 197 ? 8.055 43.031 22.141 1 98.5 197 SER B O 1
ATOM 5916 N N . LEU B 1 198 ? 8.461 40.812 22.266 1 98.62 198 LEU B N 1
ATOM 5917 C CA . LEU B 1 198 ? 9.625 40.938 21.391 1 98.62 198 LEU B CA 1
ATOM 5918 C C . LEU B 1 198 ? 9.211 41.375 19.984 1 98.62 198 LEU B C 1
ATOM 5920 O O . LEU B 1 198 ? 9.883 42.188 19.359 1 98.62 198 LEU B O 1
ATOM 5924 N N . LEU B 1 199 ? 8.18 40.812 19.391 1 98.75 199 LEU B N 1
ATOM 5925 C CA . LEU B 1 199 ? 7.703 41.188 18.062 1 98.75 199 LEU B CA 1
ATOM 5926 C C . LEU B 1 199 ? 7.289 42.656 18.016 1 98.75 199 LEU B C 1
ATOM 5928 O O . LEU B 1 199 ? 7.547 43.344 17.031 1 98.75 199 LEU B O 1
ATOM 5932 N N . VAL B 1 200 ? 6.613 43.125 19.094 1 98.44 200 VAL B N 1
ATOM 5933 C CA . VAL B 1 200 ? 6.188 44.5 19.172 1 98.44 200 VAL B CA 1
ATOM 5934 C C . VAL B 1 200 ? 7.414 45.406 19.172 1 98.44 200 VAL B C 1
ATOM 5936 O O . VAL B 1 200 ? 7.43 46.438 18.484 1 98.44 200 VAL B O 1
ATOM 5939 N N . GLU B 1 201 ? 8.367 45 19.969 1 98.38 201 GLU B N 1
ATOM 5940 C CA . GLU B 1 201 ? 9.625 45.75 19.984 1 98.38 201 GLU B CA 1
ATOM 5941 C C . GLU B 1 201 ? 10.25 45.812 18.594 1 98.38 201 GLU B C 1
ATOM 5943 O O . GLU B 1 201 ? 10.672 46.875 18.141 1 98.38 201 GLU B O 1
ATOM 5948 N N . LYS B 1 202 ? 10.273 44.719 17.938 1 98.25 202 LYS B N 1
ATOM 5949 C CA . LYS B 1 202 ? 10.891 44.656 16.609 1 98.25 202 LYS B CA 1
ATOM 5950 C C . LYS B 1 202 ? 10.078 45.438 15.586 1 98.25 202 LYS B C 1
ATOM 5952 O O . LYS B 1 202 ? 10.633 46.031 14.664 1 98.25 202 LYS B O 1
ATOM 5957 N N . MET B 1 203 ? 8.82 45.406 15.695 1 97.88 203 MET B N 1
ATOM 5958 C CA . MET B 1 203 ? 7.98 46.188 14.797 1 97.88 203 MET B CA 1
ATOM 5959 C C . MET B 1 203 ? 8.258 47.688 14.961 1 97.88 203 MET B C 1
ATOM 5961 O O . MET B 1 203 ? 8.227 48.438 13.984 1 97.88 203 MET B O 1
ATOM 5965 N N . SER B 1 204 ? 8.5 48.062 16.156 1 97.56 204 SER B N 1
ATOM 5966 C CA . SER B 1 204 ? 8.852 49.469 16.406 1 97.56 204 SER B CA 1
ATOM 5967 C C . SER B 1 204 ? 10.18 49.812 15.734 1 97.56 204 SER B C 1
ATOM 5969 O O . SER B 1 204 ? 10.438 51 15.445 1 97.56 204 SER B O 1
ATOM 5971 N N . GLU B 1 205 ? 10.969 48.812 15.516 1 97.75 205 GLU B N 1
ATOM 5972 C CA . GLU B 1 205 ? 12.25 49 14.852 1 97.75 205 GLU B CA 1
ATOM 5973 C C . GLU B 1 205 ? 12.109 48.875 13.336 1 97.75 205 GLU B C 1
ATOM 5975 O O . GLU B 1 205 ? 13.109 48.938 12.609 1 97.75 205 GLU B O 1
ATOM 5980 N N . GLY B 1 206 ? 10.922 48.594 12.875 1 96.19 206 GLY B N 1
ATOM 5981 C CA . GLY B 1 206 ? 10.672 48.594 11.445 1 96.19 206 GLY B CA 1
ATOM 5982 C C . GLY B 1 206 ? 10.5 47.188 10.883 1 96.19 206 GLY B C 1
ATOM 5983 O O . GLY B 1 206 ? 10.289 47.031 9.68 1 96.19 206 GLY B O 1
ATOM 5984 N N . VAL B 1 207 ? 10.562 46.188 11.703 1 97.25 207 VAL B N 1
ATOM 5985 C CA . VAL B 1 207 ? 10.398 44.781 11.266 1 97.25 207 VAL B CA 1
ATOM 5986 C C . VAL B 1 207 ? 8.922 44.5 11 1 97.25 207 VAL B C 1
ATOM 5988 O O . VAL B 1 207 ? 8.062 44.875 11.805 1 97.25 207 VAL B O 1
ATOM 5991 N N . ARG B 1 208 ? 8.586 43.938 9.82 1 97.38 208 ARG B N 1
ATOM 5992 C CA . ARG B 1 208 ? 7.211 43.594 9.492 1 97.38 208 ARG B CA 1
ATOM 5993 C C . ARG B 1 208 ? 6.883 42.156 9.969 1 97.38 208 ARG B C 1
ATOM 5995 O O . ARG B 1 208 ? 7.723 41.281 9.898 1 97.38 208 ARG B O 1
ATOM 6002 N N . VAL B 1 209 ? 5.664 42.031 10.453 1 98.12 209 VAL B N 1
ATOM 6003 C CA . VAL B 1 209 ? 5.289 40.75 11.047 1 98.12 209 VAL B CA 1
ATOM 6004 C C . VAL B 1 209 ? 4.027 40.219 10.375 1 98.12 209 VAL B C 1
ATOM 6006 O O . VAL B 1 209 ? 3.029 40.938 10.25 1 98.12 209 VAL B O 1
ATOM 6009 N N . TYR B 1 210 ? 4.09 39 9.898 1 97.69 210 TYR B N 1
ATOM 6010 C CA . TYR B 1 210 ? 2.973 38.281 9.289 1 97.69 210 TYR B CA 1
ATOM 6011 C C . TYR B 1 210 ? 2.684 36.969 10.023 1 97.69 210 TYR B C 1
ATOM 6013 O O . TYR B 1 210 ? 3.584 36.156 10.227 1 97.69 210 TYR B O 1
ATOM 6021 N N . ILE B 1 211 ? 1.405 36.75 10.391 1 98.38 211 ILE B N 1
ATOM 6022 C CA . ILE B 1 211 ? 1.074 35.562 11.172 1 98.38 211 ILE B CA 1
ATOM 6023 C C . ILE B 1 211 ? -0.15 34.875 10.562 1 98.38 211 ILE B C 1
ATOM 6025 O O . ILE B 1 211 ? -1.186 35.531 10.359 1 98.38 211 ILE B O 1
ATOM 6029 N N . ILE B 1 212 ? 0.007 33.625 10.227 1 97.69 212 ILE B N 1
ATOM 6030 C CA . ILE B 1 212 ? -1.12 32.75 9.969 1 97.69 212 ILE B CA 1
ATOM 6031 C C . ILE B 1 212 ? -1.367 31.844 11.18 1 97.69 212 ILE B C 1
ATOM 6033 O O . ILE B 1 212 ? -0.438 31.219 11.695 1 97.69 212 ILE B O 1
ATOM 6037 N N . TYR B 1 213 ? -2.555 31.812 11.727 1 97.56 213 TYR B N 1
ATOM 6038 C CA . TYR B 1 213 ? -2.9 30.906 12.812 1 97.56 213 TYR B CA 1
ATOM 6039 C C . TYR B 1 213 ? -4.121 30.062 12.453 1 97.56 213 TYR B C 1
ATOM 6041 O O . TYR B 1 213 ? -5.012 30.531 11.742 1 97.56 213 TYR B O 1
ATOM 6049 N N . ASP B 1 214 ? -4.148 28.844 12.898 1 96.62 214 ASP B N 1
ATOM 6050 C CA . ASP B 1 214 ? -5.316 28 12.664 1 96.62 214 ASP B CA 1
ATOM 6051 C C . ASP B 1 214 ? -6.5 28.453 13.516 1 96.62 214 ASP B C 1
ATOM 6053 O O . ASP B 1 214 ? -6.371 28.609 14.734 1 96.62 214 ASP B O 1
ATOM 6057 N N . PHE B 1 215 ? -7.586 28.594 12.914 1 93.12 215 PHE B N 1
ATOM 6058 C CA . PHE B 1 215 ? -8.75 29.156 13.602 1 93.12 215 PHE B CA 1
ATOM 6059 C C . PHE B 1 215 ? -9.172 28.25 14.758 1 93.12 215 PHE B C 1
ATOM 6061 O O . PHE B 1 215 ? -9.328 28.719 15.891 1 93.12 215 PHE B O 1
ATOM 6068 N N . LEU B 1 216 ? -9.305 27 14.469 1 90.5 216 LEU B N 1
ATOM 6069 C CA . LEU B 1 216 ? -9.781 26.094 15.492 1 90.5 216 LEU B CA 1
ATOM 6070 C C . LEU B 1 216 ? -8.688 25.797 16.516 1 90.5 216 LEU B C 1
ATOM 6072 O O . LEU B 1 216 ? -8.969 25.688 17.719 1 90.5 216 LEU B O 1
ATOM 6076 N N . GLY B 1 217 ? -7.5 25.594 16.047 1 93.12 217 GLY B N 1
ATOM 6077 C CA . GLY B 1 217 ? -6.387 25.297 16.938 1 93.12 217 GLY B CA 1
ATOM 6078 C C . GLY B 1 217 ? -6.133 26.391 17.953 1 93.12 217 GLY B C 1
ATOM 6079 O O . GLY B 1 217 ? -5.715 26.125 19.078 1 93.12 217 GLY B O 1
ATOM 6080 N N . SER B 1 218 ? -6.426 27.609 17.578 1 95.38 218 SER B N 1
ATOM 6081 C CA . SER B 1 218 ? -6.125 28.766 18.438 1 95.38 218 SER B CA 1
ATOM 6082 C C . SER B 1 218 ? -7.402 29.391 18.984 1 95.38 218 SER B C 1
ATOM 6084 O O . SER B 1 218 ? -7.359 30.453 19.625 1 95.38 218 SER B O 1
ATOM 6086 N N . TYR B 1 219 ? -8.445 28.719 18.812 1 90.56 219 TYR B N 1
ATOM 6087 C CA . TYR B 1 219 ? -9.734 29.297 19.172 1 90.56 219 TYR B CA 1
ATOM 6088 C C . TYR B 1 219 ? -9.836 29.531 20.672 1 90.56 219 TYR B C 1
ATOM 6090 O O . TYR B 1 219 ? -9.648 28.625 21.469 1 90.56 219 TYR B O 1
ATOM 6098 N N . GLY B 1 220 ? -10.102 30.781 20.953 1 89.88 220 GLY B N 1
ATOM 6099 C CA . GLY B 1 220 ? -10.297 31.141 22.344 1 89.88 220 GLY B CA 1
ATOM 6100 C C . GLY B 1 220 ? -9 31.25 23.125 1 89.88 220 GLY B C 1
ATOM 6101 O O . GLY B 1 220 ? -9.008 31.609 24.312 1 89.88 220 GLY B O 1
ATOM 6102 N N . ARG B 1 221 ? -7.875 30.969 22.516 1 94.25 221 ARG B N 1
ATOM 6103 C CA . ARG B 1 221 ? -6.605 30.922 23.234 1 94.25 221 ARG B CA 1
ATOM 6104 C C . ARG B 1 221 ? -5.676 32.031 22.766 1 94.25 221 ARG B C 1
ATOM 6106 O O . ARG B 1 221 ? -4.648 32.312 23.406 1 94.25 221 ARG B O 1
ATOM 6113 N N . PHE B 1 222 ? -5.953 32.625 21.75 1 95.5 222 PHE B N 1
ATOM 6114 C CA . PHE B 1 222 ? -5.195 33.719 21.141 1 95.5 222 PHE B CA 1
ATOM 6115 C C . PHE B 1 222 ? -6.031 35 21.062 1 95.5 222 PHE B C 1
ATOM 6117 O O . PHE B 1 222 ? -6.617 35.281 20.016 1 95.5 222 PHE B O 1
ATOM 6124 N N . THR B 1 223 ? -6.133 35.688 22.141 1 95.44 223 THR B N 1
ATOM 6125 C CA . THR B 1 223 ? -7.074 36.812 22.219 1 95.44 223 THR B CA 1
ATOM 6126 C C . THR B 1 223 ? -6.344 38.125 22.531 1 95.44 223 THR B C 1
ATOM 6128 O O . THR B 1 223 ? -6.105 38.938 21.656 1 95.44 223 THR B O 1
ATOM 6131 N N . THR B 1 224 ? -5.793 38.156 23.703 1 97 224 THR B N 1
ATOM 6132 C CA . THR B 1 224 ? -5.156 39.375 24.172 1 97 224 THR B CA 1
ATOM 6133 C C . THR B 1 224 ? -3.939 39.719 23.312 1 97 224 THR B C 1
ATOM 6135 O O . THR B 1 224 ? -3.791 40.844 22.844 1 97 224 THR B O 1
ATOM 6138 N N . SER B 1 225 ? -3.084 38.781 23.188 1 98 225 SER B N 1
ATOM 6139 C CA . SER B 1 225 ? -1.879 39 22.391 1 98 225 SER B CA 1
ATOM 6140 C C . SER B 1 225 ? -2.221 39.281 20.938 1 98 225 SER B C 1
ATOM 6142 O O . SER B 1 225 ? -1.542 40.094 20.281 1 98 225 SER B O 1
ATOM 6144 N N . LYS B 1 226 ? -3.193 38.625 20.469 1 97.75 226 LYS B N 1
ATOM 6145 C CA . LYS B 1 226 ? -3.631 38.875 19.094 1 97.75 226 LYS B CA 1
ATOM 6146 C C . LYS B 1 226 ? -4.031 40.344 18.891 1 97.75 226 LYS B C 1
ATOM 6148 O O . LYS B 1 226 ? -3.609 41 17.938 1 97.75 226 LYS B O 1
ATOM 6153 N N . LYS B 1 227 ? -4.875 40.844 19.766 1 97.44 227 LYS B N 1
ATOM 6154 C CA . LYS B 1 227 ? -5.324 42.25 19.719 1 97.44 227 LYS B CA 1
ATOM 6155 C C . LYS B 1 227 ? -4.145 43.219 19.766 1 97.44 227 LYS B C 1
ATOM 6157 O O . LYS B 1 227 ? -4.098 44.188 19.016 1 97.44 227 LYS B O 1
ATOM 6162 N N . ARG B 1 228 ? -3.273 42.875 20.641 1 97.94 228 ARG B N 1
ATOM 6163 C CA . ARG B 1 228 ? -2.1 43.75 20.797 1 97.94 228 ARG B CA 1
ATOM 6164 C C . ARG B 1 228 ? -1.26 43.75 19.531 1 97.94 228 ARG B C 1
ATOM 6166 O O . ARG B 1 228 ? -0.811 44.812 19.094 1 97.94 228 ARG B O 1
ATOM 6173 N N . LEU B 1 229 ? -1.017 42.594 18.969 1 98.38 229 LEU B N 1
ATOM 6174 C CA . LEU B 1 229 ? -0.218 42.469 17.75 1 98.38 229 LEU B CA 1
ATOM 6175 C C . LEU B 1 229 ? -0.858 43.25 16.609 1 98.38 229 LEU B C 1
ATOM 6177 O O . LEU B 1 229 ? -0.171 43.969 15.875 1 98.38 229 LEU B O 1
ATOM 6181 N N . ILE B 1 230 ? -2.148 43.125 16.484 1 96.94 230 ILE B N 1
ATOM 6182 C CA . ILE B 1 230 ? -2.871 43.812 15.43 1 96.94 230 ILE B CA 1
ATOM 6183 C C . ILE B 1 230 ? -2.764 45.312 15.648 1 96.94 230 ILE B C 1
ATOM 6185 O O . ILE B 1 230 ? -2.494 46.062 14.703 1 96.94 230 ILE B O 1
ATOM 6189 N N . GLN B 1 231 ? -2.945 45.719 16.828 1 97.44 231 GLN B N 1
ATOM 6190 C CA . GLN B 1 231 ? -2.895 47.125 17.172 1 97.44 231 GLN B CA 1
ATOM 6191 C C . GLN B 1 231 ? -1.523 47.719 16.859 1 97.44 231 GLN B C 1
ATOM 6193 O O . GLN B 1 231 ? -1.418 48.906 16.484 1 97.44 231 GLN B O 1
ATOM 6198 N N . GLU B 1 232 ? -0.554 46.938 17.047 1 97.38 232 GLU B N 1
ATOM 6199 C CA . GLU B 1 232 ? 0.811 47.406 16.844 1 97.38 232 GLU B CA 1
ATOM 6200 C C . GLU B 1 232 ? 1.236 47.281 15.391 1 97.38 232 GLU B C 1
ATOM 6202 O O . GLU B 1 232 ? 2.336 47.688 15.023 1 97.38 232 GLU B O 1
ATOM 6207 N N . GLY B 1 233 ? 0.403 46.656 14.555 1 95.94 233 GLY B N 1
ATOM 6208 C CA . GLY B 1 233 ? 0.647 46.719 13.125 1 95.94 233 GLY B CA 1
ATOM 6209 C C . GLY B 1 233 ? 0.962 45.375 12.5 1 95.94 233 GLY B C 1
ATOM 6210 O O . GLY B 1 233 ? 1.289 45.281 11.32 1 95.94 233 GLY B O 1
ATOM 6211 N N . ALA B 1 234 ? 0.9 44.281 13.227 1 97.38 234 ALA B N 1
ATOM 6212 C CA . ALA B 1 234 ? 1.121 42.969 12.656 1 97.38 234 ALA B CA 1
ATOM 6213 C C . ALA B 1 234 ? -0.019 42.562 11.719 1 97.38 234 ALA B C 1
ATOM 6215 O O . ALA B 1 234 ? -1.164 42.969 11.922 1 97.38 234 ALA B O 1
ATOM 6216 N N . ASN B 1 235 ? 0.269 41.844 10.625 1 96 235 ASN B N 1
ATOM 6217 C CA . ASN B 1 235 ? -0.729 41.281 9.727 1 96 235 ASN B CA 1
ATOM 6218 C C . ASN B 1 235 ? -1.071 39.844 10.086 1 96 235 ASN B C 1
ATOM 6220 O O . ASN B 1 235 ? -0.212 38.969 10.031 1 96 235 ASN B O 1
ATOM 6224 N N . LEU B 1 236 ? -2.307 39.625 10.43 1 96.5 236 LEU B N 1
ATOM 6225 C CA . LEU B 1 236 ? -2.729 38.281 10.844 1 96.5 236 LEU B CA 1
ATOM 6226 C C . LEU B 1 236 ? -3.846 37.781 9.945 1 96.5 236 LEU B C 1
ATOM 6228 O O . LEU B 1 236 ? -4.73 38.531 9.547 1 96.5 236 LEU B O 1
ATOM 6232 N N . ILE B 1 237 ? -3.797 36.5 9.656 1 95.06 237 ILE B N 1
ATOM 6233 C CA . ILE B 1 237 ? -4.895 35.812 8.969 1 95.06 237 ILE B CA 1
ATOM 6234 C C . ILE B 1 237 ? -5.234 34.5 9.68 1 95.06 237 ILE B C 1
ATOM 6236 O O . ILE B 1 237 ? -4.34 33.812 10.18 1 95.06 237 ILE B O 1
ATOM 6240 N N . ALA B 1 238 ? -6.531 34.188 9.688 1 93.25 238 ALA B N 1
ATOM 6241 C CA . ALA B 1 238 ? -7.004 32.938 10.25 1 93.25 238 ALA B CA 1
ATOM 6242 C C . ALA B 1 238 ? -7.137 31.859 9.172 1 93.25 238 ALA B C 1
ATOM 6244 O O . ALA B 1 238 ? -7.684 32.125 8.094 1 93.25 238 ALA B O 1
ATOM 6245 N N . TYR B 1 239 ? -6.539 30.781 9.5 1 92.62 239 TYR B N 1
ATOM 6246 C CA . TYR B 1 239 ? -6.707 29.641 8.594 1 92.62 239 TYR B CA 1
ATOM 6247 C C . TYR B 1 239 ? -8.047 28.953 8.828 1 92.62 239 TYR B C 1
ATOM 6249 O O . TYR B 1 239 ? -8.344 28.516 9.945 1 92.62 239 TYR B O 1
ATOM 6257 N N . SER B 1 240 ? -8.891 28.797 7.785 1 87.56 240 SER B N 1
ATOM 6258 C CA . SER B 1 240 ? -10.141 28.047 7.703 1 87.56 240 SER B CA 1
ATOM 6259 C C . SER B 1 240 ? -11.086 28.438 8.836 1 87.56 240 SER B C 1
ATOM 6261 O O . SER B 1 240 ? -11.484 27.578 9.633 1 87.56 240 SER B O 1
ATOM 6263 N N . PRO B 1 241 ? -11.492 29.625 8.891 1 88.56 241 PRO B N 1
ATOM 6264 C CA . PRO B 1 241 ? -12.453 30.047 9.914 1 88.56 241 PRO B CA 1
ATOM 6265 C C . PRO B 1 241 ? -13.766 29.266 9.844 1 88.56 241 PRO B C 1
ATOM 6267 O O . PRO B 1 241 ? -14.227 28.922 8.75 1 88.56 241 PRO B O 1
ATOM 6270 N N . ILE B 1 242 ? -14.273 28.969 11.008 1 83.5 242 ILE B N 1
ATOM 6271 C CA . ILE B 1 242 ? -15.531 28.25 11.117 1 83.5 242 ILE B CA 1
ATOM 6272 C C . ILE B 1 242 ? -16.609 29.172 11.648 1 83.5 242 ILE B C 1
ATOM 6274 O O . ILE B 1 242 ? -16.375 29.953 12.578 1 83.5 242 ILE B O 1
ATOM 6278 N N . HIS B 1 243 ? -17.797 29.031 11.008 1 80.69 243 HIS B N 1
ATOM 6279 C CA . HIS B 1 243 ? -18.938 29.812 11.469 1 80.69 243 HIS B CA 1
ATOM 6280 C C . HIS B 1 243 ? -19.922 28.922 12.25 1 80.69 243 HIS B C 1
ATOM 6282 O O . HIS B 1 243 ? -20.719 28.203 11.656 1 80.69 243 HIS B O 1
ATOM 6288 N N . PHE B 1 244 ? -19.875 29 13.516 1 76.19 244 PHE B N 1
ATOM 6289 C CA . PHE B 1 244 ? -20.734 28.203 14.383 1 76.19 244 PHE B CA 1
ATOM 6290 C C . PHE B 1 244 ? -22.172 28.703 14.352 1 76.19 244 PHE B C 1
ATOM 6292 O O . PHE B 1 244 ? -22.406 29.906 14.195 1 76.19 244 PHE B O 1
ATOM 6299 N N . PRO B 1 245 ? -23.219 27.766 14.422 1 74.94 245 PRO B N 1
ATOM 6300 C CA . PRO B 1 245 ? -23.141 26.359 14.805 1 74.94 245 PRO B CA 1
ATOM 6301 C C . PRO B 1 245 ? -23.094 25.422 13.594 1 74.94 245 PRO B C 1
ATOM 6303 O O . PRO B 1 245 ? -23.234 24.203 13.742 1 74.94 245 PRO B O 1
ATOM 6306 N N . PHE B 1 246 ? -22.969 26.016 12.516 1 73.75 246 PHE B N 1
ATOM 6307 C CA . PHE B 1 246 ? -23.062 25.188 11.312 1 73.75 246 PHE B CA 1
ATOM 6308 C C . PHE B 1 246 ? -21.688 24.688 10.898 1 73.75 246 PHE B C 1
ATOM 6310 O O . PHE B 1 246 ? -20.969 25.359 10.156 1 73.75 246 PHE B O 1
ATOM 6317 N N . LEU B 1 247 ? -21.438 23.531 11.328 1 74.12 247 LEU B N 1
ATOM 6318 C CA . LEU B 1 247 ? -20.188 22.891 10.953 1 74.12 247 LEU B CA 1
ATOM 6319 C C . LEU B 1 247 ? -20.266 22.344 9.531 1 74.12 247 LEU B C 1
ATOM 6321 O O . LEU B 1 247 ? -21.234 21.672 9.172 1 74.12 247 LEU B O 1
ATOM 6325 N N . LYS B 1 248 ? -19.375 22.859 8.742 1 74.75 248 LYS B N 1
ATOM 6326 C CA . LYS B 1 248 ? -19.266 22.344 7.383 1 74.75 248 LYS B CA 1
ATOM 6327 C C . LYS B 1 248 ? -18.078 21.406 7.254 1 74.75 248 LYS B C 1
ATOM 6329 O O . LYS B 1 248 ? -17.25 21.297 8.172 1 74.75 248 LYS B O 1
ATOM 6334 N N . TRP B 1 249 ? -18.031 20.688 6.203 1 71.12 249 TRP B N 1
ATOM 6335 C CA . TRP B 1 249 ? -17.031 19.656 5.973 1 71.12 249 TRP B CA 1
ATOM 6336 C C . TRP B 1 249 ? -15.625 20.234 6.059 1 71.12 249 TRP B C 1
ATOM 6338 O O . TRP B 1 249 ? -14.68 19.531 6.434 1 71.12 249 TRP B O 1
ATOM 6348 N N . ASN B 1 250 ? -15.492 21.453 5.793 1 75.06 250 ASN B N 1
ATOM 6349 C CA . ASN B 1 250 ? -14.156 22.047 5.785 1 75.06 250 ASN B CA 1
ATOM 6350 C C . ASN B 1 250 ? -13.625 22.25 7.203 1 75.06 250 ASN B C 1
ATOM 6352 O O . ASN B 1 250 ? -12.445 22.562 7.391 1 75.06 250 ASN B O 1
ATOM 6356 N N . ALA B 1 251 ? -14.484 22 8.156 1 78.06 251 ALA B N 1
ATOM 6357 C CA . ALA B 1 251 ? -14.07 22.125 9.547 1 78.06 251 ALA B CA 1
ATOM 6358 C C . ALA B 1 251 ? -13 21.094 9.898 1 78.06 251 ALA B C 1
ATOM 6360 O O . ALA B 1 251 ? -12.234 21.266 10.844 1 78.06 251 ALA B O 1
ATOM 6361 N N . ASN B 1 252 ? -12.961 20.094 9.039 1 79 252 ASN B N 1
ATOM 6362 C CA . ASN B 1 252 ? -12.047 19 9.328 1 79 252 ASN B CA 1
ATOM 6363 C C . ASN B 1 252 ? -10.648 19.25 8.773 1 79 252 ASN B C 1
ATOM 6365 O O . ASN B 1 252 ? -9.688 18.594 9.148 1 79 252 ASN B O 1
ATOM 6369 N N . TYR B 1 253 ? -10.5 20.219 7.992 1 85.75 253 TYR B N 1
ATOM 6370 C CA . TYR B 1 253 ? -9.211 20.547 7.395 1 85.75 253 TYR B CA 1
ATOM 6371 C C . TYR B 1 253 ? -8.523 21.672 8.156 1 85.75 253 TYR B C 1
ATOM 6373 O O . TYR B 1 253 ? -9.086 22.75 8.312 1 85.75 253 TYR B O 1
ATOM 6381 N N . ARG B 1 254 ? -7.383 21.359 8.641 1 92.25 254 ARG B N 1
ATOM 6382 C CA . ARG B 1 254 ? -6.707 22.297 9.531 1 92.25 254 ARG B CA 1
ATOM 6383 C C . ARG B 1 254 ? -5.266 22.531 9.094 1 92.25 254 ARG B C 1
ATOM 6385 O O . ARG B 1 254 ? -4.719 21.75 8.305 1 92.25 254 ARG B O 1
ATOM 6392 N N . ASP B 1 255 ? -4.816 23.609 9.555 1 95.88 255 ASP B N 1
ATOM 6393 C CA . ASP B 1 255 ? -3.402 23.938 9.383 1 95.88 255 ASP B CA 1
ATOM 6394 C C . ASP B 1 255 ? -2.584 23.469 10.578 1 95.88 255 ASP B C 1
ATOM 6396 O O . ASP B 1 255 ? -2.598 24.109 11.633 1 95.88 255 ASP B O 1
ATOM 6400 N N . HIS B 1 256 ? -1.861 22.391 10.336 1 97.44 256 HIS B N 1
ATOM 6401 C CA . HIS B 1 256 ? -1.126 21.781 11.438 1 97.44 256 HIS B CA 1
ATOM 6402 C C . HIS B 1 256 ? 0.358 22.125 11.367 1 97.44 256 HIS B C 1
ATOM 6404 O O . HIS B 1 256 ? 1.18 21.484 12.023 1 97.44 256 HIS B O 1
ATOM 6410 N N . ARG B 1 257 ? 0.719 23.156 10.641 1 98.12 257 ARG B N 1
ATOM 6411 C CA . ARG B 1 257 ? 2.1 23.594 10.445 1 98.12 257 ARG B CA 1
ATOM 6412 C C . ARG B 1 257 ? 2.613 24.359 11.664 1 98.12 257 ARG B C 1
ATOM 6414 O O . ARG B 1 257 ? 1.823 24.906 12.438 1 98.12 257 ARG B O 1
ATOM 6421 N N . LYS B 1 258 ? 3.914 24.328 11.867 1 98.38 258 LYS B N 1
ATOM 6422 C CA . LYS B 1 258 ? 4.66 25.141 12.82 1 98.38 258 LYS B CA 1
ATOM 6423 C C . LYS B 1 258 ? 5.898 25.75 12.164 1 98.38 258 LYS B C 1
ATOM 6425 O O . LYS B 1 258 ? 7.012 25.594 12.672 1 98.38 258 LYS B O 1
ATOM 6430 N N . ASP B 1 259 ? 5.621 26.562 11.203 1 98.44 259 ASP B N 1
ATOM 6431 C CA . ASP B 1 259 ? 6.676 27.094 10.336 1 98.44 259 ASP B CA 1
ATOM 6432 C C . ASP B 1 259 ? 6.98 28.547 10.68 1 98.44 259 ASP B C 1
ATOM 6434 O O . ASP B 1 259 ? 6.066 29.359 10.875 1 98.44 259 ASP B O 1
ATOM 6438 N N . ILE B 1 260 ? 8.258 28.891 10.742 1 98.69 260 ILE B N 1
ATOM 6439 C CA . ILE B 1 260 ? 8.68 30.266 10.953 1 98.69 260 ILE B CA 1
ATOM 6440 C C . ILE B 1 260 ? 9.797 30.625 9.969 1 98.69 260 ILE B C 1
ATOM 6442 O O . ILE B 1 260 ? 10.68 29.812 9.711 1 98.69 260 ILE B O 1
ATOM 6446 N N . SER B 1 261 ? 9.734 31.781 9.383 1 96.94 261 SER B N 1
ATOM 6447 C CA . SER B 1 261 ? 10.805 32.344 8.586 1 96.94 261 SER B CA 1
ATOM 6448 C C . SER B 1 261 ? 11.203 33.719 9.109 1 96.94 261 SER B C 1
ATOM 6450 O O . SER B 1 261 ? 10.344 34.562 9.398 1 96.94 261 SER B O 1
ATOM 6452 N N . ILE B 1 262 ? 12.469 33.938 9.328 1 96.94 262 ILE B N 1
ATOM 6453 C CA . ILE B 1 262 ? 13.031 35.219 9.773 1 96.94 262 ILE B CA 1
ATOM 6454 C C . ILE B 1 262 ? 13.945 35.781 8.695 1 96.94 262 ILE B C 1
ATOM 6456 O O . ILE B 1 262 ? 15.016 35.219 8.422 1 96.94 262 ILE B O 1
ATOM 6460 N N . ASP B 1 263 ? 13.555 36.844 8.109 1 93.94 263 ASP B N 1
ATOM 6461 C CA . ASP B 1 263 ? 14.297 37.594 7.094 1 93.94 263 ASP B CA 1
ATOM 6462 C C . ASP B 1 263 ? 14.586 36.75 5.875 1 93.94 263 ASP B C 1
ATOM 6464 O O . ASP B 1 263 ? 15.562 36.969 5.156 1 93.94 263 ASP B O 1
ATOM 6468 N N . GLY B 1 264 ? 13.891 35.594 5.742 1 91.56 264 GLY B N 1
ATOM 6469 C CA . GLY B 1 264 ? 14.117 34.688 4.625 1 91.56 264 GLY B CA 1
ATOM 6470 C C . GLY B 1 264 ? 15.43 33.938 4.727 1 91.56 264 GLY B C 1
ATOM 6471 O O . GLY B 1 264 ? 15.883 33.312 3.752 1 91.56 264 GLY B O 1
ATOM 6472 N N . GLN B 1 265 ? 16.016 33.906 5.871 1 91.5 265 GLN B N 1
ATOM 6473 C CA . GLN B 1 265 ? 17.344 33.344 6.047 1 91.5 265 GLN B CA 1
ATOM 6474 C C . GLN B 1 265 ? 17.328 32.219 7.082 1 91.5 265 GLN B C 1
ATOM 6476 O O . GLN B 1 265 ? 18.047 31.234 6.945 1 91.5 265 GLN B O 1
ATOM 6481 N N . ILE B 1 266 ? 16.609 32.469 8.109 1 95.62 266 ILE B N 1
ATOM 6482 C CA . ILE B 1 266 ? 16.5 31.484 9.172 1 95.62 266 ILE B CA 1
ATOM 6483 C C . ILE B 1 266 ? 15.094 30.906 9.195 1 95.62 266 ILE B C 1
ATOM 6485 O O . ILE B 1 266 ? 14.109 31.641 9.086 1 95.62 266 ILE B O 1
ATOM 6489 N N . GLY B 1 267 ? 14.992 29.578 9.273 1 97.19 267 GLY B N 1
ATOM 6490 C CA . GLY B 1 267 ? 13.703 28.906 9.297 1 97.19 267 GLY B CA 1
ATOM 6491 C C . GLY B 1 267 ? 13.578 27.906 10.43 1 97.19 267 GLY B C 1
ATOM 6492 O O . GLY B 1 267 ? 14.578 27.359 10.891 1 97.19 267 GLY B O 1
ATOM 6493 N N . TYR B 1 268 ? 12.383 27.75 10.898 1 98.56 268 TYR B N 1
ATOM 6494 C CA . TYR B 1 268 ? 12.047 26.734 11.891 1 98.56 268 TYR B CA 1
ATOM 6495 C C . TYR B 1 268 ? 10.906 25.844 11.391 1 98.56 268 TYR B C 1
ATOM 6497 O O . TYR B 1 268 ? 9.969 26.328 10.75 1 98.56 268 TYR B O 1
ATOM 6505 N N . LEU B 1 269 ? 10.984 24.609 11.625 1 97.75 269 LEU B N 1
ATOM 6506 C CA . LEU B 1 269 ? 9.875 23.688 11.422 1 97.75 269 LEU B CA 1
ATOM 6507 C C . LEU B 1 269 ? 9.961 22.516 12.383 1 97.75 269 LEU B C 1
ATOM 6509 O O . LEU B 1 269 ? 11.023 22.219 12.93 1 97.75 269 LEU B O 1
ATOM 6513 N N . GLY B 1 270 ? 8.805 21.906 12.648 1 97.5 270 GLY B N 1
ATOM 6514 C CA . GLY B 1 270 ? 8.75 20.797 13.602 1 97.5 270 GLY B CA 1
ATOM 6515 C C . GLY B 1 270 ? 7.391 20.641 14.258 1 97.5 270 GLY B C 1
ATOM 6516 O O . GLY B 1 270 ? 6.359 20.844 13.609 1 97.5 270 GLY B O 1
ATOM 6517 N N . GLY B 1 271 ? 7.496 20.172 15.516 1 96.69 271 GLY B N 1
ATOM 6518 C CA . GLY B 1 271 ? 6.246 19.891 16.203 1 96.69 271 GLY B CA 1
ATOM 6519 C C . GLY B 1 271 ? 5.902 20.906 17.266 1 96.69 271 GLY B C 1
ATOM 6520 O O . GLY B 1 271 ? 4.82 20.859 17.859 1 96.69 271 GLY B O 1
ATOM 6521 N N . VAL B 1 272 ? 6.66 21.969 17.469 1 97.31 272 VAL B N 1
ATOM 6522 C CA . VAL B 1 272 ? 6.523 22.844 18.625 1 97.31 272 VAL B CA 1
ATOM 6523 C C . VAL B 1 272 ? 5.551 23.984 18.297 1 97.31 272 VAL B C 1
ATOM 6525 O O . VAL B 1 272 ? 5.855 24.844 17.484 1 97.31 272 VAL B O 1
ATOM 6528 N N . ASN B 1 273 ? 4.422 24.016 18.984 1 97.38 273 ASN B N 1
ATOM 6529 C CA . ASN B 1 273 ? 3.48 25.125 18.906 1 97.38 273 ASN B CA 1
ATOM 6530 C C . ASN B 1 273 ? 3.885 26.266 19.844 1 97.38 273 ASN B C 1
ATOM 6532 O O . ASN B 1 273 ? 4.816 26.125 20.641 1 97.38 273 ASN B O 1
ATOM 6536 N N . ILE B 1 274 ? 3.186 27.406 19.703 1 97.81 274 ILE B N 1
ATOM 6537 C CA . ILE B 1 274 ? 3.436 28.547 20.562 1 97.81 274 ILE B CA 1
ATOM 6538 C C . ILE B 1 274 ? 2.52 28.484 21.781 1 97.81 274 ILE B C 1
ATOM 6540 O O . ILE B 1 274 ? 1.488 29.156 21.828 1 97.81 274 ILE B O 1
ATOM 6544 N N . SER B 1 275 ? 2.885 27.703 22.766 1 95.75 275 SER B N 1
ATOM 6545 C CA . SER B 1 275 ? 2.123 27.469 23.984 1 95.75 275 SER B CA 1
ATOM 6546 C C . SER B 1 275 ? 3.023 26.969 25.109 1 95.75 275 SER B C 1
ATOM 6548 O O . SER B 1 275 ? 4.062 26.359 24.859 1 95.75 275 SER B O 1
ATOM 6550 N N . ASP B 1 276 ? 2.615 27.156 26.344 1 94.25 276 ASP B N 1
ATOM 6551 C CA . ASP B 1 276 ? 3.455 26.906 27.5 1 94.25 276 ASP B CA 1
ATOM 6552 C C . ASP B 1 276 ? 3.693 25.406 27.688 1 94.25 276 ASP B C 1
ATOM 6554 O O . ASP B 1 276 ? 4.699 25 28.266 1 94.25 276 ASP B O 1
ATOM 6558 N N . GLU B 1 277 ? 2.846 24.578 27.188 1 91.62 277 GLU B N 1
ATOM 6559 C CA . GLU B 1 277 ? 3.033 23.125 27.297 1 91.62 277 GLU B CA 1
ATOM 6560 C C . GLU B 1 277 ? 4.32 22.688 26.594 1 91.62 277 GLU B C 1
ATOM 6562 O O . GLU B 1 277 ? 4.992 21.766 27.047 1 91.62 277 GLU B O 1
ATOM 6567 N N . TYR B 1 278 ? 4.695 23.359 25.625 1 93.06 278 TYR B N 1
ATOM 6568 C CA . TYR B 1 278 ? 5.82 22.953 24.797 1 93.06 278 TYR B CA 1
ATOM 6569 C C . TYR B 1 278 ? 7.145 23.391 25.406 1 93.06 278 TYR B C 1
ATOM 6571 O O . TYR B 1 278 ? 8.203 22.875 25.062 1 93.06 278 TYR B O 1
ATOM 6579 N N . ILE B 1 279 ? 7.082 24.359 26.312 1 91.44 279 ILE B N 1
ATOM 6580 C CA . ILE B 1 279 ? 8.297 24.781 27 1 91.44 279 ILE B CA 1
ATOM 6581 C C . ILE B 1 279 ? 8.297 24.25 28.438 1 91.44 279 ILE B C 1
ATOM 6583 O O . ILE B 1 279 ? 8.812 24.906 29.344 1 91.44 279 ILE B O 1
ATOM 6587 N N . ASN B 1 280 ? 7.57 23.203 28.594 1 88.38 280 ASN B N 1
ATOM 6588 C CA . ASN B 1 280 ? 7.555 22.406 29.797 1 88.38 280 ASN B CA 1
ATOM 6589 C C . ASN B 1 280 ? 7 23.188 30.984 1 88.38 280 ASN B C 1
ATOM 6591 O O . ASN B 1 280 ? 7.5 23.062 32.094 1 88.38 280 ASN B O 1
ATOM 6595 N N . LYS B 1 281 ? 6.086 24 30.781 1 83.31 281 LYS B N 1
ATOM 6596 C CA . LYS B 1 281 ? 5.465 24.766 31.859 1 83.31 281 LYS B CA 1
ATOM 6597 C C . LYS B 1 281 ? 4.008 24.359 32.062 1 83.31 281 LYS B C 1
ATOM 6599 O O . LYS B 1 281 ? 3.207 25.141 32.594 1 83.31 281 LYS B O 1
ATOM 6604 N N . SER B 1 282 ? 3.746 23.25 31.562 1 80.62 282 SER B N 1
ATOM 6605 C CA . SER B 1 282 ? 2.412 22.719 31.812 1 80.62 282 SER B CA 1
ATOM 6606 C C . SER B 1 282 ? 2.344 21.984 33.156 1 80.62 282 SER B C 1
ATOM 6608 O O . SER B 1 282 ? 3.207 21.156 33.438 1 80.62 282 SER B O 1
ATOM 6610 N N . GLY B 1 283 ? 1.384 22.297 33.906 1 73.12 283 GLY B N 1
ATOM 6611 C CA . GLY B 1 283 ? 1.194 21.594 35.188 1 73.12 283 GLY B CA 1
ATOM 6612 C C . GLY B 1 283 ? 0.682 20.172 35 1 73.12 283 GLY B C 1
ATOM 6613 O O . GLY B 1 283 ? 0.883 19.328 35.875 1 73.12 283 GLY B O 1
ATOM 6614 N N . VAL B 1 284 ? 0.171 19.891 33.875 1 74.94 284 VAL B N 1
ATOM 6615 C CA . VAL B 1 284 ? -0.475 18.609 33.625 1 74.94 284 VAL B CA 1
ATOM 6616 C C . VAL B 1 284 ? 0.534 17.625 33.062 1 74.94 284 VAL B C 1
ATOM 6618 O O . VAL B 1 284 ? 0.62 16.484 33.5 1 74.94 284 VAL B O 1
ATOM 6621 N N . PHE B 1 285 ? 1.366 18 32.156 1 83.19 285 PHE B N 1
ATOM 6622 C CA . PHE B 1 285 ? 2.209 17.078 31.406 1 83.19 285 PHE B CA 1
ATOM 6623 C C . PHE B 1 285 ? 3.652 17.156 31.875 1 83.19 285 PHE B C 1
ATOM 6625 O O . PHE B 1 285 ? 4.422 16.203 31.703 1 83.19 285 PHE B O 1
ATOM 6632 N N . GLY B 1 286 ? 3.986 18.219 32.469 1 81.75 286 GLY B N 1
ATOM 6633 C CA . GLY B 1 286 ? 5.387 18.406 32.812 1 81.75 286 GLY B CA 1
ATOM 6634 C C . GLY B 1 286 ? 6.297 18.516 31.609 1 81.75 286 GLY B C 1
ATOM 6635 O O . GLY B 1 286 ? 6.18 19.469 30.828 1 81.75 286 GLY B O 1
ATOM 6636 N N . PHE B 1 287 ? 7.02 17.406 31.453 1 86.12 287 PHE B N 1
ATOM 6637 C CA . PHE B 1 287 ? 7.93 17.391 30.312 1 86.12 287 PHE B CA 1
ATOM 6638 C C . PHE B 1 287 ? 7.188 17.031 29.031 1 86.12 287 PHE B C 1
ATOM 6640 O O . PHE B 1 287 ? 6.613 15.945 28.922 1 86.12 287 PHE B O 1
ATOM 6647 N N . TRP B 1 288 ? 7.141 17.984 28.156 1 91.44 288 TRP B N 1
ATOM 6648 C CA . TRP B 1 288 ? 6.594 17.812 26.812 1 91.44 288 TRP B CA 1
ATOM 6649 C C . TRP B 1 288 ? 7.699 17.484 25.812 1 91.44 288 TRP B C 1
ATOM 6651 O O . TRP B 1 288 ? 8.352 18.391 25.281 1 91.44 288 TRP B O 1
ATOM 6661 N N . ASN B 1 289 ? 7.875 16.172 25.547 1 94.38 289 ASN B N 1
ATOM 6662 C CA . ASN B 1 289 ? 8.969 15.719 24.688 1 94.38 289 ASN B CA 1
ATOM 6663 C C . ASN B 1 289 ? 8.703 16.031 23.219 1 94.38 289 ASN B C 1
ATOM 6665 O O . ASN B 1 289 ? 7.898 15.359 22.578 1 94.38 289 ASN B O 1
ATOM 6669 N N . ASP B 1 290 ? 9.328 17.031 22.719 1 96.44 290 ASP B N 1
ATOM 6670 C CA . ASP B 1 290 ? 9.18 17.484 21.344 1 96.44 290 ASP B CA 1
ATOM 6671 C C . ASP B 1 290 ? 10.516 17.938 20.766 1 96.44 290 ASP B C 1
ATOM 6673 O O . ASP B 1 290 ? 11.555 17.797 21.422 1 96.44 290 ASP B O 1
ATOM 6677 N N . SER B 1 291 ? 10.531 18.219 19.516 1 97 291 SER B N 1
ATOM 6678 C CA . SER B 1 291 ? 11.727 18.703 18.844 1 97 291 SER B CA 1
ATOM 6679 C C . SER B 1 291 ? 11.375 19.562 17.625 1 97 291 SER B C 1
ATOM 6681 O O . SER B 1 291 ? 10.211 19.625 17.219 1 97 291 SER B O 1
ATOM 6683 N N . ALA B 1 292 ? 12.32 20.234 17.141 1 98.06 292 ALA B N 1
ATOM 6684 C CA . ALA B 1 292 ? 12.227 21.016 15.906 1 98.06 292 ALA B CA 1
ATOM 6685 C C . ALA B 1 292 ? 13.586 21.094 15.211 1 98.06 292 ALA B C 1
ATOM 6687 O O . ALA B 1 292 ? 14.586 20.609 15.727 1 98.06 292 ALA B O 1
ATOM 6688 N N . ILE B 1 293 ? 13.516 21.641 14.008 1 97.81 293 ILE B N 1
ATOM 6689 C CA . ILE B 1 293 ? 14.781 21.906 13.32 1 97.81 293 ILE B CA 1
ATOM 6690 C C . ILE B 1 293 ? 14.867 23.391 12.977 1 97.81 293 ILE B C 1
ATOM 6692 O O . ILE B 1 293 ? 13.859 24.031 12.672 1 97.81 293 ILE B O 1
ATOM 6696 N N . ARG B 1 294 ? 16.016 23.891 13.156 1 97.88 294 ARG B N 1
ATOM 6697 C CA . ARG B 1 294 ? 16.406 25.234 12.719 1 97.88 294 ARG B CA 1
ATOM 6698 C C . ARG B 1 294 ? 17.297 25.172 11.484 1 97.88 294 ARG B C 1
ATOM 6700 O O . ARG B 1 294 ? 18.266 24.391 11.445 1 97.88 294 ARG B O 1
ATOM 6707 N N . ILE B 1 295 ? 16.922 25.875 10.469 1 95.06 295 ILE B N 1
ATOM 6708 C CA . ILE B 1 295 ? 17.734 25.859 9.258 1 95.06 295 ILE B CA 1
ATOM 6709 C C . ILE B 1 295 ? 18.172 27.281 8.914 1 95.06 295 ILE B C 1
ATOM 6711 O O . ILE B 1 295 ? 17.484 28.25 9.211 1 95.06 295 ILE B O 1
ATOM 6715 N N . ASN B 1 296 ? 19.312 27.375 8.422 1 93.12 296 ASN B N 1
ATOM 6716 C CA . ASN B 1 296 ? 19.906 28.641 7.949 1 93.12 296 ASN B CA 1
ATOM 6717 C C . ASN B 1 296 ? 20.438 28.5 6.527 1 93.12 296 ASN B C 1
ATOM 6719 O O . ASN B 1 296 ? 21.406 27.781 6.293 1 93.12 296 ASN B O 1
ATOM 6723 N N . GLY B 1 297 ? 19.75 29.094 5.656 1 89.44 297 GLY B N 1
ATOM 6724 C CA . GLY B 1 297 ? 20.203 29.016 4.277 1 89.44 297 GLY B CA 1
ATOM 6725 C C . GLY B 1 297 ? 19.062 28.953 3.279 1 89.44 297 GLY B C 1
ATOM 6726 O O . GLY B 1 297 ? 17.953 29.406 3.566 1 89.44 297 GLY B O 1
ATOM 6727 N N . GLU B 1 298 ? 19.312 28.484 2.086 1 86.19 298 GLU B N 1
ATOM 6728 C CA . GLU B 1 298 ? 18.422 28.578 0.938 1 86.19 298 GLU B CA 1
ATOM 6729 C C . GLU B 1 298 ? 17.156 27.75 1.165 1 86.19 298 GLU B C 1
ATOM 6731 O O . GLU B 1 298 ? 16.094 28.094 0.631 1 86.19 298 GLU B O 1
ATOM 6736 N N . GLY B 1 299 ? 17.266 26.766 2.008 1 89.19 299 GLY B N 1
ATOM 6737 C CA . GLY B 1 299 ? 16.109 25.906 2.26 1 89.19 299 GLY B CA 1
ATOM 6738 C C . GLY B 1 299 ? 14.938 26.672 2.857 1 89.19 299 GLY B C 1
ATOM 6739 O O . GLY B 1 299 ? 13.789 26.234 2.744 1 89.19 299 GLY B O 1
ATOM 6740 N N . VAL B 1 300 ? 15.164 27.875 3.389 1 92.62 300 VAL B N 1
ATOM 6741 C CA . VAL B 1 300 ? 14.133 28.688 4.035 1 92.62 300 VAL B CA 1
ATOM 6742 C C . VAL B 1 300 ? 13.156 29.203 2.986 1 92.62 300 VAL B C 1
ATOM 6744 O O . VAL B 1 300 ? 11.984 29.438 3.287 1 92.62 300 VAL B O 1
ATOM 6747 N N . GLN B 1 301 ? 13.594 29.281 1.805 1 88.31 301 GLN B N 1
ATOM 6748 C CA . GLN B 1 301 ? 12.742 29.797 0.734 1 88.31 301 GLN B CA 1
ATOM 6749 C C . GLN B 1 301 ? 11.547 28.859 0.506 1 88.31 301 GLN B C 1
ATOM 6751 O O . GLN B 1 301 ? 10.461 29.328 0.142 1 88.31 301 GLN B O 1
ATOM 6756 N N . GLU B 1 302 ? 11.789 27.609 0.779 1 90.25 302 GLU B N 1
ATOM 6757 C CA . GLU B 1 302 ? 10.68 26.672 0.618 1 90.25 302 GLU B CA 1
ATOM 6758 C C . GLU B 1 302 ? 9.633 26.859 1.707 1 90.25 302 GLU B C 1
ATOM 6760 O O . GLU B 1 302 ? 8.438 26.672 1.468 1 90.25 302 GLU B O 1
ATOM 6765 N N . ILE B 1 303 ? 10.07 27.203 2.857 1 94 303 ILE B N 1
ATOM 6766 C CA . ILE B 1 303 ? 9.148 27.516 3.945 1 94 303 ILE B CA 1
ATOM 6767 C C . ILE B 1 303 ? 8.32 28.734 3.582 1 94 303 ILE B C 1
ATOM 6769 O O . ILE B 1 303 ? 7.105 28.766 3.793 1 94 303 ILE B O 1
ATOM 6773 N N . GLU B 1 304 ? 8.945 29.688 2.992 1 92.94 304 GLU B N 1
ATOM 6774 C CA . GLU B 1 304 ? 8.266 30.922 2.611 1 92.94 304 GLU B CA 1
ATOM 6775 C C . GLU B 1 304 ? 7.293 30.688 1.458 1 92.94 304 GLU B C 1
ATOM 6777 O O . GLU B 1 304 ? 6.223 31.297 1.4 1 92.94 304 GLU B O 1
ATOM 6782 N N . ALA B 1 305 ? 7.73 29.812 0.569 1 89.88 305 ALA B N 1
ATOM 6783 C CA . ALA B 1 305 ? 6.824 29.469 -0.525 1 89.88 305 ALA B CA 1
ATOM 6784 C C . ALA B 1 305 ? 5.535 28.844 0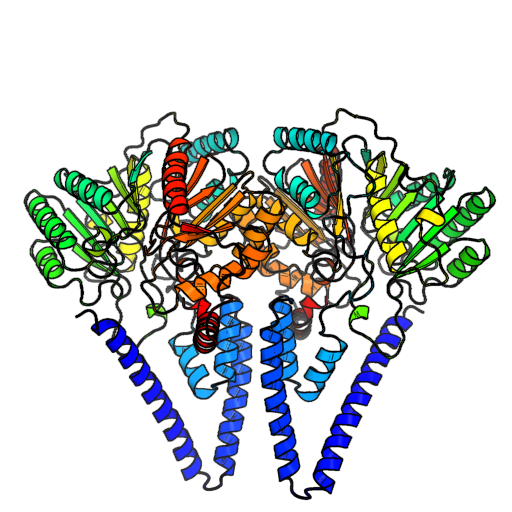.003 1 89.88 305 ALA B C 1
ATOM 6786 O O . ALA B 1 305 ? 4.449 29.125 -0.502 1 89.88 305 ALA B O 1
ATOM 6787 N N . ILE B 1 306 ? 5.711 28.016 0.966 1 92.56 306 ILE B N 1
ATOM 6788 C CA . ILE B 1 306 ? 4.551 27.391 1.599 1 92.56 306 ILE B CA 1
ATOM 6789 C C . ILE B 1 306 ? 3.699 28.469 2.268 1 92.56 306 ILE B C 1
ATOM 6791 O O . ILE B 1 306 ? 2.475 28.484 2.123 1 92.56 306 ILE B O 1
ATOM 6795 N N . PHE B 1 307 ? 4.34 29.391 2.945 1 94.5 307 PHE B N 1
ATOM 6796 C CA . PHE B 1 307 ? 3.65 30.484 3.609 1 94.5 307 PHE B CA 1
ATOM 6797 C C . PHE B 1 307 ? 2.863 31.312 2.604 1 94.5 307 PHE B C 1
ATOM 6799 O O . PHE B 1 307 ? 1.713 31.688 2.857 1 94.5 307 PHE B O 1
ATOM 6806 N N . GLN B 1 308 ? 3.453 31.609 1.547 1 91.69 308 GLN B N 1
ATOM 6807 C CA . GLN B 1 308 ? 2.818 32.406 0.51 1 91.69 308 GLN B CA 1
ATOM 6808 C C . GLN B 1 308 ? 1.539 31.75 0.004 1 91.69 308 GLN B C 1
ATOM 6810 O O . GLN B 1 308 ? 0.506 32.406 -0.133 1 91.69 308 GLN B O 1
ATOM 6815 N N . LYS B 1 309 ? 1.685 30.5 -0.242 1 88.62 309 LYS B N 1
ATOM 6816 C CA . LYS B 1 309 ? 0.526 29.766 -0.759 1 88.62 309 LYS B CA 1
ATOM 6817 C C . LYS B 1 309 ? -0.614 29.766 0.255 1 88.62 309 LYS B C 1
ATOM 6819 O O . LYS B 1 309 ? -1.772 29.984 -0.103 1 88.62 309 LYS B O 1
ATOM 6824 N N . ASP B 1 310 ? -0.275 29.516 1.459 1 91.56 310 ASP B N 1
ATOM 6825 C CA . ASP B 1 310 ? -1.289 29.484 2.508 1 91.56 310 ASP B CA 1
ATOM 6826 C C . ASP B 1 310 ? -1.905 30.875 2.707 1 91.56 310 ASP B C 1
ATOM 6828 O O . ASP B 1 310 ? -3.129 31 2.779 1 91.56 310 ASP B O 1
ATOM 6832 N N . TRP B 1 311 ? -1.078 31.875 2.777 1 93.31 311 TRP B N 1
ATOM 6833 C CA . TRP B 1 311 ? -1.527 33.25 2.988 1 93.31 311 TRP B CA 1
ATOM 6834 C C . TRP B 1 311 ? -2.461 33.688 1.868 1 93.31 311 TRP B C 1
ATOM 6836 O O . TRP B 1 311 ? -3.561 34.188 2.127 1 93.31 311 TRP B O 1
ATOM 6846 N N . ASN B 1 312 ? -2.033 33.5 0.69 1 89.5 312 ASN B N 1
ATOM 6847 C CA . ASN B 1 312 ? -2.764 34 -0.471 1 89.5 312 ASN B CA 1
ATOM 6848 C C . ASN B 1 312 ? -4.074 33.25 -0.67 1 89.5 312 ASN B C 1
ATOM 6850 O O . ASN B 1 312 ? -5.008 33.781 -1.283 1 89.5 312 ASN B O 1
ATOM 6854 N N . PHE B 1 313 ? -4.117 32.125 -0.125 1 85.5 313 PHE B N 1
ATOM 6855 C CA . PHE B 1 313 ? -5.348 31.344 -0.241 1 85.5 313 PHE B CA 1
ATOM 6856 C C . PHE B 1 313 ? -6.406 31.859 0.723 1 85.5 313 PHE B C 1
ATOM 6858 O O . PHE B 1 313 ? -7.598 31.859 0.405 1 85.5 313 PHE B O 1
ATOM 6865 N N . TYR B 1 314 ? -6.031 32.312 1.841 1 86.62 314 TYR B N 1
ATOM 6866 C CA . TYR B 1 314 ? -7.008 32.625 2.875 1 86.62 314 TYR B CA 1
ATOM 6867 C C . TYR B 1 314 ? -7.172 34.156 3.016 1 86.62 314 TYR B C 1
ATOM 6869 O O . TYR B 1 314 ? -7.973 34.625 3.826 1 86.62 314 TYR B O 1
ATOM 6877 N N . VAL B 1 315 ? -6.477 34.875 2.264 1 86 315 VAL B N 1
ATOM 6878 C CA . VAL B 1 315 ? -6.637 36.312 2.301 1 86 315 VAL B CA 1
ATOM 6879 C C . VAL B 1 315 ? -8.031 36.688 1.796 1 86 315 VAL B C 1
ATOM 6881 O O . VAL B 1 315 ? -8.547 36.094 0.86 1 86 315 VAL B O 1
ATOM 6884 N N . THR B 1 316 ? -8.602 37.562 2.533 1 79.31 316 THR B N 1
ATOM 6885 C CA . THR B 1 316 ? -9.906 38.094 2.119 1 79.31 316 THR B CA 1
ATOM 6886 C C . THR B 1 316 ? -9.742 39.156 1.049 1 79.31 316 THR B C 1
ATOM 6888 O O . THR B 1 316 ? -8.625 39.562 0.727 1 79.31 316 THR B O 1
ATOM 6891 N N . LYS B 1 317 ? -10.914 39.562 0.513 1 78.06 317 LYS B N 1
ATOM 6892 C CA . LYS B 1 317 ? -10.922 40.594 -0.522 1 78.06 317 LYS B CA 1
ATOM 6893 C C . LYS B 1 317 ? -10.312 41.906 -0.008 1 78.06 317 LYS B C 1
ATOM 6895 O O . LYS B 1 317 ? -9.758 42.688 -0.784 1 78.06 317 LYS B O 1
ATOM 6900 N N . LYS B 1 318 ? -10.352 42.125 1.254 1 79.44 318 LYS B N 1
ATOM 6901 C CA . LYS B 1 318 ? -9.883 43.375 1.837 1 79.44 318 LYS B CA 1
ATOM 6902 C C . LYS B 1 318 ? -8.391 43.312 2.154 1 79.44 318 LYS B C 1
ATOM 6904 O O . LYS B 1 318 ? -7.766 44.344 2.445 1 79.44 318 LYS B O 1
ATOM 6909 N N . GLN B 1 319 ? -7.859 42.094 2.062 1 83.75 319 GLN B N 1
ATOM 6910 C CA . GLN B 1 319 ? -6.457 41.906 2.416 1 83.75 319 GLN B CA 1
ATOM 6911 C C . GLN B 1 319 ? -5.598 41.719 1.169 1 83.75 319 GLN B C 1
ATOM 6913 O O . GLN B 1 319 ? -6.098 41.312 0.123 1 83.75 319 GLN B O 1
ATOM 6918 N N . LYS B 1 320 ? -4.332 42.062 1.275 1 88.19 320 LYS B N 1
ATOM 6919 C CA . LYS B 1 320 ? -3.402 41.969 0.155 1 88.19 320 LYS B CA 1
ATOM 6920 C C . LYS B 1 320 ? -2.625 40.656 0.185 1 88.19 320 LYS B C 1
ATOM 6922 O O . LYS B 1 320 ? -2.422 40.094 1.253 1 88.19 320 LYS B O 1
ATOM 6927 N N . LYS B 1 321 ? -2.23 40.281 -1.001 1 90.62 321 LYS B N 1
ATOM 6928 C CA . LYS B 1 321 ? -1.328 39.125 -1.14 1 90.62 321 LYS B CA 1
ATOM 6929 C C . LYS B 1 321 ? 0.036 39.438 -0.525 1 90.62 321 LYS B C 1
ATOM 6931 O O . LYS B 1 321 ? 0.434 40.594 -0.422 1 90.62 321 LYS B O 1
ATOM 6936 N N . ILE B 1 322 ? 0.689 38.375 -0.142 1 90.88 322 ILE B N 1
ATOM 6937 C CA . ILE B 1 322 ? 1.901 38.531 0.654 1 90.88 322 ILE B CA 1
ATOM 6938 C C . ILE B 1 322 ? 2.984 39.188 -0.185 1 90.88 322 ILE B C 1
ATOM 6940 O O . ILE B 1 322 ? 3.797 39.969 0.338 1 90.88 322 ILE B O 1
ATOM 6944 N N . GLU B 1 323 ? 3.057 38.875 -1.484 1 87.5 323 GLU B N 1
ATOM 6945 C CA . GLU B 1 323 ? 4.078 39.469 -2.348 1 87.5 323 GLU B CA 1
ATOM 6946 C C . GLU B 1 323 ? 3.916 40.969 -2.447 1 87.5 323 GLU B C 1
ATOM 6948 O O . GLU B 1 323 ? 4.887 41.688 -2.691 1 87.5 323 GLU B O 1
ATOM 6953 N N . LYS B 1 324 ? 2.76 41.469 -2.268 1 89 324 LYS B N 1
ATOM 6954 C CA . LYS B 1 324 ? 2.486 42.906 -2.301 1 89 324 LYS B CA 1
ATOM 6955 C C . LYS B 1 324 ? 2.805 43.562 -0.958 1 89 324 LYS B C 1
ATOM 6957 O O . LYS B 1 324 ? 3.211 44.719 -0.907 1 89 324 LYS B O 1
ATOM 6962 N N . LEU B 1 325 ? 2.613 42.781 0.018 1 90.12 325 LEU B N 1
ATOM 6963 C CA . LEU B 1 325 ? 2.857 43.312 1.356 1 90.12 325 LEU B CA 1
ATOM 6964 C C . LEU B 1 325 ? 4.352 43.312 1.672 1 90.12 325 LEU B C 1
ATOM 6966 O O . LEU B 1 325 ? 4.836 44.219 2.373 1 90.12 325 LEU B O 1
ATOM 6970 N N . GLU B 1 326 ? 5.02 42.281 1.19 1 90.56 326 GLU B N 1
ATOM 6971 C CA . GLU B 1 326 ? 6.441 42.125 1.482 1 90.56 326 GLU B CA 1
ATOM 6972 C C . GLU B 1 326 ? 7.258 42 0.199 1 90.56 326 GLU B C 1
ATOM 6974 O O . GLU B 1 326 ? 7.469 40.875 -0.307 1 90.56 326 GLU B O 1
ATOM 6979 N N . PRO B 1 327 ? 7.879 43 -0.25 1 80.62 327 PRO B N 1
ATOM 6980 C CA . PRO B 1 327 ? 8.594 43 -1.528 1 80.6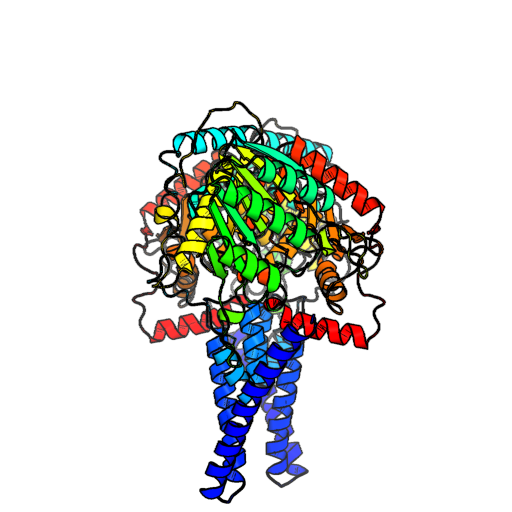2 327 PRO B CA 1
ATOM 6981 C C . PRO B 1 327 ? 9.852 42.156 -1.501 1 80.62 327 PRO B C 1
ATOM 6983 O O . PRO B 1 327 ? 10.336 41.719 -2.553 1 80.62 327 PRO B O 1
ATOM 6986 N N . LYS B 1 328 ? 10.383 41.844 -0.347 1 80.44 328 LYS B N 1
ATOM 6987 C CA . LYS B 1 328 ? 11.625 41.062 -0.249 1 80.44 328 LYS B CA 1
ATOM 6988 C C . LYS B 1 328 ? 11.352 39.594 -0.17 1 80.44 328 LYS B C 1
ATOM 6990 O O . LYS B 1 328 ? 12.281 38.781 -0.066 1 80.44 328 LYS B O 1
ATOM 6995 N N . PHE B 1 329 ? 10.133 39.344 -0.282 1 78.31 329 PHE B N 1
ATOM 6996 C CA . PHE B 1 329 ? 9.727 37.938 -0.235 1 78.31 329 PHE B CA 1
ATOM 6997 C C . PHE B 1 329 ? 10.32 37.156 -1.409 1 78.31 329 PHE B C 1
ATOM 6999 O O . PHE B 1 329 ? 10.297 37.625 -2.547 1 78.31 329 PHE B O 1
ATOM 7006 N N . GLY B 1 330 ? 10.852 35.969 -1.179 1 68.25 330 GLY B N 1
ATOM 7007 C CA . GLY B 1 330 ? 11.281 35.031 -2.205 1 68.25 330 GLY B CA 1
ATOM 7008 C C . GLY B 1 330 ? 12.648 35.375 -2.775 1 68.25 330 GLY B C 1
ATOM 7009 O O . GLY B 1 330 ? 13.07 34.781 -3.77 1 68.25 330 GLY B O 1
ATOM 7010 N N . LYS B 1 331 ? 13.25 36.406 -2.295 1 65.19 331 LYS B N 1
ATOM 7011 C CA . LYS B 1 331 ? 14.57 36.75 -2.826 1 65.19 331 LYS B CA 1
ATOM 7012 C C . LYS B 1 331 ? 15.664 35.875 -2.186 1 65.19 331 LYS B C 1
ATOM 7014 O O . LYS B 1 331 ? 15.797 35.875 -0.961 1 65.19 331 LYS B O 1
ATOM 7019 N N . ALA B 1 332 ? 16.016 34.75 -2.996 1 59.88 332 ALA B N 1
ATOM 7020 C CA . ALA B 1 332 ? 16.984 33.781 -2.498 1 59.88 332 ALA B CA 1
ATOM 7021 C C . ALA B 1 332 ? 18.406 34.188 -2.838 1 59.88 332 ALA B C 1
ATOM 7023 O O . ALA B 1 332 ? 18.656 34.781 -3.893 1 59.88 332 ALA B O 1
ATOM 7024 N N . ILE B 1 333 ? 19.312 34.281 -1.777 1 57.22 333 ILE B N 1
ATOM 7025 C CA . ILE B 1 333 ? 20.719 34.344 -2.129 1 57.22 333 ILE B CA 1
ATOM 7026 C C . ILE B 1 333 ? 21.312 32.938 -2.201 1 57.22 333 ILE B C 1
ATOM 7028 O O . ILE B 1 333 ? 21.359 32.25 -1.195 1 57.22 333 ILE B O 1
ATOM 7032 N N . ARG B 1 334 ? 21.281 32.344 -3.439 1 56.56 334 ARG B N 1
ATOM 7033 C CA . ARG B 1 334 ? 21.797 30.969 -3.578 1 56.56 334 ARG B CA 1
ATOM 7034 C C . ARG B 1 334 ? 23.328 30.969 -3.572 1 56.56 334 ARG B C 1
ATOM 7036 O O . ARG B 1 334 ? 23.969 31.75 -4.285 1 56.56 334 ARG B O 1
ATOM 7043 N N . LYS B 1 335 ? 23.922 30.375 -2.527 1 58.56 335 LYS B N 1
ATOM 7044 C CA . LYS B 1 335 ? 25.359 30.094 -2.533 1 58.56 335 LYS B CA 1
ATOM 7045 C C . LYS B 1 335 ? 25.609 28.578 -2.582 1 58.56 335 LYS B C 1
ATOM 7047 O O . LYS B 1 335 ? 24.859 27.797 -2.006 1 58.56 335 LYS B O 1
ATOM 7052 N N . ARG B 1 336 ? 26.5 28.094 -3.566 1 58.88 336 ARG B N 1
ATOM 7053 C CA . ARG B 1 336 ? 26.859 26.688 -3.691 1 58.88 336 ARG B CA 1
ATOM 7054 C C . ARG B 1 336 ? 27.75 26.25 -2.541 1 58.88 336 ARG B C 1
ATOM 7056 O O . ARG B 1 336 ? 28.656 26.969 -2.141 1 58.88 336 ARG B O 1
ATOM 7063 N N . TYR B 1 337 ? 27.297 25.172 -1.822 1 63.91 337 TYR B N 1
ATOM 7064 C CA . TYR B 1 337 ? 28.141 24.562 -0.803 1 63.91 337 TYR B CA 1
ATOM 7065 C C . TYR B 1 337 ? 28.375 23.078 -1.097 1 63.91 337 TYR B C 1
ATOM 7067 O O . TYR B 1 337 ? 27.484 22.391 -1.61 1 63.91 337 TYR B O 1
ATOM 7075 N N . THR B 1 338 ? 29.656 22.672 -1.173 1 68.31 338 THR B N 1
ATOM 7076 C CA . THR B 1 338 ? 29.969 21.25 -1.233 1 68.31 338 THR B CA 1
ATOM 7077 C C . THR B 1 338 ? 29.766 20.594 0.127 1 68.31 338 THR B C 1
ATOM 7079 O O . THR B 1 338 ? 30.469 20.906 1.088 1 68.31 338 THR B O 1
ATOM 7082 N N . THR B 1 339 ? 28.672 19.859 0.205 1 81.12 339 THR B N 1
ATOM 7083 C CA . THR B 1 339 ? 28.328 19.172 1.447 1 81.12 339 THR B CA 1
ATOM 7084 C C . THR B 1 339 ? 27.703 17.812 1.161 1 81.12 339 THR B C 1
ATOM 7086 O O . THR B 1 339 ? 27.391 17.5 0.01 1 81.12 339 THR B O 1
ATOM 7089 N N . ASP B 1 340 ? 27.75 16.984 2.107 1 88.5 340 ASP B N 1
ATOM 7090 C CA . ASP B 1 340 ? 27.062 15.703 2.016 1 88.5 340 ASP B CA 1
ATOM 7091 C C . ASP B 1 340 ? 25.703 15.758 2.717 1 88.5 340 ASP B C 1
ATOM 7093 O O . ASP B 1 340 ? 25.125 14.719 3.033 1 88.5 340 ASP B O 1
ATOM 7097 N N . GLU B 1 341 ? 25.312 17.047 2.932 1 93.56 341 GLU B N 1
ATOM 7098 C CA . GLU B 1 341 ? 24.016 17.234 3.6 1 93.56 341 GLU B CA 1
ATOM 7099 C C . GLU B 1 341 ? 23.016 17.906 2.67 1 93.56 341 GLU B C 1
ATOM 7101 O O . GLU B 1 341 ? 23.344 18.875 1.968 1 93.56 341 GLU B O 1
ATOM 7106 N N . PHE B 1 342 ? 21.891 17.312 2.555 1 95 342 PHE B N 1
ATOM 7107 C CA . PHE B 1 342 ? 20.828 17.812 1.691 1 95 342 PHE B CA 1
ATOM 7108 C C . PHE B 1 342 ? 19.5 17.906 2.453 1 95 342 PHE B C 1
ATOM 7110 O O . PHE B 1 342 ? 19.25 17.109 3.348 1 95 342 PHE B O 1
ATOM 7117 N N . ILE B 1 343 ? 18.719 18.922 2.123 1 95.38 343 ILE B N 1
ATOM 7118 C CA . ILE B 1 343 ? 17.422 19.078 2.756 1 95.38 343 ILE B CA 1
ATOM 7119 C C . ILE B 1 343 ? 16.375 19.422 1.698 1 95.38 343 ILE B C 1
ATOM 7121 O O . ILE B 1 343 ? 16.641 20.172 0.753 1 95.38 343 ILE B O 1
ATOM 7125 N N . GLN B 1 344 ? 15.266 18.828 1.773 1 95.69 344 GLN B N 1
ATOM 7126 C CA . GLN B 1 344 ? 14.07 19.125 0.99 1 95.69 344 GLN B CA 1
ATOM 7127 C C . GLN B 1 344 ? 12.875 19.391 1.895 1 95.69 344 GLN B C 1
ATOM 7129 O O . GLN B 1 344 ? 12.516 18.547 2.719 1 95.69 344 GLN B O 1
ATOM 7134 N N . ILE B 1 345 ? 12.305 20.594 1.784 1 96.31 345 ILE B N 1
ATOM 7135 C CA . ILE B 1 345 ? 11.102 20.922 2.541 1 96.31 345 ILE B CA 1
ATOM 7136 C C . ILE B 1 345 ? 9.867 20.438 1.79 1 96.31 345 ILE B C 1
ATOM 7138 O O . ILE B 1 345 ? 9.641 20.812 0.639 1 96.31 345 ILE B O 1
ATOM 7142 N N . VAL B 1 346 ? 9.086 19.609 2.475 1 95.69 346 VAL B N 1
ATOM 7143 C CA . VAL B 1 346 ? 7.961 18.938 1.848 1 95.69 346 VAL B CA 1
ATOM 7144 C C . VAL B 1 346 ? 6.648 19.469 2.408 1 95.69 346 VAL B C 1
ATOM 7146 O O . VAL B 1 346 ? 6.422 19.438 3.619 1 95.69 346 VAL B O 1
ATOM 7149 N N . SER B 1 347 ? 5.82 20 1.509 1 94.56 347 SER B N 1
ATOM 7150 C CA . SER B 1 347 ? 4.473 20.422 1.869 1 94.56 347 SER B CA 1
ATOM 7151 C C . SER B 1 347 ? 3.455 19.328 1.598 1 94.56 347 SER B C 1
ATOM 7153 O O . SER B 1 347 ? 3.539 18.641 0.581 1 94.56 347 SER B O 1
ATOM 7155 N N . ASP B 1 348 ? 2.607 19.094 2.547 1 93.62 348 ASP B N 1
ATOM 7156 C CA . ASP B 1 348 ? 1.539 18.109 2.375 1 93.62 348 ASP B CA 1
ATOM 7157 C C . ASP B 1 348 ? 0.205 18.656 2.879 1 93.62 348 ASP B C 1
ATOM 7159 O O . ASP B 1 348 ? 0.175 19.516 3.764 1 93.62 348 ASP B O 1
ATOM 7163 N N . GLY B 1 349 ? -0.841 18.156 2.232 1 90.06 349 GLY B N 1
ATOM 7164 C CA . GLY B 1 349 ? -2.188 18.562 2.604 1 90.06 349 GLY B CA 1
ATOM 7165 C C . GLY B 1 349 ? -3.23 18.188 1.567 1 90.06 349 GLY B C 1
ATOM 7166 O O . GLY B 1 349 ? -2.895 17.656 0.506 1 90.06 349 GLY B O 1
ATOM 7167 N N . PRO B 1 350 ? -4.457 18.391 1.883 1 84.38 350 PRO B N 1
ATOM 7168 C CA . PRO B 1 350 ? -5.547 18.016 0.98 1 84.38 350 PRO B CA 1
ATOM 7169 C C . PRO B 1 350 ? -5.566 18.844 -0.301 1 84.38 350 PRO B C 1
ATOM 7171 O O . PRO B 1 350 ? -6.285 18.516 -1.247 1 84.38 350 PRO B O 1
ATOM 7174 N N . ASN B 1 351 ? -4.801 19.891 -0.311 1 82.44 351 ASN B N 1
ATOM 7175 C CA . ASN B 1 351 ? -4.719 20.719 -1.505 1 82.44 351 ASN B CA 1
ATOM 7176 C C . ASN B 1 351 ? -3.799 20.109 -2.557 1 82.44 351 ASN B C 1
ATOM 7178 O O . ASN B 1 351 ? -3.672 20.641 -3.662 1 82.44 351 ASN B O 1
ATOM 7182 N N . HIS B 1 352 ? -3.188 19.047 -2.225 1 83.12 352 HIS B N 1
ATOM 7183 C CA . HIS B 1 352 ? -2.367 18.312 -3.178 1 83.12 352 HIS B CA 1
ATOM 7184 C C . HIS B 1 352 ? -3.152 17.156 -3.809 1 83.12 352 HIS B C 1
ATOM 7186 O O . HIS B 1 352 ? -4.082 16.625 -3.197 1 83.12 352 HIS B O 1
ATOM 7192 N N . ASP B 1 353 ? -2.76 16.781 -4.988 1 77.88 353 ASP B N 1
ATOM 7193 C CA . ASP B 1 353 ? -3.455 15.719 -5.707 1 77.88 353 ASP B CA 1
ATOM 7194 C C . ASP B 1 353 ? -3.205 14.359 -5.055 1 77.88 353 ASP B C 1
ATOM 7196 O O . ASP B 1 353 ? -4.012 13.438 -5.195 1 77.88 353 ASP B O 1
ATOM 7200 N N . ARG B 1 354 ? -2.08 14.312 -4.395 1 85.69 354 ARG B N 1
ATOM 7201 C CA . ARG B 1 354 ? -1.675 13.055 -3.781 1 85.69 354 ARG B CA 1
ATOM 7202 C C . ARG B 1 354 ? -1.209 13.273 -2.346 1 85.69 354 ARG B C 1
ATOM 7204 O O . ARG B 1 354 ? -0.73 14.352 -1.999 1 85.69 354 ARG B O 1
ATOM 7211 N N . PRO B 1 355 ? -1.429 12.25 -1.559 1 90.5 355 PRO B N 1
ATOM 7212 C CA . PRO B 1 355 ? -0.874 12.352 -0.207 1 90.5 355 PRO B CA 1
ATOM 7213 C C . PRO B 1 355 ? 0.639 12.141 -0.173 1 90.5 355 PRO B C 1
ATOM 7215 O O . PRO B 1 355 ? 1.108 11.031 0.085 1 90.5 355 PRO B O 1
ATOM 7218 N N . ILE B 1 356 ? 1.329 13.148 -0.243 1 92.5 356 ILE B N 1
ATOM 7219 C CA . ILE B 1 356 ? 2.766 13.109 -0.498 1 92.5 356 ILE B CA 1
ATOM 7220 C C . ILE B 1 356 ? 3.488 12.516 0.71 1 92.5 356 ILE B C 1
ATOM 7222 O O . ILE B 1 356 ? 4.43 11.734 0.557 1 92.5 356 ILE B O 1
ATOM 7226 N N . CYS B 1 357 ? 3.111 12.906 1.909 1 95.94 357 CYS B N 1
ATOM 7227 C CA . CYS B 1 357 ? 3.783 12.383 3.096 1 95.94 357 CYS B CA 1
ATOM 7228 C C . CYS B 1 357 ? 3.631 10.875 3.191 1 95.94 357 CYS B C 1
ATOM 7230 O O . CYS B 1 357 ? 4.574 10.172 3.555 1 95.94 357 CYS B O 1
ATOM 7232 N N . LEU B 1 358 ? 2.465 10.375 2.859 1 95.56 358 LEU B N 1
ATOM 7233 C CA . LEU B 1 358 ? 2.24 8.938 2.85 1 95.56 358 LEU B CA 1
ATOM 7234 C C . LEU B 1 358 ? 3.129 8.258 1.815 1 95.56 358 LEU B C 1
ATOM 7236 O O . LEU B 1 358 ? 3.809 7.273 2.125 1 95.56 358 LEU B O 1
ATOM 7240 N N . GLU B 1 359 ? 3.092 8.805 0.614 1 94.69 359 GLU B N 1
ATOM 7241 C CA . GLU B 1 359 ? 3.834 8.195 -0.487 1 94.69 359 GLU B CA 1
ATOM 7242 C C . GLU B 1 359 ? 5.34 8.242 -0.229 1 94.69 359 GLU B C 1
ATOM 7244 O O . GLU B 1 359 ? 6.051 7.281 -0.521 1 94.69 359 GLU B O 1
ATOM 7249 N N . LEU B 1 360 ? 5.75 9.32 0.286 1 96.5 360 LEU B N 1
ATOM 7250 C CA . LEU B 1 360 ? 7.168 9.469 0.602 1 96.5 360 LEU B CA 1
ATOM 7251 C C . LEU B 1 360 ? 7.582 8.508 1.709 1 96.5 360 LEU B C 1
ATOM 7253 O O . LEU B 1 360 ? 8.633 7.863 1.617 1 96.5 360 LEU B O 1
ATOM 7257 N N . LEU B 1 361 ? 6.789 8.398 2.703 1 97.44 361 LEU B N 1
ATOM 7258 C CA . LEU B 1 361 ? 7.082 7.484 3.801 1 97.44 361 LEU B CA 1
ATOM 7259 C C . LEU B 1 361 ? 7.137 6.043 3.309 1 97.44 361 LEU B C 1
ATOM 7261 O O . LEU B 1 361 ? 8.008 5.273 3.715 1 97.44 361 LEU B O 1
ATOM 7265 N N . LEU B 1 362 ? 6.219 5.684 2.467 1 96.69 362 LEU B N 1
ATOM 7266 C CA . LEU B 1 362 ? 6.215 4.336 1.907 1 96.69 362 LEU B CA 1
ATOM 7267 C C . LEU B 1 362 ? 7.492 4.074 1.118 1 96.69 362 LEU B C 1
ATOM 7269 O O . LEU B 1 362 ? 8.094 3.004 1.244 1 96.69 362 LEU B O 1
ATOM 7273 N N . ASN B 1 363 ? 7.875 5.02 0.302 1 96.69 363 ASN B N 1
ATOM 7274 C CA . ASN B 1 363 ? 9.109 4.859 -0.462 1 96.69 363 ASN B CA 1
ATOM 7275 C C . ASN B 1 363 ? 10.32 4.723 0.454 1 96.69 363 ASN B C 1
ATOM 7277 O O . ASN B 1 363 ? 11.188 3.883 0.215 1 96.69 363 ASN B O 1
ATOM 7281 N N . LEU B 1 364 ? 10.344 5.551 1.485 1 98.12 364 LEU B N 1
ATOM 7282 C CA . LEU B 1 364 ? 11.445 5.496 2.443 1 98.12 364 LEU B CA 1
ATOM 7283 C C . LEU B 1 364 ? 11.492 4.137 3.135 1 98.12 364 LEU B C 1
ATOM 7285 O O . LEU B 1 364 ? 12.562 3.539 3.266 1 98.12 364 LEU B O 1
ATOM 7289 N N . ILE B 1 365 ? 10.367 3.629 3.543 1 98 365 ILE B N 1
ATOM 7290 C CA . ILE B 1 365 ? 10.289 2.348 4.238 1 98 365 ILE B CA 1
ATOM 7291 C C . ILE B 1 365 ? 10.766 1.229 3.316 1 98 365 ILE B C 1
ATOM 7293 O O . ILE B 1 365 ? 11.57 0.387 3.721 1 98 365 ILE B O 1
ATOM 7297 N N . HIS B 1 366 ? 10.336 1.266 2.105 1 95.25 366 HIS B N 1
ATOM 7298 C CA . HIS B 1 366 ? 10.695 0.208 1.168 1 95.25 366 HIS B CA 1
ATOM 7299 C C . HIS B 1 366 ? 12.164 0.309 0.764 1 95.25 366 HIS B C 1
ATOM 7301 O O . HIS B 1 366 ? 12.781 -0.693 0.396 1 95.25 366 HIS B O 1
ATOM 7307 N N . SER B 1 367 ? 12.742 1.495 0.881 1 95.88 367 SER B N 1
ATOM 7308 C CA . SER B 1 367 ? 14.117 1.731 0.457 1 95.88 367 SER B CA 1
ATOM 7309 C C . SER B 1 367 ? 15.102 1.4 1.571 1 95.88 367 SER B C 1
ATOM 7311 O O . SER B 1 367 ? 16.281 1.116 1.308 1 95.88 367 SER B O 1
ATOM 7313 N N . ALA B 1 368 ? 14.672 1.427 2.828 1 97.38 368 ALA B N 1
ATOM 7314 C CA . ALA B 1 368 ? 15.555 1.193 3.969 1 97.38 368 ALA B CA 1
ATOM 7315 C C . ALA B 1 368 ? 16.219 -0.177 3.875 1 97.38 368 ALA B C 1
ATOM 7317 O O . ALA B 1 368 ? 15.594 -1.152 3.457 1 97.38 368 ALA B O 1
ATOM 7318 N N . GLN B 1 369 ? 17.484 -0.197 4.379 1 94.5 369 GLN B N 1
ATOM 7319 C CA . GLN B 1 369 ? 18.281 -1.417 4.238 1 94.5 369 GLN B CA 1
ATOM 7320 C C . GLN B 1 369 ? 18.594 -2.021 5.605 1 94.5 369 GLN B C 1
ATOM 7322 O O . GLN B 1 369 ? 18.812 -3.229 5.715 1 94.5 369 GLN B O 1
ATOM 7327 N N . ASN B 1 370 ? 18.609 -1.197 6.625 1 95.56 370 ASN B N 1
ATOM 7328 C CA . ASN B 1 370 ? 19.141 -1.685 7.895 1 95.56 370 ASN B CA 1
ATOM 7329 C C . ASN B 1 370 ? 18.156 -1.438 9.039 1 95.56 370 ASN B C 1
ATOM 7331 O O . ASN B 1 370 ? 17.938 -2.322 9.867 1 95.56 370 ASN B O 1
ATOM 7335 N N . ARG B 1 371 ? 17.656 -0.237 9.016 1 97.81 371 ARG B N 1
ATOM 7336 C CA . ARG B 1 371 ? 16.797 0.056 10.164 1 97.81 371 ARG B CA 1
ATOM 7337 C C . ARG B 1 371 ? 15.766 1.133 9.82 1 97.81 371 ARG B C 1
ATOM 7339 O O . ARG B 1 371 ? 15.992 1.942 8.914 1 97.81 371 ARG B O 1
ATOM 7346 N N . ILE B 1 372 ? 14.672 1.107 10.5 1 98.69 372 ILE B N 1
ATOM 7347 C CA . ILE B 1 372 ? 13.586 2.08 10.453 1 98.69 372 ILE B CA 1
ATOM 7348 C C . ILE B 1 372 ? 13.117 2.396 11.867 1 98.69 372 ILE B C 1
ATOM 7350 O O . ILE B 1 372 ? 12.555 1.532 12.555 1 98.69 372 ILE B O 1
ATOM 7354 N N . TRP B 1 373 ? 13.352 3.611 12.391 1 98.81 373 TRP B N 1
ATOM 7355 C CA . TRP B 1 373 ? 12.875 4.039 13.703 1 98.81 373 TRP B CA 1
ATOM 7356 C C . TRP B 1 373 ? 11.883 5.195 13.57 1 98.81 373 TRP B C 1
ATOM 7358 O O . TRP B 1 373 ? 12.203 6.227 12.969 1 98.81 373 TRP B O 1
ATOM 7368 N N . LEU B 1 374 ? 10.711 4.988 14.102 1 98.56 374 LEU B N 1
ATOM 7369 C CA . LEU B 1 374 ? 9.656 5.984 13.992 1 98.56 374 LEU B CA 1
ATOM 7370 C C . LEU B 1 374 ? 9.203 6.449 15.375 1 98.56 374 LEU B C 1
ATOM 7372 O O . LEU B 1 374 ? 9.016 5.637 16.281 1 98.56 374 LEU B O 1
ATOM 7376 N N . LYS B 1 375 ? 9.117 7.707 15.523 1 97.19 375 LYS B N 1
ATOM 7377 C CA . LYS B 1 375 ? 8.578 8.359 16.703 1 97.19 375 LYS B CA 1
ATOM 7378 C C . LYS B 1 375 ? 7.395 9.25 16.359 1 97.19 375 LYS B C 1
ATOM 7380 O O . LYS B 1 375 ? 7.5 10.117 15.492 1 97.19 375 LYS B O 1
ATOM 7385 N N . SER B 1 376 ? 6.238 9 16.953 1 96.19 376 SER B N 1
ATOM 7386 C CA . SER B 1 376 ? 5.043 9.789 16.688 1 96.19 376 SER B CA 1
ATOM 7387 C C . SER B 1 376 ? 4.121 9.828 17.906 1 96.19 376 SER B C 1
ATOM 7389 O O . SER B 1 376 ? 3.951 8.82 18.594 1 96.19 376 SER B O 1
ATOM 7391 N N . PRO B 1 377 ? 3.467 10.914 18.188 1 94.94 377 PRO B N 1
ATOM 7392 C CA . PRO B 1 377 ? 2.523 10.992 19.297 1 94.94 377 PRO B CA 1
ATOM 7393 C C . PRO B 1 377 ? 1.239 10.203 19.047 1 94.94 377 PRO B C 1
ATOM 7395 O O . PRO B 1 377 ? 0.685 9.609 19.969 1 94.94 377 PRO B O 1
ATOM 7398 N N . TYR B 1 378 ? 0.727 10.289 17.906 1 93 378 TYR B N 1
ATOM 7399 C CA . TYR B 1 378 ? -0.459 9.562 17.469 1 93 378 TYR B CA 1
ATOM 7400 C C . TYR B 1 378 ? -0.114 8.578 16.344 1 93 378 TYR B C 1
ATOM 7402 O O . TYR B 1 378 ? 0.317 8.992 15.266 1 93 378 TYR B O 1
ATOM 7410 N N . PHE B 1 379 ? -0.384 7.336 16.656 1 93.81 379 PHE B N 1
ATOM 7411 C CA . PHE B 1 379 ? 0.044 6.289 15.734 1 93.81 379 PHE B CA 1
ATOM 7412 C C . PHE B 1 379 ? -1.142 5.441 15.289 1 93.81 379 PHE B C 1
ATOM 7414 O O . PHE B 1 379 ? -1.357 4.344 15.805 1 93.81 379 PHE B O 1
ATOM 7421 N N . ILE B 1 380 ? -1.824 5.957 14.328 1 92.94 380 ILE B N 1
ATOM 7422 C CA . ILE B 1 380 ? -2.941 5.285 13.672 1 92.94 380 ILE B CA 1
ATOM 7423 C C . ILE B 1 380 ? -2.729 5.289 12.164 1 92.94 380 ILE B C 1
ATOM 7425 O O . ILE B 1 380 ? -3.518 5.875 11.414 1 92.94 380 ILE B O 1
ATOM 7429 N N . PRO B 1 381 ? -1.688 4.629 11.719 1 93.5 381 PRO B N 1
ATOM 7430 C CA . PRO B 1 381 ? -1.323 4.664 10.305 1 93.5 381 PRO B CA 1
ATOM 7431 C C . PRO B 1 381 ? -2.256 3.824 9.438 1 93.5 381 PRO B C 1
ATOM 7433 O O . PRO B 1 381 ? -2.875 2.877 9.922 1 93.5 381 PRO B O 1
ATOM 7436 N N . PRO B 1 382 ? -2.316 4.16 8.18 1 90.69 382 PRO B N 1
ATOM 7437 C CA . PRO B 1 382 ? -3.064 3.309 7.254 1 90.69 382 PRO B CA 1
ATOM 7438 C C . PRO B 1 382 ? -2.406 1.948 7.043 1 90.69 382 PRO B C 1
ATOM 7440 O O . PRO B 1 382 ? -1.217 1.782 7.328 1 90.69 382 PRO B O 1
ATOM 7443 N N . PRO B 1 383 ? -3.17 0.993 6.531 1 88.69 383 PRO B N 1
ATOM 7444 C CA . PRO B 1 383 ? -2.668 -0.374 6.375 1 88.69 383 PRO B CA 1
ATOM 7445 C C . PRO B 1 383 ? -1.426 -0.446 5.488 1 88.69 383 PRO B C 1
ATOM 7447 O O . PRO B 1 383 ? -0.563 -1.304 5.695 1 88.69 383 PRO B O 1
ATOM 7450 N N . GLU B 1 384 ? -1.347 0.421 4.52 1 92.19 384 GLU B N 1
ATOM 7451 C CA . GLU B 1 384 ? -0.184 0.431 3.635 1 92.19 384 GLU B CA 1
ATOM 7452 C C . GLU B 1 384 ? 1.11 0.588 4.426 1 92.19 384 GLU B C 1
ATOM 7454 O O . GLU B 1 384 ? 2.094 -0.106 4.164 1 92.19 384 GLU B O 1
ATOM 7459 N N . ILE B 1 385 ? 1.08 1.469 5.406 1 95.62 385 ILE B N 1
ATOM 7460 C CA . ILE B 1 385 ? 2.256 1.725 6.23 1 95.62 385 ILE B CA 1
ATOM 7461 C C . ILE B 1 385 ? 2.496 0.542 7.168 1 95.62 385 ILE B C 1
ATOM 7463 O O . ILE B 1 385 ? 3.633 0.086 7.324 1 95.62 385 ILE B O 1
ATOM 7467 N N . ILE B 1 386 ? 1.468 0.007 7.758 1 94.75 386 ILE B N 1
ATOM 7468 C CA . ILE B 1 386 ? 1.578 -1.128 8.672 1 94.75 386 ILE B CA 1
ATOM 7469 C C . ILE B 1 386 ? 2.199 -2.316 7.938 1 94.75 386 ILE B C 1
ATOM 7471 O O . ILE B 1 386 ? 3.152 -2.926 8.43 1 94.75 386 ILE B O 1
ATOM 7475 N N . ASN B 1 387 ? 1.641 -2.596 6.781 1 92.94 387 ASN B N 1
ATOM 7476 C CA . ASN B 1 387 ? 2.131 -3.732 6.012 1 92.94 387 ASN B CA 1
ATOM 7477 C C . ASN B 1 387 ? 3.582 -3.533 5.582 1 92.94 387 ASN B C 1
ATOM 7479 O O . ASN B 1 387 ? 4.371 -4.48 5.586 1 92.94 387 ASN B O 1
ATOM 7483 N N . ALA B 1 388 ? 3.918 -2.338 5.176 1 95.62 388 ALA B N 1
ATOM 7484 C CA . ALA B 1 388 ? 5.285 -2.039 4.766 1 95.62 388 ALA B CA 1
ATOM 7485 C C . ALA B 1 388 ? 6.262 -2.238 5.922 1 95.62 388 ALA B C 1
ATOM 7487 O O . ALA B 1 388 ? 7.344 -2.801 5.738 1 95.62 388 ALA B O 1
ATOM 7488 N N . LEU B 1 389 ? 5.879 -1.795 7.086 1 97.5 389 LEU B N 1
ATOM 7489 C CA . LEU B 1 389 ? 6.734 -1.937 8.258 1 97.5 389 LEU B CA 1
ATOM 7490 C C . LEU B 1 389 ? 6.859 -3.4 8.664 1 97.5 389 LEU B C 1
ATOM 7492 O O . LEU B 1 389 ? 7.941 -3.852 9.047 1 97.5 389 LEU B O 1
ATOM 7496 N N . CYS B 1 390 ? 5.762 -4.117 8.625 1 94.75 390 CYS B N 1
ATOM 7497 C CA . CYS B 1 390 ? 5.793 -5.547 8.906 1 94.75 390 CYS B CA 1
ATOM 7498 C C . CYS B 1 390 ? 6.719 -6.277 7.945 1 94.75 390 CYS B C 1
ATOM 7500 O O . CYS B 1 390 ? 7.508 -7.129 8.359 1 94.75 390 CYS B O 1
ATOM 7502 N N . ASN B 1 391 ? 6.578 -5.883 6.727 1 92.06 391 ASN B N 1
ATOM 7503 C CA . ASN B 1 391 ? 7.445 -6.469 5.711 1 92.06 391 ASN B CA 1
ATOM 7504 C C . ASN B 1 391 ? 8.914 -6.18 5.992 1 92.06 391 ASN B C 1
ATOM 7506 O O . ASN B 1 391 ? 9.758 -7.074 5.91 1 92.06 391 ASN B O 1
ATOM 7510 N N . ALA B 1 392 ? 9.227 -4.973 6.305 1 95.38 392 ALA B N 1
ATOM 7511 C CA . ALA B 1 392 ? 10.602 -4.582 6.609 1 95.38 392 ALA B CA 1
ATOM 7512 C C . ALA B 1 392 ? 11.148 -5.387 7.781 1 95.38 392 ALA B C 1
ATOM 7514 O O . ALA B 1 392 ? 12.258 -5.918 7.711 1 95.38 392 ALA B O 1
ATOM 7515 N N . ALA B 1 393 ? 10.398 -5.539 8.789 1 95.19 393 ALA B N 1
ATOM 7516 C CA . ALA B 1 393 ? 10.836 -6.289 9.969 1 95.19 393 ALA B CA 1
ATOM 7517 C C . ALA B 1 393 ? 11.047 -7.762 9.633 1 95.19 393 ALA B C 1
ATOM 7519 O O . ALA B 1 393 ? 12.023 -8.367 10.078 1 95.19 393 ALA B O 1
ATOM 7520 N N . SER B 1 394 ? 10.164 -8.234 8.891 1 88.69 394 SER B N 1
ATOM 7521 C CA . SER B 1 394 ? 10.234 -9.648 8.523 1 88.69 394 SER B CA 1
ATOM 7522 C C . SER B 1 394 ? 11.453 -9.938 7.652 1 88.69 394 SER B C 1
ATOM 7524 O O . SER B 1 394 ? 11.883 -11.086 7.531 1 88.69 394 SER B O 1
ATOM 7526 N N . THR B 1 395 ? 11.984 -8.891 7.039 1 89 395 THR B N 1
ATOM 7527 C CA . THR B 1 395 ? 13.164 -9.031 6.203 1 89 395 THR B CA 1
ATOM 7528 C C . THR B 1 395 ? 14.438 -8.844 7.027 1 89 395 THR B C 1
ATOM 7530 O O . THR B 1 395 ? 15.539 -8.828 6.48 1 89 395 THR B O 1
ATOM 7533 N N . GLY B 1 396 ? 14.289 -8.633 8.336 1 89.56 396 GLY B N 1
ATOM 7534 C CA . GLY B 1 396 ? 15.445 -8.602 9.219 1 89.56 396 GLY B CA 1
ATOM 7535 C C . GLY B 1 396 ? 15.852 -7.199 9.625 1 89.56 396 GLY B C 1
ATOM 7536 O O . GLY B 1 396 ? 16.828 -7.016 10.352 1 89.56 396 GLY B O 1
ATOM 7537 N N . LEU B 1 397 ? 15.219 -6.184 9.125 1 96 397 LEU B N 1
ATOM 7538 C CA . LEU B 1 397 ? 15.547 -4.816 9.516 1 96 397 LEU B CA 1
ATOM 7539 C C . LEU B 1 397 ? 15.195 -4.57 10.977 1 96 397 LEU B C 1
ATOM 7541 O O . LEU B 1 397 ? 14.273 -5.188 11.516 1 96 397 LEU B O 1
ATOM 7545 N N . ASP B 1 398 ? 15.977 -3.695 11.594 1 98 398 ASP B N 1
ATOM 7546 C CA . ASP B 1 398 ? 15.648 -3.211 12.93 1 98 398 ASP B CA 1
ATOM 7547 C C . ASP B 1 398 ? 14.562 -2.133 12.875 1 98 398 ASP B C 1
ATOM 7549 O O . ASP B 1 398 ? 14.867 -0.954 12.68 1 98 398 ASP B O 1
ATOM 7553 N N . VAL B 1 399 ? 13.344 -2.588 13.039 1 98.5 399 VAL B N 1
ATOM 7554 C CA . VAL B 1 399 ? 12.219 -1.664 12.977 1 98.5 399 VAL B CA 1
ATOM 7555 C C . VAL B 1 399 ? 11.719 -1.367 14.391 1 98.5 399 VAL B C 1
ATOM 7557 O O . VAL B 1 399 ? 11.336 -2.281 15.125 1 98.5 399 VAL B O 1
ATOM 7560 N N . ARG B 1 400 ? 11.68 -0.058 14.805 1 98.62 400 ARG B N 1
ATOM 7561 C CA . ARG B 1 400 ? 11.258 0.348 16.141 1 98.62 400 ARG B CA 1
ATOM 7562 C C . ARG B 1 400 ? 10.219 1.469 16.062 1 98.62 400 ARG B C 1
ATOM 7564 O O . ARG B 1 400 ? 10.32 2.359 15.227 1 98.62 400 ARG B O 1
ATOM 7571 N N . ILE B 1 401 ? 9.258 1.363 16.906 1 98.06 401 ILE B N 1
ATOM 7572 C CA . ILE B 1 401 ? 8.25 2.404 17.062 1 98.06 401 ILE B CA 1
ATOM 7573 C C . ILE B 1 401 ? 8.234 2.908 18.5 1 98.06 401 ILE B C 1
ATOM 7575 O O . ILE B 1 401 ? 8.156 2.115 19.438 1 98.06 401 ILE B O 1
ATOM 7579 N N . LEU B 1 402 ? 8.344 4.156 18.672 1 97.69 402 LEU B N 1
ATOM 7580 C CA . LEU B 1 402 ? 8.305 4.781 19.984 1 97.69 402 LEU B CA 1
ATOM 7581 C C . LEU B 1 402 ? 7.023 5.586 20.172 1 97.69 402 LEU B C 1
ATOM 7583 O O . LEU B 1 402 ? 6.785 6.555 19.453 1 97.69 402 LEU B O 1
ATOM 7587 N N . LEU B 1 403 ? 6.215 5.18 21.141 1 95.75 403 LEU B N 1
ATOM 7588 C CA . LEU B 1 403 ? 4.949 5.82 21.484 1 95.75 403 LEU B CA 1
ATOM 7589 C C . LEU B 1 403 ? 5.078 6.602 22.797 1 95.75 403 LEU B C 1
ATOM 7591 O O . LEU B 1 403 ? 5.992 6.355 23.578 1 95.75 403 LEU B O 1
ATOM 7595 N N . PRO B 1 404 ? 4.129 7.531 23 1 95 404 PRO B N 1
ATOM 7596 C CA . PRO B 1 404 ? 4.105 8.211 24.297 1 95 404 PRO B CA 1
ATOM 7597 C C . PRO B 1 404 ? 3.672 7.293 25.438 1 95 404 PRO B C 1
ATOM 7599 O O . PRO B 1 404 ? 3.154 6.199 25.188 1 95 404 PRO B O 1
ATOM 7602 N N . GLY B 1 405 ? 3.998 7.727 26.641 1 90.56 405 GLY B N 1
ATOM 7603 C CA . GLY B 1 405 ? 3.512 7.043 27.828 1 90.56 405 GLY B CA 1
ATOM 7604 C C . GLY B 1 405 ? 2.271 7.684 28.422 1 90.56 405 GLY B C 1
ATOM 7605 O O . GLY B 1 405 ? 1.573 7.066 29.234 1 90.56 405 GLY B O 1
ATOM 7606 N N . ARG B 1 406 ? 2.08 8.867 28 1 86.31 406 ARG B N 1
ATOM 7607 C CA . ARG B 1 406 ? 0.892 9.641 28.344 1 86.31 406 ARG B CA 1
ATOM 7608 C C . ARG B 1 406 ? 0.24 10.219 27.094 1 86.31 406 ARG B C 1
ATOM 7610 O O . ARG B 1 406 ? 0.879 10.312 26.031 1 86.31 406 ARG B O 1
ATOM 7617 N N . SER B 1 407 ? -1.066 10.391 27.219 1 83.25 407 SER B N 1
ATOM 7618 C CA . SER B 1 407 ? -1.749 10.984 26.078 1 83.25 407 SER B CA 1
ATOM 7619 C C . SER B 1 407 ? -2.547 12.219 26.484 1 83.25 407 SER B C 1
ATOM 7621 O O . SER B 1 407 ? -2.947 12.344 27.641 1 83.25 407 SER B O 1
ATOM 7623 N N . ASP B 1 408 ? -2.691 13.094 25.562 1 77.19 408 ASP B N 1
ATOM 7624 C CA . ASP B 1 408 ? -3.482 14.297 25.797 1 77.19 408 ASP B CA 1
ATOM 7625 C C . ASP B 1 408 ? -4.961 14.047 25.5 1 77.19 408 ASP B C 1
ATOM 7627 O O . ASP B 1 408 ? -5.805 14.906 25.766 1 77.19 408 ASP B O 1
ATOM 7631 N N . LYS B 1 409 ? -5.238 12.945 24.969 1 78.75 409 LYS B N 1
ATOM 7632 C CA . LYS B 1 409 ? -6.613 12.594 24.641 1 78.75 409 LYS B CA 1
ATOM 7633 C C . LYS B 1 409 ? -7.02 11.281 25.312 1 78.75 409 LYS B C 1
ATOM 7635 O O . LYS B 1 409 ? -6.211 10.359 25.422 1 78.75 409 LYS B O 1
ATOM 7640 N N . PHE B 1 410 ? -8.211 11.234 25.594 1 76.56 410 PHE B N 1
ATOM 7641 C CA . PHE B 1 410 ? -8.75 10.094 26.328 1 76.56 410 PHE B CA 1
ATOM 7642 C C . PHE B 1 410 ? -8.633 8.812 25.5 1 76.56 410 PHE B C 1
ATOM 7644 O O . PHE B 1 410 ? -9.258 8.688 24.453 1 76.56 410 PHE B O 1
ATOM 7651 N N . LEU B 1 411 ? -7.867 7.883 25.812 1 78.25 411 LEU B N 1
ATOM 7652 C CA . LEU B 1 411 ? -7.676 6.512 25.359 1 78.25 411 LEU B CA 1
ATOM 7653 C C . LEU B 1 411 ? -7.055 6.48 23.969 1 78.25 411 LEU B C 1
ATOM 7655 O O . LEU B 1 411 ? -7.027 5.434 23.312 1 78.25 411 LEU B O 1
ATOM 7659 N N . LEU B 1 412 ? -6.578 7.574 23.562 1 82.31 412 LEU B N 1
ATOM 7660 C CA . LEU B 1 412 ? -5.973 7.59 22.234 1 82.31 412 LEU B CA 1
ATOM 7661 C C . LEU B 1 412 ? -4.668 6.801 22.219 1 82.31 412 LEU B C 1
ATOM 7663 O O . LEU B 1 412 ? -4.301 6.215 21.203 1 82.31 412 LEU B O 1
ATOM 7667 N N . LEU B 1 413 ? -4.059 6.859 23.375 1 86.31 413 LEU B N 1
ATOM 7668 C CA . LEU B 1 413 ? -2.852 6.051 23.484 1 86.31 413 LEU B CA 1
ATOM 7669 C C . LEU B 1 413 ? -3.174 4.57 23.328 1 86.31 413 LEU B C 1
ATOM 7671 O O . LEU B 1 413 ? -2.432 3.834 22.672 1 86.31 413 LEU B O 1
ATOM 7675 N N . GLU B 1 414 ? -4.246 4.152 23.891 1 87.75 414 GLU B N 1
ATOM 7676 C CA . GLU B 1 414 ? -4.668 2.758 23.766 1 87.75 414 GLU B CA 1
ATOM 7677 C C . GLU B 1 414 ? -5.043 2.408 22.328 1 87.75 414 GLU B C 1
ATOM 7679 O O . GLU B 1 414 ? -4.816 1.282 21.891 1 87.75 414 GLU B O 1
ATOM 7684 N N . VAL B 1 415 ? -5.547 3.355 21.688 1 86.81 415 VAL B N 1
ATOM 7685 C CA . VAL B 1 415 ? -5.871 3.158 20.281 1 86.81 415 VAL B CA 1
ATOM 7686 C C . VAL B 1 415 ? -4.586 2.971 19.484 1 86.81 415 VAL B C 1
ATOM 7688 O O . VAL B 1 415 ? -4.484 2.051 18.672 1 86.81 415 VAL B O 1
ATOM 7691 N N . SER B 1 416 ? -3.67 3.846 19.734 1 89.81 416 SER B N 1
ATOM 7692 C CA . SER B 1 416 ? -2.377 3.736 19.062 1 89.81 416 SER B CA 1
ATOM 7693 C C . SER B 1 416 ? -1.747 2.369 19.297 1 89.81 416 SER B C 1
ATOM 7695 O O . SER B 1 416 ? -1.242 1.743 18.359 1 89.81 416 SER B O 1
ATOM 7697 N N . LYS B 1 417 ? -1.828 1.937 20.516 1 89.44 417 LYS B N 1
ATOM 7698 C CA . LYS B 1 417 ? -1.267 0.635 20.875 1 89.44 417 LYS B CA 1
ATOM 7699 C C . LYS B 1 417 ? -1.952 -0.487 20.094 1 89.44 417 LYS B C 1
ATOM 7701 O O . LYS B 1 417 ? -1.298 -1.436 19.656 1 89.44 417 LYS B O 1
ATOM 7706 N N . GLN B 1 418 ? -3.154 -0.359 19.938 1 86.94 418 GLN B N 1
ATOM 7707 C CA . GLN B 1 418 ? -3.906 -1.368 19.188 1 86.94 418 GLN B CA 1
ATOM 7708 C C . GLN B 1 418 ? -3.402 -1.487 17.75 1 86.94 418 GLN B C 1
ATOM 7710 O O . GLN B 1 418 ? -3.348 -2.586 17.203 1 86.94 418 GLN B O 1
ATOM 7715 N N . TRP B 1 419 ? -3.051 -0.447 17.266 1 89.31 419 TRP B N 1
ATOM 7716 C CA . TRP B 1 419 ? -2.637 -0.409 15.875 1 89.31 419 TRP B CA 1
ATOM 7717 C C . TRP B 1 419 ? -1.225 -0.963 15.711 1 89.31 419 TRP B C 1
ATOM 7719 O O . TRP B 1 419 ? -0.775 -1.211 14.586 1 89.31 419 TRP B O 1
ATOM 7729 N N . THR B 1 420 ? -0.521 -1.212 16.766 1 93.12 420 THR B N 1
ATOM 7730 C CA . THR B 1 420 ? 0.825 -1.771 16.703 1 93.12 420 THR B CA 1
ATOM 7731 C C . THR B 1 420 ? 0.786 -3.291 16.812 1 93.12 420 THR B C 1
ATOM 7733 O O . THR B 1 420 ? 1.808 -3.959 16.641 1 93.12 420 THR B O 1
ATOM 7736 N N . LYS B 1 421 ? -0.322 -3.883 17.109 1 91.31 421 LYS B N 1
ATOM 7737 C CA . LYS B 1 421 ? -0.422 -5.309 17.406 1 91.31 421 LYS B CA 1
ATOM 7738 C C . LYS B 1 421 ? 0.12 -6.148 16.25 1 91.31 421 LYS B C 1
ATOM 7740 O O . LYS B 1 421 ? 0.955 -7.031 16.453 1 91.31 421 LYS B O 1
ATOM 7745 N N . LYS B 1 422 ? -0.374 -5.84 15.07 1 89.94 422 LYS B N 1
ATOM 7746 C CA . LYS B 1 422 ? 0.098 -6.582 13.906 1 89.94 422 LYS B CA 1
ATOM 7747 C C . LYS B 1 422 ? 1.605 -6.426 13.727 1 89.94 422 LYS B C 1
ATOM 7749 O O . LYS B 1 422 ? 2.295 -7.383 13.367 1 89.94 422 LYS B O 1
ATOM 7754 N N . MET B 1 423 ? 2.062 -5.297 13.961 1 94.94 423 MET B N 1
ATOM 7755 C CA . MET B 1 423 ? 3.488 -5.012 13.836 1 94.94 423 MET B CA 1
ATOM 7756 C C . MET B 1 423 ? 4.289 -5.777 14.891 1 94.94 423 MET B C 1
ATOM 7758 O O . MET B 1 423 ? 5.344 -6.336 14.586 1 94.94 423 MET B O 1
ATOM 7762 N N . PHE B 1 424 ? 3.756 -5.766 16.078 1 94.31 424 PHE B N 1
ATOM 7763 C CA . PHE B 1 424 ? 4.395 -6.516 17.156 1 94.31 424 PHE B CA 1
ATOM 7764 C C . PHE B 1 424 ? 4.516 -7.992 16.781 1 94.31 424 PHE B C 1
ATOM 7766 O O . PHE B 1 424 ? 5.582 -8.594 16.938 1 94.31 424 PHE B O 1
ATOM 7773 N N . GLU B 1 425 ? 3.496 -8.523 16.234 1 90.75 425 GLU B N 1
ATOM 7774 C CA . GLU B 1 425 ? 3.453 -9.93 15.844 1 90.75 425 GLU B CA 1
ATOM 7775 C C . GLU B 1 425 ? 4.434 -10.219 14.711 1 90.75 425 GLU B C 1
ATOM 7777 O O . GLU B 1 425 ? 4.828 -11.367 14.508 1 90.75 425 GLU B O 1
ATOM 7782 N N . ASN B 1 426 ? 4.824 -9.195 14.047 1 90.88 426 ASN B N 1
ATOM 7783 C CA . ASN B 1 426 ? 5.695 -9.383 12.891 1 90.88 426 ASN B CA 1
ATOM 7784 C C . ASN B 1 426 ? 7.121 -8.922 13.18 1 90.88 426 ASN B C 1
ATOM 7786 O O . ASN B 1 426 ? 7.891 -8.672 12.25 1 90.88 426 ASN B O 1
ATOM 7790 N N . GLY B 1 427 ? 7.41 -8.672 14.391 1 93.25 427 GLY B N 1
ATOM 7791 C CA . GLY B 1 427 ? 8.805 -8.5 14.773 1 93.25 427 GLY B CA 1
ATOM 7792 C C . GLY B 1 427 ? 9.195 -7.047 14.969 1 93.25 427 GLY B C 1
ATOM 7793 O O . GLY B 1 427 ? 10.359 -6.742 15.227 1 93.25 427 GLY B O 1
ATOM 7794 N N . VAL B 1 428 ? 8.312 -6.148 14.875 1 97.12 428 VAL B N 1
ATOM 7795 C CA . VAL B 1 428 ? 8.594 -4.746 15.148 1 97.12 428 VAL B CA 1
ATOM 7796 C C . VAL B 1 428 ? 8.727 -4.539 16.656 1 97.12 428 VAL B C 1
ATOM 7798 O O . VAL B 1 428 ? 7.934 -5.074 17.438 1 97.12 428 VAL B O 1
ATOM 7801 N N . LYS B 1 429 ? 9.742 -3.822 17.062 1 97.88 429 LYS B N 1
ATOM 7802 C CA . LYS B 1 429 ? 9.898 -3.484 18.469 1 97.88 429 LYS B CA 1
ATOM 7803 C C . LYS B 1 429 ? 9.094 -2.24 18.828 1 97.88 429 LYS B C 1
ATOM 7805 O O . LYS B 1 429 ? 9.289 -1.175 18.25 1 97.88 429 LYS B O 1
ATOM 7810 N N . ILE B 1 430 ? 8.219 -2.398 19.797 1 97.19 430 ILE B N 1
ATOM 7811 C CA . ILE B 1 430 ? 7.324 -1.315 20.203 1 97.19 430 ILE B CA 1
ATOM 7812 C C . ILE B 1 430 ? 7.723 -0.796 21.578 1 97.19 430 ILE B C 1
ATOM 7814 O O . ILE B 1 430 ? 7.836 -1.571 22.531 1 97.19 430 ILE B O 1
ATOM 7818 N N . TYR B 1 431 ? 7.922 0.479 21.656 1 96.94 431 TYR B N 1
ATOM 7819 C CA . TYR B 1 431 ? 8.273 1.142 22.906 1 96.94 431 TYR B CA 1
ATOM 7820 C C . TYR B 1 431 ? 7.207 2.15 23.312 1 96.94 431 TYR B C 1
ATOM 7822 O O . TYR B 1 431 ? 6.555 2.752 22.453 1 96.94 431 TYR B O 1
ATOM 7830 N N . SER B 1 432 ? 7.031 2.34 24.578 1 95.06 432 SER B N 1
ATOM 7831 C CA . SER B 1 432 ? 6.207 3.404 25.125 1 95.06 432 SER B CA 1
ATOM 7832 C C . SER B 1 432 ? 6.93 4.125 26.266 1 95.06 432 SER B C 1
ATOM 7834 O O . SER B 1 432 ? 7.328 3.502 27.25 1 95.06 432 SER B O 1
ATOM 7836 N N . MET B 1 433 ? 7.051 5.402 26.141 1 94.62 433 MET B N 1
ATOM 7837 C CA . MET B 1 433 ? 7.848 6.168 27.094 1 94.62 433 MET B CA 1
ATOM 7838 C C . MET B 1 433 ? 7.152 6.246 28.438 1 94.62 433 MET B C 1
ATOM 7840 O O . MET B 1 433 ? 5.93 6.391 28.516 1 94.62 433 MET B O 1
ATOM 7844 N N . ASN B 1 434 ? 7.926 6.234 29.484 1 91.81 434 ASN B N 1
ATOM 7845 C CA . ASN B 1 434 ? 7.359 6.234 30.828 1 91.81 434 ASN B CA 1
ATOM 7846 C C . ASN B 1 434 ? 6.855 7.617 31.219 1 91.81 434 ASN B C 1
ATOM 7848 O O . ASN B 1 434 ? 7.637 8.57 31.297 1 91.81 434 ASN B O 1
ATOM 7852 N N . ASP B 1 435 ? 5.621 7.703 31.422 1 88.62 435 ASP B N 1
ATOM 7853 C CA . ASP B 1 435 ? 4.945 8.836 32.031 1 88.62 435 ASP B CA 1
ATOM 7854 C C . ASP B 1 435 ? 5.309 10.141 31.328 1 88.62 435 ASP B C 1
ATOM 7856 O O . ASP B 1 435 ? 5.598 11.148 31.984 1 88.62 435 ASP B O 1
ATOM 7860 N N . THR B 1 436 ? 5.492 10.109 30.109 1 91 436 THR B N 1
ATOM 7861 C CA . THR B 1 436 ? 5.867 11.273 29.328 1 91 436 THR B CA 1
ATOM 7862 C C . THR B 1 436 ? 5.09 11.312 28.016 1 91 436 THR B C 1
ATOM 7864 O O . THR B 1 436 ? 4.891 10.281 27.375 1 91 436 THR B O 1
ATOM 7867 N N . PHE B 1 437 ? 4.676 12.461 27.688 1 91.62 437 PHE B N 1
ATOM 7868 C CA . PHE B 1 437 ? 4.039 12.641 26.391 1 91.62 437 PHE B CA 1
ATOM 7869 C C . PHE B 1 437 ? 5.078 12.969 25.328 1 91.62 437 PHE B C 1
ATOM 7871 O O . PHE B 1 437 ? 5.781 13.969 25.422 1 91.62 437 PHE B O 1
ATOM 7878 N N . ILE B 1 438 ? 5.199 12.102 24.422 1 94 438 ILE B N 1
ATOM 7879 C CA . ILE B 1 438 ? 6.02 12.344 23.234 1 94 438 ILE B CA 1
ATOM 7880 C C . ILE B 1 438 ? 5.184 13.008 22.156 1 94 438 ILE B C 1
ATOM 7882 O O . ILE B 1 438 ? 4.207 12.43 21.656 1 94 438 ILE B O 1
ATOM 7886 N N . HIS B 1 439 ? 5.547 14.188 21.797 1 95.81 439 HIS B N 1
ATOM 7887 C CA . HIS B 1 439 ? 4.836 14.891 20.734 1 95.81 439 HIS B CA 1
ATOM 7888 C C . HIS B 1 439 ? 5.699 15.023 19.484 1 95.81 439 HIS B C 1
ATOM 7890 O O . HIS B 1 439 ? 5.207 15.43 18.422 1 95.81 439 HIS B O 1
ATOM 7896 N N . GLU B 1 440 ? 6.941 14.633 19.609 1 96.75 440 GLU B N 1
ATOM 7897 C CA . GLU B 1 440 ? 7.898 14.711 18.516 1 96.75 440 GLU B CA 1
ATOM 7898 C C . GLU B 1 440 ? 7.512 13.766 17.375 1 96.75 440 GLU B C 1
ATOM 7900 O O . GLU B 1 440 ? 7.043 12.648 17.625 1 96.75 440 GLU B O 1
ATOM 7905 N N . LYS B 1 441 ? 7.609 14.219 16.172 1 97.69 441 LYS B N 1
ATOM 7906 C CA . LYS B 1 441 ? 7.5 13.406 14.977 1 97.69 441 LYS B CA 1
ATOM 7907 C C . LYS B 1 441 ? 8.844 13.273 14.266 1 97.69 441 LYS B C 1
ATOM 7909 O O . LYS B 1 441 ? 9.305 14.219 13.625 1 97.69 441 LYS B O 1
ATOM 7914 N N . ALA B 1 442 ? 9.469 12.203 14.445 1 98.06 442 ALA B N 1
ATOM 7915 C CA . ALA B 1 442 ? 10.781 11.961 13.859 1 98.06 442 ALA B CA 1
ATOM 7916 C C . ALA B 1 442 ? 10.883 10.539 13.312 1 98.06 442 ALA B C 1
ATOM 7918 O O . ALA B 1 442 ? 10.609 9.57 14.031 1 98.06 442 ALA B O 1
ATOM 7919 N N . TYR B 1 443 ? 11.266 10.422 12.086 1 98.62 443 TYR B N 1
ATOM 7920 C CA . TYR B 1 443 ? 11.414 9.148 11.383 1 98.62 443 TYR B CA 1
ATOM 7921 C C . TYR B 1 443 ? 12.805 9.031 10.766 1 98.62 443 TYR B C 1
ATOM 7923 O O . TYR B 1 443 ? 13.203 9.859 9.945 1 98.62 443 TYR B O 1
ATOM 7931 N N . ILE B 1 444 ? 13.531 8.039 11.156 1 98.69 444 ILE B N 1
ATOM 7932 C CA . ILE B 1 444 ? 14.883 7.895 10.609 1 98.69 444 ILE B CA 1
ATOM 7933 C C . ILE B 1 444 ? 15 6.551 9.891 1 98.69 444 ILE B C 1
ATOM 7935 O O . ILE B 1 444 ? 14.398 5.559 10.305 1 98.69 444 ILE B O 1
ATOM 7939 N N . PHE B 1 445 ? 15.703 6.539 8.844 1 98.56 445 PHE B N 1
ATOM 7940 C CA . PHE B 1 445 ? 15.945 5.391 7.984 1 98.56 445 PHE B CA 1
ATOM 7941 C C . PHE B 1 445 ? 17.438 5.184 7.773 1 98.56 445 PHE B C 1
ATOM 7943 O O . PHE B 1 445 ? 18.141 6.078 7.285 1 98.56 445 PHE B O 1
ATOM 7950 N N . ASP B 1 446 ? 17.891 4.047 8.18 1 97.75 446 ASP B N 1
ATOM 7951 C CA . ASP B 1 446 ? 19.297 3.707 8.102 1 97.75 446 ASP B CA 1
ATOM 7952 C C . ASP B 1 446 ? 20.156 4.762 8.789 1 97.75 446 ASP B C 1
ATOM 7954 O O . ASP B 1 446 ? 19.828 5.219 9.891 1 97.75 446 ASP B O 1
ATOM 7958 N N . GLU B 1 447 ? 21.312 5.188 8.211 1 97.06 447 GLU B N 1
ATOM 7959 C CA . GLU B 1 447 ? 22.266 5.992 8.969 1 97.06 447 GLU B CA 1
ATOM 7960 C C . GLU B 1 447 ? 22.266 7.441 8.484 1 97.06 447 GLU B C 1
ATOM 7962 O O . GLU B 1 447 ? 22.938 8.297 9.078 1 97.06 447 GLU B O 1
ATOM 7967 N N . ALA B 1 448 ? 21.406 7.703 7.461 1 97.31 448 ALA B N 1
ATOM 7968 C CA . ALA B 1 448 ? 21.672 9.008 6.863 1 97.31 448 ALA B CA 1
ATOM 7969 C C . ALA B 1 448 ? 20.375 9.766 6.59 1 97.31 448 ALA B C 1
ATOM 7971 O O . ALA B 1 448 ? 20.391 10.977 6.348 1 97.31 448 ALA B O 1
ATOM 7972 N N . ILE B 1 449 ? 19.234 9.086 6.621 1 98.5 449 ILE B N 1
ATOM 7973 C CA . ILE B 1 449 ? 18.016 9.719 6.137 1 98.5 449 ILE B CA 1
ATOM 7974 C C . ILE B 1 449 ? 17.078 10 7.312 1 98.5 449 ILE B C 1
ATOM 7976 O O . ILE B 1 449 ? 16.812 9.117 8.125 1 98.5 449 ILE B O 1
ATOM 7980 N N . SER B 1 450 ? 16.641 11.234 7.41 1 98.5 450 SER B N 1
ATOM 7981 C CA . SER B 1 450 ? 15.648 11.617 8.406 1 98.5 450 SER B CA 1
ATOM 7982 C C . SER B 1 450 ? 14.469 12.328 7.762 1 98.5 450 SER B C 1
ATOM 7984 O O . SER B 1 450 ? 14.633 13.039 6.766 1 98.5 450 SER B O 1
ATOM 7986 N N . PHE B 1 451 ? 13.344 12.102 8.234 1 98.56 451 PHE B N 1
ATOM 7987 C CA . PHE B 1 451 ? 12.094 12.734 7.844 1 98.56 451 PHE B CA 1
ATOM 7988 C C . PHE B 1 451 ? 11.344 13.25 9.062 1 98.56 451 PHE B C 1
ATOM 7990 O O . PHE B 1 451 ? 10.797 12.461 9.844 1 98.56 451 PHE B O 1
ATOM 7997 N N . THR B 1 452 ? 11.32 14.57 9.32 1 98.38 452 THR B N 1
ATOM 7998 C CA . THR B 1 452 ? 10.781 15.141 10.547 1 98.38 452 THR B CA 1
ATOM 7999 C C . THR B 1 452 ? 10.023 16.438 10.258 1 98.38 452 THR B C 1
ATOM 8001 O O . THR B 1 452 ? 10.219 17.047 9.203 1 98.38 452 THR B O 1
ATOM 8004 N N . GLY B 1 453 ? 9.062 16.766 11.094 1 98.19 453 GLY B N 1
ATOM 8005 C CA . GLY B 1 453 ? 8.25 17.953 10.922 1 98.19 453 GLY B CA 1
ATOM 8006 C C . GLY B 1 453 ? 6.957 17.922 11.719 1 98.19 453 GLY B C 1
ATOM 8007 O O . GLY B 1 453 ? 6.961 17.594 12.906 1 98.19 453 GLY B O 1
ATOM 8008 N N . SER B 1 454 ? 5.906 18.281 11.023 1 98.06 454 SER B N 1
ATOM 8009 C CA . SER B 1 454 ? 4.656 18.469 11.758 1 98.06 454 SER B CA 1
ATOM 8010 C C . SER B 1 454 ? 3.748 17.25 11.617 1 98.06 454 SER B C 1
ATOM 8012 O O . SER B 1 454 ? 2.771 17.109 12.359 1 98.06 454 SER B O 1
ATOM 8014 N N . SER B 1 455 ? 4.023 16.328 10.773 1 97.12 455 SER B N 1
ATOM 8015 C CA . SER B 1 455 ? 3.066 15.281 10.438 1 97.12 455 SER B CA 1
ATOM 8016 C C . SER B 1 455 ? 3.146 14.117 11.422 1 97.12 455 SER B C 1
ATOM 8018 O O . SER B 1 455 ? 4.195 13.477 11.555 1 97.12 455 SER B O 1
ATOM 8020 N N . ASN B 1 456 ? 2.016 13.836 12.086 1 95.62 456 ASN B N 1
ATOM 8021 C CA . ASN B 1 456 ? 1.848 12.578 12.812 1 95.62 456 ASN B CA 1
ATOM 8022 C C . ASN B 1 456 ? 1.715 11.398 11.852 1 95.62 456 ASN B C 1
ATOM 8024 O O . ASN B 1 456 ? 1.716 11.578 10.633 1 95.62 456 ASN B O 1
ATOM 8028 N N . LEU B 1 457 ? 1.686 10.25 12.43 1 95.62 457 LEU B N 1
ATOM 8029 C CA . LEU B 1 457 ? 1.398 9.078 11.617 1 95.62 457 LEU B CA 1
ATOM 8030 C C . LEU B 1 457 ? -0.025 8.586 11.859 1 95.62 457 LEU B C 1
ATOM 8032 O O . LEU B 1 457 ? -0.226 7.469 12.344 1 95.62 457 LEU B O 1
ATOM 8036 N N . ASP B 1 458 ? -0.966 9.367 11.461 1 93.38 458 ASP B N 1
ATOM 8037 C CA . ASP B 1 458 ? -2.387 9.039 11.555 1 93.38 458 ASP B CA 1
ATOM 8038 C C . ASP B 1 458 ? -3.146 9.547 10.328 1 93.38 458 ASP B C 1
ATOM 8040 O O . ASP B 1 458 ? -2.559 10.172 9.445 1 93.38 458 ASP B O 1
ATOM 8044 N N . TYR B 1 459 ? -4.371 9.305 10.25 1 89.81 459 TYR B N 1
ATOM 8045 C CA . TYR B 1 459 ? -5.168 9.609 9.062 1 89.81 459 TYR B CA 1
ATOM 8046 C C . TYR B 1 459 ? -5.316 11.117 8.883 1 89.81 459 TYR B C 1
ATOM 8048 O O . TYR B 1 459 ? -5.203 11.625 7.766 1 89.81 459 TYR B O 1
ATOM 8056 N N . ARG B 1 460 ? -5.566 11.82 9.883 1 90.44 460 ARG B N 1
ATOM 8057 C CA . ARG B 1 460 ? -5.77 13.258 9.766 1 90.44 460 ARG B CA 1
ATOM 8058 C C . ARG B 1 460 ? -4.52 13.945 9.219 1 90.44 460 ARG B C 1
ATOM 8060 O O . ARG B 1 460 ? -4.605 14.805 8.344 1 90.44 460 ARG B O 1
ATOM 8067 N N . ALA B 1 461 ? -3.426 13.578 9.797 1 94.81 461 ALA B N 1
ATOM 8068 C CA . ALA B 1 461 ? -2.164 14.18 9.375 1 94.81 461 ALA B CA 1
ATOM 8069 C C . ALA B 1 461 ? -1.859 13.844 7.918 1 94.81 461 ALA B C 1
ATOM 8071 O O . ALA B 1 461 ? -1.382 14.695 7.16 1 94.81 461 ALA B O 1
ATOM 8072 N N . LEU B 1 462 ? -2.186 12.656 7.531 1 93.94 462 LEU B N 1
ATOM 8073 C CA . LEU B 1 462 ? -1.776 12.172 6.219 1 93.94 462 LEU B CA 1
ATOM 8074 C C . LEU B 1 462 ? -2.768 12.609 5.145 1 93.94 462 LEU B C 1
ATOM 8076 O O . LEU B 1 462 ? -2.42 12.672 3.963 1 93.94 462 LEU B O 1
ATOM 8080 N N . PHE B 1 463 ? -4.039 13 5.594 1 89.44 463 PHE B N 1
ATOM 8081 C CA . PHE B 1 463 ? -5.027 13.164 4.535 1 89.44 463 PHE B CA 1
ATOM 8082 C C . PHE B 1 463 ? -5.812 14.453 4.723 1 89.44 463 PHE B C 1
ATOM 8084 O O . PHE B 1 463 ? -6.457 14.938 3.791 1 89.44 463 PHE B O 1
ATOM 8091 N N . CYS B 1 464 ? -5.77 15.078 5.922 1 88.38 464 CYS B N 1
ATOM 8092 C CA . CYS B 1 464 ? -6.699 16.172 6.168 1 88.38 464 CYS B CA 1
ATOM 8093 C C . CYS B 1 464 ? -5.949 17.453 6.527 1 88.38 464 CYS B C 1
ATOM 8095 O O . CYS B 1 464 ? -6.402 18.562 6.215 1 88.38 464 CYS B O 1
ATOM 8097 N N . ASP B 1 465 ? -4.875 17.344 7.156 1 93.5 465 ASP B N 1
ATOM 8098 C CA . ASP B 1 465 ? -4.188 18.516 7.699 1 93.5 465 ASP B CA 1
ATOM 8099 C C . ASP B 1 465 ? -3.086 18.984 6.754 1 93.5 465 ASP B C 1
ATOM 8101 O O . ASP B 1 465 ? -2.49 18.188 6.031 1 93.5 465 ASP B O 1
ATOM 8105 N N . GLN B 1 466 ? -2.881 20.297 6.816 1 94.62 466 GLN B N 1
ATOM 8106 C CA . GLN B 1 466 ? -1.694 20.844 6.164 1 94.62 466 GLN B CA 1
ATOM 8107 C C . GLN B 1 466 ? -0.444 20.594 7.004 1 94.62 466 GLN B C 1
ATOM 8109 O O . GLN B 1 466 ? -0.443 20.828 8.211 1 94.62 466 GLN B O 1
ATOM 8114 N N . GLN B 1 467 ? 0.562 20.062 6.348 1 96.69 467 GLN B N 1
ATOM 8115 C CA . GLN B 1 467 ? 1.778 19.672 7.055 1 96.69 467 GLN B CA 1
ATOM 8116 C C . GLN B 1 467 ? 3.02 20.219 6.355 1 96.69 467 GLN B C 1
ATOM 8118 O O . GLN B 1 467 ? 3 20.469 5.145 1 96.69 467 GLN B O 1
ATOM 8123 N N . THR B 1 468 ? 4.051 20.438 7.086 1 98 468 THR B N 1
ATOM 8124 C CA . THR B 1 468 ? 5.391 20.703 6.566 1 98 468 THR B CA 1
ATOM 8125 C C . THR B 1 468 ? 6.402 19.734 7.176 1 98 468 THR B C 1
ATOM 8127 O O . THR B 1 468 ? 6.512 19.625 8.398 1 98 468 THR B O 1
ATOM 8130 N N . MET B 1 469 ? 7.086 18.984 6.312 1 98.19 469 MET B N 1
ATOM 8131 C CA . MET B 1 469 ? 8.109 18.047 6.73 1 98.19 469 MET B CA 1
ATOM 8132 C C . MET B 1 469 ? 9.445 18.359 6.074 1 98.19 469 MET B C 1
ATOM 8134 O O . MET B 1 469 ? 9.492 19 5.02 1 98.19 469 MET B O 1
ATOM 8138 N N . ALA B 1 470 ? 10.516 17.969 6.684 1 98.38 470 ALA B N 1
ATOM 8139 C CA . ALA B 1 470 ? 11.852 18.062 6.105 1 98.38 470 ALA B CA 1
ATOM 8140 C C . ALA B 1 470 ? 12.422 16.672 5.832 1 98.38 470 ALA B C 1
ATOM 8142 O O . ALA B 1 470 ? 12.523 15.844 6.742 1 98.38 470 ALA B O 1
ATOM 8143 N N . LEU B 1 471 ? 12.664 16.391 4.586 1 98.25 471 LEU B N 1
ATOM 8144 C CA . LEU B 1 471 ? 13.453 15.227 4.195 1 98.25 471 LEU B CA 1
ATOM 8145 C C . LEU B 1 471 ? 14.938 15.562 4.133 1 98.25 471 LEU B C 1
ATOM 8147 O O . LEU B 1 471 ? 15.352 16.422 3.355 1 98.25 471 LEU B O 1
ATOM 8151 N N . ILE B 1 472 ? 15.75 14.852 4.965 1 98.25 472 ILE B N 1
ATOM 8152 C CA . ILE B 1 472 ? 17.141 15.266 5.148 1 98.25 472 ILE B CA 1
ATOM 8153 C C . ILE B 1 472 ? 18.062 14.078 4.902 1 98.25 472 ILE B C 1
ATOM 8155 O O . ILE B 1 472 ? 17.812 12.977 5.402 1 98.25 472 ILE B O 1
ATOM 8159 N N . ARG B 1 473 ? 19.016 14.266 4.094 1 97.94 473 ARG B N 1
ATOM 8160 C CA . ARG B 1 473 ? 20.172 13.367 4.027 1 97.94 473 ARG B CA 1
ATOM 8161 C C . ARG B 1 473 ? 21.375 13.953 4.762 1 97.94 473 ARG B C 1
ATOM 8163 O O . ARG B 1 473 ? 22.062 14.82 4.227 1 97.94 473 ARG B O 1
ATOM 8170 N N . SER B 1 474 ? 21.641 13.5 5.922 1 97.62 474 SER B N 1
ATOM 8171 C CA . SER B 1 474 ? 22.734 13.945 6.781 1 97.62 474 SER B CA 1
ATOM 8172 C C . SER B 1 474 ? 23.062 12.898 7.84 1 97.62 474 SER B C 1
ATOM 8174 O O . SER B 1 474 ? 22.219 12.562 8.672 1 97.62 474 SER B O 1
ATOM 8176 N N . ASN B 1 475 ? 24.344 12.438 7.797 1 96.81 475 ASN B N 1
ATOM 8177 C CA . ASN B 1 475 ? 24.75 11.5 8.836 1 96.81 475 ASN B CA 1
ATOM 8178 C C . ASN B 1 475 ? 24.719 12.148 10.219 1 96.81 475 ASN B C 1
ATOM 8180 O O . ASN B 1 475 ? 24.328 11.508 11.203 1 96.81 475 ASN B O 1
ATOM 8184 N N . ASN B 1 476 ? 25.062 13.391 10.25 1 95.5 476 ASN B N 1
ATOM 8185 C CA . ASN B 1 476 ? 25.125 14.117 11.516 1 95.5 476 ASN B CA 1
ATOM 8186 C C . ASN B 1 476 ? 23.719 14.336 12.094 1 95.5 476 ASN B C 1
ATOM 8188 O O . ASN B 1 476 ? 23.5 14.086 13.281 1 95.5 476 ASN B O 1
ATOM 8192 N N . MET B 1 477 ? 22.812 14.828 11.258 1 95.75 477 MET B N 1
ATOM 8193 C CA . MET B 1 477 ? 21.438 15.047 11.703 1 95.75 477 MET B CA 1
ATOM 8194 C C . MET B 1 477 ? 20.797 13.742 12.172 1 95.75 477 MET B C 1
ATOM 8196 O O . MET B 1 477 ? 20.125 13.703 13.195 1 95.75 477 MET B O 1
ATOM 8200 N N . ASN B 1 478 ? 21.016 12.742 11.406 1 97.5 478 ASN B N 1
ATOM 8201 C CA . ASN B 1 478 ? 20.453 11.438 11.742 1 97.5 478 ASN B CA 1
ATOM 8202 C C . ASN B 1 478 ? 21 10.93 13.07 1 97.5 478 ASN B C 1
ATOM 8204 O O . ASN B 1 478 ? 20.25 10.344 13.859 1 97.5 478 ASN B O 1
ATOM 8208 N N . LYS B 1 479 ? 22.25 11.148 13.312 1 97.69 479 LYS B N 1
ATOM 8209 C CA . LYS B 1 479 ? 22.891 10.719 14.562 1 97.69 479 LYS B CA 1
ATOM 8210 C C . LYS B 1 479 ? 22.281 11.453 15.758 1 97.69 479 LYS B C 1
ATOM 8212 O O . LYS B 1 479 ? 22.062 10.852 16.812 1 97.69 479 LYS B O 1
ATOM 8217 N N . LYS B 1 480 ? 22.078 12.734 15.602 1 97.75 480 LYS B N 1
ATOM 8218 C CA . LYS B 1 480 ? 21.484 13.516 16.688 1 97.75 480 LYS B CA 1
ATOM 8219 C C . LYS B 1 480 ? 20.094 13.016 17.031 1 97.75 480 LYS B C 1
ATOM 8221 O O . LYS B 1 480 ? 19.75 12.875 18.203 1 97.75 480 LYS B O 1
ATOM 8226 N N . ILE B 1 481 ? 19.312 12.734 16.031 1 98.12 481 ILE B N 1
ATOM 8227 C CA . ILE B 1 481 ? 17.969 12.219 16.25 1 98.12 481 ILE B CA 1
ATOM 8228 C C . ILE B 1 481 ? 18.047 10.828 16.875 1 98.12 481 ILE B C 1
ATOM 8230 O O . ILE B 1 481 ? 17.281 10.516 17.797 1 98.12 481 ILE B O 1
ATOM 8234 N N . GLU B 1 482 ? 18.969 10.047 16.375 1 98.25 482 GLU B N 1
ATOM 8235 C CA . GLU B 1 482 ? 19.188 8.711 16.922 1 98.25 482 GLU B CA 1
ATOM 8236 C C . GLU B 1 482 ? 19.516 8.766 18.406 1 98.25 482 GLU B C 1
ATOM 8238 O O . GLU B 1 482 ? 18.969 7.988 19.188 1 98.25 482 GLU B O 1
ATOM 8243 N N . GLU B 1 483 ? 20.391 9.625 18.75 1 98.25 483 GLU B N 1
ATOM 8244 C CA . GLU B 1 483 ? 20.812 9.75 20.141 1 98.25 483 GLU B CA 1
ATOM 8245 C C . GLU B 1 483 ? 19.609 10.07 21.047 1 98.25 483 GLU B C 1
ATOM 8247 O O . GLU B 1 483 ? 19.469 9.492 22.125 1 98.25 483 GLU B O 1
ATOM 8252 N N . LYS B 1 484 ? 18.828 10.961 20.594 1 97.88 484 LYS B N 1
ATOM 8253 C CA . LYS B 1 484 ? 17.641 11.281 21.391 1 97.88 484 LYS B CA 1
ATOM 8254 C C . LYS B 1 484 ? 16.688 10.102 21.453 1 97.88 484 LYS B C 1
ATOM 8256 O O . LYS B 1 484 ? 16.078 9.828 22.5 1 97.88 484 LYS B O 1
ATOM 8261 N N . MET B 1 485 ? 16.484 9.43 20.359 1 97.81 485 MET B N 1
ATOM 8262 C CA . MET B 1 485 ? 15.578 8.281 20.328 1 97.81 485 MET B CA 1
ATOM 8263 C C . MET B 1 485 ? 16.062 7.188 21.266 1 97.81 485 MET B C 1
ATOM 8265 O O . MET B 1 485 ? 15.258 6.578 21.984 1 97.81 485 MET B O 1
ATOM 8269 N N . ILE B 1 486 ? 17.359 6.945 21.266 1 98.19 486 ILE B N 1
ATOM 8270 C CA . ILE B 1 486 ? 17.922 5.941 22.156 1 98.19 486 ILE B CA 1
ATOM 8271 C C . ILE B 1 486 ? 17.672 6.348 23.609 1 98.19 486 ILE B C 1
ATOM 8273 O O . ILE B 1 486 ? 17.281 5.523 24.438 1 98.19 486 ILE B O 1
ATOM 8277 N N . HIS B 1 487 ? 17.938 7.609 23.844 1 97.56 487 HIS B N 1
ATOM 8278 C CA . HIS B 1 487 ? 17.672 8.141 25.188 1 97.56 487 HIS B CA 1
ATOM 8279 C C . HIS B 1 487 ? 16.203 7.918 25.562 1 97.56 487 HIS B C 1
ATOM 8281 O O . HIS B 1 487 ? 15.922 7.469 26.688 1 97.56 487 HIS B O 1
ATOM 8287 N N . ASP B 1 488 ? 15.32 8.289 24.703 1 97.44 488 ASP B N 1
ATOM 8288 C CA . ASP B 1 488 ? 13.891 8.148 24.953 1 97.44 488 ASP B CA 1
ATOM 8289 C C . ASP B 1 488 ? 13.508 6.68 25.141 1 97.44 488 ASP B C 1
ATOM 8291 O O . ASP B 1 488 ? 12.672 6.352 25.984 1 97.44 488 ASP B O 1
ATOM 8295 N N . MET B 1 489 ? 14.078 5.797 24.375 1 97.5 489 MET B N 1
ATOM 8296 C CA . MET B 1 489 ? 13.789 4.367 24.469 1 97.5 489 MET B CA 1
ATOM 8297 C C . MET B 1 489 ? 14.297 3.795 25.781 1 97.5 489 MET B C 1
ATOM 8299 O O . MET B 1 489 ? 13.672 2.906 26.359 1 97.5 489 MET B O 1
ATOM 8303 N N . ASP B 1 490 ? 15.43 4.316 26.203 1 97.06 490 ASP B N 1
ATOM 8304 C CA . ASP B 1 490 ? 15.977 3.887 27.484 1 97.06 490 ASP B CA 1
ATOM 8305 C C . ASP B 1 490 ? 15.031 4.223 28.625 1 97.06 490 ASP B C 1
ATOM 8307 O O . ASP B 1 490 ? 15.055 3.572 29.672 1 97.06 490 ASP B O 1
ATOM 8311 N N . LYS B 1 491 ? 14.227 5.172 28.422 1 96.81 491 LYS B N 1
ATOM 8312 C CA . LYS B 1 491 ? 13.234 5.582 29.422 1 96.81 491 LYS B CA 1
ATOM 8313 C C . LYS B 1 491 ? 11.844 5.07 29.047 1 96.81 491 LYS B C 1
ATOM 8315 O O . LYS B 1 491 ? 10.836 5.719 29.344 1 96.81 491 LYS B O 1
ATOM 8320 N N . SER B 1 492 ? 11.805 4.066 28.297 1 96.31 492 SER B N 1
ATOM 8321 C CA . SER B 1 492 ? 10.547 3.51 27.828 1 96.31 492 SER B CA 1
ATOM 8322 C C . SER B 1 492 ? 10.398 2.047 28.219 1 96.31 492 SER B C 1
ATOM 8324 O O . SER B 1 492 ? 11.383 1.387 28.562 1 96.31 492 SER B O 1
ATOM 8326 N N . PHE B 1 493 ? 9.195 1.667 28.25 1 94.31 493 PHE B N 1
ATOM 8327 C CA . PHE B 1 493 ? 8.875 0.247 28.344 1 94.31 493 PHE B CA 1
ATOM 8328 C C . PHE B 1 493 ? 8.836 -0.388 26.953 1 94.31 493 PHE B C 1
ATOM 8330 O O . PHE B 1 493 ? 8.133 0.096 26.062 1 94.31 493 PHE B O 1
ATOM 8337 N N . GLU B 1 494 ? 9.625 -1.406 26.75 1 95.12 494 GLU B N 1
ATOM 8338 C CA . GLU B 1 494 ? 9.523 -2.195 25.531 1 95.12 494 GLU B CA 1
ATOM 8339 C C . GLU B 1 494 ? 8.484 -3.303 25.672 1 95.12 494 GLU B C 1
ATOM 8341 O O . GLU B 1 494 ? 8.57 -4.133 26.578 1 95.12 494 GLU B O 1
ATOM 8346 N N . TYR B 1 495 ? 7.602 -3.33 24.781 1 92.06 495 TYR B N 1
ATOM 8347 C CA . TYR B 1 495 ? 6.562 -4.352 24.844 1 92.06 495 TYR B CA 1
ATOM 8348 C C . TYR B 1 495 ? 7.145 -5.738 24.594 1 92.06 495 TYR B C 1
ATOM 8350 O O . TYR B 1 495 ? 7.801 -5.961 23.562 1 92.06 495 TYR B O 1
ATOM 8358 N N . LYS B 1 496 ? 6.879 -6.617 25.516 1 90.19 496 LYS B N 1
ATOM 8359 C CA . LYS B 1 496 ? 7.281 -8.016 25.391 1 90.19 496 LYS B CA 1
ATOM 8360 C C . LYS B 1 496 ? 6.074 -8.914 25.141 1 90.19 496 LYS B C 1
ATOM 8362 O O . LYS B 1 496 ? 6.223 -10.055 24.703 1 90.19 496 LYS B O 1
ATOM 8367 N N . PHE B 1 497 ? 4.918 -8.375 25.5 1 85.5 497 PHE B N 1
ATOM 8368 C CA . PHE B 1 497 ? 3.656 -9.039 25.203 1 85.5 497 PHE B CA 1
ATOM 8369 C C . PHE B 1 497 ? 2.777 -8.164 24.312 1 85.5 497 PHE B C 1
ATOM 8371 O O . PHE B 1 497 ? 3.053 -6.98 24.141 1 85.5 497 PHE B O 1
ATOM 8378 N N . MET B 1 498 ? 1.732 -8.82 23.875 1 88.06 498 MET B N 1
ATOM 8379 C CA . MET B 1 498 ? 0.858 -8.117 22.938 1 88.06 498 MET B CA 1
ATOM 8380 C C . MET B 1 498 ? 0.316 -6.832 23.562 1 88.06 498 MET B C 1
ATOM 8382 O O . MET B 1 498 ? -0.206 -6.852 24.672 1 88.06 498 MET B O 1
ATOM 8386 N N . PRO B 1 499 ? 0.392 -5.746 22.875 1 84.75 499 PRO B N 1
ATOM 8387 C CA . PRO B 1 499 ? -0.155 -4.492 23.406 1 84.75 499 PRO B CA 1
ATOM 8388 C C . PRO B 1 499 ? -1.649 -4.578 23.703 1 84.75 499 PRO B C 1
ATOM 8390 O O . PRO B 1 499 ? -2.4 -5.203 22.953 1 84.75 499 PRO B O 1
ATOM 8393 N N . ASN B 1 500 ? -2.133 -3.965 24.812 1 82.25 500 ASN B N 1
ATOM 8394 C CA . ASN B 1 500 ? -3.523 -3.844 25.234 1 82.25 500 ASN B CA 1
ATOM 8395 C C . ASN B 1 500 ? -4.086 -5.184 25.703 1 82.25 500 ASN B C 1
ATOM 8397 O O . ASN B 1 500 ? -5.305 -5.352 25.797 1 82.25 500 ASN B O 1
ATOM 8401 N N . LYS B 1 501 ? -3.303 -6.168 25.891 1 79.44 501 LYS B N 1
ATOM 8402 C CA . LYS B 1 501 ? -3.791 -7.473 26.344 1 79.44 501 LYS B CA 1
ATOM 8403 C C . LYS B 1 501 ? -4.492 -7.371 27.688 1 79.44 501 LYS B C 1
ATOM 8405 O O . LYS B 1 501 ? -5.488 -8.055 27.938 1 79.44 501 LYS B O 1
ATOM 8410 N N . ASP B 1 502 ? -4.051 -6.48 28.531 1 80.62 502 ASP B N 1
ATOM 8411 C CA . ASP B 1 502 ? -4.523 -6.402 29.906 1 80.62 502 ASP B CA 1
ATOM 8412 C C . ASP B 1 502 ? -5.586 -5.316 30.062 1 80.62 502 ASP B C 1
ATOM 8414 O O . ASP B 1 502 ? -5.977 -4.98 31.188 1 80.62 502 ASP B O 1
ATOM 8418 N N . LEU B 1 503 ? -6.035 -4.82 29.016 1 85.56 503 LEU B N 1
ATOM 8419 C CA . LEU B 1 503 ? -7.031 -3.758 29.094 1 85.56 503 LEU B CA 1
ATOM 8420 C C . LEU B 1 503 ? -8.383 -4.316 29.531 1 85.56 503 LEU B C 1
ATOM 8422 O O . LEU B 1 503 ? -8.828 -5.348 29.016 1 85.56 503 LEU B O 1
ATOM 8426 N N . PRO B 1 504 ? -9 -3.684 30.516 1 89.25 504 PRO B N 1
ATOM 8427 C CA . PRO B 1 504 ? -10.352 -4.102 30.875 1 89.25 504 PRO B CA 1
ATOM 8428 C C . PRO B 1 504 ? -11.328 -4.055 29.703 1 89.25 504 PRO B C 1
ATOM 8430 O O . PRO B 1 504 ? -11.109 -3.309 28.75 1 89.25 504 PRO B O 1
ATOM 8433 N N . LEU B 1 505 ? -12.328 -4.711 29.844 1 87 505 LEU B N 1
ATOM 8434 C CA . LEU B 1 505 ? -13.25 -4.941 28.734 1 87 505 LEU B CA 1
ATOM 8435 C C . LEU B 1 505 ? -13.898 -3.635 28.281 1 87 505 LEU B C 1
ATOM 8437 O O . LEU B 1 505 ? -14.109 -3.422 27.094 1 87 505 LEU B O 1
ATOM 8441 N N . TRP B 1 506 ? -14.25 -2.85 29.234 1 87.38 506 TRP B N 1
ATOM 8442 C CA . TRP B 1 506 ? -14.93 -1.622 28.828 1 87.38 506 TRP B CA 1
ATOM 8443 C C . TRP B 1 506 ? -13.992 -0.702 28.062 1 87.38 506 TRP B C 1
ATOM 8445 O O . TRP B 1 506 ? -14.406 -0.025 27.125 1 87.38 506 TRP B O 1
ATOM 8455 N N . LYS B 1 507 ? -12.75 -0.62 28.438 1 87.88 507 LYS B N 1
ATOM 8456 C CA . LYS B 1 507 ? -11.781 0.183 27.703 1 87.88 507 LYS B CA 1
ATOM 8457 C C . LYS B 1 507 ? -11.539 -0.389 26.312 1 87.88 507 LYS B C 1
ATOM 8459 O O . LYS B 1 507 ? -11.359 0.361 25.344 1 87.88 507 LYS B O 1
ATOM 8464 N N . ARG B 1 508 ? -11.57 -1.692 26.266 1 86.75 508 ARG B N 1
ATOM 8465 C CA . ARG B 1 508 ? -11.406 -2.346 24.984 1 86.75 508 ARG B CA 1
ATOM 8466 C C . ARG B 1 508 ? -12.547 -1.975 24.031 1 86.75 508 ARG B C 1
ATOM 8468 O O . ARG B 1 508 ? -12.32 -1.791 22.828 1 86.75 508 ARG B O 1
ATOM 8475 N N . ALA B 1 509 ? -13.68 -1.913 24.578 1 81.94 509 ALA B N 1
ATOM 8476 C CA . ALA B 1 509 ? -14.844 -1.537 23.766 1 81.94 509 ALA B CA 1
ATOM 8477 C C . ALA B 1 509 ? -14.703 -0.114 23.234 1 81.94 509 ALA B C 1
ATOM 8479 O O . ALA B 1 509 ? -15.008 0.153 22.078 1 81.94 509 ALA B O 1
ATOM 8480 N N . ILE B 1 510 ? -14.273 0.726 24.062 1 82.38 510 ILE B N 1
ATOM 8481 C CA . ILE B 1 510 ? -14.102 2.117 23.656 1 82.38 510 ILE B CA 1
ATOM 8482 C C . ILE B 1 510 ? -13.031 2.211 22.578 1 82.38 510 ILE B C 1
ATOM 8484 O O . ILE B 1 510 ? -13.188 2.945 21.594 1 82.38 510 ILE B O 1
ATOM 8488 N N . VAL B 1 511 ? -11.984 1.504 22.75 1 83.81 511 VAL B N 1
ATOM 8489 C CA . VAL B 1 511 ? -10.898 1.483 21.781 1 83.81 511 VAL B CA 1
ATOM 8490 C C . VAL B 1 511 ? -11.422 0.998 20.438 1 83.81 511 VAL B C 1
ATOM 8492 O O . VAL B 1 511 ? -11.047 1.534 19.391 1 83.81 511 VAL B O 1
ATOM 8495 N N . LYS B 1 512 ? -12.32 0.063 20.438 1 77.94 512 LYS B N 1
ATOM 8496 C CA . LYS B 1 512 ? -12.922 -0.444 19.203 1 77.94 512 LYS B CA 1
ATOM 8497 C C . LYS B 1 512 ? -13.758 0.629 18.516 1 77.94 512 LYS B C 1
ATOM 8499 O O . LYS B 1 512 ? -13.758 0.729 17.281 1 77.94 512 LYS B O 1
ATOM 8504 N N . VAL B 1 513 ? -14.398 1.307 19.359 1 74 513 VAL B N 1
ATOM 8505 C CA . VAL B 1 513 ? -15.219 2.391 18.812 1 74 513 VAL B CA 1
ATOM 8506 C C . VAL B 1 513 ? -14.32 3.439 18.172 1 74 513 VAL B C 1
ATOM 8508 O O . VAL B 1 513 ? -14.609 3.926 17.078 1 74 513 VAL B O 1
ATOM 8511 N N . TYR B 1 514 ? -13.227 3.791 18.828 1 77.25 514 TYR B N 1
ATOM 8512 C CA . TYR B 1 514 ? -12.266 4.73 18.25 1 77.25 514 TYR B CA 1
ATOM 8513 C C . TYR B 1 514 ? -11.719 4.223 16.922 1 77.25 514 TYR B C 1
ATOM 8515 O O . TYR B 1 514 ? -11.508 5.004 16 1 77.25 514 TYR B O 1
ATOM 8523 N N . ASN B 1 515 ? -11.586 2.971 16.859 1 76.44 515 ASN B N 1
ATOM 8524 C CA . ASN B 1 515 ? -11.031 2.379 15.648 1 76.44 515 ASN B CA 1
ATOM 8525 C C . ASN B 1 515 ? -11.984 2.521 14.469 1 76.44 515 ASN B C 1
ATOM 8527 O O . ASN B 1 515 ? -11.555 2.662 13.32 1 76.44 515 ASN B O 1
ATOM 8531 N N . ILE B 1 516 ? -13.172 2.486 14.82 1 70.75 516 ILE B N 1
ATOM 8532 C CA . ILE B 1 516 ? -14.18 2.693 13.789 1 70.75 516 ILE B CA 1
ATOM 8533 C C . ILE B 1 516 ? -14.078 4.121 13.25 1 70.75 516 ILE B C 1
ATOM 8535 O O . ILE B 1 516 ? -14.242 4.352 12.047 1 70.75 516 ILE B O 1
ATOM 8539 N N . MET B 1 517 ? -13.609 5.02 14.086 1 72.44 517 MET B N 1
ATOM 8540 C CA . MET B 1 517 ? -13.531 6.43 13.711 1 72.44 517 MET B CA 1
ATOM 8541 C C . MET B 1 517 ? -12.109 6.805 13.305 1 72.44 517 MET B C 1
ATOM 8543 O O . MET B 1 517 ? -11.781 7.988 13.227 1 72.44 517 MET B O 1
ATOM 8547 N N . ALA B 1 518 ? -11.32 5.906 13.109 1 71.06 518 ALA B N 1
ATOM 8548 C CA . ALA B 1 518 ? -9.898 6.109 12.883 1 71.06 518 ALA B CA 1
ATOM 8549 C C . ALA B 1 518 ? -9.656 7.117 11.766 1 71.06 518 ALA B C 1
ATOM 8551 O O . ALA B 1 518 ? -8.805 8 11.898 1 71.06 518 ALA B O 1
ATOM 8552 N N . PRO B 1 519 ? -10.461 7.074 10.719 1 66.19 519 PRO B N 1
ATOM 8553 C CA . PRO B 1 519 ? -10.172 8.023 9.641 1 66.19 519 PRO B CA 1
ATOM 8554 C C . PRO B 1 519 ? -10.398 9.469 10.055 1 66.19 519 PRO B C 1
ATOM 8556 O O . PRO B 1 519 ? -9.938 10.391 9.375 1 66.19 519 PRO B O 1
ATOM 8559 N N . LEU B 1 520 ? -11.102 9.672 11.188 1 66 520 LEU B N 1
ATOM 8560 C CA . LEU B 1 520 ? -11.344 11.023 11.695 1 66 520 LEU B CA 1
ATOM 8561 C C . LEU B 1 520 ? -10.297 11.406 12.734 1 66 520 LEU B C 1
ATOM 8563 O O . LEU B 1 520 ? -10.266 12.555 13.188 1 66 520 LEU B O 1
ATOM 8567 N N . LEU B 1 521 ? -9.516 10.383 13.062 1 68.5 521 LEU B N 1
ATOM 8568 C CA . LEU B 1 521 ? -8.523 10.609 14.117 1 68.5 521 LEU B CA 1
ATOM 8569 C C . LEU B 1 521 ? -7.168 10.969 13.516 1 68.5 521 LEU B C 1
ATOM 8571 O O . LEU B 1 521 ? -6.863 10.57 12.383 1 68.5 521 LEU B O 1
#

Sequence (1042 aa):
MIMKKPFVATASLIAMFSIGGALYVAINLCLNFFIPTPLPFIFFISATHIVSMVWAIVVLCNRKRRIETRIRWAIFIIVIPFFGIMSYIFLGRVYKYNKNKNYLYNKNSVSVLQPKVQYDIENLKEIERLNPEFKRSFMMTFEQQREGIYANTEIEYLKSGNEYFSNLLNDIKNAKEYVMINCYIISEGEFLSKLTSLLVEKMSEGVRVYIIYDFLGSYGRFTTSKKRLIQEGANLIAYSPIHFPFLKWNANYRDHRKDISIDGQIGYLGGVNISDEYINKSGVFGFWNDSAIRINGEGVQEIEAIFQKDWNFYVTKKQKKIEKLEPKFGKAIRKRYTTDEFIQIVSDGPNHDRPICLELLLNLIHSAQNRIWLKSPYFIPPPEIINALCNAASTGLDVRILLPGRSDKFLLLEVSKQWTKKMFENGVKIYSMNDTFIHEKAYIFDEAISFTGSSNLDYRALFCDQQTMALIRSNNMNKKIEEKMIHDMDKSFEYKFMPNKDLPLWKRAIVKVYNIMAPLLMIMKKPFVATASLIAMFSIGGALYVAINLCLNFFIPTPLPFIFFISATHIVSMVWAIVVLCNRKRRIETRIRWAIFIIVIPFFGIMSYIFLGRVYKYNKNKNYLYNKNSVSVLQPKVQYDIENLKEIERLNPEFKRSFMMTFEQQREGIYANTEIEYLKSGNEYFSNLLNDIKNAKEYVMINCYIISEGEFLSKLTSLLVEKMSEGVRVYIIYDFLGSYGRFTTSKKRLIQEGANLIAYSPIHFPFLKWNANYRDHRKDISIDGQIGYLGGVNISDEYINKSGVFGFWNDSAIRINGEGVQEIEAIFQKDWNFYVTKKQKKIEKLEPKFGKAIRKRYTTDEFIQIVSDGPNHDRPICLELLLNLIHSAQNRIWLKSPYFIPPPEIINALCNAASTGLDVRILLPGRSDKFLLLEVSKQWTKKMFENGVKIYSMNDTFIHEKAYIFDEAISFTGSSNLDYRALFCDQQTMALIRSNNMNKKIEEKMIHDMDKSFEYKFMPNKDLPLWKRAIVKVYNIMAPLL